Protein AF-A0A934RSI2-F1 (afdb_monomer)

Mean predicted aligned error: 18.64 Å

Solvent-accessible surface area (backbone atoms only — not comparable to full-atom values): 40668 Å² total; per-residue (Å²): 131,93,75,88,76,81,83,75,83,68,66,43,39,63,38,52,43,48,76,52,41,78,50,85,55,40,80,73,49,82,73,68,57,49,81,64,45,38,40,26,36,31,98,49,56,67,52,57,32,66,86,46,63,27,42,25,44,63,84,64,62,52,55,70,50,88,47,91,81,35,33,43,38,38,45,42,60,44,45,70,51,72,76,38,63,76,68,87,70,79,95,50,53,45,57,74,51,37,26,19,16,39,36,31,60,30,85,53,70,32,33,43,33,42,36,66,46,57,62,73,30,32,33,39,37,41,42,32,22,32,49,31,53,77,81,62,74,64,45,36,28,29,34,28,32,22,22,48,80,51,91,54,95,92,54,62,57,71,53,29,55,38,51,35,38,36,43,63,92,58,85,89,83,46,96,85,63,74,52,72,11,23,33,36,46,30,40,34,51,30,72,20,41,43,44,44,32,40,36,40,5,12,54,92,46,45,96,55,67,44,50,69,10,44,31,52,40,8,29,44,35,36,20,43,28,78,92,68,74,78,72,93,63,95,66,88,68,45,40,58,80,53,99,80,80,66,86,77,93,84,63,70,36,68,28,76,44,61,90,87,59,84,85,58,93,46,59,50,64,31,40,44,30,68,88,29,51,36,75,46,50,42,57,30,23,38,88,91,36,82,39,72,63,87,77,42,60,35,30,28,46,69,94,31,49,36,66,22,37,27,42,37,37,51,16,53,86,42,59,37,34,43,36,26,74,33,92,38,26,52,34,32,84,58,20,27,39,38,34,35,51,54,19,40,39,35,41,30,25,25,32,43,24,57,20,44,34,39,34,30,67,62,15,38,38,33,34,23,36,80,78,32,39,41,39,56,54,30,52,31,36,34,32,30,5,40,35,34,42,26,15,47,45,38,70,40,63,36,66,27,27,36,29,40,61,21,35,40,33,36,32,30,68,30,38,39,36,37,58,18,63,22,64,21,46,17,46,34,37,30,66,24,18,33,42,35,35,58,41,54,68,38,32,42,27,39,38,24,29,68,82,6,34,44,33,42,42,30,77,57,87,68,47,72,40,61,59,31,35,39,34,40,34,15,33,48,33,35,31,44,70,12,38,43,34,35,67,27,34,36,39,39,25,33,74,82,10,36,39,36,32,61,23,23,34,43,38,52,21,50,76,94,64,54,36,55,19,43,26,92,58,29,28,18,26,37,36,24,28,64,84,8,34,40,33,14,35,24,13,41,34,42,24,7,22,48,30,40,38,13,36,41,20,35,6,27,76,47,54,83,30,74,39,18,38,33,13,42,91,42,24,54,22,56,22,54,20,37,35,30,40,32,59,69,67,85,79,77,71,91,69,83,82,86,49,75,39,49,13,19,38,35,35,34,34,69,19,44,41,38,35,42,31,35,39,50,33,46,20,38,34,35,27,38,22,25,33,46,32,38,42,33,97,78,10,36,41,43,35,56,54,38,68,89,54,87,62,29,21,39,32,26,27,86,90,67,35,54,4,28,44,37,40,24,13,32,43,29,34,41,65,90,62,40,57,78,50,77,79,36,52,40,65,47,42,48,60,92,20,32,63,42,80,43,78,40,95,53,46,45,52,24,32,65,94,46,80,61,60,35,40,75,80,46,97,60,32,32,37,34,76,56,99,88,41,48,33,27,38,33,60,92,69,30,29,40,23,28,34,76,85,70,87,74,74,75,73,67,71,38,80,74,48,74,49,71,46,99,87,66,20,38,33,40,28,37,30,54,37,57,70,81,42,36,34,37,44,19,32,23,75,43,93,90,49,79,64,77,42,73,43,70,72,72,46,66,31,38,66,65,47,77,46,61,32,78,75,56,63,100,59,71,67,47,77,48,80,39,82,50,134

InterPro domains:
  IPR013425 Autotransporter-associated beta strand repeat [PF12951] (337-359)
  IPR013425 Autotransporter-associated beta strand repeat [PF12951] (409-437)
  IPR013425 Autotransporter-associated beta strand repeat [PF12951] (601-630)
  IPR013425 Autotransporter-associated beta strand repeat [TIGR02601] (408-437)

Organism: NCBI:txid454146

Nearest PDB structures (foldseek):
  8tau-assembly1_L  TM=4.288E-01  e=3.793E-02  Homo sapiens
  5j44-assembly2_B  TM=1.442E-01  e=2.484E-01  Shigella flexneri

Secondary structure (DSSP, 8-state):
----PPPPPPPPPPPEEPPPEE--SGGGS---SEEEEEEE-SSS--EEETTEEEEE---SSEEEEEETTEEEEEES-EEEE-----SS----THHHHHS-EEEE--SS-EEEEEES--TT-EEEEEEEE----TT--S--EEEEE-SSPPSSTT---EEEEEE-----S-TTS-SS-----EEEEEEEE-SSSEEEEEEEEBSSSSS-B-TTSBEEESEEEEEEESS-PPPSSS--------TT-PPPSS--SS----TTS---TTB-S----TTSEEEEESEEEETTEEEE----EEEE-TT-----SEEEEE-SS--EEEEESSS-SSEETT-EEEEESS-EEEEEEEEEESS-EEE-TT-EEEE--SS--EEE--SEEEESSEEEEE-TTS-EEE-SEEESSSEEEEESSSEEEE-S-B---SEEEE-SSEEEESS-B--SEEEE-TT-EEEEE--SS-EEE-SEEEEESSEEEEESSSEEEESSEEEEEPTT-EEEE-SSEEESS-TTSSS-SB-TT---EEEE-TT-EEE-TTS--B-S-EEESSEEE---SSTT---EEE-GGG--EEE-SEEEPPBS-TT--S-----B----EEE-SSSEEEESSEE--SS-EEE-SSEEEEEEEEEEEEE---SS--TT-EEE-TTT---EEEEEEEEEE--TT----TT-EEESEE-TT-SEEEE-TT-EEEESSSTT--EEEETTEEEEEETTEEEEEETTTTEEEESS---PPP---EEEEEEE-TTSPEEEEEE-PPTT-EEEEEEESSTTS---EEEEEEEE--SEEEEEESS--SS--EEEEEEE-

Radius of gyration: 37.08 Å; Cα contacts (8 Å, |Δi|>4): 2466; chains: 1; bounding box: 92×83×102 Å

Foldseek 3Di:
DDDDDDDDADFAWFKAKDAKDFDDALPVPDPFAAFPAKAFQACQDWADGPNDIHGHDYDDDWDWDDDPPKIKIKHAAWDKDDFAAAPDDDDGRVSRLARIWIKHQAQDWIKMKMAQDDAQFKKKKKWWAEDRHADDDWAKKKWKARQGPCPDPDDGHTNYIFTHQQDDDDPVPDPPDRTPGIMMMIMTRGNGRMTMMTMFMDDDHDPDTHSGHMDITGMMTMHGHDDPDPDPPPDDAFDADDPPLADDPPGFEFDDPPSPDGDDQAEDQERDGDVQEYEAEQWGAHPNDTDGDDGQRHEYEPPGEHARLEYEYYYAPGAHEYEYPDQAGHDDARYEYHYDYQYEYEYFHEHDYAAEYAYAQNYEYEAYDLATHYAYAYQEYEPNEEYEHAQNNEAYEYAHEYDHAYEYEYHHAYEYEYNYAYNHAYEYEDQYHEYEDAHAHNHQEYEAEAHYEYEDAYEDEDDAHEHYEYEYQEEYEYHYAYEDEYPAYEYQYDANYEYEYAYHEYEQHDPPNLQSYHQPRHAHAYEAEDHYEYADAQNLHEYAAYEYAEEYAWYADDSNRDTYEYNPPVHAYEYNYEYEFDQPCNRPPDDPRPDTGAHEYEYDHQYEYEYEAEYYGFAEYEFAYHEYEYAYLRTEYEYEAAALDQGQAYEYDQVRLHYEYEYAAEYEYACPRHDLPAFRKYQRYDNVSHPYYYYHPSYDYQYPVDGRQWDCPDVQWTWHQDPNWIWIQGNVRSMIGGDDDDPDPQPPWDWPDWDADPLRWIKTKIFNADAQWKKWKFKDLDPVDDRDHTQDDIDGDDRMDMGTNSCDDPHDMDMDMDTDD

Structure (mmCIF, N/CA/C/O backbone):
data_AF-A0A934RSI2-F1
#
_entry.id   AF-A0A934RSI2-F1
#
loop_
_atom_site.group_PDB
_atom_site.id
_atom_site.type_symbol
_atom_site.label_atom_id
_atom_site.label_alt_id
_atom_site.label_comp_id
_atom_site.label_asym_id
_atom_site.label_entity_id
_atom_site.label_seq_id
_atom_site.pdbx_PDB_ins_code
_atom_site.Cartn_x
_atom_site.Cartn_y
_atom_site.Cartn_z
_atom_site.occupancy
_atom_site.B_iso_or_equiv
_atom_site.auth_seq_id
_atom_site.auth_comp_id
_atom_site.auth_asym_id
_atom_site.auth_atom_id
_atom_site.pdbx_PDB_model_num
ATOM 1 N N . MET A 1 1 ? 9.907 -11.702 23.349 1.00 27.81 1 MET A N 1
ATOM 2 C CA . MET A 1 1 ? 11.148 -10.904 23.482 1.00 27.81 1 MET A CA 1
ATOM 3 C C . MET A 1 1 ? 10.688 -9.519 23.917 1.00 27.81 1 MET A C 1
ATOM 5 O O . MET A 1 1 ? 10.002 -8.897 23.130 1.00 27.81 1 MET A O 1
ATOM 9 N N . SER A 1 2 ? 10.901 -9.099 25.173 1.00 21.73 2 SER A N 1
ATOM 10 C CA . SER A 1 2 ? 10.384 -7.800 25.655 1.00 21.73 2 SER A CA 1
ATOM 11 C C . SER A 1 2 ? 11.153 -6.668 24.985 1.00 21.73 2 SER A C 1
ATOM 13 O O . SER A 1 2 ? 12.309 -6.431 25.337 1.00 21.73 2 SER A O 1
ATOM 15 N N . LEU A 1 3 ? 10.527 -5.993 24.023 1.00 26.08 3 LEU A N 1
ATOM 16 C CA . LEU A 1 3 ? 10.961 -4.675 23.583 1.00 26.08 3 LEU A CA 1
ATOM 17 C C . LEU A 1 3 ? 10.251 -3.636 24.448 1.00 26.08 3 LEU A C 1
ATOM 19 O O . LEU A 1 3 ? 9.030 -3.618 24.546 1.00 26.08 3 LEU A O 1
ATOM 23 N N . VAL A 1 4 ? 11.044 -2.797 25.106 1.00 23.62 4 VAL A N 1
ATOM 24 C CA . VAL A 1 4 ? 10.568 -1.582 25.765 1.00 23.62 4 VAL A CA 1
ATOM 25 C C . VAL A 1 4 ? 10.413 -0.535 24.665 1.00 23.62 4 VAL A C 1
ATOM 27 O O . VAL A 1 4 ? 11.418 -0.124 24.082 1.00 23.62 4 VAL A O 1
ATOM 30 N N . PHE A 1 5 ? 9.179 -0.136 24.362 1.00 28.05 5 PHE A N 1
ATOM 31 C CA . PHE A 1 5 ? 8.886 0.955 23.436 1.00 28.05 5 PHE A CA 1
ATOM 32 C C . PHE A 1 5 ? 8.768 2.272 24.204 1.00 28.05 5 PHE A C 1
ATOM 34 O O . PHE A 1 5 ? 8.182 2.337 25.283 1.00 28.05 5 PHE A O 1
ATOM 41 N N . ALA A 1 6 ? 9.372 3.322 23.656 1.00 24.42 6 ALA A N 1
ATOM 42 C CA . ALA A 1 6 ? 9.104 4.685 24.080 1.00 24.42 6 ALA A CA 1
ATOM 43 C C . ALA A 1 6 ? 7.714 5.078 23.559 1.00 24.42 6 ALA A C 1
ATOM 45 O O . ALA A 1 6 ? 7.442 4.900 22.373 1.00 24.42 6 ALA A O 1
ATOM 46 N N . SER A 1 7 ? 6.848 5.591 24.433 1.00 24.91 7 SER A N 1
ATOM 47 C CA . SER A 1 7 ? 5.540 6.115 24.047 1.00 24.91 7 SER A CA 1
ATOM 48 C C . SER A 1 7 ? 5.707 7.339 23.144 1.00 24.91 7 SER A C 1
ATOM 50 O O . SER A 1 7 ? 6.386 8.307 23.497 1.00 24.91 7 SER A O 1
ATOM 52 N N . LEU A 1 8 ? 5.098 7.294 21.961 1.00 32.44 8 LEU A N 1
ATOM 53 C CA . LEU A 1 8 ? 4.839 8.494 21.170 1.00 32.44 8 LEU A CA 1
ATOM 54 C C . LEU A 1 8 ? 3.618 9.211 21.780 1.00 32.44 8 LEU A C 1
ATOM 56 O O . LEU A 1 8 ? 2.707 8.537 22.263 1.00 32.44 8 LEU A O 1
ATOM 60 N N . PRO A 1 9 ? 3.596 10.554 21.831 1.00 35.09 9 PRO A N 1
ATOM 61 C CA . PRO A 1 9 ? 2.459 11.292 22.374 1.00 35.09 9 PRO A CA 1
ATOM 62 C C . PRO A 1 9 ? 1.218 11.078 21.494 1.00 35.09 9 PRO A C 1
ATOM 64 O O . PRO A 1 9 ? 1.317 11.162 20.272 1.00 35.09 9 PRO A O 1
ATOM 67 N N . GLY A 1 10 ? 0.069 10.792 22.119 1.00 46.75 10 GLY A N 1
ATOM 68 C CA . GLY A 1 10 ? -1.219 10.673 21.429 1.00 46.75 10 GLY A CA 1
ATOM 69 C C . GLY A 1 10 ? -1.555 11.939 20.637 1.00 46.75 10 GLY A C 1
ATOM 70 O O . GLY A 1 10 ? -1.213 13.044 21.069 1.00 46.75 10 GLY A O 1
ATOM 71 N N . GLN A 1 11 ? -2.180 11.764 19.469 1.00 55.41 11 GLN A N 1
ATOM 72 C CA . GLN A 1 11 ? -2.690 12.862 18.642 1.00 55.41 11 GLN A CA 1
ATOM 73 C C . GLN A 1 11 ? -3.756 13.655 19.423 1.00 55.41 11 GLN A C 1
ATOM 75 O O . GLN A 1 11 ? -4.315 13.139 20.386 1.00 55.41 11 GLN A O 1
ATOM 80 N N . ALA A 1 12 ? -3.942 14.927 19.070 1.00 66.00 12 ALA A N 1
ATOM 81 C CA . ALA A 1 12 ? -4.882 15.832 19.725 1.00 66.00 12 ALA A CA 1
ATOM 82 C C . ALA A 1 12 ? -6.248 15.811 19.019 1.00 66.00 12 ALA A C 1
ATOM 84 O O . ALA A 1 12 ? -6.284 15.766 17.789 1.00 66.00 12 ALA A O 1
ATOM 85 N N . ALA A 1 13 ? -7.339 15.928 19.778 1.00 81.69 13 ALA A N 1
ATOM 86 C CA . ALA A 1 13 ? -8.701 15.961 19.257 1.00 81.69 13 ALA A CA 1
ATOM 87 C C . ALA A 1 13 ? -9.031 17.305 18.591 1.00 81.69 13 ALA A C 1
ATOM 89 O O . ALA A 1 13 ? -8.510 18.357 18.980 1.00 81.69 13 ALA A O 1
ATOM 90 N N . GLU A 1 14 ? -9.953 17.284 17.623 1.00 89.56 14 GLU A N 1
ATOM 91 C CA . GLU A 1 14 ? -10.472 18.503 17.000 1.00 89.56 14 GLU A CA 1
ATOM 92 C C . GLU A 1 14 ? -11.412 19.261 17.954 1.00 89.56 14 GLU A C 1
ATOM 94 O O . GLU A 1 14 ? -12.382 18.715 18.483 1.00 89.56 14 GLU A O 1
ATOM 99 N N . ILE A 1 15 ? -11.146 20.552 18.144 1.00 92.06 15 ILE A N 1
ATOM 100 C CA . ILE A 1 15 ? -11.948 21.470 18.950 1.00 92.06 15 ILE A CA 1
ATOM 101 C C . ILE A 1 15 ? -12.892 22.250 18.040 1.00 92.06 15 ILE A C 1
ATOM 103 O O . ILE A 1 15 ? -12.464 23.054 17.208 1.00 92.06 15 ILE A O 1
ATOM 107 N N . THR A 1 16 ? -14.192 22.072 18.263 1.00 91.56 16 THR A N 1
ATOM 108 C CA . THR A 1 16 ? -15.238 22.842 17.583 1.00 91.56 16 THR A CA 1
ATOM 109 C C . THR A 1 16 ? -15.541 24.109 18.372 1.00 91.56 16 THR A C 1
ATOM 111 O O . THR A 1 16 ? -16.067 24.033 19.480 1.00 91.56 16 THR A O 1
ATOM 114 N N . TRP A 1 17 ? -15.236 25.279 17.810 1.00 91.56 17 TRP A N 1
ATOM 115 C CA . TRP A 1 17 ? -15.499 26.577 18.440 1.00 91.56 17 TRP A CA 1
ATOM 116 C C . TRP A 1 17 ? -16.829 27.185 17.973 1.00 91.56 17 TRP A C 1
ATOM 118 O O . TRP A 1 17 ? -17.136 27.192 16.781 1.00 91.56 17 TRP A O 1
ATOM 128 N N . GLN A 1 18 ? -17.606 27.754 18.899 1.00 91.62 18 GLN A N 1
ATOM 129 C CA . GLN A 1 18 ? -18.746 28.615 18.552 1.00 91.62 18 GLN A CA 1
ATOM 130 C C . GLN A 1 18 ? -18.281 29.999 18.058 1.00 91.62 18 GLN A C 1
ATOM 132 O O . GLN A 1 18 ? -17.115 30.361 18.191 1.00 91.62 18 GLN A O 1
ATOM 137 N N . SER A 1 19 ? -19.196 30.820 17.537 1.00 85.38 19 SER A N 1
ATOM 138 C CA . SER A 1 19 ? -18.915 32.247 17.305 1.00 85.38 19 SER A CA 1
ATOM 139 C C . SER A 1 19 ? -18.692 32.990 18.630 1.00 85.38 19 SER A C 1
ATOM 141 O O . SER A 1 19 ? -19.335 32.652 19.625 1.00 85.38 19 SER A O 1
ATOM 143 N N . SER A 1 20 ? -17.812 33.999 18.655 1.00 86.31 20 SER A N 1
ATOM 144 C CA . SER A 1 20 ? -17.641 34.835 19.850 1.00 86.31 20 SER A CA 1
ATOM 145 C C . SER A 1 20 ? -18.962 35.484 20.267 1.00 86.31 20 SER A C 1
ATOM 147 O O . SER A 1 20 ? -19.828 35.773 19.437 1.00 86.31 20 SER A O 1
ATOM 149 N N . MET A 1 21 ? -19.120 35.672 21.574 1.00 84.88 21 MET A N 1
ATOM 150 C CA . MET A 1 21 ? -20.276 36.320 22.180 1.00 84.88 21 MET A CA 1
ATOM 151 C C . MET A 1 21 ? -19.824 37.468 23.078 1.00 84.88 21 MET A C 1
ATOM 153 O O . MET A 1 21 ? -18.864 37.318 23.839 1.00 84.88 21 MET A O 1
ATOM 157 N N . ASP A 1 22 ? -20.554 38.580 23.017 1.00 82.12 22 ASP A N 1
ATOM 158 C CA . ASP A 1 22 ? -20.335 39.734 23.887 1.00 82.12 22 ASP A CA 1
ATOM 159 C C . ASP A 1 22 ? -20.672 39.378 25.338 1.00 82.12 22 ASP A C 1
ATOM 161 O O . ASP A 1 22 ? -21.698 38.755 25.630 1.00 82.12 22 ASP A O 1
ATOM 165 N N . MET A 1 23 ? -19.832 39.820 26.270 1.00 80.75 23 MET A N 1
ATOM 166 C CA . MET A 1 23 ? -20.107 39.700 27.696 1.00 80.75 23 MET A CA 1
ATOM 167 C C . MET A 1 23 ? -21.174 40.709 28.138 1.00 80.75 23 MET A C 1
ATOM 169 O O . MET A 1 23 ? -21.109 41.906 27.852 1.00 80.75 23 MET A O 1
ATOM 173 N N . SER A 1 24 ? -22.150 40.209 28.887 1.00 77.12 24 SER A N 1
ATOM 174 C CA . SER A 1 24 ? -23.343 40.919 29.345 1.00 77.12 24 SER A CA 1
ATOM 175 C C . SER A 1 24 ? -23.569 40.833 30.863 1.00 77.12 24 SER A C 1
ATOM 177 O O . SER A 1 24 ? -24.257 41.696 31.415 1.00 77.12 24 SER A O 1
ATOM 179 N N . GLY A 1 25 ? -22.981 39.840 31.547 1.00 78.75 25 GLY A N 1
ATOM 180 C CA . GLY A 1 25 ? -22.991 39.718 33.009 1.00 78.75 25 GLY A CA 1
ATOM 181 C C . GLY A 1 25 ? -22.440 38.382 33.525 1.00 78.75 25 GLY A C 1
ATOM 182 O O . GLY A 1 25 ? -22.033 37.524 32.748 1.00 78.75 25 GLY A O 1
ATOM 183 N N . ASP A 1 26 ? -22.448 38.178 34.850 1.00 84.25 26 ASP A N 1
ATOM 184 C CA . ASP A 1 26 ? -21.861 36.987 35.499 1.00 84.25 26 ASP A CA 1
ATOM 185 C C . ASP A 1 26 ? -22.357 35.656 34.894 1.00 84.25 26 ASP A C 1
ATOM 187 O O . ASP A 1 26 ? -21.593 34.698 34.791 1.00 84.25 26 ASP A O 1
ATOM 191 N N . SER A 1 27 ? -23.616 35.595 34.442 1.00 85.50 27 SER A N 1
ATOM 192 C CA . SER A 1 27 ? -24.221 34.392 33.849 1.00 85.50 27 SER A CA 1
ATOM 193 C C . SER A 1 27 ? -23.545 33.890 32.571 1.00 85.50 27 SER A C 1
ATOM 195 O O . SER A 1 27 ? -23.794 32.750 32.187 1.00 85.50 27 SER A O 1
ATOM 197 N N . ASP A 1 28 ? -22.712 34.708 31.925 1.00 88.00 28 ASP A N 1
ATOM 198 C CA . ASP A 1 28 ? -21.922 34.296 30.762 1.00 88.00 28 ASP A CA 1
ATOM 199 C C . ASP A 1 28 ? -20.820 33.296 31.134 1.00 88.00 28 ASP A C 1
ATOM 201 O O . ASP A 1 28 ? -20.356 32.541 30.284 1.00 88.00 28 ASP A O 1
ATOM 205 N N . VAL A 1 29 ? -20.414 33.225 32.407 1.00 91.69 29 VAL A N 1
ATOM 206 C CA . VAL A 1 29 ? -19.496 32.187 32.886 1.00 91.69 29 VAL A CA 1
ATOM 207 C C . VAL A 1 29 ? -20.232 30.850 32.942 1.00 91.69 29 VAL A C 1
ATOM 209 O O . VAL A 1 29 ? -21.147 30.666 33.748 1.00 91.69 29 VAL A O 1
ATOM 212 N N . SER A 1 30 ? -19.810 29.898 32.107 1.00 92.44 30 SER A N 1
ATOM 213 C CA . SER A 1 30 ? -20.453 28.590 32.012 1.00 92.44 30 SER A CA 1
ATOM 214 C C . SER A 1 30 ? -20.375 27.817 33.328 1.00 92.44 30 SER A C 1
ATOM 216 O O . SER A 1 30 ? -19.331 27.740 33.982 1.00 92.44 30 SER A O 1
ATOM 218 N N . THR A 1 31 ? -21.503 27.203 33.680 1.00 92.44 31 THR A N 1
ATOM 219 C CA . THR A 1 31 ? -21.648 26.235 34.775 1.00 92.44 31 THR A CA 1
ATOM 220 C C . THR A 1 31 ? -22.018 24.842 34.252 1.00 92.44 31 THR A C 1
ATOM 222 O O . THR A 1 31 ? -22.419 23.978 35.029 1.00 92.44 31 THR A O 1
ATOM 225 N N . ASN A 1 32 ? -21.878 24.615 32.940 1.00 87.44 32 ASN A N 1
ATOM 226 C CA . ASN A 1 32 ? -22.243 23.370 32.273 1.00 87.44 32 ASN A CA 1
ATOM 227 C C . ASN A 1 32 ? -21.285 22.229 32.654 1.00 87.44 32 ASN A C 1
ATOM 229 O O . ASN A 1 32 ? -20.076 22.345 32.484 1.00 87.44 32 ASN A O 1
ATOM 233 N N . GLY A 1 33 ? -21.805 21.129 33.196 1.00 85.19 33 GLY A N 1
ATOM 234 C CA . GLY A 1 33 ? -20.983 19.990 33.614 1.00 85.19 33 GLY A CA 1
ATOM 235 C C . GLY A 1 33 ? -20.051 20.260 34.808 1.00 85.19 33 GLY A C 1
ATOM 236 O O . GLY A 1 33 ? -20.201 21.239 35.551 1.00 85.19 33 GLY A O 1
ATOM 237 N N . GLU A 1 34 ? -19.087 19.364 35.024 1.00 86.19 34 GLU A N 1
ATOM 238 C CA . GLU A 1 34 ? -18.165 19.404 36.165 1.00 86.19 34 GLU A CA 1
ATOM 239 C C . GLU A 1 34 ? -16.962 20.314 35.877 1.00 86.19 34 GLU A C 1
ATOM 241 O O . GLU A 1 34 ? -16.259 20.141 34.882 1.00 86.19 34 GLU A O 1
ATOM 246 N N . LEU A 1 35 ? -16.685 21.268 36.772 1.00 88.31 35 LEU A N 1
ATOM 247 C CA . LEU A 1 35 ? -15.507 22.130 36.666 1.00 88.31 35 LEU A CA 1
ATOM 248 C C . LEU A 1 35 ? -14.227 21.310 36.875 1.00 88.31 35 LEU A C 1
ATOM 250 O O . LEU A 1 35 ? -14.018 20.769 37.959 1.00 88.31 35 LEU A O 1
ATOM 254 N N . ARG A 1 36 ? -13.337 21.279 35.878 1.00 85.25 36 ARG A N 1
ATOM 255 C CA . ARG A 1 36 ? -12.002 20.668 36.014 1.00 85.25 36 ARG A CA 1
ATOM 256 C C . ARG A 1 36 ? -10.932 21.696 36.350 1.00 85.25 36 ARG A C 1
ATOM 258 O O . ARG A 1 36 ? -10.032 21.422 37.139 1.00 85.25 36 ARG A O 1
ATOM 265 N N . LEU A 1 37 ? -11.038 22.882 35.756 1.00 86.69 37 LEU A N 1
ATOM 266 C CA . LEU A 1 37 ? -10.088 23.970 35.945 1.00 86.69 37 LEU A CA 1
ATOM 267 C C . LEU A 1 37 ? -10.729 25.319 35.621 1.00 86.69 37 LEU A C 1
ATOM 269 O O . LEU A 1 37 ? -11.444 25.435 34.633 1.00 86.69 37 LEU A O 1
ATOM 273 N N . ALA A 1 38 ? -10.386 26.352 36.387 1.00 88.50 38 ALA A N 1
ATOM 274 C CA . ALA A 1 38 ? -10.630 27.746 36.033 1.00 88.50 38 ALA A CA 1
ATOM 275 C C . ALA A 1 38 ? -9.439 28.603 36.478 1.00 88.50 38 ALA A C 1
ATOM 277 O O . ALA A 1 38 ? -9.106 28.648 37.664 1.00 88.50 38 ALA A O 1
ATOM 278 N N . ILE A 1 39 ? -8.787 29.279 35.532 1.00 84.94 39 ILE A N 1
ATOM 279 C CA . ILE A 1 39 ? -7.623 30.136 35.790 1.00 84.94 39 ILE A CA 1
ATOM 280 C C . ILE A 1 39 ? -7.868 31.551 35.284 1.00 84.94 39 ILE A C 1
ATOM 282 O O . ILE A 1 39 ? -8.442 31.759 34.215 1.00 84.94 39 ILE A O 1
ATOM 286 N N . ASN A 1 40 ? -7.389 32.531 36.043 1.00 85.06 40 ASN A N 1
ATOM 287 C CA . ASN A 1 40 ? -7.386 33.932 35.659 1.00 85.06 40 ASN A CA 1
ATOM 288 C C . ASN A 1 40 ? -5.994 34.540 35.834 1.00 85.06 40 ASN A C 1
ATOM 290 O O . ASN A 1 40 ? -5.297 34.295 36.821 1.00 85.06 40 ASN A O 1
ATOM 294 N N . ALA A 1 41 ? -5.609 35.395 34.896 1.00 71.50 41 ALA A N 1
ATOM 295 C CA . ALA A 1 41 ? -4.350 36.131 34.915 1.00 71.50 41 ALA A CA 1
ATOM 296 C C . ALA A 1 41 ? -4.376 37.341 35.881 1.00 71.50 41 ALA A C 1
ATOM 298 O O . ALA A 1 41 ? -4.074 38.471 35.482 1.00 71.50 41 ALA A O 1
ATOM 299 N N . SER A 1 42 ? -4.784 37.139 37.139 1.00 65.44 42 SER A N 1
ATOM 300 C CA . SER A 1 42 ? -4.906 38.205 38.144 1.00 65.44 42 SER A CA 1
ATOM 301 C C . SER A 1 42 ? -3.575 38.506 38.842 1.00 65.44 42 SER A C 1
ATOM 303 O O . SER A 1 42 ? -2.565 37.827 38.666 1.00 65.44 42 SER A O 1
ATOM 305 N N . SER A 1 43 ? -3.556 39.512 39.720 1.00 55.16 43 SER A N 1
ATOM 306 C CA . SER A 1 43 ? -2.412 39.845 40.587 1.00 55.16 43 SER A CA 1
ATOM 307 C C . SER A 1 43 ? -1.998 38.743 41.591 1.00 55.16 43 SER A C 1
ATOM 309 O O . SER A 1 43 ? -1.195 39.025 42.482 1.00 55.16 43 SER A O 1
ATOM 311 N N . GLY A 1 44 ? -2.527 37.519 41.462 1.00 65.44 44 GLY A N 1
ATOM 312 C CA . GLY A 1 44 ? -2.229 36.352 42.299 1.00 65.44 44 GLY A CA 1
ATOM 313 C C . GLY A 1 44 ? -3.290 36.043 43.359 1.00 65.44 44 GLY A C 1
ATOM 314 O O . GLY A 1 44 ? -2.948 35.496 44.405 1.00 65.44 44 GLY A O 1
ATOM 315 N N . THR A 1 45 ? -4.546 36.449 43.145 1.00 75.00 45 THR A N 1
ATOM 316 C CA . THR A 1 45 ? -5.658 36.207 44.082 1.00 75.00 45 THR A CA 1
ATOM 317 C C . THR A 1 45 ? -6.843 35.558 43.386 1.00 75.00 45 THR A C 1
ATOM 319 O O . THR A 1 45 ? -7.261 36.037 42.330 1.00 75.00 45 THR A O 1
ATOM 322 N N . ASP A 1 46 ? -7.389 34.520 44.015 1.00 83.56 46 ASP A N 1
ATOM 323 C CA . ASP A 1 46 ? -8.576 33.803 43.554 1.00 83.56 46 ASP A CA 1
ATOM 324 C C . ASP A 1 46 ? -9.842 34.634 43.790 1.00 83.56 46 ASP A C 1
ATOM 326 O O . ASP A 1 46 ? -9.947 35.370 44.777 1.00 83.56 46 ASP A O 1
ATOM 330 N N . PHE A 1 47 ? -10.819 34.491 42.902 1.00 84.31 47 PHE A N 1
ATOM 331 C CA . PHE A 1 47 ? -12.147 35.094 43.019 1.00 84.31 47 PHE A CA 1
ATOM 332 C C . PHE A 1 47 ? -13.180 34.163 42.382 1.00 84.31 47 PHE A C 1
ATOM 334 O O . PHE A 1 47 ? -12.829 33.189 41.722 1.00 84.31 47 PHE A O 1
ATOM 341 N N . THR A 1 48 ? -14.460 34.406 42.635 1.00 87.50 48 THR A N 1
ATOM 342 C CA . THR A 1 48 ? -15.554 33.579 42.109 1.00 87.50 48 THR A CA 1
ATOM 343 C C . THR A 1 48 ? -16.461 34.445 41.257 1.00 87.50 48 THR A C 1
ATOM 345 O O . THR A 1 48 ? -16.707 35.575 41.652 1.00 87.50 48 THR A O 1
ATOM 348 N N . VAL A 1 49 ? -16.907 33.917 40.115 1.00 87.69 49 VAL A N 1
ATOM 349 C CA . VAL A 1 49 ? -17.905 34.529 39.224 1.00 87.69 49 VAL A CA 1
ATOM 350 C C . VAL A 1 49 ? -18.920 33.455 38.865 1.00 87.69 49 VAL A C 1
ATOM 352 O O . VAL A 1 49 ? -18.526 32.364 38.452 1.00 87.69 49 VAL A O 1
ATOM 355 N N . ASN A 1 50 ? -20.214 33.718 39.060 1.00 89.56 50 ASN A N 1
ATOM 356 C CA . ASN A 1 50 ? -21.295 32.752 38.788 1.00 89.56 50 ASN A CA 1
ATOM 357 C C . ASN A 1 50 ? -21.078 31.367 39.438 1.00 89.56 50 ASN A C 1
ATOM 359 O O . ASN A 1 50 ? -21.391 30.322 38.870 1.00 89.56 50 ASN A O 1
ATOM 363 N N . GLY A 1 51 ? -20.478 31.343 40.632 1.00 86.62 51 GLY A N 1
ATOM 364 C CA . GLY A 1 51 ? -20.159 30.103 41.351 1.00 86.62 51 GLY A CA 1
ATOM 365 C C . GLY A 1 51 ? -18.917 29.348 40.854 1.00 86.62 51 GLY A C 1
ATOM 366 O O . GLY A 1 51 ? -18.577 28.321 41.439 1.00 86.62 51 GLY A O 1
ATOM 367 N N . VAL A 1 52 ? -18.209 29.845 39.835 1.00 89.06 52 VAL A N 1
ATOM 368 C CA . VAL A 1 52 ? -16.927 29.296 39.368 1.00 89.06 52 VAL A CA 1
ATOM 369 C C . VAL A 1 52 ? -15.775 30.051 40.021 1.00 89.06 52 VAL A C 1
ATOM 371 O O . VAL A 1 52 ? -15.622 31.254 39.820 1.00 89.06 52 VAL A O 1
ATOM 374 N N . THR A 1 53 ? -14.956 29.354 40.811 1.00 89.38 53 THR A N 1
ATOM 375 C CA . THR A 1 53 ? -13.757 29.939 41.426 1.00 89.38 53 THR A CA 1
ATOM 376 C C . THR A 1 53 ? -12.591 29.910 40.441 1.00 89.38 53 THR A C 1
ATOM 378 O O . THR A 1 53 ? -12.077 28.841 40.122 1.00 89.38 53 THR A O 1
ATOM 381 N N . PHE A 1 54 ? -12.153 31.085 39.989 1.00 87.00 54 PHE A N 1
ATOM 382 C CA . PHE A 1 54 ? -10.974 31.253 39.148 1.00 87.00 54 PHE A CA 1
ATOM 383 C C . PHE A 1 54 ? -9.734 31.432 40.013 1.00 87.00 54 PHE A C 1
ATOM 385 O O . PHE A 1 54 ? -9.659 32.349 40.836 1.00 87.00 54 PHE A O 1
ATOM 392 N N . GLN A 1 55 ? -8.738 30.579 39.789 1.00 83.88 55 GLN A N 1
ATOM 393 C CA . GLN A 1 55 ? -7.455 30.691 40.460 1.00 83.88 55 GLN A CA 1
ATOM 394 C C . GLN A 1 55 ? -6.645 31.852 39.872 1.00 83.88 55 GLN A C 1
ATOM 396 O O . GLN A 1 55 ? -6.422 31.914 38.662 1.00 83.88 55 GLN A O 1
ATOM 401 N N . GLY A 1 56 ? -6.180 32.765 40.722 1.00 79.56 56 GLY A N 1
ATOM 402 C CA . GLY A 1 56 ? -5.379 33.913 40.308 1.00 79.56 56 GLY A CA 1
ATOM 403 C C . GLY A 1 56 ? -3.911 33.546 40.105 1.00 79.56 56 GLY A C 1
ATOM 404 O O . GLY A 1 56 ? -3.231 33.166 41.059 1.00 79.56 56 GLY A O 1
ATOM 405 N N . VAL A 1 57 ? -3.384 33.716 38.891 1.00 75.06 57 VAL A N 1
ATOM 406 C CA . VAL A 1 57 ? -2.008 33.321 38.553 1.00 75.06 57 VAL A CA 1
ATOM 407 C C . VAL A 1 57 ? -1.105 34.524 38.254 1.00 75.06 57 VAL A C 1
ATOM 409 O O . VAL A 1 57 ? -1.380 35.315 37.355 1.00 75.06 57 VAL A O 1
ATOM 412 N N . ALA A 1 58 ? 0.015 34.644 38.981 1.00 66.25 58 ALA A N 1
ATOM 413 C CA . ALA A 1 58 ? 1.003 35.719 38.816 1.00 66.25 58 ALA A CA 1
ATOM 414 C C . ALA A 1 58 ? 2.066 35.436 37.711 1.00 66.25 58 ALA A C 1
ATOM 416 O O . ALA A 1 58 ? 2.486 34.302 37.517 1.00 66.25 58 ALA A O 1
ATOM 417 N N . ASN A 1 59 ? 2.533 36.491 37.023 1.00 60.12 59 ASN A N 1
ATOM 418 C CA . ASN A 1 59 ? 3.474 36.545 35.861 1.00 60.12 59 ASN A CA 1
ATOM 419 C C . ASN A 1 59 ? 4.931 36.041 36.175 1.00 60.12 59 ASN A C 1
ATOM 421 O O . ASN A 1 59 ? 5.359 36.442 37.266 1.00 60.12 59 ASN A O 1
ATOM 425 N N . PRO A 1 60 ? 5.777 35.312 35.345 1.00 51.28 60 PRO A N 1
ATOM 426 C CA . PRO A 1 60 ? 5.873 35.031 33.866 1.00 51.28 60 PRO A CA 1
ATOM 427 C C . PRO A 1 60 ? 6.244 33.533 33.475 1.00 51.28 60 PRO A C 1
ATOM 429 O O . PRO A 1 60 ? 5.942 32.632 34.250 1.00 51.28 60 PRO A O 1
ATOM 432 N N . PRO A 1 61 ? 7.041 33.219 32.405 1.00 50.50 61 PRO A N 1
ATOM 433 C CA . PRO A 1 61 ? 6.693 32.998 30.983 1.00 50.50 61 PRO A CA 1
ATOM 434 C C . PRO A 1 61 ? 6.105 31.600 30.646 1.00 50.50 61 PRO A C 1
ATOM 436 O O . PRO A 1 61 ? 5.982 31.242 29.479 1.00 50.50 61 PRO A O 1
ATOM 439 N N . ALA A 1 62 ? 5.760 30.794 31.645 1.00 54.53 62 ALA A N 1
ATOM 440 C CA . ALA A 1 62 ? 4.994 29.572 31.443 1.00 54.53 62 ALA A CA 1
ATOM 441 C C . ALA A 1 62 ? 4.132 29.369 32.681 1.00 54.53 62 ALA A C 1
ATOM 443 O O . ALA A 1 62 ? 4.646 29.087 33.765 1.00 54.53 62 ALA A O 1
ATOM 444 N N . VAL A 1 63 ? 2.829 29.585 32.544 1.00 57.62 63 VAL A N 1
ATOM 445 C CA . VAL A 1 63 ? 1.909 29.351 33.653 1.00 57.62 63 VAL A CA 1
ATOM 446 C C . VAL A 1 63 ? 1.593 27.867 33.659 1.00 57.62 63 VAL A C 1
ATOM 448 O O . VAL A 1 63 ? 0.912 27.385 32.762 1.00 57.62 63 VAL A O 1
ATOM 451 N N . SER A 1 64 ? 2.116 27.151 34.651 1.00 57.06 64 SER A N 1
ATOM 452 C CA . SER A 1 64 ? 1.705 25.786 34.966 1.00 57.06 64 SER A CA 1
ATOM 453 C C . SER A 1 64 ? 0.952 25.812 36.288 1.00 57.06 64 SER A C 1
ATOM 455 O O . SER A 1 64 ? 1.477 26.291 37.296 1.00 57.06 64 SER A O 1
ATOM 457 N N . THR A 1 65 ? -0.289 25.335 36.279 1.00 57.81 65 THR A N 1
ATOM 458 C CA . THR A 1 65 ? -1.088 25.157 37.496 1.00 57.81 65 THR A CA 1
ATOM 459 C C . THR A 1 65 ? -1.281 23.666 37.764 1.00 57.81 65 THR A C 1
ATOM 461 O O . THR A 1 65 ? -1.555 22.885 36.855 1.00 57.81 65 THR A O 1
ATOM 464 N N . THR A 1 66 ? -1.083 23.255 39.018 1.00 52.91 66 THR A N 1
ATOM 465 C CA . THR A 1 66 ? -1.332 21.891 39.510 1.00 52.91 66 THR A CA 1
ATOM 466 C C . THR A 1 66 ? -2.603 21.882 40.350 1.00 52.91 66 THR A C 1
ATOM 468 O O . THR A 1 66 ? -2.549 22.274 41.517 1.00 52.91 66 THR A O 1
ATOM 471 N N . LEU A 1 67 ? -3.715 21.403 39.790 1.00 51.94 67 LEU A N 1
ATOM 472 C CA . LEU A 1 67 ? -4.929 21.069 40.537 1.00 51.94 67 LEU A CA 1
ATOM 473 C C . LEU A 1 67 ? -5.189 19.575 40.371 1.00 51.94 67 LEU A C 1
ATOM 475 O O . LEU A 1 67 ? -5.793 19.162 39.398 1.00 51.94 67 LEU A O 1
ATOM 479 N N . LEU A 1 68 ? -4.699 18.733 41.280 1.00 50.47 68 LEU A N 1
ATOM 480 C CA . LEU A 1 68 ? -4.846 17.286 41.096 1.00 50.47 68 LEU A CA 1
ATOM 481 C C . LEU A 1 68 ? -6.336 16.890 40.950 1.00 50.47 68 LEU A C 1
ATOM 483 O O . LEU A 1 68 ? -7.112 17.247 41.840 1.00 50.47 68 LEU A O 1
ATOM 487 N N . PRO A 1 69 ? -6.722 16.159 39.877 1.00 55.62 69 PRO A N 1
ATOM 488 C CA . PRO A 1 69 ? -5.848 15.529 38.874 1.00 55.62 69 PRO A CA 1
ATOM 489 C C . PRO A 1 69 ? -5.521 16.352 37.604 1.00 55.62 69 PRO A C 1
ATOM 491 O O . PRO A 1 69 ? -4.587 15.977 36.911 1.00 55.62 69 PRO A O 1
ATOM 494 N N . PHE A 1 70 ? -6.181 17.465 37.282 1.00 62.75 70 PHE A N 1
ATOM 495 C CA . PHE A 1 70 ? -5.998 18.205 36.018 1.00 62.75 70 PHE A CA 1
ATOM 496 C C . PHE A 1 70 ? -4.889 19.275 36.060 1.00 62.75 70 PHE A C 1
ATOM 498 O O . PHE A 1 70 ? -4.680 19.974 37.054 1.00 62.75 70 PHE A O 1
ATOM 505 N N . GLN A 1 71 ? -4.165 19.451 34.952 1.00 69.75 71 GLN A N 1
ATOM 506 C CA . GLN A 1 71 ? -3.187 20.540 34.833 1.00 69.75 71 GLN A CA 1
ATOM 507 C C . GLN A 1 71 ? -3.403 21.337 33.555 1.00 69.75 71 GLN A C 1
ATOM 509 O O . GLN A 1 71 ? -3.893 20.834 32.545 1.00 69.75 71 GLN A O 1
ATOM 514 N N . THR A 1 72 ? -3.005 22.606 33.593 1.00 74.00 72 THR A N 1
ATOM 515 C CA . THR A 1 72 ? -2.875 23.425 32.388 1.00 74.00 72 THR A CA 1
ATOM 516 C C . THR A 1 72 ? -1.540 24.112 32.364 1.00 74.00 72 THR A C 1
ATOM 518 O O . THR A 1 72 ? -1.113 24.709 33.357 1.00 74.00 72 THR A O 1
ATOM 521 N N . THR A 1 73 ? -0.904 24.014 31.204 1.00 73.25 73 THR A N 1
ATOM 522 C CA . THR A 1 73 ? 0.339 24.693 30.888 1.00 73.25 73 THR A CA 1
ATOM 523 C C . THR A 1 73 ? 0.083 25.657 29.743 1.00 73.25 73 THR A C 1
ATOM 525 O O . THR A 1 73 ? -0.397 25.261 28.687 1.00 73.25 73 THR A O 1
ATOM 528 N N . LEU A 1 74 ? 0.408 26.926 29.956 1.00 72.12 74 LEU A N 1
ATOM 529 C CA . LEU A 1 74 ? 0.392 27.952 28.923 1.00 72.12 74 LEU A CA 1
ATOM 530 C C . LEU A 1 74 ? 1.840 28.279 28.549 1.00 72.12 74 LEU A C 1
ATOM 532 O O . LEU A 1 74 ? 2.571 28.829 29.375 1.00 72.12 74 LEU A O 1
ATOM 536 N N . THR A 1 75 ? 2.265 27.943 27.331 1.00 69.06 75 THR A N 1
ATOM 537 C CA . THR A 1 75 ? 3.627 28.193 26.828 1.00 69.06 75 THR A CA 1
ATOM 538 C C . THR A 1 75 ? 3.633 29.282 25.760 1.00 69.06 75 THR A C 1
ATOM 540 O O . THR A 1 75 ? 2.869 29.222 24.801 1.00 69.06 75 THR A O 1
ATOM 543 N N . GLY A 1 76 ? 4.494 30.290 25.915 1.00 66.25 76 GLY A N 1
ATOM 544 C CA . GLY A 1 76 ? 4.636 31.401 24.969 1.00 66.25 76 GLY A CA 1
ATOM 545 C C . GLY A 1 76 ? 5.241 32.645 25.622 1.00 66.25 76 GLY A C 1
ATOM 546 O O . GLY A 1 76 ? 5.316 32.750 26.847 1.00 66.25 76 GLY A O 1
ATOM 547 N N . THR A 1 77 ? 5.687 33.617 24.820 1.00 61.81 77 THR A N 1
ATOM 548 C CA . THR A 1 77 ? 6.193 34.891 25.364 1.00 61.81 77 THR A CA 1
ATOM 549 C C . THR A 1 77 ? 5.022 35.811 25.708 1.00 61.81 77 THR A C 1
ATOM 551 O O . THR A 1 77 ? 4.610 36.640 24.895 1.00 61.81 77 THR A O 1
ATOM 554 N N . TYR A 1 78 ? 4.490 35.666 26.923 1.00 67.25 78 TYR A N 1
ATOM 555 C CA . TYR A 1 78 ? 3.432 36.522 27.464 1.00 67.25 78 TYR A CA 1
ATOM 556 C C . TYR A 1 78 ? 3.984 37.519 28.492 1.00 67.25 78 TYR A C 1
ATOM 558 O O . TYR A 1 78 ? 4.784 37.175 29.362 1.00 67.25 78 TYR A O 1
ATOM 566 N N . GLY A 1 79 ? 3.527 38.766 28.425 1.00 62.50 79 GLY A N 1
ATOM 567 C CA . GLY A 1 79 ? 3.508 39.701 29.541 1.00 62.50 79 GLY A CA 1
ATOM 568 C C . GLY A 1 79 ? 2.132 39.717 30.211 1.00 62.50 79 GLY A C 1
ATOM 569 O O . GLY A 1 79 ? 1.121 39.406 29.594 1.00 62.50 79 GLY A O 1
ATOM 570 N N . ALA A 1 80 ? 2.061 40.129 31.473 1.00 68.06 80 ALA A N 1
ATOM 571 C CA . ALA A 1 80 ? 0.793 40.501 32.099 1.00 68.06 80 ALA A CA 1
ATOM 572 C C . ALA A 1 80 ? 0.535 41.999 31.897 1.00 68.06 80 ALA A C 1
ATOM 574 O O . ALA A 1 80 ? 1.480 42.799 31.844 1.00 68.06 80 ALA A O 1
ATOM 575 N N . PHE A 1 81 ? -0.731 42.404 31.796 1.00 64.44 81 PHE A N 1
ATOM 576 C CA . PHE A 1 81 ? -1.102 43.814 31.909 1.00 64.44 81 PHE A CA 1
ATOM 577 C C . PHE A 1 81 ? -1.753 44.107 33.263 1.00 64.44 81 PHE A C 1
ATOM 579 O O . PHE A 1 81 ? -2.417 43.263 33.856 1.00 64.44 81 PHE A O 1
ATOM 586 N N . ALA A 1 82 ? -1.494 45.310 33.784 1.00 59.22 82 ALA A N 1
ATOM 587 C CA . ALA A 1 82 ? -2.008 45.749 35.079 1.00 59.22 82 ALA A CA 1
ATOM 588 C C . ALA A 1 82 ? -3.538 45.893 35.056 1.00 59.22 82 ALA A C 1
ATOM 590 O O . ALA A 1 82 ? -4.092 46.193 33.999 1.00 59.22 82 ALA A O 1
ATOM 591 N N . ARG A 1 83 ? -4.181 45.753 36.230 1.00 66.38 83 ARG A N 1
ATOM 592 C CA . ARG A 1 83 ? -5.633 45.946 36.402 1.00 66.38 83 ARG A CA 1
ATOM 593 C C . ARG A 1 83 ? -6.081 47.251 35.732 1.00 66.38 83 ARG A C 1
ATOM 595 O O . ARG A 1 83 ? -5.644 48.333 36.134 1.00 66.38 83 ARG A O 1
ATOM 602 N N . GLY A 1 84 ? -6.900 47.119 34.691 1.00 62.41 84 GLY A N 1
ATOM 603 C CA . GLY A 1 84 ? -7.483 48.218 33.930 1.00 62.41 84 GLY A CA 1
ATOM 604 C C . GLY A 1 84 ? -8.623 48.923 34.668 1.00 62.41 84 GLY A C 1
ATOM 605 O O . GLY A 1 84 ? -8.853 48.704 35.857 1.00 62.41 84 GLY A O 1
ATOM 606 N N . SER A 1 85 ? -9.334 49.812 33.979 1.00 61.19 85 SER A N 1
ATOM 607 C CA . SER A 1 85 ? -10.511 50.506 34.517 1.00 61.19 85 SER A CA 1
ATOM 608 C C . SER A 1 85 ? -11.634 50.445 33.493 1.00 61.19 85 SER A C 1
ATOM 610 O O . SER A 1 85 ? -11.518 51.048 32.429 1.00 61.19 85 SER A O 1
ATOM 612 N N . LEU A 1 86 ? -12.703 49.721 33.825 1.00 62.69 86 LEU A N 1
ATOM 613 C CA . LEU A 1 86 ? -13.884 49.590 32.975 1.00 62.69 86 LEU A CA 1
ATOM 614 C C . LEU A 1 86 ? -14.772 50.842 33.105 1.00 62.69 86 LEU A C 1
ATOM 616 O O . LEU A 1 86 ? -14.972 51.335 34.223 1.00 62.69 86 LEU A O 1
ATOM 620 N N . PRO A 1 87 ? -15.307 51.391 32.003 1.00 51.31 87 PRO A N 1
ATOM 621 C CA . PRO A 1 87 ? -16.328 52.430 32.070 1.00 51.31 87 PRO A CA 1
ATOM 622 C C . PRO A 1 87 ? -17.689 51.824 32.458 1.00 51.31 87 PRO A C 1
ATOM 624 O O . PRO A 1 87 ? -18.264 51.052 31.708 1.00 51.31 87 PRO A O 1
ATOM 627 N N . ASN A 1 88 ? -18.250 52.246 33.592 1.00 54.84 88 ASN A N 1
ATOM 628 C CA . ASN A 1 88 ? -19.640 51.977 33.998 1.00 54.84 88 ASN A CA 1
ATOM 629 C C . ASN A 1 88 ? -20.062 50.504 34.163 1.00 54.84 88 ASN A C 1
ATOM 631 O O . ASN A 1 88 ? -20.909 50.020 33.417 1.00 54.84 88 ASN A O 1
ATOM 635 N N . THR A 1 89 ? -19.656 49.865 35.257 1.00 50.84 89 THR A N 1
ATOM 636 C CA . THR A 1 89 ? -20.435 48.751 35.815 1.00 50.84 89 THR A CA 1
ATOM 637 C C . THR A 1 89 ? -20.659 48.954 37.312 1.00 50.84 89 THR A C 1
ATOM 639 O O . THR A 1 89 ? -19.786 49.439 38.041 1.00 50.84 89 THR A O 1
ATOM 642 N N . GLU A 1 90 ? -21.878 48.645 37.769 1.00 49.91 90 GLU A N 1
ATOM 643 C CA . GLU A 1 90 ? -22.079 48.212 39.153 1.00 49.91 90 GLU A CA 1
ATOM 644 C C . GLU A 1 90 ? -21.116 47.040 39.408 1.00 49.91 90 GLU A C 1
ATOM 646 O O . GLU A 1 90 ? -20.725 46.339 38.480 1.00 49.91 90 GLU A O 1
ATOM 651 N N . VAL A 1 91 ? -20.606 46.921 40.630 1.00 49.34 91 VAL A N 1
ATOM 652 C CA . VAL A 1 91 ? -19.471 46.046 40.952 1.00 49.34 91 VAL A CA 1
ATOM 653 C C . VAL A 1 91 ? -19.907 44.574 40.904 1.00 49.34 91 VAL A C 1
ATOM 655 O O . VAL A 1 91 ? -20.198 43.999 41.948 1.00 49.34 91 VAL A O 1
ATOM 658 N N . ASP A 1 92 ? -19.964 43.999 39.705 1.00 62.50 92 ASP A N 1
ATOM 659 C CA . ASP A 1 92 ? -20.251 42.583 39.461 1.00 62.50 92 ASP A CA 1
ATOM 660 C C . ASP A 1 92 ? -18.947 41.769 39.427 1.00 62.50 92 ASP A C 1
ATOM 662 O O . ASP A 1 92 ? -17.876 42.281 39.068 1.00 62.50 92 ASP A O 1
ATOM 666 N N . GLU A 1 93 ? -19.027 40.502 39.840 1.00 70.88 93 GLU A N 1
ATOM 667 C CA . GLU A 1 93 ? -17.887 39.590 39.999 1.00 70.88 93 GLU A CA 1
ATOM 668 C C . GLU A 1 93 ? -17.127 39.387 38.674 1.00 70.88 93 GLU A C 1
ATOM 670 O O . GLU A 1 93 ? -15.898 39.268 38.672 1.00 70.88 93 GLU A O 1
ATOM 675 N N . LEU A 1 94 ? -17.829 39.468 37.536 1.00 75.94 94 LEU A N 1
ATOM 676 C CA . LEU A 1 94 ? -17.258 39.440 36.188 1.00 75.94 94 LEU A CA 1
ATOM 677 C C . LEU A 1 94 ? -16.162 40.491 35.981 1.00 75.94 94 LEU A C 1
ATOM 679 O O . LEU A 1 94 ? -15.199 40.237 35.260 1.00 75.94 94 LEU A O 1
ATOM 683 N N . SER A 1 95 ? -16.249 41.650 36.640 1.00 73.06 95 SER A N 1
ATOM 684 C CA . SER A 1 95 ? -15.241 42.705 36.496 1.00 73.06 95 SER A CA 1
ATOM 685 C C . SER A 1 95 ? -13.848 42.253 36.943 1.00 73.06 95 SER A C 1
ATOM 687 O O . SER A 1 95 ? -12.864 42.625 36.308 1.00 73.06 95 SER A O 1
ATOM 689 N N . ASP A 1 96 ? -13.737 41.394 37.960 1.00 75.69 96 ASP A N 1
ATOM 690 C CA . ASP A 1 96 ? -12.447 40.845 38.389 1.00 75.69 96 ASP A CA 1
ATOM 691 C C . ASP A 1 96 ? -11.889 39.811 37.393 1.00 75.69 96 ASP A C 1
ATOM 693 O O . ASP A 1 96 ? -10.668 39.671 37.287 1.00 75.69 96 ASP A O 1
ATOM 697 N N . LEU A 1 97 ? -12.752 39.179 36.584 1.00 80.75 97 LEU A N 1
ATOM 698 C CA . LEU A 1 97 ? -12.362 38.243 35.525 1.00 80.75 97 LEU A CA 1
ATOM 699 C 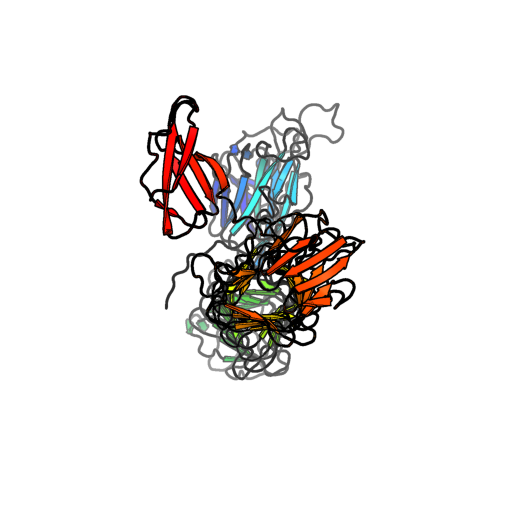C . LEU A 1 97 ? -11.668 38.938 34.350 1.00 80.75 97 LEU A C 1
ATOM 701 O O . LEU A 1 97 ? -10.738 38.380 33.776 1.00 80.75 97 LEU A O 1
ATOM 705 N N . ILE A 1 98 ? -12.076 40.160 34.005 1.00 80.19 98 ILE A N 1
ATOM 706 C CA . ILE A 1 98 ? -11.746 40.784 32.708 1.00 80.19 98 ILE A CA 1
ATOM 707 C C . ILE A 1 98 ? -10.850 42.029 32.812 1.00 80.19 98 ILE A C 1
ATOM 709 O O . ILE A 1 98 ? -10.498 42.631 31.797 1.00 80.19 98 ILE A O 1
ATOM 713 N N . VAL A 1 99 ? -10.466 42.454 34.021 1.00 75.25 99 VAL A N 1
ATOM 714 C CA . VAL A 1 99 ? -9.626 43.656 34.237 1.00 75.25 99 VAL A CA 1
ATOM 715 C C . VAL A 1 99 ? -8.124 43.406 34.105 1.00 75.25 99 VAL A C 1
ATOM 717 O O . VAL A 1 99 ? -7.352 44.364 34.034 1.00 75.25 99 VAL A O 1
ATOM 720 N N . SER A 1 100 ? -7.696 42.149 34.072 1.00 73.81 100 SER A N 1
ATOM 721 C CA . SER A 1 100 ? -6.305 41.722 33.881 1.00 73.81 100 SER A CA 1
ATOM 722 C C . SER A 1 100 ? -6.235 40.530 32.935 1.00 73.81 100 SER A C 1
ATOM 724 O O . SER A 1 100 ? -7.230 39.840 32.737 1.00 73.81 100 SER A O 1
ATOM 726 N N . GLY A 1 101 ? -5.071 40.303 32.333 1.00 76.31 101 GLY A N 1
ATOM 727 C CA . GLY A 1 101 ? -4.900 39.294 31.296 1.00 76.31 101 GLY A CA 1
ATOM 728 C C . GLY A 1 101 ? -3.440 39.045 30.943 1.00 76.31 101 GLY A C 1
ATOM 729 O O . GLY A 1 101 ? -2.542 39.830 31.284 1.00 76.31 101 GLY A O 1
ATOM 730 N N . PHE A 1 102 ? -3.223 37.959 30.212 1.00 75.00 102 PHE A N 1
ATOM 731 C CA . PHE A 1 102 ? -1.992 37.693 29.486 1.00 75.00 102 PHE A CA 1
ATOM 732 C C . PHE A 1 102 ? -2.039 38.420 28.140 1.00 75.00 102 PHE A C 1
ATOM 734 O O . PHE A 1 102 ? -3.056 38.410 27.448 1.00 75.00 102 PHE A O 1
ATOM 741 N N . TRP A 1 103 ? -0.934 39.065 27.772 1.00 71.25 103 TRP A N 1
ATOM 742 C CA . TRP A 1 103 ? -0.726 39.655 26.455 1.00 71.25 103 TRP A CA 1
ATOM 743 C C . TRP A 1 103 ? 0.594 39.162 25.875 1.00 71.25 103 TRP A C 1
ATOM 745 O O . TRP A 1 103 ? 1.616 39.213 26.549 1.00 71.25 103 TRP A O 1
ATOM 755 N N . GLY A 1 104 ? 0.603 38.688 24.636 1.00 65.38 104 GLY A N 1
ATOM 756 C CA . GLY A 1 104 ? 1.813 38.175 23.986 1.00 65.38 104 GLY A CA 1
ATOM 757 C C . GLY A 1 104 ? 2.068 38.825 22.631 1.00 65.38 104 GLY A C 1
ATOM 758 O O . GLY A 1 104 ? 1.129 39.234 21.949 1.00 65.38 104 GLY A O 1
ATOM 759 N N . SER A 1 105 ? 3.344 38.913 22.251 1.00 58.16 105 SER A N 1
ATOM 760 C CA . SER A 1 105 ? 3.790 39.094 20.862 1.00 58.16 105 SER A CA 1
ATOM 761 C C . SER A 1 105 ? 4.975 38.157 20.655 1.00 58.16 105 SER A C 1
ATOM 763 O O . SER A 1 105 ? 6.012 38.341 21.298 1.00 58.16 105 SER A O 1
ATOM 765 N N . SER A 1 106 ? 4.814 37.121 19.843 1.00 51.94 106 SER A N 1
ATOM 766 C CA . SER A 1 106 ? 5.763 36.013 19.776 1.00 51.94 106 SER A CA 1
ATOM 767 C C . SER A 1 106 ? 5.831 35.466 18.360 1.00 51.94 106 SER A C 1
ATOM 769 O O . SER A 1 106 ? 4.790 35.099 17.827 1.00 51.94 106 SER A O 1
ATOM 771 N N . THR A 1 107 ? 7.052 35.329 17.821 1.00 55.44 107 THR A N 1
ATOM 772 C CA . THR A 1 107 ? 7.346 34.696 16.518 1.00 55.44 107 THR A CA 1
ATOM 773 C C . THR A 1 107 ? 6.964 33.212 16.455 1.00 55.44 107 THR A C 1
ATOM 775 O O . THR A 1 107 ? 7.142 32.581 15.423 1.00 55.44 107 THR A O 1
ATOM 778 N N . THR A 1 108 ? 6.496 32.644 17.569 1.00 62.06 108 THR A N 1
ATOM 779 C CA . THR A 1 108 ? 5.887 31.316 17.659 1.00 62.06 108 THR A CA 1
ATOM 780 C C . THR A 1 108 ? 4.473 31.435 18.235 1.00 62.06 108 THR A C 1
ATOM 782 O O . THR A 1 108 ? 4.299 32.204 19.195 1.00 62.06 108 THR A O 1
ATOM 785 N N . PRO A 1 109 ? 3.495 30.665 17.724 1.00 68.12 109 PRO A N 1
ATOM 786 C CA . PRO A 1 109 ? 2.152 30.600 18.284 1.00 68.12 109 PRO A CA 1
ATOM 787 C C . PRO A 1 109 ? 2.199 30.280 19.772 1.00 68.12 109 PRO A C 1
ATOM 789 O O . PRO A 1 109 ? 3.101 29.600 20.270 1.00 68.12 109 PRO A O 1
ATOM 792 N N . ALA A 1 110 ? 1.244 30.830 20.502 1.00 76.25 110 ALA A N 1
ATOM 793 C CA . ALA A 1 110 ? 1.197 30.680 21.938 1.00 76.25 110 ALA A CA 1
ATOM 794 C C . ALA A 1 110 ? 0.250 29.515 22.267 1.00 76.25 110 ALA A C 1
ATOM 796 O O . ALA A 1 110 ? -0.857 29.466 21.748 1.00 76.25 110 ALA A O 1
ATOM 797 N N . VAL A 1 111 ? 0.689 28.539 23.062 1.00 80.38 111 VAL A N 1
ATOM 798 C CA . VAL A 1 111 ? 0.004 27.237 23.176 1.00 80.38 111 VAL A CA 1
ATOM 799 C C . VAL A 1 111 ? -0.588 27.062 24.567 1.00 80.38 111 VAL A C 1
ATOM 801 O O . VAL A 1 111 ? 0.111 27.259 25.565 1.00 80.38 111 VAL A O 1
ATOM 804 N N . THR A 1 112 ? -1.861 26.671 24.630 1.00 84.62 112 THR A N 1
ATOM 805 C CA . THR A 1 112 ? -2.488 26.126 25.841 1.00 84.62 112 THR A CA 1
ATOM 806 C C . THR A 1 112 ? -2.490 24.612 25.748 1.00 84.62 112 THR A C 1
ATOM 808 O O . THR A 1 112 ? -2.943 24.067 24.748 1.00 84.62 112 THR A O 1
ATOM 811 N N . THR A 1 113 ? -2.045 23.941 26.806 1.00 85.50 113 THR A N 1
ATOM 812 C CA . THR A 1 113 ? -2.073 22.482 26.929 1.00 85.50 113 THR A CA 1
ATOM 813 C C . THR A 1 113 ? -2.792 22.079 28.206 1.00 85.50 113 THR A C 1
ATOM 815 O O . THR A 1 113 ? -2.363 22.456 29.298 1.00 85.50 113 THR A O 1
ATOM 818 N N . PHE A 1 114 ? -3.843 21.279 28.072 1.00 86.94 114 PHE A N 1
ATOM 819 C CA . PHE A 1 114 ? -4.496 20.549 29.153 1.00 86.94 114 PHE A CA 1
ATOM 820 C C . PHE A 1 114 ? -3.891 19.152 29.263 1.00 86.94 114 PHE A C 1
ATOM 822 O O . PHE A 1 114 ? -3.628 18.519 28.244 1.00 86.94 114 PHE A O 1
ATOM 829 N N . THR A 1 115 ? -3.688 18.658 30.481 1.00 80.25 115 THR A N 1
ATOM 830 C CA . THR A 1 115 ? -3.251 17.276 30.725 1.00 80.25 115 THR A CA 1
ATOM 831 C C . THR A 1 115 ? -4.159 16.578 31.734 1.00 80.25 115 THR A C 1
ATOM 833 O O . THR A 1 115 ? -4.900 17.229 32.479 1.00 80.25 115 THR A O 1
ATOM 836 N N . ASN A 1 116 ? -4.050 15.248 31.776 1.00 78.31 116 ASN A N 1
ATOM 837 C CA . ASN A 1 116 ? -4.853 14.335 32.590 1.00 78.31 116 ASN A CA 1
ATOM 838 C C . ASN A 1 116 ? -6.343 14.344 32.219 1.00 78.31 116 ASN A C 1
ATOM 840 O O . ASN A 1 116 ? -7.203 14.207 33.084 1.00 78.31 116 ASN A O 1
ATOM 844 N N . LEU A 1 117 ? -6.641 14.517 30.930 1.00 78.62 117 LEU A N 1
ATOM 845 C CA . LEU A 1 117 ? -7.984 14.340 30.388 1.00 78.62 117 LEU A CA 1
ATOM 846 C C . LEU A 1 117 ? -8.384 12.860 30.398 1.00 78.62 117 LEU A C 1
ATOM 848 O O . LEU A 1 117 ? -7.541 11.970 30.278 1.00 78.62 117 LEU A O 1
ATOM 852 N N . VAL A 1 118 ? -9.680 12.611 30.544 1.00 75.06 118 VAL A N 1
ATOM 853 C CA . VAL A 1 118 ? -10.280 11.282 30.438 1.00 75.06 118 VAL A CA 1
ATOM 854 C C . VAL A 1 118 ? -10.588 11.042 28.965 1.00 75.06 118 VAL A C 1
ATOM 856 O O . VAL A 1 118 ? -11.394 11.762 28.386 1.00 75.06 118 VAL A O 1
ATOM 859 N N . VAL A 1 119 ? -9.935 10.060 28.345 1.00 75.44 119 VAL A N 1
ATOM 860 C CA . VAL A 1 119 ? -10.189 9.701 26.940 1.00 75.44 119 VAL A CA 1
ATOM 861 C C . VAL A 1 119 ? -11.644 9.242 26.789 1.00 75.44 119 VAL A C 1
ATOM 863 O O . VAL A 1 119 ? -12.133 8.476 27.612 1.00 75.44 119 VAL A O 1
ATOM 866 N N . GLY A 1 120 ? -12.342 9.732 25.767 1.00 63.16 120 GLY A N 1
ATOM 867 C CA . GLY A 1 120 ? -13.769 9.504 25.528 1.00 63.16 120 GLY A CA 1
ATOM 868 C C . GLY A 1 120 ? -14.703 10.498 26.227 1.00 63.16 120 GLY A C 1
ATOM 869 O O . GLY A 1 120 ? -15.855 10.627 25.817 1.00 63.16 120 GLY A O 1
ATOM 870 N N . GLN A 1 121 ? -14.226 11.255 27.223 1.00 81.06 121 GLN A N 1
ATOM 871 C CA . GLN A 1 121 ? -15.013 12.307 27.869 1.00 81.06 121 GLN A CA 1
ATOM 872 C C . GLN A 1 121 ? -15.115 13.532 26.952 1.00 81.06 121 GLN A C 1
ATOM 874 O O . GLN A 1 121 ? -14.122 14.002 26.391 1.00 81.06 121 GLN A O 1
ATOM 879 N N . GLU A 1 122 ? -16.322 14.080 26.836 1.00 84.62 122 GLU A N 1
ATOM 880 C CA . GLU A 1 122 ? -16.547 15.365 26.181 1.00 84.62 122 GLU A CA 1
ATOM 881 C C . GLU A 1 122 ? -16.210 16.519 27.143 1.00 84.62 122 GLU A C 1
ATOM 883 O O . GLU A 1 122 ? -16.489 16.485 28.346 1.00 84.62 122 GLU A O 1
ATOM 888 N N . TYR A 1 123 ? -15.539 17.537 26.621 1.00 91.81 123 TYR A N 1
ATOM 889 C CA . TYR A 1 123 ? -15.057 18.684 27.372 1.00 91.81 123 TYR A CA 1
ATOM 890 C C . TYR A 1 123 ? -15.524 19.988 26.737 1.00 91.81 123 TYR A C 1
ATOM 892 O O . TYR A 1 123 ? -15.573 20.127 25.517 1.00 91.81 123 TYR A O 1
ATOM 900 N N . GLU A 1 124 ? -15.806 20.965 27.593 1.00 94.62 124 GLU A N 1
ATOM 901 C CA . GLU A 1 124 ? -16.104 22.349 27.253 1.00 94.62 124 GLU A CA 1
ATOM 902 C C . GLU A 1 124 ? -14.929 23.235 27.681 1.00 94.62 124 GLU A C 1
ATOM 904 O O . GLU A 1 124 ? -14.522 23.232 28.846 1.00 94.62 124 GLU A O 1
ATOM 909 N N . ILE A 1 125 ? -14.386 24.008 26.744 1.00 96.06 125 ILE A N 1
ATOM 910 C CA . ILE A 1 125 ? -13.387 25.048 26.988 1.00 96.06 125 ILE A CA 1
ATOM 911 C C . ILE A 1 125 ? -14.088 26.393 26.863 1.00 96.06 125 ILE A C 1
ATOM 913 O O . ILE A 1 125 ? -14.714 26.656 25.843 1.00 96.06 125 ILE A O 1
ATOM 917 N N . GLN A 1 126 ? -13.925 27.284 27.837 1.00 95.25 126 GLN A N 1
ATOM 918 C CA . GLN A 1 126 ? -14.364 28.672 27.703 1.00 95.25 126 GLN A CA 1
ATOM 919 C C . GLN A 1 126 ? -13.182 29.621 27.873 1.00 95.25 126 GLN A C 1
ATOM 921 O O . GLN A 1 126 ? -12.454 29.552 28.867 1.00 95.25 126 GLN A O 1
ATOM 926 N N . VAL A 1 127 ? -13.001 30.514 26.899 1.00 92.44 127 VAL A N 1
ATOM 927 C CA . VAL A 1 127 ? -11.916 31.503 26.863 1.00 92.44 127 VAL A CA 1
ATOM 928 C C . VAL A 1 127 ? -12.515 32.905 26.870 1.00 92.44 127 VAL A C 1
ATOM 930 O O . VAL A 1 127 ? -13.446 33.179 26.115 1.00 92.44 127 VAL A O 1
ATOM 933 N N . PHE A 1 128 ? -11.966 33.786 27.708 1.00 89.31 128 PHE A N 1
ATOM 934 C CA . PHE A 1 128 ? -12.436 35.163 27.891 1.00 89.31 128 PHE A CA 1
ATOM 935 C C . PHE A 1 128 ? -11.384 36.168 27.423 1.00 89.31 128 PHE A C 1
ATOM 937 O O . PHE A 1 128 ? -10.196 36.012 27.738 1.00 89.31 128 PHE A O 1
ATOM 944 N N . SER A 1 129 ? -11.818 37.218 26.724 1.00 85.31 129 SER A N 1
ATOM 945 C CA . SER A 1 129 ? -10.944 38.246 26.162 1.00 85.31 129 SER A CA 1
ATOM 946 C C . SER A 1 129 ? -11.494 39.667 26.335 1.00 85.31 129 SER A C 1
ATOM 948 O O . SER A 1 129 ? -12.644 39.959 26.036 1.00 85.31 129 SER A O 1
ATOM 950 N N . ASN A 1 130 ? -10.647 40.566 26.826 1.00 79.69 130 ASN A N 1
ATOM 951 C CA . ASN A 1 130 ? -10.890 41.983 27.042 1.00 79.69 130 ASN A CA 1
ATOM 952 C C . ASN A 1 130 ? -9.551 42.710 27.260 1.00 79.69 130 ASN A C 1
ATOM 954 O O . ASN A 1 130 ? -8.631 42.193 27.903 1.00 79.69 130 ASN A O 1
ATOM 958 N N . ASP A 1 131 ? -9.461 43.964 26.820 1.00 76.50 131 ASP A N 1
ATOM 959 C CA . ASP A 1 131 ? -8.338 44.851 27.131 1.00 76.50 131 ASP A CA 1
ATOM 960 C C . ASP A 1 131 ? -8.824 46.054 27.948 1.00 76.50 131 ASP A C 1
ATOM 962 O O . ASP A 1 131 ? -9.032 47.123 27.409 1.00 76.50 131 ASP A O 1
ATOM 966 N N . ALA A 1 132 ? -8.953 45.939 29.271 1.00 69.25 132 ALA A N 1
ATOM 967 C CA . ALA A 1 132 ? -9.499 47.008 30.126 1.00 69.25 132 ALA A CA 1
ATOM 968 C C . ALA A 1 132 ? -8.647 48.310 30.238 1.00 69.25 132 ALA A C 1
ATOM 970 O O . ALA A 1 132 ? -8.844 49.116 31.156 1.00 69.25 132 ALA A O 1
ATOM 971 N N . ARG A 1 133 ? -7.640 48.534 29.377 1.00 69.50 133 ARG A N 1
ATOM 972 C CA . ARG A 1 133 ? -6.745 49.710 29.414 1.00 69.50 133 ARG A CA 1
ATOM 973 C C . ARG A 1 133 ? -7.296 50.867 28.568 1.00 69.50 133 ARG A C 1
ATOM 975 O O . ARG A 1 133 ? -7.597 50.714 27.390 1.00 69.50 133 ARG A O 1
ATOM 982 N N . THR A 1 134 ? -7.281 52.078 29.126 1.00 55.72 134 THR A N 1
ATOM 983 C CA . THR A 1 134 ? -7.993 53.283 28.640 1.00 55.72 134 THR A CA 1
ATOM 984 C C . THR A 1 134 ? -7.401 54.002 27.402 1.00 55.72 134 THR A C 1
ATOM 986 O O . THR A 1 134 ? -7.507 55.222 27.294 1.00 55.72 134 THR A O 1
ATOM 989 N N . SER A 1 135 ? -6.714 53.311 26.478 1.00 53.75 135 SER A N 1
ATOM 990 C CA . SER A 1 135 ? -6.040 53.971 25.328 1.00 53.75 135 SER A CA 1
ATOM 991 C C . SER A 1 135 ? -5.748 53.081 24.103 1.00 53.75 135 SER A C 1
ATOM 993 O O . SER A 1 135 ? -4.780 53.329 23.375 1.00 53.75 135 SER A O 1
ATOM 995 N N . ARG A 1 136 ? -6.532 52.022 23.856 1.00 55.12 136 ARG A N 1
ATOM 996 C CA . ARG A 1 136 ? -6.305 51.096 22.729 1.00 55.12 136 ARG A CA 1
ATOM 997 C C . ARG A 1 136 ? -7.503 51.050 21.778 1.00 55.12 136 ARG A C 1
ATOM 999 O O . ARG A 1 136 ? -8.635 51.240 22.189 1.00 55.12 136 ARG A O 1
ATOM 1006 N N . THR A 1 137 ? -7.211 50.872 20.490 1.00 54.81 137 THR A N 1
ATOM 1007 C CA . THR A 1 137 ? -8.185 50.820 19.391 1.00 54.81 137 THR A CA 1
ATOM 1008 C C . THR A 1 137 ? -8.951 49.498 19.387 1.00 54.81 137 THR A C 1
ATOM 1010 O O . THR A 1 137 ? -8.322 48.452 19.566 1.00 54.81 137 THR A O 1
ATOM 1013 N N . ARG A 1 138 ? -10.255 49.550 19.073 1.00 56.41 138 ARG A N 1
ATOM 1014 C CA . ARG A 1 138 ? -11.043 48.409 18.573 1.00 56.41 138 ARG A CA 1
ATOM 1015 C C . ARG A 1 138 ? -10.333 47.766 17.371 1.00 56.41 138 ARG A C 1
ATOM 1017 O O . ARG A 1 138 ? -9.582 48.470 16.688 1.00 56.41 138 ARG A O 1
ATOM 1024 N N . ASN A 1 139 ? -10.569 46.473 17.127 1.00 63.47 139 ASN A N 1
ATOM 1025 C CA . ASN A 1 139 ? -10.186 45.673 15.940 1.00 63.47 139 ASN A CA 1
ATOM 1026 C C . ASN A 1 139 ? -9.050 44.639 16.128 1.00 63.47 139 ASN A C 1
ATOM 1028 O O . ASN A 1 139 ? -8.655 43.975 15.167 1.00 63.47 139 ASN A O 1
ATOM 1032 N N . PHE A 1 140 ? -8.474 44.477 17.317 1.00 73.56 140 PHE A N 1
ATOM 1033 C CA . PHE A 1 140 ? -7.574 43.337 17.535 1.00 73.56 140 PHE A CA 1
ATOM 1034 C C . PHE A 1 140 ? -8.400 42.056 17.705 1.00 73.56 140 PHE A C 1
ATOM 1036 O O . PHE A 1 140 ? -9.479 42.102 18.283 1.00 73.56 140 PHE A O 1
ATOM 1043 N N . GLN A 1 141 ? -7.888 40.931 17.215 1.00 79.44 141 GLN A N 1
ATOM 1044 C CA . GLN A 1 141 ? -8.528 39.621 17.331 1.00 79.44 141 GLN A CA 1
ATOM 1045 C C . GLN A 1 141 ? -7.519 38.599 17.861 1.00 79.44 141 GLN A C 1
ATOM 1047 O O . GLN A 1 141 ? -6.332 38.670 17.523 1.00 79.44 141 GLN A O 1
ATOM 1052 N N . THR A 1 142 ? -7.999 37.658 18.673 1.00 83.19 142 THR A N 1
ATOM 1053 C CA . THR A 1 142 ? -7.257 36.461 19.089 1.00 83.19 142 THR A CA 1
ATOM 1054 C C . THR A 1 142 ? -7.904 35.253 18.425 1.00 83.19 142 THR A C 1
ATOM 1056 O O . THR A 1 142 ? -9.051 34.935 18.722 1.00 83.19 142 THR A O 1
ATOM 1059 N N . ALA A 1 143 ? -7.185 34.590 17.527 1.00 84.31 143 ALA A N 1
ATOM 1060 C CA . ALA A 1 143 ? -7.622 33.341 16.926 1.00 84.31 143 ALA A CA 1
ATOM 1061 C C . ALA A 1 143 ? -7.108 32.132 17.704 1.00 84.31 143 ALA A C 1
ATOM 1063 O O . ALA A 1 143 ? -6.015 32.171 18.273 1.00 84.31 143 ALA A O 1
ATOM 1064 N N . LEU A 1 144 ? -7.904 31.068 17.692 1.00 88.44 144 LEU A N 1
ATOM 1065 C CA . LEU A 1 144 ? -7.669 29.788 18.345 1.00 88.44 144 LEU A CA 1
ATOM 1066 C C . LEU A 1 144 ? -7.651 28.687 17.279 1.00 88.44 144 LEU A C 1
ATOM 1068 O O . LEU A 1 144 ? -8.525 28.661 16.407 1.00 88.44 144 LEU A O 1
ATOM 1072 N N . SER A 1 145 ? -6.675 27.782 17.333 1.00 88.75 145 SER A N 1
ATOM 1073 C CA . SER A 1 145 ? -6.644 26.610 16.449 1.00 88.75 145 SER A CA 1
ATOM 1074 C C . SER A 1 145 ? -7.735 25.598 16.809 1.00 88.75 145 SER A C 1
ATOM 1076 O O . SER A 1 145 ? -8.196 25.567 17.953 1.00 88.75 145 SER A O 1
ATOM 1078 N N . ASN A 1 146 ? -8.053 24.684 15.896 1.00 87.69 146 ASN A N 1
ATOM 1079 C CA . ASN A 1 146 ? -8.851 23.492 16.210 1.00 87.69 146 ASN A CA 1
ATOM 1080 C C . ASN A 1 146 ? -8.084 22.415 17.004 1.00 87.69 146 ASN A C 1
ATOM 1082 O O . ASN A 1 146 ? -8.655 21.382 17.308 1.00 87.69 146 ASN A O 1
ATOM 1086 N N . GLY A 1 147 ? -6.815 22.630 17.363 1.00 85.12 147 GLY A N 1
ATOM 1087 C CA . GLY A 1 147 ? -6.047 21.697 18.194 1.00 85.12 147 GLY A CA 1
ATOM 1088 C C . GLY A 1 147 ? -5.393 20.547 17.426 1.00 85.12 147 GLY A C 1
ATOM 1089 O O . GLY A 1 147 ? -4.571 19.844 18.008 1.00 85.12 147 GLY A O 1
ATOM 1090 N N . LEU A 1 148 ? -5.672 20.409 16.126 1.00 82.31 148 LEU A N 1
ATOM 1091 C CA . LEU A 1 148 ? -4.983 19.476 15.237 1.00 82.31 148 LEU A CA 1
ATOM 1092 C C . LEU A 1 148 ? -3.613 20.036 14.797 1.00 82.31 148 LEU A C 1
ATOM 1094 O O . LEU A 1 148 ? -3.441 21.259 14.713 1.00 82.31 148 LEU A O 1
ATOM 1098 N N . PRO A 1 149 ? -2.619 19.173 14.506 1.00 71.19 149 PRO A N 1
ATOM 1099 C CA . PRO A 1 149 ? -1.374 19.605 13.875 1.00 71.19 149 PRO A CA 1
ATOM 1100 C C . PRO A 1 149 ? -1.641 20.228 12.493 1.00 71.19 149 PRO A C 1
ATOM 1102 O O . PRO A 1 149 ? -2.592 19.857 11.812 1.00 71.19 149 PRO A O 1
ATOM 1105 N N . ALA A 1 150 ? -0.799 21.178 12.073 1.00 63.09 150 ALA A N 1
ATOM 1106 C CA . ALA A 1 150 ? -0.935 21.842 10.774 1.00 63.09 150 ALA A CA 1
ATOM 1107 C C . ALA A 1 150 ? -0.839 20.837 9.609 1.00 63.09 150 ALA A C 1
ATOM 1109 O O . ALA A 1 150 ? 0.100 20.043 9.560 1.00 63.09 150 ALA A O 1
ATOM 1110 N N . GLU A 1 151 ? -1.792 20.897 8.673 1.00 54.25 151 GLU A N 1
ATOM 1111 C CA . GLU A 1 151 ? -1.874 19.980 7.525 1.00 54.25 151 GLU A CA 1
ATOM 1112 C C . GLU A 1 151 ? -0.872 20.311 6.397 1.00 54.25 151 GLU A C 1
ATOM 1114 O O . GLU A 1 151 ? -0.602 19.444 5.577 1.00 54.25 151 GLU A O 1
ATOM 1119 N N . ASP A 1 152 ? -0.284 21.518 6.376 1.00 44.91 152 ASP A N 1
ATOM 1120 C CA . ASP A 1 152 ? 0.735 21.957 5.405 1.00 44.91 152 ASP A CA 1
ATOM 1121 C C . ASP A 1 152 ? 1.594 23.120 5.954 1.00 44.91 152 ASP A C 1
ATOM 1123 O O . ASP A 1 152 ? 1.205 23.800 6.906 1.00 44.91 152 ASP A O 1
ATOM 1127 N N . GLU A 1 153 ? 2.776 23.337 5.357 1.00 41.75 153 GLU A N 1
ATOM 1128 C CA . GLU A 1 153 ? 3.869 24.221 5.810 1.00 41.75 153 GLU A CA 1
ATOM 1129 C C . GLU A 1 153 ? 3.470 25.430 6.692 1.00 41.75 153 GLU A C 1
ATOM 1131 O O . GLU A 1 153 ? 3.182 26.533 6.224 1.00 41.75 153 GLU A O 1
ATOM 1136 N N . GLY A 1 154 ? 3.585 25.242 8.010 1.00 48.94 154 GLY A N 1
ATOM 1137 C CA . GLY A 1 154 ? 3.894 26.315 8.959 1.00 48.94 154 GLY A CA 1
ATOM 1138 C C . GLY A 1 154 ? 2.734 27.110 9.563 1.00 48.94 154 GLY A C 1
ATOM 1139 O O . GLY A 1 154 ? 3.021 27.985 10.380 1.00 48.94 154 GLY A O 1
ATOM 1140 N N . TYR A 1 155 ? 1.463 26.821 9.256 1.00 50.69 155 TYR A N 1
ATOM 1141 C CA . TYR A 1 155 ? 0.329 27.494 9.913 1.00 50.69 155 TYR A CA 1
ATOM 1142 C C . TYR A 1 155 ? -0.792 26.524 10.322 1.00 50.69 155 TYR A C 1
ATOM 1144 O O . TYR A 1 155 ? -1.342 25.804 9.497 1.00 50.69 155 TYR A O 1
ATOM 1152 N N . VAL A 1 156 ? -1.159 26.541 11.608 1.00 60.56 156 VAL A N 1
ATOM 1153 C CA . VAL A 1 156 ? -2.301 25.798 12.175 1.00 60.56 156 VAL A CA 1
ATOM 1154 C C . VAL A 1 156 ? -3.650 26.269 11.631 1.00 60.56 156 VAL A C 1
ATOM 1156 O O . VAL A 1 156 ? -3.855 27.454 11.354 1.00 60.56 156 VAL A O 1
ATOM 1159 N N . GLN A 1 157 ? -4.609 25.344 11.548 1.00 69.50 157 GLN A N 1
ATOM 1160 C CA . GLN A 1 157 ? -5.978 25.641 11.139 1.00 69.50 157 GLN A CA 1
ATOM 1161 C C . GLN A 1 157 ? -6.702 26.436 12.236 1.00 69.50 157 GLN A C 1
ATOM 1163 O O . GLN A 1 157 ? -7.035 25.922 13.305 1.00 69.50 157 GLN A O 1
ATOM 1168 N N . LEU A 1 158 ? -6.928 27.725 11.980 1.00 73.75 158 LEU A N 1
ATOM 1169 C CA . LEU A 1 158 ? -7.672 28.611 12.875 1.00 73.75 158 LEU A CA 1
ATOM 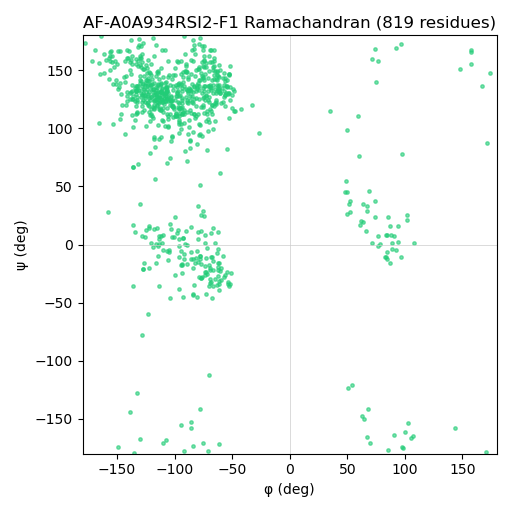1170 C C . LEU A 1 158 ? -9.173 28.318 12.784 1.00 73.75 158 LEU A C 1
ATOM 1172 O O . LEU A 1 158 ? -9.745 28.362 11.696 1.00 73.75 158 LEU A O 1
ATOM 1176 N N . ALA A 1 159 ? -9.804 28.055 13.928 1.00 79.56 159 ALA A N 1
ATOM 1177 C CA . ALA A 1 159 ? -11.196 27.611 14.010 1.00 79.56 159 ALA A CA 1
ATOM 1178 C C . ALA A 1 159 ? -12.069 28.455 14.954 1.00 79.56 159 ALA A C 1
ATOM 1180 O O . ALA A 1 159 ? -13.284 28.482 14.784 1.00 79.56 159 ALA A O 1
ATOM 1181 N N . GLY A 1 160 ? -11.475 29.185 15.903 1.00 82.62 160 GLY A N 1
ATOM 1182 C CA . GLY A 1 160 ? -12.176 30.142 16.766 1.00 82.62 160 GLY A CA 1
ATOM 1183 C C . GLY A 1 160 ? -11.560 31.537 16.678 1.00 82.62 160 GLY A C 1
ATOM 1184 O O . GLY A 1 160 ? -10.353 31.663 16.489 1.00 82.62 160 GLY A O 1
ATOM 1185 N N . VAL A 1 161 ? -12.364 32.594 16.825 1.00 84.00 161 VAL A N 1
ATOM 1186 C CA . VAL A 1 161 ? -11.887 33.989 16.855 1.00 84.00 161 VAL A CA 1
ATOM 1187 C C . VAL A 1 161 ? -12.611 34.751 17.962 1.00 84.00 161 VAL A C 1
ATOM 1189 O O . VAL A 1 161 ? -13.834 34.776 17.987 1.00 84.00 161 VAL A O 1
ATOM 1192 N N . LEU A 1 162 ? -11.845 35.367 18.862 1.00 82.44 162 LEU A N 1
ATOM 1193 C CA . LEU A 1 162 ? -12.303 36.321 19.874 1.00 82.44 162 LEU A CA 1
ATOM 1194 C C . LEU A 1 162 ? -11.991 37.740 19.405 1.00 82.44 162 LEU A C 1
ATOM 1196 O O . LEU A 1 162 ? -10.849 38.013 19.008 1.00 82.44 162 LEU A O 1
ATOM 1200 N N . GLU A 1 163 ? -12.956 38.651 19.496 1.00 76.19 163 GLU A N 1
ATOM 1201 C CA . GLU A 1 163 ? -12.708 40.065 19.238 1.00 76.19 163 GLU A CA 1
ATOM 1202 C C . GLU A 1 163 ? -12.272 40.764 20.529 1.00 76.19 163 GLU A C 1
ATOM 1204 O O . GLU A 1 163 ? -12.693 40.439 21.638 1.00 76.19 163 GLU A O 1
ATOM 1209 N N . LEU A 1 164 ? -11.335 41.706 20.410 1.00 70.25 164 LEU A N 1
ATOM 1210 C CA . LEU A 1 164 ? -10.959 42.542 21.541 1.00 70.25 164 LEU A CA 1
ATOM 1211 C C . LEU A 1 164 ? -11.884 43.743 21.616 1.00 70.25 164 LEU A C 1
ATOM 1213 O O . LEU A 1 164 ? -11.572 44.818 21.086 1.00 70.25 164 LEU A O 1
ATOM 1217 N N . ASN A 1 165 ? -12.973 43.570 22.346 1.00 62.81 165 ASN A N 1
ATOM 1218 C CA . ASN A 1 165 ? -13.877 44.659 22.653 1.00 62.81 165 ASN A CA 1
ATOM 1219 C C . ASN A 1 165 ? -13.362 45.429 23.874 1.00 62.81 165 ASN A C 1
ATOM 1221 O O . ASN A 1 165 ? -13.520 45.034 25.022 1.00 62.81 165 ASN A O 1
ATOM 1225 N N . ASN A 1 166 ? -12.653 46.529 23.600 1.00 58.19 166 ASN A N 1
ATOM 1226 C CA . ASN A 1 166 ? -12.219 47.518 24.585 1.00 58.19 166 ASN A CA 1
ATOM 1227 C C . ASN A 1 166 ? -12.855 48.864 24.236 1.00 58.19 166 ASN A C 1
ATOM 1229 O O . ASN A 1 166 ? -12.530 49.452 23.202 1.00 58.19 166 ASN A O 1
ATOM 1233 N N . SER A 1 167 ? -13.699 49.393 25.116 1.00 50.34 167 SER A N 1
ATOM 1234 C CA . SER A 1 167 ? -14.078 50.806 25.082 1.00 50.34 167 SER A CA 1
ATOM 1235 C C . SER A 1 167 ? -13.738 51.423 26.432 1.00 50.34 167 SER A C 1
ATOM 1237 O O . SER A 1 167 ? -14.169 50.931 27.473 1.00 50.34 167 SER A O 1
ATOM 1239 N N . PRO A 1 168 ? -12.909 52.479 26.452 1.00 50.84 168 PRO A N 1
ATOM 1240 C CA . PRO A 1 168 ? -13.491 53.798 26.675 1.00 50.84 168 PRO A CA 1
ATOM 1241 C C . PRO A 1 168 ? -12.812 54.909 25.856 1.00 50.84 168 PRO A C 1
ATOM 1243 O O . PRO A 1 168 ? -11.616 54.855 25.580 1.00 50.84 168 PRO A O 1
ATOM 1246 N N . VAL A 1 169 ? -13.557 56.003 25.652 1.00 42.50 169 VAL A N 1
ATOM 1247 C CA . VAL A 1 169 ? -13.147 57.325 25.122 1.00 42.50 169 VAL A CA 1
ATOM 1248 C C . VAL A 1 169 ? -13.420 57.512 23.625 1.00 42.50 169 VAL A C 1
ATOM 1250 O O . VAL A 1 169 ? -12.515 57.426 22.814 1.00 42.50 169 VAL A O 1
ATOM 1253 N N . GLU A 1 170 ? -14.682 57.774 23.274 1.00 46.94 170 GLU A N 1
ATOM 1254 C CA . GLU A 1 170 ? -15.150 58.858 22.378 1.00 46.94 170 GLU A CA 1
ATOM 1255 C C . GLU A 1 170 ? -16.661 58.614 22.113 1.00 46.94 170 GLU A C 1
ATOM 1257 O O . GLU A 1 170 ? -17.018 57.943 21.143 1.00 46.94 170 GLU A O 1
ATOM 1262 N N . PRO A 1 171 ? -17.583 59.120 22.961 1.00 48.66 171 PRO A N 1
ATOM 1263 C CA . PRO A 1 171 ? -19.028 58.861 22.834 1.00 48.66 171 PRO A CA 1
ATOM 1264 C C . PRO A 1 171 ? -19.655 59.403 21.535 1.00 48.66 171 PRO A C 1
ATOM 1266 O O . PRO A 1 171 ? -20.825 59.161 21.261 1.00 48.66 171 PRO A O 1
ATOM 1269 N N . GLU A 1 172 ? -18.899 60.161 20.741 1.00 51.09 172 GLU A N 1
ATOM 1270 C CA . GLU A 1 172 ? -19.345 60.754 19.481 1.00 51.09 172 GLU A CA 1
ATOM 1271 C C . GLU A 1 172 ? -19.071 59.885 18.236 1.00 51.09 172 GLU A C 1
ATOM 1273 O O . GLU A 1 172 ? -19.626 60.175 17.178 1.00 51.09 172 GLU A O 1
ATOM 1278 N N . ASN A 1 173 ? -18.319 58.780 18.365 1.00 48.12 173 ASN A N 1
ATOM 1279 C CA . ASN A 1 173 ? -18.029 57.835 17.269 1.00 48.12 173 ASN A CA 1
ATOM 1280 C C . ASN A 1 173 ? -18.459 56.385 17.564 1.00 48.12 173 ASN A C 1
ATOM 1282 O O . ASN A 1 173 ? -18.027 55.464 16.869 1.00 48.12 173 ASN A O 1
ATOM 1286 N N . ASP A 1 174 ? -19.281 56.176 18.590 1.00 51.28 174 ASP A N 1
ATOM 1287 C CA . ASP A 1 174 ? -19.696 54.848 19.035 1.00 51.28 174 ASP A CA 1
ATOM 1288 C C . ASP A 1 174 ? -21.208 54.802 19.328 1.00 51.28 174 ASP A C 1
ATOM 1290 O O . ASP A 1 174 ? -21.649 55.310 20.362 1.00 51.28 174 ASP A O 1
ATOM 1294 N N . PRO A 1 175 ? -22.022 54.261 18.405 1.00 49.12 175 PRO A N 1
ATOM 1295 C CA . PRO A 1 175 ? -23.457 54.115 18.605 1.00 49.12 175 PRO A CA 1
ATOM 1296 C C . PRO A 1 175 ? -23.846 52.931 19.511 1.00 49.12 175 PRO A C 1
ATOM 1298 O O . PRO A 1 175 ? -25.021 52.864 19.876 1.00 49.12 175 PRO A O 1
ATOM 1301 N N . GLU A 1 176 ? -22.919 52.029 19.865 1.00 51.09 176 GLU A N 1
ATOM 1302 C CA . GLU A 1 176 ? -23.210 50.766 20.574 1.00 51.09 176 GLU A CA 1
ATOM 1303 C C . GLU A 1 176 ? -22.935 50.848 22.088 1.00 51.09 176 GLU A C 1
ATOM 1305 O O . GLU A 1 176 ? -23.667 50.254 22.880 1.00 51.09 176 GLU A O 1
ATOM 1310 N N . GLY A 1 177 ? -22.023 51.727 22.518 1.00 52.66 177 GLY A N 1
ATOM 1311 C CA . GLY A 1 177 ? -21.768 52.019 23.935 1.00 52.66 177 GLY A CA 1
ATOM 1312 C C . GLY A 1 177 ? -20.564 51.257 24.510 1.00 52.66 177 GLY A C 1
ATOM 1313 O O . GLY A 1 177 ? -19.808 50.645 23.770 1.00 52.66 177 GLY A O 1
ATOM 1314 N N . PRO A 1 178 ? -20.291 51.354 25.826 1.00 55.72 178 PRO A N 1
ATOM 1315 C CA . PRO A 1 178 ? -19.174 50.632 26.431 1.00 55.72 178 PRO A CA 1
ATOM 1316 C C . PRO A 1 178 ? -19.433 49.116 26.462 1.00 55.72 178 PRO A C 1
ATOM 1318 O O . PRO A 1 178 ? -20.346 48.667 27.153 1.00 55.72 178 PRO A O 1
ATOM 1321 N N . GLU A 1 179 ? -18.609 48.344 25.755 1.00 61.41 179 GLU A N 1
ATOM 1322 C CA . GLU A 1 179 ? -18.636 46.872 25.723 1.00 61.41 179 GLU A CA 1
ATOM 1323 C C . GLU A 1 179 ? -17.753 46.263 26.826 1.00 61.41 179 GLU A C 1
ATOM 1325 O O . GLU A 1 179 ? -16.740 46.850 27.223 1.00 61.41 179 GLU A O 1
ATOM 1330 N N . GLN A 1 180 ? -18.143 45.090 27.338 1.00 65.81 180 GLN A N 1
ATOM 1331 C CA . GLN A 1 180 ? -17.489 44.425 28.476 1.00 65.81 180 GLN A CA 1
ATOM 1332 C C . GLN A 1 180 ? -16.457 43.356 28.056 1.00 65.81 180 GLN A C 1
ATOM 1334 O O . GLN A 1 180 ? -15.868 42.726 28.930 1.00 65.81 180 GLN A O 1
ATOM 1339 N N . GLY A 1 181 ? -16.184 43.198 26.753 1.00 77.69 181 GLY A N 1
ATOM 1340 C CA . GLY A 1 181 ? -15.307 42.174 26.161 1.00 77.69 181 GLY A CA 1
ATOM 1341 C C . GLY A 1 181 ? -16.080 40.956 25.633 1.00 77.69 181 GLY A C 1
ATOM 1342 O O . GLY A 1 181 ? -17.306 40.934 25.716 1.00 77.69 181 GLY A O 1
ATOM 1343 N N . ASP A 1 182 ? -15.360 39.923 25.188 1.00 83.69 182 ASP A N 1
ATOM 1344 C CA . ASP A 1 182 ? -15.918 38.736 24.524 1.00 83.69 182 ASP A CA 1
ATOM 1345 C C . ASP A 1 182 ? -15.560 37.427 25.233 1.00 83.69 182 ASP A C 1
ATOM 1347 O O . ASP A 1 182 ? -14.532 37.303 25.912 1.00 83.69 182 ASP A O 1
ATOM 1351 N N . TYR A 1 183 ? -16.360 36.396 24.978 1.00 90.06 183 TYR A N 1
ATOM 1352 C CA . TYR A 1 183 ? -16.001 35.012 25.258 1.00 90.06 183 TYR A CA 1
ATOM 1353 C C . TYR A 1 183 ? -16.319 34.082 24.086 1.00 90.06 183 TYR A C 1
ATOM 1355 O O . TYR A 1 183 ? -17.138 34.374 23.216 1.00 90.06 183 TYR A O 1
ATOM 1363 N N . ILE A 1 184 ? -15.668 32.922 24.077 1.00 93.25 184 ILE A N 1
ATOM 1364 C CA . ILE A 1 184 ? -15.893 31.848 23.107 1.00 93.25 184 ILE A CA 1
ATOM 1365 C C . ILE A 1 184 ? -15.885 30.505 23.838 1.00 93.25 184 ILE A C 1
ATOM 1367 O O . ILE A 1 184 ? -15.165 30.338 24.826 1.00 93.25 184 ILE A O 1
ATOM 1371 N N . ILE A 1 185 ? -16.698 29.563 23.359 1.00 94.81 185 ILE A N 1
ATOM 1372 C CA . ILE A 1 185 ? -16.787 28.197 23.881 1.00 94.81 185 ILE A CA 1
ATOM 1373 C C . ILE A 1 185 ? -16.330 27.220 22.796 1.00 94.81 185 ILE A C 1
ATOM 1375 O O . ILE A 1 185 ? -16.731 27.333 21.639 1.00 94.81 185 ILE A O 1
ATOM 1379 N N . GLY A 1 186 ? -15.466 26.285 23.169 1.00 94.19 186 GLY A N 1
ATOM 1380 C CA . GLY A 1 186 ? -15.040 25.167 22.339 1.00 94.19 186 GLY A CA 1
ATOM 1381 C C . GLY A 1 186 ? -15.473 23.849 22.962 1.00 94.19 186 GLY A C 1
ATOM 1382 O O . GLY A 1 186 ? -15.452 23.723 24.185 1.00 94.19 186 GLY A O 1
ATOM 1383 N N . THR A 1 187 ? -15.836 22.868 22.145 1.00 93.25 187 THR A N 1
ATOM 1384 C CA . THR A 1 187 ? -16.144 21.505 22.600 1.00 93.25 187 THR A CA 1
ATOM 1385 C C . THR A 1 187 ? -15.289 20.484 21.867 1.00 93.25 187 THR A C 1
ATOM 1387 O O . THR A 1 187 ? -15.038 20.636 20.670 1.00 93.25 187 THR A O 1
ATOM 1390 N N . PHE A 1 188 ? -14.844 19.447 22.574 1.00 90.62 188 PHE A N 1
ATOM 1391 C CA . PHE A 1 188 ? -14.117 18.317 21.993 1.00 90.62 188 PHE A CA 1
ATOM 1392 C C . PHE A 1 188 ? -14.334 17.051 22.827 1.00 90.62 188 PHE A C 1
ATOM 1394 O O . PHE A 1 188 ? -14.544 17.130 24.037 1.00 90.62 188 PHE A O 1
ATOM 1401 N N . THR A 1 189 ? -14.242 15.881 22.200 1.00 84.12 189 THR A N 1
ATOM 1402 C CA . THR A 1 189 ? -14.132 14.597 22.905 1.00 84.12 189 THR A CA 1
ATOM 1403 C C . THR A 1 189 ? -12.659 14.235 22.993 1.00 84.12 189 THR A C 1
ATOM 1405 O O . THR A 1 189 ? -12.000 14.150 21.963 1.00 84.12 189 THR A O 1
ATOM 1408 N N . ALA A 1 190 ? -12.128 14.052 24.203 1.00 79.62 190 ALA A N 1
ATOM 1409 C CA . ALA A 1 190 ? -10.706 13.774 24.378 1.00 79.62 190 ALA A CA 1
ATOM 1410 C C . ALA A 1 190 ? -10.332 12.421 23.748 1.00 79.62 190 ALA A C 1
ATOM 1412 O O . ALA A 1 190 ? -10.875 11.387 24.121 1.00 79.62 190 ALA A O 1
ATOM 1413 N N . ASP A 1 191 ? -9.394 12.413 22.810 1.00 77.50 191 ASP A N 1
ATOM 1414 C CA . ASP A 1 191 ? -8.788 11.212 22.213 1.00 77.50 191 ASP A CA 1
ATOM 1415 C C . ASP A 1 191 ? -7.489 10.795 22.927 1.00 77.50 191 ASP A C 1
ATOM 1417 O O . ASP A 1 191 ? -7.030 9.658 22.820 1.00 77.50 191 ASP A O 1
ATOM 1421 N N . SER A 1 192 ? -6.929 11.716 23.708 1.00 75.62 192 SER A N 1
ATOM 1422 C CA . SER A 1 192 ? -5.704 11.589 24.484 1.00 75.62 192 SER A CA 1
ATOM 1423 C C . SER A 1 192 ? -5.896 12.186 25.881 1.00 75.62 192 SER A C 1
ATOM 1425 O O . SER A 1 192 ? -6.786 12.999 26.130 1.00 75.62 192 SER A O 1
ATOM 1427 N N . SER A 1 193 ? -5.018 11.824 26.821 1.00 78.19 193 SER A N 1
ATOM 1428 C CA . SER A 1 193 ? -4.966 12.474 28.137 1.00 78.19 193 SER A CA 1
ATOM 1429 C C . SER A 1 193 ? -4.395 13.896 28.078 1.00 78.19 193 SER A C 1
ATOM 1431 O O . SER A 1 193 ? -4.339 14.582 29.101 1.00 78.19 193 SER A O 1
ATOM 1433 N N . VAL A 1 194 ? -3.969 14.349 26.897 1.00 81.94 194 VAL A N 1
ATOM 1434 C CA . VAL A 1 194 ? -3.409 15.674 26.640 1.00 81.94 194 VAL A CA 1
ATOM 1435 C C . VAL A 1 194 ? -4.135 16.309 25.459 1.00 81.94 194 VAL A C 1
ATOM 1437 O O . VAL A 1 194 ? -4.215 15.699 24.402 1.00 81.94 194 VAL A O 1
ATOM 1440 N N . GLN A 1 195 ? -4.591 17.550 25.619 1.00 89.19 195 GLN A N 1
ATOM 1441 C CA . GLN A 1 195 ? -5.150 18.356 24.531 1.00 89.19 195 GLN A CA 1
ATOM 1442 C C . GLN A 1 195 ? -4.423 19.690 24.461 1.00 89.19 195 GLN A C 1
ATOM 1444 O O . GLN A 1 195 ? -4.233 20.347 25.487 1.00 89.19 195 GLN A O 1
ATOM 1449 N N . SER A 1 196 ? -4.093 20.135 23.251 1.00 89.31 196 SER A N 1
ATOM 1450 C CA . SER A 1 196 ? -3.510 21.453 23.022 1.00 89.31 196 SER A CA 1
ATOM 1451 C C . SER A 1 196 ? -4.312 22.267 22.018 1.00 89.31 196 SER A C 1
ATOM 1453 O O . SER A 1 196 ? -5.000 21.718 21.164 1.00 89.31 196 SER A O 1
ATOM 1455 N N . PHE A 1 197 ? -4.211 23.589 22.120 1.00 88.50 197 PHE A N 1
ATOM 1456 C CA . PHE A 1 197 ? -4.591 24.502 21.048 1.00 88.50 197 PHE A CA 1
ATOM 1457 C C . PHE A 1 197 ? -3.650 25.702 21.014 1.00 88.50 197 PHE A C 1
ATOM 1459 O O . PHE A 1 197 ? -3.184 26.196 22.048 1.00 88.50 197 PHE A O 1
ATOM 1466 N N . GLU A 1 198 ? -3.373 26.167 19.806 1.00 86.25 198 GLU A N 1
ATOM 1467 C CA . GLU A 1 198 ? -2.553 27.333 19.539 1.00 86.25 198 GLU A CA 1
ATOM 1468 C C . GLU A 1 198 ? -3.394 28.607 19.482 1.00 86.25 198 GLU A C 1
ATOM 1470 O O . GLU A 1 198 ? -4.583 28.600 19.157 1.00 86.25 198 GLU A O 1
ATOM 1475 N N . GLN A 1 199 ? -2.743 29.721 19.791 1.00 83.69 199 GLN A N 1
ATOM 1476 C CA . GLN A 1 199 ? -3.312 31.054 19.826 1.00 83.69 199 GLN A CA 1
ATOM 1477 C C . GLN A 1 199 ? -2.470 31.982 18.958 1.00 83.69 199 GLN A C 1
ATOM 1479 O O . GLN A 1 199 ? -1.239 32.022 19.080 1.00 83.69 199 GLN A O 1
ATOM 1484 N N . LEU A 1 200 ? -3.145 32.777 18.130 1.00 80.25 200 LEU A N 1
ATOM 1485 C CA . LEU A 1 200 ? -2.527 33.767 17.254 1.00 80.25 200 LEU A CA 1
ATOM 1486 C C . LEU A 1 200 ? -3.247 35.108 17.362 1.00 80.25 200 LEU A C 1
ATOM 1488 O O . LEU A 1 200 ? -4.471 35.187 17.372 1.00 80.25 200 LEU A O 1
ATOM 1492 N N . GLY A 1 201 ? -2.480 36.191 17.433 1.00 79.06 201 GLY A N 1
ATOM 1493 C CA . GLY A 1 201 ? -3.030 37.542 17.467 1.00 79.06 201 GLY A CA 1
ATOM 1494 C C . GLY A 1 201 ? -3.090 38.174 16.079 1.00 79.06 201 GLY A C 1
ATOM 1495 O O . GLY A 1 201 ? -2.313 37.822 15.187 1.00 79.06 201 GLY A O 1
ATOM 1496 N N . SER A 1 202 ? -3.954 39.172 15.899 1.00 75.69 202 SER A N 1
ATOM 1497 C CA . SER A 1 202 ? -3.941 40.019 14.701 1.00 75.69 202 SER A CA 1
ATOM 1498 C C . SER A 1 202 ? -3.035 41.250 14.850 1.00 75.69 202 SER A C 1
ATOM 1500 O O . SER A 1 202 ? -2.754 41.738 15.954 1.00 75.69 202 SER A O 1
ATOM 1502 N N . ASN A 1 203 ? -2.554 41.774 13.716 1.00 70.25 203 ASN A N 1
ATOM 1503 C CA . ASN A 1 203 ? -1.809 43.032 13.661 1.00 70.25 203 ASN A CA 1
ATOM 1504 C C . ASN A 1 203 ? -2.749 44.207 13.391 1.00 70.25 203 ASN A C 1
ATOM 1506 O O . ASN A 1 203 ? -3.276 44.349 12.294 1.00 70.25 203 ASN A O 1
ATOM 1510 N N . ASN A 1 204 ? -2.868 45.100 14.373 1.00 63.03 204 ASN A N 1
ATOM 1511 C CA . ASN A 1 204 ? -3.370 46.467 14.217 1.00 63.03 204 ASN A CA 1
ATOM 1512 C C . ASN A 1 204 ? -4.684 46.591 13.423 1.00 63.03 204 ASN A C 1
ATOM 1514 O O . ASN A 1 204 ? -4.819 47.478 12.580 1.00 63.03 204 ASN A O 1
ATOM 1518 N N . GLY A 1 205 ? -5.651 45.726 13.722 1.00 57.50 205 GLY A N 1
ATOM 1519 C CA . GLY A 1 205 ? -7.030 45.960 13.333 1.00 57.50 205 GLY A CA 1
ATOM 1520 C C . GLY A 1 205 ? -7.583 45.211 12.122 1.00 57.50 205 GLY A C 1
ATOM 1521 O O . GLY A 1 205 ? -8.537 45.709 11.528 1.00 57.50 205 GLY A O 1
ATOM 1522 N N . GLY A 1 206 ? -6.981 44.090 11.710 1.00 57.06 206 GLY A N 1
ATOM 1523 C CA . GLY A 1 206 ? -7.412 43.322 10.532 1.00 57.06 206 GLY A CA 1
ATOM 1524 C C . GLY A 1 206 ? -7.571 41.819 10.783 1.00 57.06 206 GLY A C 1
ATOM 1525 O O . GLY A 1 206 ? -7.153 41.318 11.820 1.00 57.06 206 GLY A O 1
ATOM 1526 N N . THR A 1 207 ? -8.119 41.105 9.791 1.00 58.84 207 THR A N 1
ATOM 1527 C CA . THR A 1 207 ? -8.364 39.643 9.788 1.00 58.84 207 THR A CA 1
ATOM 1528 C C . THR A 1 207 ? -7.117 38.802 9.477 1.00 58.84 207 THR A C 1
ATOM 1530 O O . THR A 1 207 ? -7.202 37.593 9.284 1.00 58.84 207 THR A O 1
ATOM 1533 N N . THR A 1 208 ? -5.953 39.441 9.342 1.00 65.00 208 THR A N 1
ATOM 1534 C CA . THR A 1 208 ? -4.669 38.774 9.092 1.00 65.00 208 THR A CA 1
ATOM 1535 C C . THR A 1 208 ? -3.950 38.506 10.408 1.00 65.00 208 THR A C 1
ATOM 1537 O O . THR A 1 208 ? -3.494 39.443 11.079 1.00 65.00 208 THR A O 1
ATOM 1540 N N . PHE A 1 209 ? -3.831 37.225 10.741 1.00 71.50 209 PHE A N 1
ATOM 1541 C CA . PHE A 1 209 ? -3.053 36.717 11.866 1.00 71.50 209 PHE A CA 1
ATOM 1542 C C . PHE A 1 209 ? -1.581 36.606 11.476 1.00 71.50 209 PHE A C 1
ATOM 1544 O O . PHE A 1 209 ? -1.247 36.366 10.318 1.00 71.50 209 PHE A O 1
ATOM 1551 N N . SER A 1 210 ? -0.688 36.862 12.425 1.00 62.75 210 SER A N 1
ATOM 1552 C CA . SER A 1 210 ? 0.751 36.743 12.185 1.00 62.75 210 SER A CA 1
ATOM 1553 C C . SER A 1 210 ? 1.488 36.462 13.480 1.00 62.75 210 SER A C 1
ATOM 1555 O O . SER A 1 210 ? 1.017 36.846 14.552 1.00 62.75 210 SER A O 1
ATOM 1557 N N . ASP A 1 211 ? 2.718 35.984 13.351 1.00 57.56 211 ASP A N 1
ATOM 1558 C CA . ASP A 1 211 ? 3.643 35.718 14.457 1.00 57.56 211 ASP A CA 1
ATOM 1559 C C . ASP A 1 211 ? 4.136 36.998 15.175 1.00 57.56 211 ASP A C 1
ATOM 1561 O O . ASP A 1 211 ? 5.064 36.983 15.970 1.00 57.56 211 ASP A O 1
ATOM 1565 N N . ASN A 1 212 ? 3.564 38.168 14.890 1.00 58.84 212 ASN A N 1
ATOM 1566 C CA . ASN A 1 212 ? 3.792 39.398 15.660 1.00 58.84 212 ASN A CA 1
ATOM 1567 C C . ASN A 1 212 ? 2.488 40.044 16.152 1.00 58.84 212 ASN A C 1
ATOM 1569 O O . ASN A 1 212 ? 2.514 41.143 16.716 1.00 58.84 212 ASN A O 1
ATOM 1573 N N . GLY A 1 213 ? 1.354 39.371 15.947 1.00 69.00 213 GLY A N 1
ATOM 1574 C CA . GLY A 1 213 ? 0.049 39.858 16.358 1.00 69.00 213 GLY A CA 1
ATOM 1575 C C . GLY A 1 213 ? -0.184 39.756 17.860 1.00 69.00 213 GLY A C 1
ATOM 1576 O O . GLY A 1 213 ? 0.529 39.060 18.584 1.00 69.00 213 GLY A O 1
ATOM 1577 N N . ARG A 1 214 ? -1.176 40.508 18.348 1.00 71.56 214 ARG A N 1
ATOM 1578 C CA . ARG A 1 214 ? -1.442 40.642 19.787 1.00 71.56 214 ARG A CA 1
ATOM 1579 C C . ARG A 1 214 ? -2.504 39.659 20.252 1.00 71.56 214 ARG A C 1
ATOM 1581 O O . ARG A 1 214 ? -3.667 39.823 19.905 1.00 71.56 214 ARG A O 1
ATOM 1588 N N . ILE A 1 215 ? -2.094 38.702 21.073 1.00 78.69 215 ILE A N 1
ATOM 1589 C CA . ILE A 1 215 ? -2.991 37.784 21.786 1.00 78.69 215 ILE A CA 1
ATOM 1590 C C . ILE A 1 215 ? -3.414 38.457 23.090 1.00 78.69 215 ILE A C 1
ATOM 1592 O O . ILE A 1 215 ? -2.545 38.981 23.793 1.00 78.69 215 ILE A O 1
ATOM 1596 N N . HIS A 1 216 ? -4.705 38.424 23.430 1.00 79.25 216 HIS A N 1
ATOM 1597 C CA . HIS A 1 216 ? -5.176 38.784 24.769 1.00 79.25 216 HIS A CA 1
ATOM 1598 C C . HIS A 1 216 ? -6.158 37.742 25.301 1.00 79.25 216 HIS A C 1
ATOM 1600 O O . HIS A 1 216 ? -7.194 37.483 24.693 1.00 79.25 216 HIS A O 1
ATOM 1606 N N . ILE A 1 217 ? -5.829 37.176 26.460 1.00 83.81 217 ILE A N 1
ATOM 1607 C CA . ILE A 1 217 ? -6.686 36.246 27.198 1.00 83.81 217 ILE A CA 1
ATOM 1608 C C . ILE A 1 217 ? -6.699 36.666 28.661 1.00 83.81 217 ILE A C 1
ATOM 1610 O O . ILE A 1 217 ? -5.645 36.855 29.273 1.00 83.81 217 ILE A O 1
ATOM 1614 N N . ASN A 1 218 ? -7.890 36.794 29.232 1.00 84.50 218 ASN A N 1
ATOM 1615 C CA . ASN A 1 218 ? -8.083 37.151 30.632 1.00 84.50 218 ASN A CA 1
ATOM 1616 C C . ASN A 1 218 ? -8.193 35.904 31.507 1.00 84.50 218 ASN A C 1
ATOM 1618 O O . ASN A 1 218 ? -7.541 35.811 32.551 1.00 84.50 218 ASN A O 1
ATOM 1622 N N . ALA A 1 219 ? -8.983 34.930 31.050 1.00 86.25 219 ALA A N 1
ATOM 1623 C CA . ALA A 1 219 ? -9.265 33.700 31.771 1.00 86.25 219 ALA A CA 1
ATOM 1624 C C . ALA A 1 219 ? -9.535 32.527 30.822 1.00 86.25 219 ALA A C 1
ATOM 1626 O O . ALA A 1 219 ? -9.966 32.724 29.684 1.00 86.25 219 ALA A O 1
ATOM 1627 N N . ILE A 1 220 ? -9.303 31.313 31.323 1.00 89.81 220 ILE A N 1
ATOM 1628 C CA . ILE A 1 220 ? -9.655 30.050 30.664 1.00 89.81 220 ILE A CA 1
ATOM 1629 C C . ILE A 1 220 ? -10.302 29.144 31.714 1.00 89.81 220 ILE A C 1
ATOM 1631 O O . ILE A 1 220 ? -9.771 29.021 32.822 1.00 89.81 220 ILE A O 1
ATOM 1635 N N . GLN A 1 221 ? -11.414 28.492 31.373 1.00 91.44 221 GLN A N 1
ATOM 1636 C CA . GLN A 1 221 ? -11.934 27.353 32.134 1.00 91.44 221 GLN A CA 1
ATOM 1637 C C . GLN A 1 221 ? -12.111 26.110 31.257 1.00 91.44 221 GLN A C 1
ATOM 1639 O O . GLN A 1 221 ? -12.334 26.222 30.053 1.00 91.44 221 GLN A O 1
ATOM 1644 N N . LEU A 1 222 ? -12.006 24.941 31.890 1.00 92.56 222 LEU A N 1
ATOM 1645 C CA . LEU A 1 222 ? -12.247 23.620 31.318 1.00 92.56 222 LEU A CA 1
ATOM 1646 C C . LEU A 1 222 ? -13.288 22.892 32.174 1.00 92.56 222 LEU A C 1
ATOM 1648 O O . LEU A 1 222 ? -13.141 22.805 33.401 1.00 92.56 222 LEU A O 1
ATOM 1652 N N . ARG A 1 223 ? -14.306 22.325 31.528 1.00 91.44 223 ARG A N 1
ATOM 1653 C CA . ARG A 1 223 ? -15.368 21.549 32.174 1.00 91.44 223 ARG A CA 1
ATOM 1654 C C . ARG A 1 223 ? -15.563 20.218 31.464 1.00 91.44 223 ARG A C 1
ATOM 1656 O O . ARG A 1 223 ? -15.465 20.164 30.247 1.00 91.44 223 ARG A O 1
ATOM 1663 N N . ALA A 1 224 ? -15.824 19.154 32.211 1.00 86.25 224 ALA A N 1
ATOM 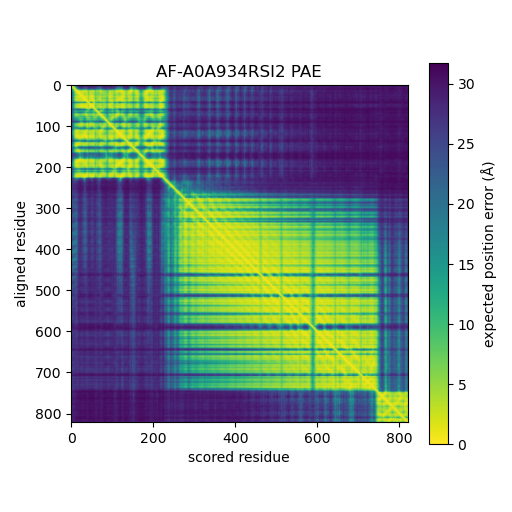1664 C CA . ALA A 1 224 ? -16.285 17.896 31.630 1.00 86.25 224 ALA A CA 1
ATOM 1665 C C . ALA A 1 224 ? -17.803 17.984 31.436 1.00 86.25 224 ALA A C 1
ATOM 1667 O O . ALA A 1 224 ? -18.526 18.240 32.402 1.00 86.25 224 ALA A O 1
ATOM 1668 N N . ILE A 1 225 ? -18.265 17.811 30.201 1.00 82.44 225 ILE A N 1
ATOM 1669 C CA . ILE A 1 225 ? -19.673 17.886 29.792 1.00 82.44 225 ILE A CA 1
ATOM 1670 C C . ILE A 1 225 ? -20.074 16.562 29.139 1.00 82.44 225 ILE A C 1
ATOM 1672 O O . ILE A 1 225 ? -19.235 15.893 28.561 1.00 82.44 225 ILE A O 1
ATOM 1676 N N . GLY A 1 226 ? -21.331 16.140 29.268 1.00 64.50 226 GLY A N 1
ATOM 1677 C CA . GLY A 1 226 ? -21.714 14.769 28.903 1.00 64.50 226 GLY A CA 1
ATOM 1678 C C . GLY A 1 226 ? -21.230 13.746 29.943 1.00 64.50 226 GLY A C 1
ATOM 1679 O O . GLY A 1 226 ? -20.164 13.882 30.541 1.00 64.50 226 GLY A O 1
ATOM 1680 N N . GLU A 1 227 ? -22.055 12.749 30.252 1.00 50.94 227 GLU A N 1
ATOM 1681 C CA . GLU A 1 227 ? -21.714 11.743 31.262 1.00 50.94 227 GLU A CA 1
ATOM 1682 C C . GLU A 1 227 ? -20.736 10.707 30.697 1.00 50.94 227 GLU A C 1
ATOM 1684 O O . GLU A 1 227 ? -21.165 9.777 30.024 1.00 50.94 227 GLU A O 1
ATOM 1689 N N . ILE A 1 228 ? -19.452 10.826 31.053 1.00 48.06 228 ILE A N 1
ATOM 1690 C CA . ILE A 1 228 ? -18.640 9.689 31.518 1.00 48.06 228 ILE A CA 1
ATOM 1691 C C . ILE A 1 228 ? -17.840 10.172 32.738 1.00 48.06 228 ILE A C 1
ATOM 1693 O O . ILE A 1 228 ? -16.620 10.323 32.712 1.00 48.06 228 ILE A O 1
ATOM 1697 N N . LEU A 1 229 ? -18.534 10.480 33.839 1.00 38.97 229 LEU A N 1
ATOM 1698 C CA . LEU A 1 229 ? -17.830 10.719 35.096 1.00 38.97 229 LEU A CA 1
ATOM 1699 C C . LEU A 1 229 ? -17.363 9.377 35.680 1.00 38.97 229 LEU A C 1
ATOM 1701 O O . LEU A 1 229 ? -18.217 8.565 36.042 1.00 38.97 229 LEU A O 1
ATOM 1705 N N . PRO A 1 230 ? -16.050 9.157 35.889 1.00 37.41 230 PRO A N 1
ATOM 1706 C CA . PRO A 1 230 ? -15.623 8.368 37.030 1.00 37.41 230 PRO A CA 1
ATOM 1707 C C . PRO A 1 230 ? -16.043 9.137 38.293 1.00 37.41 230 PRO A C 1
ATOM 1709 O O . PRO A 1 230 ? -15.691 10.306 38.470 1.00 37.41 230 PRO A O 1
ATOM 1712 N N . ASP A 1 231 ? -16.857 8.500 39.131 1.00 34.22 231 ASP A N 1
ATOM 1713 C CA . ASP A 1 231 ? -17.320 9.019 40.422 1.00 34.22 231 ASP A CA 1
ATOM 1714 C C . ASP A 1 231 ? -16.125 9.529 41.270 1.00 34.22 231 ASP A C 1
ATOM 1716 O O . ASP A 1 231 ? -15.144 8.798 41.436 1.00 34.22 231 ASP A O 1
ATOM 1720 N N . PRO A 1 232 ? -16.155 10.768 41.806 1.00 33.78 232 PRO A N 1
ATOM 1721 C CA . PRO A 1 232 ? -15.108 11.302 42.680 1.00 33.78 232 PRO A CA 1
ATOM 1722 C C . PRO A 1 232 ? -15.090 10.711 44.109 1.00 33.78 232 PRO A C 1
ATOM 1724 O O . PRO A 1 232 ? -14.332 11.203 44.950 1.00 33.78 232 PRO A O 1
ATOM 1727 N N . ASP A 1 233 ? -15.875 9.671 44.411 1.00 34.19 233 ASP A N 1
ATOM 1728 C CA . ASP A 1 233 ? -15.764 8.883 45.648 1.00 34.19 233 ASP A CA 1
ATOM 1729 C C . ASP A 1 233 ? -14.855 7.644 45.430 1.00 34.19 233 ASP A C 1
ATOM 1731 O O . ASP A 1 233 ? -15.230 6.730 44.695 1.00 34.19 233 ASP A O 1
ATOM 1735 N N . PRO A 1 234 ? -13.653 7.546 46.041 1.00 36.78 234 PRO A N 1
ATOM 1736 C CA . PRO A 1 234 ? -12.694 6.469 45.776 1.00 36.78 234 PRO A CA 1
ATOM 1737 C C . PRO A 1 234 ? -13.032 5.160 46.511 1.00 36.78 234 PRO A C 1
ATOM 1739 O O . PRO A 1 234 ? -12.133 4.414 46.900 1.00 36.78 234 PRO A O 1
ATOM 1742 N N . GLU A 1 235 ? -14.311 4.854 46.704 1.00 32.22 235 GLU A N 1
ATOM 1743 C CA . GLU A 1 235 ? -14.739 3.520 47.114 1.00 32.22 235 GLU A CA 1
ATOM 1744 C C . GLU A 1 235 ? -15.540 2.883 45.980 1.00 32.22 235 GLU A C 1
ATOM 1746 O O . GLU A 1 235 ? -16.765 3.034 45.923 1.00 32.22 235 GLU A O 1
ATOM 1751 N N . PRO A 1 236 ? -14.880 2.150 45.067 1.00 34.44 236 PRO A N 1
ATOM 1752 C CA . PRO A 1 236 ? -15.607 1.289 44.157 1.00 34.44 236 PRO A CA 1
ATOM 1753 C C . PRO A 1 236 ? -16.456 0.319 44.996 1.00 34.44 236 PRO A C 1
ATOM 1755 O O . PRO A 1 236 ? -15.963 -0.399 45.866 1.00 34.44 236 PRO A O 1
ATOM 1758 N N . LYS A 1 237 ? -17.778 0.380 44.820 1.00 32.19 237 LYS A N 1
ATOM 1759 C CA . LYS A 1 237 ? -18.742 -0.480 45.519 1.00 32.19 237 LYS A CA 1
ATOM 1760 C C . LYS A 1 237 ? -18.984 -1.693 44.653 1.00 32.19 237 LYS A C 1
ATOM 1762 O O . LYS A 1 237 ? -19.571 -1.568 43.587 1.00 32.19 237 LYS A O 1
ATOM 1767 N N . TYR A 1 238 ? -18.548 -2.858 45.104 1.00 35.22 238 TYR A N 1
ATOM 1768 C CA . TYR A 1 238 ? -18.596 -4.092 44.326 1.00 35.22 238 TYR A CA 1
ATOM 1769 C C . TYR A 1 238 ? -19.621 -5.111 44.890 1.00 35.22 238 TYR A C 1
ATOM 1771 O O . TYR A 1 238 ? -20.144 -4.929 45.986 1.00 35.22 238 TYR A O 1
ATOM 1779 N N . TRP A 1 239 ? -19.929 -6.165 44.119 1.00 38.88 239 TRP A N 1
ATOM 1780 C CA . TRP A 1 239 ? -21.042 -7.126 44.299 1.00 38.88 239 TRP A CA 1
ATOM 1781 C C . TRP A 1 239 ? -21.037 -7.974 45.590 1.00 38.88 239 TRP A C 1
ATOM 1783 O O . TRP A 1 239 ? -20.061 -8.655 45.869 1.00 38.88 239 TRP A O 1
ATOM 1793 N N . THR A 1 240 ? -22.171 -8.093 46.299 1.00 31.55 240 THR A N 1
ATOM 1794 C CA . THR A 1 240 ? -22.334 -8.937 47.503 1.00 31.55 240 THR A CA 1
ATOM 1795 C C . THR A 1 240 ? -23.168 -10.208 47.272 1.00 31.55 240 THR A C 1
ATOM 1797 O O . THR A 1 240 ? -24.265 -10.369 47.801 1.00 31.55 240 THR A O 1
ATOM 1800 N N . GLY A 1 241 ? -22.654 -11.190 46.531 1.00 34.34 241 GLY A N 1
ATOM 1801 C CA . GLY A 1 241 ? -23.302 -12.506 46.454 1.00 34.34 241 GLY A CA 1
ATOM 1802 C C . GLY A 1 241 ? -23.245 -13.289 47.766 1.00 34.34 241 GLY A C 1
ATOM 1803 O O . GLY A 1 241 ? -22.168 -13.706 48.197 1.00 34.34 241 GLY A O 1
ATOM 1804 N N . LEU A 1 242 ? -24.394 -13.555 48.393 1.00 35.06 242 LEU A N 1
ATOM 1805 C CA . LEU A 1 242 ? -24.507 -14.572 49.443 1.00 35.06 242 LEU A CA 1
ATOM 1806 C C . LEU A 1 242 ? -24.655 -15.974 48.833 1.00 35.06 242 LEU A C 1
ATOM 1808 O O . LEU A 1 242 ? -25.243 -16.169 47.772 1.00 35.06 242 LEU A O 1
ATOM 1812 N N . THR A 1 243 ? -24.166 -16.979 49.563 1.00 37.72 243 THR A N 1
ATOM 1813 C CA . THR A 1 243 ? -24.183 -18.413 49.202 1.00 37.72 243 THR A CA 1
ATOM 1814 C C . THR A 1 243 ? -25.584 -19.042 49.104 1.00 37.72 243 THR A C 1
ATOM 1816 O O . THR A 1 243 ? -25.686 -20.240 48.842 1.00 37.72 243 THR A O 1
ATOM 1819 N N . ASP A 1 244 ? -26.658 -18.273 49.309 1.00 37.00 244 ASP A N 1
ATOM 1820 C CA . ASP A 1 244 ? -28.044 -18.758 49.331 1.00 37.00 244 ASP A CA 1
ATOM 1821 C C . ASP A 1 244 ? -28.936 -18.261 48.179 1.00 37.00 244 ASP A C 1
ATOM 1823 O O . ASP A 1 244 ? -30.098 -18.661 48.108 1.00 37.00 244 ASP A O 1
ATOM 1827 N N . GLY A 1 245 ? -28.404 -17.451 47.256 1.00 37.22 245 GLY A N 1
ATOM 1828 C CA . GLY A 1 245 ? -29.144 -17.004 46.072 1.00 37.22 245 GLY A CA 1
ATOM 1829 C C . GLY A 1 245 ? -30.221 -15.942 46.333 1.00 37.22 245 GLY A C 1
ATOM 1830 O O . GLY A 1 245 ? -31.157 -15.841 45.543 1.00 37.22 245 GLY A O 1
ATOM 1831 N N . SER A 1 246 ? -30.129 -15.153 47.410 1.00 34.72 246 SER A N 1
ATOM 1832 C CA . SER A 1 246 ? -31.003 -13.987 47.632 1.00 34.72 246 SER A CA 1
ATOM 1833 C C . SER A 1 246 ? -30.360 -12.657 47.185 1.00 34.72 246 SER A C 1
ATOM 1835 O O . SER A 1 246 ? -29.171 -12.437 47.402 1.00 34.72 246 SER A O 1
ATOM 1837 N N . LEU A 1 247 ? -31.147 -11.779 46.537 1.00 35.16 247 LEU A N 1
ATOM 1838 C CA . LEU A 1 247 ? -30.738 -10.452 46.034 1.00 35.16 247 LEU A CA 1
ATOM 1839 C C . LEU A 1 247 ? -30.911 -9.352 47.096 1.00 35.16 247 LEU A C 1
ATOM 1841 O O . LEU A 1 247 ? -31.995 -9.221 47.672 1.00 35.16 247 LEU A O 1
ATOM 1845 N N . ASP A 1 248 ? -29.881 -8.522 47.284 1.00 37.62 248 ASP A N 1
ATOM 1846 C CA . ASP A 1 248 ? -29.980 -7.213 47.943 1.00 37.62 248 ASP A CA 1
ATOM 1847 C C . ASP A 1 248 ? -30.306 -6.142 46.887 1.00 37.62 248 ASP A C 1
ATOM 1849 O O . ASP A 1 248 ? -29.735 -6.119 45.801 1.00 37.62 248 ASP A O 1
ATOM 1853 N N . ASN A 1 249 ? -31.273 -5.279 47.178 1.00 36.34 249 ASN A N 1
ATOM 1854 C CA . ASN A 1 249 ? -31.840 -4.296 46.255 1.00 36.34 249 ASN A CA 1
ATOM 1855 C C . ASN A 1 249 ? -31.346 -2.861 46.513 1.00 36.34 249 ASN A C 1
ATOM 1857 O O . ASN A 1 249 ? -31.989 -1.907 46.069 1.00 36.34 249 ASN A O 1
ATOM 1861 N N . LEU A 1 250 ? -30.243 -2.700 47.251 1.00 34.25 250 LEU A N 1
ATOM 1862 C CA . LEU A 1 250 ? -29.735 -1.399 47.701 1.00 34.25 250 LEU A CA 1
ATOM 1863 C C . LEU A 1 250 ? -28.331 -1.034 47.183 1.00 34.25 250 LEU A C 1
ATOM 1865 O O . LEU A 1 250 ? -27.878 0.079 47.451 1.00 34.25 250 LEU A O 1
ATOM 1869 N N . THR A 1 251 ? -27.656 -1.904 46.423 1.00 35.25 251 THR A N 1
ATOM 1870 C CA . THR A 1 251 ? -26.290 -1.668 45.916 1.00 35.25 251 THR A CA 1
ATOM 1871 C C . THR A 1 251 ? -26.165 -2.027 44.431 1.00 35.25 251 THR A C 1
ATOM 1873 O O . THR A 1 251 ? -26.467 -3.135 44.003 1.00 35.25 251 THR A O 1
ATOM 1876 N N . ASN A 1 252 ? -25.731 -1.063 43.617 1.00 35.34 252 ASN A N 1
ATOM 1877 C CA . ASN A 1 252 ? -25.640 -1.205 42.163 1.00 35.34 252 ASN A CA 1
ATOM 1878 C C . ASN A 1 252 ? -24.282 -1.723 41.751 1.00 35.34 252 ASN A C 1
ATOM 1880 O O . ASN A 1 252 ? -23.435 -0.957 41.303 1.00 35.34 252 ASN A O 1
ATOM 1884 N N . ASN A 1 253 ? -24.084 -3.026 41.865 1.00 33.00 253 ASN A N 1
ATOM 1885 C CA . ASN A 1 253 ? -23.086 -3.656 41.026 1.00 33.00 253 ASN A CA 1
ATOM 1886 C C . ASN A 1 253 ? -23.554 -5.061 40.660 1.00 33.00 253 ASN A C 1
ATOM 1888 O O . ASN A 1 253 ? -23.878 -5.857 41.537 1.00 33.00 253 ASN A O 1
ATOM 1892 N N . PHE A 1 254 ? -23.687 -5.280 39.351 1.00 37.47 254 PHE A N 1
ATOM 1893 C CA . PHE A 1 254 ? -24.598 -6.226 38.707 1.00 37.47 254 PHE A CA 1
ATOM 1894 C C . PHE A 1 254 ? -26.053 -6.147 39.184 1.00 37.47 254 PHE A C 1
ATOM 1896 O O . PHE A 1 254 ? -26.458 -6.732 40.180 1.00 37.47 254 PHE A O 1
ATOM 1903 N N . ALA A 1 255 ? -26.847 -5.443 38.381 1.00 37.91 255 ALA A N 1
ATOM 1904 C CA . ALA A 1 255 ? -28.095 -5.954 37.848 1.00 37.91 255 ALA A CA 1
ATOM 1905 C C . ALA A 1 255 ? -28.936 -6.882 38.719 1.00 37.91 255 ALA A C 1
ATOM 1907 O O . ALA A 1 255 ? -28.610 -8.052 38.911 1.00 37.91 255 ALA A O 1
ATOM 1908 N N . LEU A 1 256 ? -30.125 -6.395 39.081 1.00 35.78 256 LEU A N 1
ATOM 1909 C CA . LEU A 1 256 ? -31.284 -7.245 39.331 1.00 35.78 256 LEU A CA 1
ATOM 1910 C C . LEU A 1 256 ? -31.525 -8.139 38.095 1.00 35.78 256 LEU A C 1
ATOM 1912 O O . LEU A 1 256 ? -32.370 -7.835 37.254 1.00 35.78 256 LEU A O 1
ATOM 1916 N N . ASN A 1 257 ? -30.799 -9.255 37.983 1.00 37.03 257 ASN A N 1
ATOM 1917 C CA . ASN A 1 257 ? -31.334 -10.460 37.371 1.00 37.03 257 ASN A CA 1
ATOM 1918 C C . ASN A 1 257 ? -32.660 -10.721 38.090 1.00 37.03 257 ASN A C 1
ATOM 1920 O O . ASN A 1 257 ? -32.732 -10.548 39.309 1.00 37.03 257 ASN A O 1
ATOM 1924 N N . ASP A 1 258 ? -33.714 -11.046 37.339 1.00 38.69 258 ASP A N 1
ATOM 1925 C CA . ASP A 1 258 ? -35.042 -11.294 37.902 1.00 38.69 258 ASP A CA 1
ATOM 1926 C C . ASP A 1 258 ? -34.909 -12.143 39.181 1.00 38.69 258 ASP A C 1
ATOM 1928 O O . ASP A 1 258 ? -34.441 -13.282 39.092 1.00 38.69 258 ASP A O 1
ATOM 1932 N N . PRO A 1 259 ? -35.293 -11.628 40.368 1.00 39.69 259 PRO A N 1
ATOM 1933 C CA . PRO A 1 259 ? -35.162 -12.366 41.620 1.00 39.69 259 PRO A CA 1
ATOM 1934 C C . PRO A 1 259 ? -35.905 -13.704 41.631 1.00 39.69 259 PRO A C 1
ATOM 1936 O O . PRO A 1 259 ? -35.736 -14.488 42.564 1.00 39.69 259 PRO A O 1
ATOM 1939 N N . ALA A 1 260 ? -36.742 -13.974 40.625 1.00 37.22 260 ALA A N 1
ATOM 1940 C CA . ALA A 1 260 ? -37.438 -15.236 40.452 1.00 37.22 260 ALA A CA 1
ATOM 1941 C C . ALA A 1 260 ? -36.643 -16.327 39.699 1.00 37.22 260 ALA A C 1
ATOM 1943 O O . ALA A 1 260 ? -37.079 -17.482 39.726 1.00 37.22 260 ALA A O 1
ATOM 1944 N N . ALA A 1 261 ? -35.516 -16.017 39.044 1.00 36.72 261 ALA A N 1
ATOM 1945 C CA . ALA A 1 261 ? -34.732 -16.980 38.264 1.00 36.72 261 ALA A CA 1
ATOM 1946 C C . ALA A 1 261 ? -33.418 -17.357 38.972 1.00 36.72 261 ALA A C 1
ATOM 1948 O O . ALA A 1 261 ? -32.673 -16.498 39.434 1.00 36.72 261 ALA A O 1
ATOM 1949 N N . ALA A 1 262 ? -33.121 -18.657 39.063 1.00 38.12 262 ALA A N 1
ATOM 1950 C CA . ALA A 1 262 ? -31.852 -19.128 39.612 1.00 38.12 262 ALA A CA 1
ATOM 1951 C C . ALA A 1 262 ? -30.684 -18.668 38.722 1.00 38.12 262 ALA A C 1
ATOM 1953 O O . ALA A 1 262 ? -30.718 -18.860 37.507 1.00 38.12 262 ALA A O 1
ATOM 1954 N N . LEU A 1 263 ? -29.655 -18.073 39.332 1.00 38.59 263 LEU A N 1
ATOM 1955 C CA . LEU 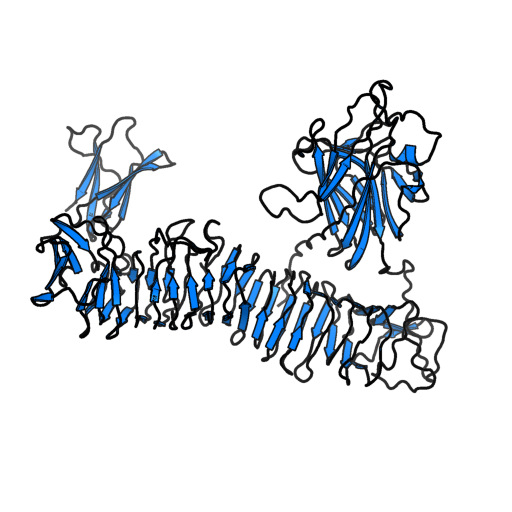A 1 263 ? -28.393 -17.771 38.662 1.00 38.59 263 LEU A CA 1
ATOM 1956 C C . LEU A 1 263 ? -27.636 -19.081 38.427 1.00 38.59 263 LEU A C 1
ATOM 1958 O O . LEU A 1 263 ? -27.193 -19.722 39.379 1.00 38.59 263 LEU A O 1
ATOM 1962 N N . GLU A 1 264 ? -27.488 -19.478 37.167 1.00 42.22 264 GLU A N 1
ATOM 1963 C CA . GLU A 1 264 ? -26.528 -20.513 36.784 1.00 42.22 264 GLU A CA 1
ATOM 1964 C C . GLU A 1 264 ? -25.135 -19.864 36.675 1.00 42.22 264 GLU A C 1
ATOM 1966 O O . GLU A 1 264 ? -25.021 -18.803 36.049 1.00 42.22 264 GLU A O 1
ATOM 1971 N N . PRO A 1 265 ? -24.076 -20.448 37.269 1.00 49.47 265 PRO A N 1
ATOM 1972 C CA . PRO A 1 265 ? -22.710 -19.962 37.093 1.00 49.47 265 PRO A CA 1
ATOM 1973 C C . PRO A 1 265 ? -22.371 -19.825 35.602 1.00 49.47 265 PRO A C 1
ATOM 1975 O O . PRO A 1 265 ? -22.494 -20.796 34.858 1.00 49.47 265 PRO A O 1
ATOM 1978 N N . GLY A 1 266 ? -21.956 -18.627 35.176 1.00 53.78 266 GLY A N 1
ATOM 1979 C CA . GLY A 1 266 ? -21.525 -18.366 33.797 1.00 53.78 266 GLY A CA 1
ATOM 1980 C C . GLY A 1 266 ? -22.588 -17.827 32.829 1.00 53.78 266 GLY A C 1
ATOM 1981 O O . GLY A 1 266 ? -22.332 -17.855 31.633 1.00 53.78 266 GLY A O 1
ATOM 1982 N N . ASN A 1 267 ? -23.747 -17.319 33.286 1.00 56.91 267 ASN A N 1
ATOM 1983 C CA . ASN A 1 267 ? -24.776 -16.723 32.407 1.00 56.91 267 ASN A CA 1
ATOM 1984 C C . ASN A 1 267 ? -25.124 -15.246 32.729 1.00 56.91 267 ASN A C 1
ATOM 1986 O O . ASN A 1 267 ? -25.367 -14.895 33.884 1.00 56.91 267 ASN A O 1
ATOM 1990 N N . LEU A 1 268 ? -25.260 -14.406 31.692 1.00 60.41 268 LEU A N 1
ATOM 1991 C CA . LEU A 1 268 ? -25.664 -12.987 31.706 1.00 60.41 268 LEU A CA 1
ATOM 1992 C C . LEU A 1 268 ? -27.128 -12.822 31.231 1.00 60.41 268 LEU A C 1
ATOM 1994 O O . LEU A 1 268 ? -27.380 -12.408 30.105 1.00 60.41 268 LEU A O 1
ATOM 1998 N N . ASN A 1 269 ? -28.115 -13.171 32.066 1.00 49.31 269 ASN A N 1
ATOM 1999 C CA . ASN A 1 269 ? -29.537 -13.184 31.662 1.00 49.31 269 ASN A CA 1
ATOM 2000 C C . ASN A 1 269 ? -30.213 -11.795 31.595 1.00 49.31 269 ASN A C 1
ATOM 2002 O O . ASN A 1 269 ? -31.165 -11.631 30.839 1.00 49.31 269 ASN A O 1
ATOM 2006 N N . ASN A 1 270 ? -29.782 -10.813 32.393 1.00 48.25 270 ASN A N 1
ATOM 2007 C CA . ASN A 1 270 ? -30.255 -9.424 32.332 1.00 48.25 270 ASN A CA 1
ATOM 2008 C C . ASN A 1 270 ? -29.303 -8.513 33.120 1.00 48.25 270 ASN A C 1
ATOM 2010 O O . ASN A 1 270 ? -29.348 -8.491 34.349 1.00 48.25 270 ASN A O 1
ATOM 2014 N N . VAL A 1 271 ? -28.463 -7.727 32.438 1.00 49.34 271 VAL A N 1
ATOM 2015 C CA . VAL A 1 271 ? -27.619 -6.715 33.100 1.00 49.34 271 VAL A CA 1
ATOM 2016 C C . VAL A 1 271 ? -28.399 -5.398 33.238 1.00 49.34 271 VAL A C 1
ATOM 2018 O O . VAL A 1 271 ? -28.298 -4.513 32.398 1.00 49.34 271 VAL A O 1
ATOM 2021 N N . ASN A 1 272 ? -29.225 -5.269 34.277 1.00 43.12 272 ASN A N 1
ATOM 2022 C CA . ASN A 1 272 ? -29.942 -4.040 34.627 1.00 43.12 272 ASN A CA 1
ATOM 2023 C C . ASN A 1 272 ? -29.104 -3.102 35.524 1.00 43.12 272 ASN A C 1
ATOM 2025 O O . ASN A 1 272 ? -29.156 -3.176 36.750 1.00 43.12 272 ASN A O 1
ATOM 2029 N N . ALA A 1 273 ? -28.314 -2.218 34.924 1.00 43.28 273 ALA A N 1
ATOM 2030 C CA . ALA A 1 273 ? -27.529 -1.232 35.661 1.00 43.28 273 ALA A CA 1
ATOM 2031 C C . ALA A 1 273 ? -28.420 -0.176 36.335 1.00 43.28 273 ALA A C 1
ATOM 2033 O O . ALA A 1 273 ? -29.297 0.411 35.706 1.00 43.28 273 ALA A O 1
ATOM 2034 N N . ASN A 1 274 ? -28.159 0.143 37.599 1.00 38.78 274 ASN A N 1
ATOM 2035 C CA . ASN A 1 274 ? -28.805 1.278 38.248 1.00 38.78 274 ASN A CA 1
ATOM 2036 C C . ASN A 1 274 ? -27.818 2.458 38.203 1.00 38.78 274 ASN A C 1
ATOM 2038 O O . ASN A 1 274 ? -26.713 2.392 38.736 1.00 38.78 274 ASN A O 1
ATOM 2042 N N . GLY A 1 275 ? -28.195 3.469 37.415 1.00 45.19 275 GLY A N 1
ATOM 2043 C CA . GLY A 1 275 ? -27.295 4.501 36.886 1.00 45.19 275 GLY A CA 1
ATOM 2044 C C . GLY A 1 275 ? -26.726 4.213 35.487 1.00 45.19 275 GLY A C 1
ATOM 2045 O O . GLY A 1 275 ? -25.947 5.011 34.994 1.00 45.19 275 GLY A O 1
ATOM 2046 N N . GLY A 1 276 ? -27.097 3.106 34.827 1.00 59.56 276 GLY A N 1
ATOM 2047 C CA . GLY A 1 276 ? -26.685 2.827 33.441 1.00 59.56 276 GLY A CA 1
ATOM 2048 C C . GLY A 1 276 ? -25.297 2.190 33.252 1.00 59.56 276 GLY A C 1
ATOM 2049 O O . GLY A 1 276 ? -25.043 1.685 32.168 1.00 59.56 276 GLY A O 1
ATOM 2050 N N . LEU A 1 277 ? -24.443 2.113 34.276 1.00 59.66 277 LEU A N 1
ATOM 2051 C CA . LEU A 1 277 ? -23.109 1.487 34.225 1.00 59.66 277 LEU A CA 1
ATOM 2052 C C . LEU A 1 277 ? -23.081 0.073 34.845 1.00 59.66 277 LEU A C 1
ATOM 2054 O O . LEU A 1 277 ? -23.629 -0.142 35.928 1.00 59.66 277 LEU A O 1
ATOM 2058 N N . ALA A 1 278 ? -22.409 -0.880 34.195 1.00 67.44 278 ALA A N 1
ATOM 2059 C CA . ALA A 1 278 ? -22.062 -2.190 34.754 1.00 67.44 278 ALA A CA 1
ATOM 2060 C C . ALA A 1 278 ? -20.551 -2.447 34.645 1.00 67.44 278 ALA A C 1
ATOM 2062 O O . ALA A 1 278 ? -19.998 -2.351 33.553 1.00 67.44 278 ALA A O 1
ATOM 2063 N N . THR A 1 279 ? -19.902 -2.798 35.761 1.00 70.06 279 THR A N 1
ATOM 2064 C CA . THR A 1 279 ? -18.440 -2.951 35.837 1.00 70.06 279 THR A CA 1
ATOM 2065 C C . THR A 1 279 ? -18.012 -4.404 36.059 1.00 70.06 279 THR A C 1
ATOM 2067 O O . THR A 1 279 ? -18.573 -5.102 36.905 1.00 70.06 279 THR A O 1
ATOM 2070 N N . PHE A 1 280 ? -16.978 -4.838 35.340 1.00 75.88 280 PHE A N 1
ATOM 2071 C CA . PHE A 1 280 ? -16.301 -6.130 35.457 1.00 75.88 280 PHE A CA 1
ATOM 2072 C C . PHE A 1 280 ? -14.862 -5.872 35.918 1.00 75.88 280 PHE A C 1
ATOM 2074 O O . PHE A 1 280 ? -14.150 -5.127 35.261 1.00 75.88 280 PHE A O 1
ATOM 2081 N N . ALA A 1 281 ? -14.430 -6.441 37.044 1.00 75.75 281 ALA A N 1
ATOM 2082 C CA . ALA A 1 281 ? -13.119 -6.151 37.646 1.00 75.75 281 ALA A CA 1
ATOM 2083 C C . ALA A 1 281 ? -12.427 -7.421 38.165 1.00 75.75 281 ALA A C 1
ATOM 2085 O O . ALA A 1 281 ? -13.018 -8.497 38.117 1.00 75.75 281 ALA A O 1
ATOM 2086 N N . ASP A 1 282 ? -11.196 -7.324 38.673 1.00 72.81 282 ASP A N 1
ATOM 2087 C CA . ASP A 1 282 ? -10.471 -8.483 39.233 1.00 72.81 282 ASP A CA 1
ATOM 2088 C C . ASP A 1 282 ? -11.079 -9.005 40.545 1.00 72.81 282 ASP A C 1
ATOM 2090 O O . ASP A 1 282 ? -11.045 -10.202 40.850 1.00 72.81 282 ASP A O 1
ATOM 2094 N N . GLU A 1 283 ? -11.640 -8.096 41.341 1.00 69.06 283 GLU A N 1
ATOM 2095 C CA . GLU A 1 283 ? -12.242 -8.385 42.636 1.00 69.06 283 GLU A CA 1
ATOM 2096 C C . GLU A 1 283 ? -13.640 -7.776 42.737 1.00 69.06 283 GLU A C 1
ATOM 2098 O O . GLU A 1 283 ? -13.974 -6.778 42.098 1.00 69.06 283 GLU A O 1
ATOM 2103 N N . TYR A 1 284 ? -14.459 -8.380 43.592 1.00 63.12 284 TYR A N 1
ATOM 2104 C CA . TYR A 1 284 ? -15.736 -7.846 44.020 1.00 63.12 284 TYR A CA 1
ATOM 2105 C C . TYR A 1 284 ? -15.865 -7.874 45.549 1.00 63.12 284 TYR A C 1
ATOM 2107 O O . TYR A 1 284 ? -15.156 -8.601 46.232 1.00 63.12 284 TYR A O 1
ATOM 2115 N N . PHE A 1 285 ? -16.796 -7.119 46.127 1.00 49.97 285 PHE A N 1
ATOM 2116 C CA . PHE A 1 285 ? -16.921 -6.936 47.572 1.00 49.97 285 PHE A CA 1
ATOM 2117 C C . PHE A 1 285 ? -18.179 -7.614 48.072 1.00 49.97 285 PHE A C 1
ATOM 2119 O O . PHE A 1 285 ? -19.269 -7.083 47.918 1.00 49.97 285 PHE A O 1
ATOM 2126 N N . ALA A 1 286 ? -18.018 -8.737 48.767 1.00 47.47 286 ALA A N 1
ATOM 2127 C CA . ALA A 1 286 ? -19.106 -9.400 49.467 1.00 47.47 286 ALA A CA 1
ATOM 2128 C C . ALA A 1 286 ? -19.063 -9.124 50.968 1.00 47.47 286 ALA A C 1
ATOM 2130 O O . ALA A 1 286 ? -18.119 -9.514 51.648 1.00 47.47 286 ALA A O 1
ATOM 2131 N N . ASN A 1 287 ? -20.116 -8.495 51.504 1.00 56.03 287 ASN A N 1
ATOM 2132 C CA . ASN A 1 287 ? -20.228 -8.101 52.912 1.00 56.03 287 ASN A CA 1
ATOM 2133 C C . ASN A 1 287 ? -18.970 -7.358 53.407 1.00 56.03 287 ASN A C 1
ATOM 2135 O O . ASN A 1 287 ? -18.325 -7.797 54.362 1.00 56.03 287 ASN A O 1
ATOM 2139 N N . ASP A 1 288 ? -18.583 -6.291 52.704 1.00 55.38 288 ASP A N 1
ATOM 2140 C CA . ASP A 1 288 ? -17.386 -5.477 52.979 1.00 55.38 288 ASP A CA 1
ATOM 2141 C C . ASP A 1 288 ? -16.048 -6.242 52.904 1.00 55.38 288 ASP A C 1
ATOM 2143 O O . ASP A 1 288 ? -15.023 -5.782 53.407 1.00 55.38 288 ASP A O 1
ATOM 2147 N N . THR A 1 289 ? -16.036 -7.426 52.285 1.00 47.16 289 THR A N 1
ATOM 2148 C CA . THR A 1 289 ? -14.828 -8.234 52.082 1.00 47.16 289 THR A CA 1
ATOM 2149 C C . THR A 1 289 ? -14.523 -8.344 50.596 1.00 47.16 289 THR A C 1
ATOM 2151 O O . THR A 1 289 ? -15.321 -8.912 49.846 1.00 47.16 289 THR A O 1
ATOM 2154 N N . SER A 1 290 ? -13.355 -7.848 50.180 1.00 62.97 290 SER A N 1
ATOM 2155 C CA . SER A 1 290 ? -12.879 -8.059 48.812 1.00 62.97 290 SER A CA 1
ATOM 2156 C C . SER A 1 290 ? -12.655 -9.549 48.542 1.00 62.97 290 SER A C 1
ATOM 2158 O O . SER A 1 290 ? -12.076 -10.270 49.361 1.00 62.97 290 SER A O 1
ATOM 2160 N N . THR A 1 291 ? -13.171 -10.018 47.416 1.00 61.59 291 THR A N 1
ATOM 2161 C CA . THR A 1 291 ? -13.182 -11.405 46.964 1.00 61.59 291 THR A CA 1
ATOM 2162 C C . THR A 1 291 ? -12.802 -11.431 45.491 1.00 61.59 291 THR A C 1
ATOM 2164 O O . THR A 1 291 ? -13.417 -10.745 44.682 1.00 61.59 291 THR A O 1
ATOM 2167 N N . ALA A 1 292 ? -11.814 -12.243 45.128 1.00 70.31 292 ALA A N 1
ATOM 2168 C CA . ALA A 1 292 ? -11.403 -12.397 43.737 1.00 70.31 292 ALA A CA 1
ATOM 2169 C C . ALA A 1 292 ? -12.524 -12.993 42.867 1.00 70.31 292 ALA A C 1
ATOM 2171 O O . ALA A 1 292 ? -13.235 -13.911 43.295 1.00 70.31 292 ALA A O 1
ATOM 2172 N N . VAL A 1 293 ? -12.644 -12.508 41.631 1.00 71.00 293 VAL A N 1
ATOM 2173 C CA . VAL A 1 293 ? -13.536 -13.091 40.624 1.00 71.00 293 VAL A CA 1
ATOM 2174 C C . VAL A 1 293 ? -13.037 -14.485 40.243 1.00 71.00 293 VAL A C 1
ATOM 2176 O O . VAL A 1 293 ? -11.862 -14.693 39.954 1.00 71.00 293 VAL A O 1
ATOM 2179 N N . ALA A 1 294 ? -13.945 -15.465 40.263 1.00 67.81 294 ALA A N 1
ATOM 2180 C CA . ALA A 1 294 ? -13.635 -16.867 39.967 1.00 67.81 294 ALA A CA 1
ATOM 2181 C C . ALA A 1 294 ? -14.305 -17.395 38.686 1.00 67.81 294 ALA A C 1
ATOM 2183 O O . ALA A 1 294 ? -14.009 -18.510 38.260 1.00 67.81 294 ALA A O 1
ATOM 2184 N N . THR A 1 295 ? -15.236 -16.642 38.096 1.00 68.19 295 THR A N 1
ATOM 2185 C CA . THR A 1 295 ? -15.941 -17.016 36.864 1.00 68.19 295 THR A CA 1
ATOM 2186 C C . THR A 1 295 ? -15.789 -15.885 35.871 1.00 68.19 295 THR A C 1
ATOM 2188 O O . THR A 1 295 ? -16.261 -14.780 36.119 1.00 68.19 295 THR A O 1
ATOM 2191 N N . THR A 1 296 ? -15.109 -16.181 34.775 1.00 74.31 296 THR A N 1
ATOM 2192 C CA . THR A 1 296 ? -14.662 -15.190 33.799 1.00 74.31 296 THR A CA 1
ATOM 2193 C C . THR A 1 296 ? -15.205 -15.474 32.403 1.00 74.31 296 THR A C 1
ATOM 2195 O O . THR A 1 296 ? -15.333 -14.557 31.598 1.00 74.31 296 THR A O 1
ATOM 2198 N N . ASP A 1 297 ? -15.618 -16.721 32.161 1.00 77.62 297 ASP A N 1
ATOM 2199 C CA . ASP A 1 297 ? -16.417 -17.122 31.011 1.00 77.62 297 ASP A CA 1
ATOM 2200 C C . ASP A 1 297 ? -17.895 -16.842 31.296 1.00 77.62 297 ASP A C 1
ATOM 2202 O O . ASP A 1 297 ? -18.520 -17.460 32.168 1.00 77.62 297 ASP A O 1
ATOM 2206 N N . LEU A 1 298 ? -18.456 -15.886 30.566 1.00 78.38 298 LEU A N 1
ATOM 2207 C CA . LEU A 1 298 ? -19.821 -15.416 30.721 1.00 78.38 298 LEU A CA 1
ATOM 2208 C C . LEU A 1 298 ? -20.569 -15.586 29.401 1.00 78.38 298 LEU A C 1
ATOM 2210 O O . LEU A 1 298 ? -20.152 -15.102 28.355 1.00 78.38 298 LEU A O 1
ATOM 2214 N N . THR A 1 299 ? -21.709 -16.259 29.447 1.00 74.69 299 THR A N 1
ATOM 2215 C CA . THR A 1 299 ? -22.552 -16.504 28.279 1.00 74.69 299 THR A CA 1
ATOM 2216 C C . THR A 1 299 ? -23.782 -15.609 28.329 1.00 74.69 299 THR A C 1
ATOM 2218 O O . THR A 1 299 ? -24.513 -15.628 29.315 1.00 74.69 299 THR A O 1
ATOM 2221 N N . ILE A 1 300 ? -24.049 -14.847 27.271 1.00 73.56 300 ILE A N 1
ATOM 2222 C CA . ILE A 1 300 ? -25.334 -14.186 27.043 1.00 73.56 300 ILE A CA 1
ATOM 2223 C C . ILE A 1 300 ? -26.276 -15.238 26.430 1.00 73.56 300 ILE A C 1
ATOM 2225 O O . ILE A 1 300 ? -26.039 -15.721 25.311 1.00 73.56 300 ILE A O 1
ATOM 2229 N N . PRO A 1 301 ? -27.301 -15.679 27.178 1.00 66.31 301 PRO A N 1
ATOM 2230 C CA . PRO A 1 301 ? -28.249 -16.670 26.705 1.00 66.31 301 PRO A CA 1
ATOM 2231 C C . PRO A 1 301 ? -29.219 -16.055 25.698 1.00 66.31 301 PRO A C 1
ATOM 2233 O O . PRO A 1 301 ? -29.447 -14.848 25.695 1.00 66.31 301 PRO A O 1
ATOM 2236 N N . ALA A 1 302 ? -29.823 -16.908 24.874 1.00 65.44 302 ALA A N 1
ATOM 2237 C CA . ALA A 1 302 ? -30.796 -16.470 23.886 1.00 65.44 302 ALA A CA 1
ATOM 2238 C C . ALA A 1 302 ? -31.940 -15.648 24.504 1.00 65.44 302 ALA A C 1
ATOM 2240 O O . ALA A 1 302 ? -32.491 -16.031 25.539 1.00 65.44 302 ALA A O 1
ATOM 2241 N N . ASP A 1 303 ? -32.295 -14.548 23.837 1.00 63.03 303 ASP A N 1
ATOM 2242 C CA . ASP A 1 303 ? -33.335 -13.584 24.230 1.00 63.03 303 ASP A CA 1
ATOM 2243 C C . ASP A 1 303 ? -32.977 -12.696 25.445 1.00 63.03 303 ASP A C 1
ATOM 2245 O O . ASP A 1 303 ? -33.789 -11.854 25.848 1.00 63.03 303 ASP A O 1
ATOM 2249 N N . ALA A 1 304 ? -31.776 -12.831 26.023 1.00 60.91 304 ALA A N 1
ATOM 2250 C CA . ALA A 1 304 ? -31.280 -11.910 27.045 1.00 60.91 304 ALA A CA 1
ATOM 2251 C C . ALA A 1 304 ? -30.843 -10.583 26.413 1.00 60.91 304 ALA A C 1
ATOM 2253 O O . ALA A 1 304 ? -30.310 -10.552 25.306 1.00 60.91 304 ALA A O 1
ATOM 2254 N N . GLN A 1 305 ? -31.078 -9.467 27.109 1.00 61.50 305 GLN A N 1
ATOM 2255 C CA . GLN A 1 305 ? -30.689 -8.136 26.639 1.00 61.50 305 GLN A CA 1
ATOM 2256 C C . GLN A 1 305 ? -30.022 -7.380 27.804 1.00 61.50 305 GLN A C 1
ATOM 2258 O O . GLN A 1 305 ? -30.718 -6.996 28.748 1.00 61.50 305 GLN A O 1
ATOM 2263 N N . PRO A 1 306 ? -28.692 -7.172 27.813 1.00 60.56 306 PRO A N 1
ATOM 2264 C CA . PRO A 1 306 ? -28.068 -6.313 28.809 1.00 60.56 306 PRO A CA 1
ATOM 2265 C C . PRO A 1 306 ? -28.522 -4.868 28.567 1.00 60.56 306 PRO A C 1
ATOM 2267 O O . PRO A 1 306 ? -28.164 -4.266 27.569 1.00 60.56 306 PRO A O 1
ATOM 2270 N N . THR A 1 307 ? -29.314 -4.292 29.472 1.00 59.62 307 THR A N 1
ATOM 2271 C CA . THR A 1 307 ? -29.883 -2.940 29.306 1.00 59.62 307 THR A CA 1
ATOM 2272 C C . THR A 1 307 ? -28.993 -1.830 29.872 1.00 59.62 307 THR A C 1
ATOM 2274 O O . THR A 1 307 ? -29.464 -0.710 30.062 1.00 59.62 307 THR A O 1
ATOM 2277 N N . ALA A 1 308 ? -27.741 -2.136 30.223 1.00 63.53 308 ALA A N 1
ATOM 2278 C CA . ALA A 1 308 ? -26.784 -1.139 30.686 1.00 63.53 308 ALA A CA 1
ATOM 2279 C C . ALA A 1 308 ? -26.382 -0.208 29.530 1.00 63.53 308 ALA A C 1
ATOM 2281 O O . ALA A 1 308 ? -26.134 -0.662 28.414 1.00 63.53 308 ALA A O 1
ATOM 2282 N N . SER A 1 309 ? -26.302 1.089 29.811 1.00 68.50 309 SER A N 1
ATOM 2283 C CA . SER A 1 309 ? -25.762 2.097 28.896 1.00 68.50 309 SER A CA 1
ATOM 2284 C C . SER A 1 309 ? -24.241 1.987 28.752 1.00 68.50 309 SER A C 1
ATOM 2286 O O . SER A 1 309 ? -23.712 2.382 27.727 1.00 68.50 309 SER A O 1
ATOM 2288 N N . ILE A 1 310 ? -23.523 1.449 29.741 1.00 69.88 310 ILE A N 1
ATOM 2289 C CA . ILE A 1 310 ? -22.071 1.232 29.674 1.00 69.88 310 ILE A CA 1
ATOM 2290 C C . ILE A 1 310 ? -21.726 -0.127 30.294 1.00 69.88 310 ILE A C 1
ATOM 2292 O O . ILE A 1 310 ? -22.152 -0.431 31.411 1.00 69.88 310 ILE A O 1
ATOM 2296 N N . LEU A 1 311 ? -20.939 -0.934 29.583 1.00 77.94 311 LEU A N 1
ATOM 2297 C CA . LEU A 1 311 ? -20.244 -2.118 30.084 1.00 77.94 311 LEU A CA 1
ATOM 2298 C C . LEU A 1 311 ? -18.758 -1.772 30.218 1.00 77.94 311 LEU A C 1
ATOM 2300 O O . LEU A 1 311 ? -18.083 -1.574 29.214 1.00 77.94 311 LEU A O 1
ATOM 2304 N N . SER A 1 312 ? -18.258 -1.683 31.447 1.00 77.56 312 SER A N 1
ATOM 2305 C CA . SER A 1 312 ? -16.890 -1.258 31.748 1.00 77.56 312 SER A CA 1
ATOM 2306 C C . SER A 1 312 ? -16.077 -2.422 32.311 1.00 77.56 312 SER A C 1
ATOM 2308 O O . SER A 1 312 ? -16.388 -2.953 33.375 1.00 77.56 312 SER A O 1
ATOM 2310 N N . PHE A 1 313 ? -15.044 -2.840 31.595 1.00 82.94 313 PHE A N 1
ATOM 2311 C CA . PHE A 1 313 ? -14.070 -3.842 32.002 1.00 82.94 313 PHE A CA 1
ATOM 2312 C C . PHE A 1 313 ? -12.851 -3.114 32.578 1.00 82.94 313 PHE A C 1
ATOM 2314 O O . PHE A 1 313 ? -12.228 -2.294 31.911 1.00 82.94 313 PHE A O 1
ATOM 2321 N N . VAL A 1 314 ? -12.564 -3.348 33.853 1.00 78.38 314 VAL A N 1
ATOM 2322 C CA . VAL A 1 314 ? -11.483 -2.717 34.620 1.00 78.38 314 VAL A CA 1
ATOM 2323 C C . VAL A 1 314 ? -10.728 -3.823 35.353 1.00 78.38 314 VAL A C 1
ATOM 2325 O O . VAL A 1 314 ? -10.859 -4.006 36.566 1.00 78.38 314 VAL A O 1
ATOM 2328 N N . ASN A 1 315 ? -10.014 -4.633 34.583 1.00 80.38 315 ASN A N 1
ATOM 2329 C CA . ASN A 1 315 ? -9.328 -5.837 35.041 1.00 80.38 315 ASN A CA 1
ATOM 2330 C C . ASN A 1 315 ? -7.865 -5.807 34.609 1.00 80.38 315 ASN A C 1
ATOM 2332 O O . ASN A 1 315 ? -7.546 -5.442 33.480 1.00 80.38 315 ASN A O 1
ATOM 2336 N N . ASP A 1 316 ? -6.991 -6.221 35.521 1.00 80.12 316 ASP A N 1
ATOM 2337 C CA . ASP A 1 316 ? -5.545 -6.265 35.323 1.00 80.12 316 ASP A CA 1
ATOM 2338 C C . ASP A 1 316 ? -5.010 -7.700 35.321 1.00 80.12 316 ASP A C 1
ATOM 2340 O O . ASP A 1 316 ? -4.046 -8.000 34.619 1.00 80.12 316 ASP A O 1
ATOM 2344 N N . SER A 1 317 ? -5.596 -8.579 36.142 1.00 80.38 317 SER A N 1
ATOM 2345 C CA . SER A 1 317 ? -5.106 -9.947 36.390 1.00 80.38 317 SER A CA 1
ATOM 2346 C C . SER A 1 317 ? -6.071 -11.044 35.938 1.00 80.38 317 SER A C 1
ATOM 2348 O O . SER A 1 317 ? -5.688 -12.215 35.892 1.00 80.38 317 SER A O 1
ATOM 2350 N N . VAL A 1 318 ? -7.326 -10.686 35.686 1.00 80.44 318 VAL A N 1
ATOM 2351 C CA . VAL A 1 318 ? -8.399 -11.585 35.268 1.00 80.44 318 VAL A CA 1
ATOM 2352 C C . VAL A 1 318 ? -8.724 -11.333 33.801 1.00 80.44 318 VAL A C 1
ATOM 2354 O O . VAL A 1 318 ? -8.886 -10.185 33.413 1.00 80.44 318 VAL A O 1
ATOM 2357 N N . ASP A 1 319 ? -8.891 -12.395 33.013 1.00 88.69 319 ASP A N 1
ATOM 2358 C CA . ASP A 1 319 ? -9.276 -12.305 31.601 1.00 88.69 319 ASP A CA 1
ATOM 2359 C C . ASP A 1 319 ? -10.730 -12.735 31.428 1.00 88.69 319 ASP A C 1
ATOM 2361 O O . ASP A 1 319 ? -11.095 -13.838 31.841 1.00 88.69 319 ASP A O 1
ATOM 2365 N N . TYR A 1 320 ? -11.557 -11.887 30.821 1.00 86.00 320 TYR A N 1
ATOM 2366 C CA . TYR A 1 320 ? -12.976 -12.160 30.595 1.00 86.00 320 TYR A CA 1
ATOM 2367 C C . TYR A 1 320 ? -13.233 -12.725 29.200 1.00 86.00 320 TYR A C 1
ATOM 2369 O O . TYR A 1 320 ? -12.723 -12.206 28.212 1.00 86.00 320 TYR A O 1
ATOM 2377 N N . THR A 1 321 ? -14.118 -13.717 29.108 1.00 89.00 321 THR A N 1
ATOM 2378 C CA . THR A 1 321 ? -14.667 -14.213 27.840 1.00 89.00 321 THR A CA 1
ATOM 2379 C C . THR A 1 321 ? -16.171 -13.998 27.844 1.00 89.00 321 THR A C 1
ATOM 2381 O O . THR A 1 321 ? -16.872 -14.559 28.685 1.00 89.00 321 THR A O 1
ATOM 2384 N N . ILE A 1 322 ? -16.699 -13.226 26.897 1.00 87.12 322 ILE A N 1
ATOM 2385 C CA . ILE A 1 322 ? -18.140 -13.058 26.706 1.00 87.12 322 ILE A CA 1
ATOM 2386 C C . ILE A 1 322 ? -18.561 -13.822 25.458 1.00 87.12 322 ILE A C 1
ATOM 2388 O O . ILE A 1 322 ? -18.139 -13.496 24.356 1.00 87.12 322 ILE A O 1
ATOM 2392 N N . THR A 1 323 ? -19.421 -14.822 25.626 1.00 85.38 323 THR A N 1
ATOM 2393 C CA . THR A 1 323 ? -19.993 -15.597 24.518 1.00 85.38 323 THR A CA 1
ATOM 2394 C C . THR A 1 323 ? -21.453 -15.229 24.311 1.00 85.38 323 THR A C 1
ATOM 2396 O O . THR A 1 323 ? -22.224 -15.241 25.265 1.00 85.38 323 THR A O 1
ATOM 2399 N N . SER A 1 324 ? -21.875 -14.964 23.078 1.00 81.12 324 SER A N 1
ATOM 2400 C CA . SER A 1 324 ? -23.296 -14.886 22.725 1.00 81.12 324 SER A CA 1
ATOM 2401 C C . SER A 1 324 ? -23.791 -16.191 22.103 1.00 81.12 324 SER A C 1
ATOM 2403 O O . SER A 1 324 ? -23.192 -16.708 21.161 1.00 81.12 324 SER A O 1
ATOM 2405 N N . THR A 1 325 ? -24.914 -16.713 22.606 1.00 74.75 325 THR A N 1
ATOM 2406 C CA . THR A 1 325 ? -25.581 -17.899 22.029 1.00 74.75 325 THR A CA 1
ATOM 2407 C C . THR A 1 325 ? -26.691 -17.561 21.034 1.00 74.75 325 THR A C 1
ATOM 2409 O O . THR A 1 325 ? -27.235 -18.470 20.402 1.00 74.75 325 THR A O 1
ATOM 2412 N N . ASP A 1 326 ? -27.022 -16.278 20.872 1.00 71.25 326 ASP A N 1
ATOM 2413 C CA . ASP A 1 326 ? -27.985 -15.797 19.885 1.00 71.25 326 ASP A CA 1
ATOM 2414 C C . ASP A 1 326 ? -27.355 -14.825 18.877 1.00 71.25 326 ASP A C 1
ATOM 2416 O O . ASP A 1 326 ? -26.168 -14.498 18.920 1.00 71.25 326 ASP A O 1
ATOM 2420 N N . SER A 1 327 ? -28.163 -14.384 17.914 1.00 69.31 327 SER A N 1
ATOM 2421 C CA . SER A 1 327 ? -27.738 -13.485 16.841 1.00 69.31 327 SER A CA 1
ATOM 2422 C C . SER A 1 327 ? -27.596 -12.024 17.275 1.00 69.31 327 SER A C 1
ATOM 2424 O O . SER A 1 327 ? -27.574 -11.155 16.409 1.00 69.31 327 SER A O 1
ATOM 2426 N N . SER A 1 328 ? -27.618 -11.709 18.570 1.00 64.31 328 SER A N 1
ATOM 2427 C CA . SER A 1 328 ? -27.701 -10.325 19.040 1.00 64.31 328 SER A CA 1
ATOM 2428 C C . SER A 1 328 ? -26.742 -10.014 20.197 1.00 64.31 328 SER A C 1
ATOM 2430 O O . SER A 1 328 ? -26.157 -8.934 20.194 1.00 64.31 328 SER A O 1
ATOM 2432 N N . GLY A 1 329 ? -26.497 -10.949 21.119 1.00 76.75 329 GLY A N 1
ATOM 2433 C CA . GLY A 1 329 ? -25.494 -10.852 22.187 1.00 76.75 329 GLY A CA 1
ATOM 2434 C C . GLY A 1 329 ? -25.610 -9.608 23.051 1.00 76.75 329 GLY A C 1
ATOM 2435 O O . GLY A 1 329 ? -26.620 -9.416 23.718 1.00 76.75 329 GLY A O 1
ATOM 2436 N N . ILE A 1 330 ? -24.558 -8.780 23.096 1.00 76.12 330 ILE A N 1
ATOM 2437 C CA . ILE A 1 330 ? -24.638 -7.471 23.770 1.00 76.12 330 ILE A CA 1
ATOM 2438 C C . ILE A 1 330 ? -25.521 -6.566 22.916 1.00 76.12 330 ILE A C 1
ATOM 2440 O O . ILE A 1 330 ? -25.221 -6.373 21.745 1.00 76.12 330 ILE A O 1
ATOM 2444 N N . VAL A 1 331 ? -26.574 -6.004 23.505 1.00 68.12 331 VAL A N 1
ATOM 2445 C CA . VAL A 1 331 ? -27.647 -5.312 22.782 1.00 68.12 331 VAL A CA 1
ATOM 2446 C C . VAL A 1 331 ? -28.140 -4.084 23.513 1.00 68.12 331 VAL A C 1
ATOM 2448 O O . VAL A 1 331 ? -28.564 -4.168 24.660 1.00 68.12 331 VAL A O 1
ATOM 2451 N N . GLY A 1 332 ? -28.161 -2.956 22.806 1.00 66.44 332 GLY A N 1
ATOM 2452 C CA . GLY A 1 332 ? -28.738 -1.713 23.303 1.00 66.44 332 GLY A CA 1
ATOM 2453 C C . GLY A 1 332 ? -28.360 -0.503 22.452 1.00 66.44 332 GLY A C 1
ATOM 2454 O O . GLY A 1 332 ? -27.202 -0.318 22.082 1.00 66.44 332 GLY A O 1
ATOM 2455 N N . ALA A 1 333 ? -29.350 0.351 22.173 1.00 58.81 333 ALA A N 1
ATOM 2456 C CA . ALA A 1 333 ? -29.189 1.555 21.346 1.00 58.81 333 ALA A CA 1
ATOM 2457 C C . ALA A 1 333 ? -28.301 2.646 21.986 1.00 58.81 333 ALA A C 1
ATOM 2459 O O . ALA A 1 333 ? -27.948 3.620 21.339 1.00 58.81 333 ALA A O 1
ATOM 2460 N N . ALA A 1 334 ? -27.950 2.509 23.266 1.00 57.47 334 ALA A N 1
ATOM 2461 C CA . ALA A 1 334 ? -27.053 3.429 23.970 1.00 57.47 334 ALA A CA 1
ATOM 2462 C C . ALA A 1 334 ? -25.903 2.702 24.679 1.00 57.47 334 ALA A C 1
ATOM 2464 O O . ALA A 1 334 ? -25.191 3.325 25.455 1.00 57.47 334 ALA A O 1
ATOM 2465 N N . THR A 1 335 ? -25.752 1.391 24.465 1.00 69.12 335 THR A N 1
ATOM 2466 C CA . THR A 1 335 ? -24.765 0.580 25.182 1.00 69.12 335 THR A CA 1
ATOM 2467 C C . THR A 1 335 ? -23.372 0.818 24.613 1.00 69.12 335 THR A C 1
ATOM 2469 O O . THR A 1 335 ? -23.126 0.532 23.445 1.00 69.12 335 THR A O 1
ATOM 2472 N N . HIS A 1 336 ? -22.477 1.333 25.450 1.00 76.31 336 HIS A N 1
ATOM 2473 C CA . HIS A 1 336 ? -21.051 1.524 25.218 1.00 76.31 336 HIS A CA 1
ATOM 2474 C C . HIS A 1 336 ? -20.250 0.391 25.879 1.00 76.31 336 HIS A C 1
ATOM 2476 O O . HIS A 1 336 ? -20.641 -0.092 26.943 1.00 76.31 336 HIS A O 1
ATOM 2482 N N . LEU A 1 337 ? -19.137 -0.033 25.276 1.00 86.06 337 LEU A N 1
ATOM 2483 C CA . LEU A 1 337 ? -18.161 -0.924 25.901 1.00 86.06 337 LEU A CA 1
ATOM 2484 C C . LEU A 1 337 ? -16.850 -0.175 26.133 1.00 86.06 337 LEU A C 1
ATOM 2486 O O . LEU A 1 337 ? -16.270 0.361 25.191 1.00 86.06 337 LEU A O 1
ATOM 2490 N N . GLU A 1 338 ? -16.362 -0.202 27.368 1.00 84.12 338 GLU A N 1
ATOM 2491 C CA . GLU A 1 338 ? -15.048 0.313 27.758 1.00 84.12 338 GLU A CA 1
ATOM 2492 C C . GLU A 1 338 ? -14.226 -0.810 28.370 1.00 84.12 338 GLU A C 1
ATOM 2494 O O . GLU A 1 338 ? -14.744 -1.571 29.183 1.00 84.12 338 GLU A O 1
ATOM 2499 N N . ALA A 1 339 ? -12.951 -0.910 28.016 1.00 80.50 339 ALA A N 1
ATOM 2500 C CA . ALA A 1 339 ? -12.018 -1.828 28.646 1.00 80.50 339 ALA A CA 1
ATOM 2501 C C . ALA A 1 339 ? -10.710 -1.109 28.985 1.00 80.50 339 ALA A C 1
ATOM 2503 O O . ALA A 1 339 ? -10.084 -0.490 28.126 1.00 80.50 339 ALA A O 1
ATOM 2504 N N . THR A 1 340 ? -10.312 -1.161 30.250 1.00 80.69 340 THR A N 1
ATOM 2505 C CA . THR A 1 340 ? -9.145 -0.474 30.810 1.00 80.69 340 THR A CA 1
ATOM 2506 C C . THR A 1 340 ? -8.447 -1.372 31.829 1.00 80.69 340 THR A C 1
ATOM 2508 O O . THR A 1 340 ? -9.038 -2.326 32.331 1.00 80.69 340 THR A O 1
ATOM 2511 N N . GLY A 1 341 ? -7.184 -1.073 32.127 1.00 82.12 341 GLY A N 1
ATOM 2512 C CA . GLY A 1 341 ? -6.311 -1.963 32.894 1.00 82.12 341 GLY A CA 1
ATOM 2513 C C . GLY A 1 341 ? -5.366 -2.741 31.984 1.00 82.12 341 GLY A C 1
ATOM 2514 O O . GLY A 1 341 ? -5.145 -2.341 30.839 1.00 82.12 341 GLY A O 1
ATOM 2515 N N . THR A 1 342 ? -4.802 -3.829 32.502 1.00 83.38 342 THR A N 1
ATOM 2516 C CA . THR A 1 342 ? -3.813 -4.670 31.796 1.00 83.38 342 THR A CA 1
ATOM 2517 C C . THR A 1 342 ? -4.292 -6.084 31.457 1.00 83.38 342 THR A C 1
ATOM 2519 O O . THR A 1 342 ? -3.487 -6.910 31.028 1.00 83.38 342 THR A O 1
ATOM 2522 N N . GLY A 1 343 ? -5.559 -6.402 31.724 1.00 88.69 343 GLY A N 1
ATOM 2523 C CA . GLY A 1 343 ? -6.149 -7.713 31.462 1.00 88.69 343 GLY A CA 1
ATOM 2524 C C . GLY A 1 343 ? -6.643 -7.883 30.023 1.00 88.69 343 GLY A C 1
ATOM 2525 O O . GLY A 1 343 ? -6.438 -7.024 29.160 1.00 88.69 343 GLY A O 1
ATOM 2526 N N . ALA A 1 344 ? -7.316 -9.009 29.770 1.00 93.88 344 ALA A N 1
ATOM 2527 C CA . ALA A 1 344 ? -7.896 -9.326 28.470 1.00 93.88 344 ALA A CA 1
ATOM 2528 C C . ALA A 1 344 ? -9.430 -9.402 28.473 1.00 93.88 344 ALA A C 1
ATOM 2530 O O . ALA A 1 344 ? -10.072 -9.807 29.444 1.00 93.88 344 ALA A O 1
ATOM 2531 N N . LEU A 1 345 ? -10.024 -9.059 27.330 1.00 94.94 345 LEU A N 1
ATOM 2532 C CA . LEU A 1 345 ? -11.416 -9.336 26.985 1.00 94.94 345 LEU A CA 1
ATOM 2533 C C . LEU A 1 345 ? -11.461 -10.125 25.679 1.00 94.94 345 LEU A C 1
ATOM 2535 O O . LEU A 1 345 ? -10.924 -9.684 24.671 1.00 94.94 345 LEU A O 1
ATOM 2539 N N . THR A 1 346 ? -12.160 -11.251 25.675 1.00 95.38 346 THR A N 1
ATOM 2540 C CA . THR A 1 346 ? -12.507 -11.993 24.464 1.00 95.38 346 THR A CA 1
ATOM 2541 C C . THR A 1 346 ? -14.009 -11.887 24.232 1.00 95.38 346 THR A C 1
ATOM 2543 O O . THR A 1 346 ? -14.797 -12.245 25.105 1.00 95.38 346 THR A O 1
ATOM 2546 N N . LEU A 1 347 ? -14.422 -11.406 23.062 1.00 94.06 347 LEU A N 1
ATOM 2547 C CA . LEU A 1 347 ? -15.820 -11.406 22.630 1.00 94.06 347 LEU A CA 1
ATOM 2548 C C . LEU A 1 347 ? -16.009 -12.472 21.557 1.00 94.06 347 LEU A C 1
ATOM 2550 O O . LEU A 1 347 ? -15.305 -12.452 20.546 1.00 94.06 347 LEU A O 1
ATOM 2554 N N . LEU A 1 348 ? -16.967 -13.372 21.775 1.00 92.50 348 LEU A N 1
ATOM 2555 C CA . LEU A 1 348 ? -17.302 -14.493 20.901 1.00 92.50 348 LEU A CA 1
ATOM 2556 C C . LEU A 1 348 ? -18.785 -14.440 20.517 1.00 92.50 348 LEU A C 1
ATOM 2558 O O . LEU A 1 348 ? -19.667 -14.332 21.373 1.00 92.50 348 LEU A O 1
ATOM 2562 N N . GLY A 1 349 ? -19.078 -14.618 19.232 1.00 89.62 349 GLY A N 1
ATOM 2563 C CA . GLY A 1 349 ? -20.439 -14.582 18.705 1.00 89.62 349 GLY A CA 1
ATOM 2564 C C . GLY A 1 349 ? -20.865 -13.184 18.252 1.00 89.62 349 GLY A C 1
ATOM 2565 O O . GLY A 1 349 ? -20.061 -12.293 17.992 1.00 89.62 349 GLY A O 1
ATOM 2566 N N . THR A 1 350 ? -22.168 -12.988 18.073 1.00 87.00 350 THR A N 1
ATOM 2567 C CA . THR A 1 350 ? -22.699 -11.711 17.574 1.00 87.00 350 THR A CA 1
ATOM 2568 C C . THR A 1 350 ? -22.967 -10.744 18.724 1.00 87.00 350 THR A C 1
ATOM 2570 O O . THR A 1 350 ? -23.651 -11.123 19.667 1.00 87.00 350 THR A O 1
ATOM 2573 N N . HIS A 1 351 ? -22.477 -9.505 18.627 1.00 87.00 351 HIS A N 1
ATOM 2574 C CA . HIS A 1 351 ? -22.691 -8.409 19.576 1.00 87.00 351 HIS A CA 1
ATOM 2575 C C . HIS A 1 351 ? -23.180 -7.153 18.830 1.00 87.00 351 HIS A C 1
ATOM 2577 O O . HIS A 1 351 ? -22.447 -6.577 18.022 1.00 87.00 351 HIS A O 1
ATOM 2583 N N . ILE A 1 352 ? -24.424 -6.734 19.090 1.00 83.38 352 ILE A N 1
ATOM 2584 C CA . ILE A 1 352 ? -25.114 -5.660 18.361 1.00 83.38 352 ILE A CA 1
ATOM 2585 C C . ILE A 1 352 ? -25.457 -4.477 19.275 1.00 83.38 352 ILE A C 1
ATOM 2587 O O . ILE A 1 352 ? -26.549 -4.410 19.834 1.00 83.38 352 ILE A O 1
ATOM 2591 N N . TYR A 1 353 ? -24.571 -3.492 19.377 1.00 81.69 353 TYR A N 1
ATOM 2592 C CA . TYR A 1 353 ? -24.816 -2.254 20.122 1.00 81.69 353 TYR A CA 1
ATOM 2593 C C . TYR A 1 353 ? -24.450 -1.011 19.306 1.00 81.69 353 TYR A C 1
ATOM 2595 O O . TYR A 1 353 ? -23.643 -1.078 18.380 1.00 81.69 353 TYR A O 1
ATOM 2603 N N . GLU A 1 354 ? -25.098 0.114 19.621 1.00 76.56 354 GLU A N 1
ATOM 2604 C CA . GLU A 1 354 ? -24.940 1.385 18.891 1.00 76.56 354 GLU A CA 1
ATOM 2605 C C . GLU A 1 354 ? -23.918 2.333 19.546 1.00 76.56 354 GLU A C 1
ATOM 2607 O O . GLU A 1 354 ? -23.543 3.331 18.938 1.00 76.56 354 GLU A O 1
ATOM 2612 N N . GLY A 1 355 ? -23.456 2.048 20.770 1.00 75.75 355 GLY A N 1
ATOM 2613 C CA . GLY A 1 355 ? -22.376 2.800 21.415 1.00 75.75 355 GLY A CA 1
ATOM 2614 C C . GLY A 1 355 ? -20.986 2.332 20.979 1.00 75.75 355 GLY A C 1
ATOM 2615 O O . GLY A 1 355 ? -20.820 1.291 20.345 1.00 75.75 355 GLY A O 1
ATOM 2616 N N . ASN A 1 356 ? -19.963 3.116 21.319 1.00 83.88 356 ASN A N 1
ATOM 2617 C CA . ASN A 1 356 ? -18.586 2.833 20.908 1.00 83.88 356 ASN A CA 1
ATOM 2618 C C . ASN A 1 356 ? -18.015 1.588 21.615 1.00 83.88 356 ASN A C 1
ATOM 2620 O O . ASN A 1 356 ? -18.548 1.121 22.620 1.00 83.88 356 ASN A O 1
ATOM 2624 N N . THR A 1 357 ? -16.885 1.101 21.123 1.00 87.31 357 THR A N 1
ATOM 2625 C CA . THR A 1 357 ? -15.995 0.170 21.822 1.00 87.31 357 THR A CA 1
ATOM 2626 C C . THR A 1 357 ? -14.694 0.914 22.101 1.00 87.31 357 THR A C 1
ATOM 2628 O O . THR A 1 357 ? -14.078 1.406 21.161 1.00 87.31 357 THR A O 1
ATOM 2631 N N . VAL A 1 358 ? -14.269 1.045 23.356 1.00 85.56 358 VAL A N 1
ATOM 2632 C CA . VAL A 1 358 ? -13.049 1.779 23.736 1.00 85.56 358 VAL A CA 1
ATOM 2633 C C . VAL A 1 358 ? -12.111 0.852 24.493 1.00 85.56 358 VAL A C 1
ATOM 2635 O O . VAL A 1 358 ? -12.463 0.347 25.553 1.00 85.56 358 VAL A O 1
ATOM 2638 N N . ILE A 1 359 ? -10.913 0.642 23.948 1.00 90.69 359 ILE A N 1
ATOM 2639 C CA . ILE A 1 359 ? -9.875 -0.232 24.500 1.00 90.69 359 ILE A CA 1
ATOM 2640 C C . ILE A 1 359 ? -8.686 0.625 24.921 1.00 90.69 359 ILE A C 1
ATOM 2642 O O . ILE A 1 359 ? -8.063 1.285 24.090 1.00 90.69 359 ILE A O 1
ATOM 2646 N N . GLY A 1 360 ? -8.388 0.631 26.219 1.00 79.94 360 GLY A N 1
ATOM 2647 C CA . GLY A 1 360 ? -7.296 1.385 26.831 1.00 79.94 360 GLY A CA 1
ATOM 2648 C C . GLY A 1 360 ? -5.911 0.902 26.394 1.00 79.94 360 GLY A C 1
ATOM 2649 O O . GLY A 1 360 ? -5.758 -0.220 25.928 1.00 79.94 360 GLY A O 1
ATOM 2650 N N . ALA A 1 361 ? -4.897 1.756 26.566 1.00 81.31 361 ALA A N 1
ATOM 2651 C CA . ALA A 1 361 ? -3.560 1.598 25.975 1.00 81.31 361 ALA A CA 1
ATOM 2652 C C . ALA A 1 361 ? -2.816 0.288 26.303 1.00 81.31 361 ALA A C 1
ATOM 2654 O O . ALA A 1 361 ? -2.005 -0.162 25.500 1.00 81.31 361 ALA A O 1
ATOM 2655 N N . ASP A 1 362 ? -3.101 -0.318 27.455 1.00 83.62 362 ASP A N 1
ATOM 2656 C CA . ASP A 1 362 ? -2.441 -1.543 27.926 1.00 83.62 362 ASP A CA 1
ATOM 2657 C C . ASP A 1 362 ? -3.382 -2.760 27.942 1.00 83.62 362 ASP A C 1
ATOM 2659 O O . ASP A 1 362 ? -3.018 -3.821 28.447 1.00 83.62 362 ASP A O 1
ATOM 2663 N N . TYR A 1 363 ? -4.594 -2.606 27.406 1.00 88.81 363 TYR A N 1
ATOM 2664 C CA . TYR A 1 363 ? -5.624 -3.635 27.440 1.00 88.81 363 TYR A CA 1
ATOM 2665 C C . TYR A 1 363 ? -5.604 -4.481 26.161 1.00 88.81 363 TYR A C 1
ATOM 2667 O O . TYR A 1 363 ? -5.327 -3.969 25.073 1.00 88.81 363 TYR A O 1
ATOM 2675 N N . PHE A 1 364 ? -5.937 -5.767 26.286 1.00 96.06 364 PHE A N 1
ATOM 2676 C CA . PHE A 1 364 ? -6.026 -6.698 25.161 1.00 96.06 364 PHE A CA 1
ATOM 2677 C C . PHE A 1 364 ? -7.483 -7.061 24.848 1.00 96.06 364 PHE A C 1
ATOM 2679 O O . PHE A 1 364 ? -8.207 -7.576 25.701 1.00 96.06 364 PHE A O 1
ATOM 2686 N N . LEU A 1 365 ? -7.920 -6.828 23.612 1.00 97.69 365 LEU A N 1
ATOM 2687 C CA . LEU A 1 365 ? -9.218 -7.268 23.103 1.00 97.69 365 LEU A CA 1
ATOM 2688 C C . LEU A 1 365 ? -9.028 -8.315 22.004 1.00 97.69 365 LEU A C 1
ATOM 2690 O O . LEU A 1 365 ? -8.403 -8.041 20.984 1.00 97.69 365 LEU A O 1
ATOM 2694 N N . GLN A 1 366 ? -9.677 -9.464 22.148 1.00 97.94 366 GLN A N 1
ATOM 2695 C CA . GLN A 1 366 ? -9.819 -10.452 21.086 1.00 97.94 366 GLN A CA 1
ATOM 2696 C C . GLN A 1 366 ? -11.276 -10.552 20.624 1.00 97.94 366 GLN A C 1
ATOM 2698 O O . GLN A 1 366 ? -12.207 -10.679 21.420 1.00 97.94 366 GLN A O 1
ATOM 2703 N N . LEU A 1 367 ? -11.472 -10.503 19.310 1.00 97.25 367 LEU A N 1
ATOM 2704 C CA . LEU A 1 367 ? -12.753 -10.633 18.632 1.00 97.25 367 LEU A CA 1
ATOM 2705 C C . LEU A 1 367 ? -12.727 -11.918 17.804 1.00 97.25 367 LEU A C 1
ATOM 2707 O O . LEU A 1 367 ? -12.145 -11.947 16.722 1.00 97.25 367 LEU A O 1
ATOM 2711 N N . GLY A 1 368 ? -13.379 -12.960 18.315 1.00 95.56 368 GLY A N 1
ATOM 2712 C CA . GLY A 1 368 ? -13.447 -14.283 17.690 1.00 95.56 368 GLY A CA 1
ATOM 2713 C C . GLY A 1 368 ? -12.345 -15.241 18.152 1.00 95.56 368 GLY A C 1
ATOM 2714 O O . GLY A 1 368 ? -11.404 -14.850 18.841 1.00 95.56 368 GLY A O 1
ATOM 2715 N N . ASP A 1 369 ? -12.488 -16.514 17.787 1.00 94.56 369 ASP A N 1
ATOM 2716 C CA . ASP A 1 369 ? -11.504 -17.579 18.009 1.00 94.56 369 ASP A CA 1
ATOM 2717 C C . ASP A 1 369 ? -11.560 -18.646 16.889 1.00 94.56 369 ASP A C 1
ATOM 2719 O O . ASP A 1 369 ? -12.317 -18.527 15.918 1.00 94.56 369 ASP A O 1
ATOM 2723 N N . ASP A 1 370 ? -10.788 -19.729 17.044 1.00 92.94 370 ASP A N 1
ATOM 2724 C CA . ASP A 1 370 ? -10.734 -20.893 16.138 1.00 92.94 370 ASP A CA 1
ATOM 2725 C C . ASP A 1 370 ? -12.106 -21.513 15.791 1.00 92.94 370 ASP A C 1
ATOM 2727 O O . ASP A 1 370 ? -12.256 -22.208 14.783 1.00 92.94 370 ASP A O 1
ATOM 2731 N N . THR A 1 371 ? -13.107 -21.328 16.647 1.00 91.38 371 THR A N 1
ATOM 2732 C CA . THR A 1 371 ? -14.413 -21.999 16.608 1.00 91.38 371 THR A CA 1
ATOM 2733 C C . THR A 1 371 ? -15.615 -21.054 16.627 1.00 91.38 371 THR A C 1
ATOM 2735 O O . THR A 1 371 ? -16.714 -21.476 16.258 1.00 91.38 371 THR A O 1
ATOM 2738 N N . HIS A 1 372 ? -15.425 -19.789 16.997 1.00 90.56 372 HIS A N 1
ATOM 2739 C CA . HIS A 1 372 ? -16.463 -18.778 17.123 1.00 90.56 372 HIS A CA 1
ATOM 2740 C C . HIS A 1 372 ? -16.093 -17.520 16.342 1.00 90.56 372 HIS A C 1
ATOM 2742 O O . HIS A 1 372 ? -15.083 -16.870 16.591 1.00 90.56 372 HIS A O 1
ATOM 2748 N N . GLN A 1 373 ? -16.965 -17.137 15.417 1.00 90.44 373 GLN A N 1
ATOM 2749 C CA . GLN A 1 373 ? -16.874 -15.851 14.742 1.00 90.44 373 GLN A CA 1
ATOM 2750 C C . GLN A 1 373 ? -17.386 -14.740 15.658 1.00 90.44 373 GLN A C 1
ATOM 2752 O O . GLN A 1 373 ? -18.371 -14.945 16.372 1.00 90.44 373 GLN A O 1
ATOM 2757 N N . THR A 1 374 ? -16.804 -13.545 15.530 1.00 92.00 374 THR A N 1
ATOM 2758 C CA . THR A 1 374 ? -17.365 -12.330 16.124 1.00 92.00 374 THR A CA 1
ATOM 2759 C C . THR A 1 374 ? -17.907 -11.364 15.079 1.00 92.00 374 THR A C 1
ATOM 2761 O O . THR A 1 374 ? -17.247 -11.044 14.088 1.00 92.00 374 THR A O 1
ATOM 2764 N N . ILE A 1 375 ? -19.142 -10.914 15.315 1.00 88.88 375 ILE A N 1
ATOM 2765 C CA . ILE A 1 375 ? -19.808 -9.842 14.567 1.00 88.88 375 ILE A CA 1
ATOM 2766 C C . ILE A 1 375 ? -20.018 -8.695 15.547 1.00 88.88 375 ILE A C 1
ATOM 2768 O O . ILE A 1 375 ? -20.700 -8.877 16.555 1.00 88.88 375 ILE A O 1
ATOM 2772 N N . LEU A 1 376 ? -19.444 -7.533 15.247 1.00 90.75 376 LEU A N 1
ATOM 2773 C CA . LEU A 1 376 ? -19.496 -6.345 16.092 1.00 90.75 376 LEU A CA 1
ATOM 2774 C C . LEU A 1 376 ? -20.141 -5.190 15.318 1.00 90.75 376 LEU A C 1
ATOM 2776 O O . LEU A 1 376 ? -19.663 -4.838 14.243 1.00 90.75 376 LEU A O 1
ATOM 2780 N N . SER A 1 377 ? -21.212 -4.594 15.852 1.00 88.38 377 SER A N 1
ATOM 2781 C CA . SER A 1 377 ? -21.920 -3.486 15.183 1.00 88.38 377 SER A CA 1
ATOM 2782 C C . SER A 1 377 ? -21.612 -2.090 15.733 1.00 88.38 377 SER A C 1
ATOM 2784 O O . SER A 1 377 ? -22.291 -1.142 15.335 1.00 88.38 377 SER A O 1
ATOM 2786 N N . SER A 1 378 ? -20.662 -1.950 16.665 1.00 85.69 378 SER A N 1
ATOM 2787 C CA . SER A 1 378 ? -20.327 -0.640 17.234 1.00 85.69 378 SER A CA 1
ATOM 2788 C C . SER A 1 378 ? -19.926 0.337 16.120 1.00 85.69 378 SER A C 1
ATOM 2790 O O . SER A 1 378 ? -19.161 -0.049 15.234 1.00 85.69 378 SER A O 1
ATOM 2792 N N . PRO A 1 379 ? -20.378 1.603 16.141 1.00 82.44 379 PRO A N 1
ATOM 2793 C CA . PRO A 1 379 ? -20.017 2.571 15.108 1.00 82.44 379 PRO A CA 1
ATOM 2794 C C . PRO A 1 379 ? -18.540 2.984 15.163 1.00 82.44 379 PRO A C 1
ATOM 2796 O O . PRO A 1 379 ? -17.999 3.440 14.155 1.00 82.44 379 PRO A O 1
ATOM 2799 N N . SER A 1 380 ? -17.880 2.829 16.316 1.00 87.00 380 SER A N 1
ATOM 2800 C CA . SER A 1 380 ? -16.463 3.139 16.507 1.00 87.00 380 SER A CA 1
ATOM 2801 C C . SER A 1 380 ? -15.787 2.134 17.437 1.00 87.00 380 SER A C 1
ATOM 2803 O O . SER A 1 380 ? -16.369 1.736 18.446 1.00 87.00 380 SER A O 1
ATOM 2805 N N . LEU A 1 381 ? -14.553 1.762 17.097 1.00 91.00 381 LEU A N 1
ATOM 2806 C CA . LEU A 1 381 ? -13.629 0.963 17.894 1.00 91.00 381 LEU A CA 1
ATOM 2807 C C . LEU A 1 381 ? -12.353 1.784 18.114 1.00 91.00 381 LEU A C 1
ATOM 2809 O O . LEU A 1 381 ? -11.545 1.946 17.201 1.00 91.00 381 LEU A O 1
ATOM 2813 N N . VAL A 1 382 ? -12.172 2.295 19.328 1.00 88.88 382 VAL A N 1
ATOM 2814 C CA . VAL A 1 382 ? -10.973 3.030 19.743 1.00 88.88 382 VAL A CA 1
ATOM 2815 C C . VAL A 1 382 ? -9.953 2.022 20.268 1.00 88.88 382 VAL A C 1
ATOM 2817 O O . VAL A 1 382 ? -10.009 1.607 21.424 1.00 88.88 382 VAL A O 1
ATOM 2820 N N . ALA A 1 383 ? -9.043 1.595 19.399 1.00 90.12 383 ALA A N 1
ATOM 2821 C CA . ALA A 1 383 ? -7.983 0.632 19.669 1.00 90.12 383 ALA A CA 1
ATOM 2822 C C . ALA A 1 383 ? -6.717 1.345 20.177 1.00 90.12 383 ALA A C 1
ATOM 2824 O O . ALA A 1 383 ? -5.722 1.475 19.459 1.00 90.12 383 ALA A O 1
ATOM 2825 N N . SER A 1 384 ? -6.752 1.857 21.412 1.00 87.12 384 SER A N 1
ATOM 2826 C CA . SER A 1 384 ? -5.539 2.403 22.042 1.00 87.12 384 SER A CA 1
ATOM 2827 C C . SER A 1 384 ? -4.619 1.292 22.550 1.00 87.12 384 SER A C 1
ATOM 2829 O O . SER A 1 384 ? -3.409 1.499 22.581 1.00 87.12 384 SER A O 1
ATOM 2831 N N . GLY A 1 385 ? -5.183 0.139 22.924 1.00 83.00 385 GLY A N 1
ATOM 2832 C CA . GLY A 1 385 ? -4.463 -1.093 23.265 1.00 83.00 385 GLY A CA 1
ATOM 2833 C C . GLY A 1 385 ? -4.313 -2.060 22.093 1.00 83.00 385 GLY A C 1
ATOM 2834 O O . GLY A 1 385 ? -4.334 -1.662 20.928 1.00 83.00 385 GLY A O 1
ATOM 2835 N N . GLU A 1 386 ? -4.156 -3.345 22.393 1.00 96.25 386 GLU A N 1
ATOM 2836 C CA . GLU A 1 386 ? -4.054 -4.395 21.379 1.00 96.25 386 GLU A CA 1
ATOM 2837 C C . GLU A 1 386 ? -5.440 -4.951 21.047 1.00 96.25 386 GLU A C 1
ATOM 2839 O O . GLU A 1 386 ? -6.190 -5.351 21.938 1.00 96.25 386 GLU A O 1
ATOM 2844 N N . VAL A 1 387 ? -5.786 -4.975 19.759 1.00 98.19 387 VAL A N 1
ATOM 2845 C CA . VAL A 1 387 ? -7.022 -5.577 19.258 1.00 98.19 387 VAL A CA 1
ATOM 2846 C C . VAL A 1 387 ? -6.707 -6.630 18.207 1.00 98.19 387 VAL A C 1
ATOM 2848 O O . VAL A 1 387 ? -6.151 -6.311 17.157 1.00 98.19 387 VAL A O 1
ATOM 2851 N N . ILE A 1 388 ? -7.145 -7.865 18.448 1.00 98.38 388 ILE A N 1
ATOM 2852 C CA . ILE A 1 388 ? -7.089 -8.963 17.482 1.00 98.38 388 ILE A CA 1
ATOM 2853 C C . ILE A 1 388 ? -8.488 -9.238 16.937 1.00 98.38 388 ILE A C 1
ATOM 2855 O O . ILE A 1 388 ? -9.406 -9.565 17.686 1.00 98.38 388 ILE A O 1
ATOM 2859 N N . TYR A 1 389 ? -8.640 -9.173 15.617 1.00 97.81 389 TYR A N 1
ATOM 2860 C CA . TYR A 1 389 ? -9.749 -9.792 14.899 1.00 97.81 389 TYR A CA 1
ATOM 2861 C C . TYR A 1 389 ? -9.325 -11.179 14.414 1.00 97.81 389 TYR A C 1
ATOM 2863 O O . TYR A 1 389 ? -8.616 -11.303 13.410 1.00 97.81 389 TYR A O 1
ATOM 2871 N N . ASP A 1 390 ? -9.785 -12.223 15.098 1.00 98.00 390 ASP A N 1
ATOM 2872 C CA . ASP A 1 390 ? -9.589 -13.605 14.678 1.00 98.00 390 ASP A CA 1
ATOM 2873 C C . ASP A 1 390 ? -10.774 -14.069 13.827 1.00 98.00 390 ASP A C 1
ATOM 2875 O O . ASP A 1 390 ? -11.923 -14.156 14.262 1.00 98.00 390 ASP A O 1
ATOM 2879 N N . THR A 1 391 ? -10.480 -14.361 12.566 1.00 97.88 391 THR A N 1
ATOM 2880 C CA . THR A 1 391 ? -11.476 -14.812 11.588 1.00 97.88 391 THR A CA 1
ATOM 2881 C C . THR A 1 391 ? -11.412 -16.312 11.335 1.00 97.88 391 THR A C 1
ATOM 2883 O O . THR A 1 391 ? -12.018 -16.792 10.384 1.00 97.88 391 THR A O 1
ATOM 2886 N N . SER A 1 392 ? -10.707 -17.095 12.151 1.00 97.31 392 SER A N 1
ATOM 2887 C CA . SER A 1 392 ? -10.521 -18.539 11.938 1.00 97.31 392 SER A CA 1
ATOM 2888 C C . SER A 1 392 ? -11.839 -19.309 11.767 1.00 97.31 392 SER A C 1
ATOM 2890 O O . SER A 1 392 ? -11.925 -20.213 10.934 1.00 97.31 392 SER A O 1
ATOM 2892 N N . ALA A 1 393 ? -12.901 -18.887 12.456 1.00 95.75 393 ALA A N 1
ATOM 2893 C CA . ALA A 1 393 ? -14.231 -19.481 12.343 1.00 95.75 393 ALA A CA 1
ATOM 2894 C C . ALA A 1 393 ? -15.061 -19.042 11.110 1.00 95.75 393 ALA A C 1
ATOM 2896 O O . ALA A 1 393 ? -16.056 -19.700 10.797 1.00 95.75 393 ALA A O 1
ATOM 2897 N N . GLY A 1 394 ? -14.691 -17.962 10.404 1.00 96.00 394 GLY A N 1
ATOM 2898 C CA . GLY A 1 394 ? -15.361 -17.527 9.168 1.00 96.00 394 GLY A CA 1
ATOM 2899 C C . GLY A 1 394 ? -15.194 -16.045 8.806 1.00 96.00 394 GLY A C 1
ATOM 2900 O O . GLY A 1 394 ? -14.785 -15.229 9.631 1.00 96.00 394 GLY A O 1
ATOM 2901 N N . ASP A 1 395 ? -15.570 -15.699 7.569 1.00 96.94 395 ASP A N 1
ATOM 2902 C CA . ASP A 1 395 ? -15.502 -14.336 7.013 1.00 96.94 395 ASP A CA 1
ATOM 2903 C C . ASP A 1 395 ? -16.347 -13.328 7.804 1.00 96.94 395 ASP A C 1
ATOM 2905 O O . ASP A 1 395 ? -17.542 -13.555 8.006 1.00 96.94 395 ASP A O 1
ATOM 2909 N N . THR A 1 396 ? -15.771 -12.185 8.182 1.00 95.19 396 THR A N 1
ATOM 2910 C CA . THR A 1 396 ? -16.466 -11.127 8.931 1.00 95.19 396 THR A CA 1
ATOM 2911 C C . THR A 1 396 ? -16.287 -9.740 8.308 1.00 95.19 396 THR A C 1
ATOM 2913 O O . THR A 1 396 ? -15.368 -9.487 7.523 1.00 95.19 396 THR A O 1
ATOM 2916 N N . THR A 1 397 ? -17.179 -8.827 8.678 1.00 95.56 397 THR A N 1
ATOM 2917 C CA . THR A 1 397 ? -17.181 -7.429 8.239 1.00 95.56 397 THR A CA 1
ATOM 2918 C C . THR A 1 397 ? -17.352 -6.529 9.451 1.00 95.56 397 THR A C 1
ATOM 2920 O O . THR A 1 397 ? -18.218 -6.782 10.288 1.00 95.56 397 THR A O 1
ATOM 2923 N N . TYR A 1 398 ? -16.565 -5.457 9.508 1.00 95.38 398 TYR A N 1
ATOM 2924 C CA . TYR A 1 398 ? -16.752 -4.370 10.458 1.00 95.38 398 TYR A CA 1
ATOM 2925 C C . TYR A 1 398 ? -17.036 -3.069 9.703 1.00 95.38 398 TYR A C 1
ATOM 2927 O O . TYR A 1 398 ? -16.221 -2.587 8.909 1.00 95.38 398 TYR A O 1
ATOM 2935 N N . ASP A 1 399 ? -18.227 -2.519 9.938 1.00 92.88 399 ASP A N 1
ATOM 2936 C CA . ASP A 1 399 ? -18.711 -1.312 9.261 1.00 92.88 399 ASP A CA 1
ATOM 2937 C C . ASP A 1 399 ? -18.330 -0.013 9.988 1.00 92.88 399 ASP A C 1
ATOM 2939 O O . ASP A 1 399 ? -18.386 1.065 9.394 1.00 92.88 399 ASP A O 1
ATOM 2943 N N . GLY A 1 400 ? -17.930 -0.112 11.259 1.00 87.19 400 GLY A N 1
ATOM 2944 C CA . GLY A 1 400 ? -17.536 1.026 12.081 1.00 87.19 400 GLY A CA 1
ATOM 2945 C C . GLY A 1 400 ? -16.145 1.574 11.755 1.00 87.19 400 GLY A C 1
ATOM 2946 O O . GLY A 1 400 ? -15.357 0.988 11.010 1.00 87.19 400 GLY A O 1
ATOM 2947 N N . ILE A 1 401 ? -15.833 2.724 12.350 1.00 87.00 401 ILE A N 1
ATOM 2948 C CA . ILE A 1 401 ? -14.504 3.343 12.301 1.00 87.00 401 ILE A CA 1
ATOM 2949 C C . ILE A 1 401 ? -13.583 2.628 13.296 1.00 87.00 401 ILE A C 1
ATOM 2951 O O . ILE A 1 401 ? -14.015 2.263 14.389 1.00 87.00 401 ILE A O 1
ATOM 2955 N N . ILE A 1 402 ? -12.316 2.439 12.928 1.00 89.19 402 ILE A N 1
ATOM 2956 C CA . ILE A 1 402 ? -11.253 2.077 13.871 1.00 89.19 402 ILE A CA 1
ATOM 2957 C C . ILE A 1 402 ? -10.370 3.311 14.064 1.00 89.19 402 ILE A C 1
ATOM 2959 O O . ILE A 1 402 ? -9.981 3.953 13.087 1.00 89.19 402 ILE A O 1
ATOM 2963 N N . SER A 1 403 ? -10.084 3.656 15.314 1.00 86.62 403 SER A N 1
ATOM 2964 C CA . SER A 1 403 ? -9.202 4.760 15.703 1.00 86.62 403 SER A CA 1
ATOM 2965 C C . SER A 1 403 ? -8.254 4.320 16.823 1.00 86.62 403 SER A C 1
ATOM 2967 O O . SER A 1 403 ? -8.286 3.165 17.243 1.00 86.62 403 SER A O 1
ATOM 2969 N N . GLY A 1 404 ? -7.392 5.219 17.299 1.00 81.50 404 GLY A N 1
ATOM 2970 C CA . GLY A 1 404 ? -6.387 4.915 18.321 1.00 81.50 404 GLY A CA 1
ATOM 2971 C C . GLY A 1 404 ? -5.006 4.607 17.737 1.00 81.50 404 GLY A C 1
ATOM 2972 O O . GLY A 1 404 ? -4.817 4.549 16.520 1.00 81.50 404 GLY A O 1
ATOM 2973 N N . GLY A 1 405 ? -4.023 4.474 18.627 1.00 85.06 405 GLY A N 1
ATOM 2974 C CA . GLY A 1 405 ? -2.605 4.307 18.283 1.00 85.06 405 GLY A CA 1
ATOM 2975 C C . GLY A 1 405 ? -1.991 2.986 18.747 1.00 85.06 405 GLY A C 1
ATOM 2976 O O . GLY A 1 405 ? -0.767 2.886 18.790 1.00 85.06 405 GLY A O 1
ATOM 2977 N N . GLY A 1 406 ? -2.817 2.016 19.148 1.00 89.69 406 GLY A N 1
ATOM 2978 C CA . GLY A 1 406 ? -2.379 0.731 19.685 1.00 89.69 406 GLY A CA 1
ATOM 2979 C C . GLY A 1 406 ? -1.901 -0.256 18.619 1.00 89.69 406 GLY A C 1
ATOM 2980 O O . GLY A 1 406 ? -1.245 0.112 17.642 1.00 89.69 406 GLY A O 1
ATOM 2981 N N . ILE A 1 407 ? -2.223 -1.535 18.806 1.00 96.31 407 ILE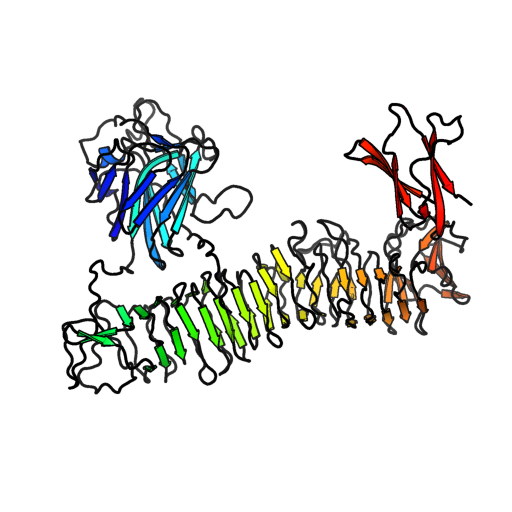 A N 1
ATOM 2982 C CA . ILE A 1 407 ? -1.896 -2.606 17.857 1.00 96.31 407 ILE A CA 1
ATOM 2983 C C . ILE A 1 407 ? -3.190 -3.179 17.297 1.00 96.31 407 ILE A C 1
ATOM 2985 O O . ILE A 1 407 ? -4.122 -3.465 18.042 1.00 96.31 407 ILE A O 1
ATOM 2989 N N . PHE A 1 408 ? -3.223 -3.380 15.984 1.00 98.38 408 PHE A N 1
ATOM 2990 C CA . PHE A 1 408 ? -4.301 -4.093 15.316 1.00 98.38 408 PHE A CA 1
ATOM 2991 C C . PHE A 1 408 ? -3.756 -5.373 14.683 1.00 98.38 408 PHE A C 1
ATOM 2993 O O . PHE A 1 408 ? -2.833 -5.316 13.874 1.00 98.38 408 PHE A O 1
ATOM 3000 N N . GLU A 1 409 ? -4.329 -6.529 14.998 1.00 98.56 409 GLU A N 1
ATOM 3001 C CA . GLU A 1 409 ? -4.003 -7.788 14.332 1.00 98.56 409 GLU A CA 1
ATOM 3002 C C . GLU A 1 409 ? -5.226 -8.374 13.628 1.00 98.56 409 GLU A C 1
ATOM 3004 O O . GLU A 1 409 ? -6.296 -8.539 14.210 1.00 98.56 409 GLU A O 1
ATOM 3009 N N . LYS A 1 410 ? -5.047 -8.751 12.362 1.00 98.19 410 LYS A N 1
ATOM 3010 C CA . LYS A 1 410 ? -5.953 -9.638 11.639 1.00 98.19 410 LYS A CA 1
ATOM 3011 C C . LYS A 1 410 ? -5.370 -11.051 11.642 1.00 98.19 410 LYS A C 1
ATOM 3013 O O . LYS A 1 410 ? -4.405 -11.319 10.923 1.00 98.19 410 LYS A O 1
ATOM 3018 N 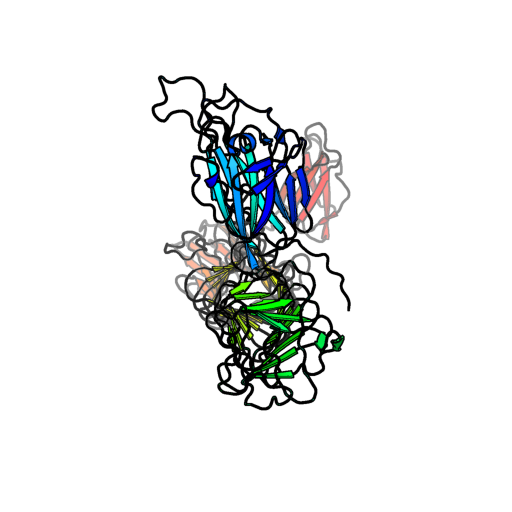N . ALA A 1 411 ? -6.020 -11.946 12.382 1.00 98.12 411 ALA A N 1
ATOM 3019 C CA . ALA A 1 411 ? -5.691 -13.362 12.490 1.00 98.12 411 ALA A CA 1
ATOM 3020 C C . ALA A 1 411 ? -6.712 -14.267 11.769 1.00 98.12 411 ALA A C 1
ATOM 3022 O O . ALA A 1 411 ? -7.791 -13.838 11.330 1.00 98.12 411 ALA A O 1
ATOM 3023 N N . GLY A 1 412 ? -6.341 -15.537 11.608 1.00 97.75 412 GLY A N 1
ATOM 3024 C CA . GLY A 1 412 ? -7.149 -16.566 10.951 1.00 97.75 412 GLY A CA 1
ATOM 3025 C C . GLY A 1 412 ? -7.168 -16.482 9.421 1.00 97.75 412 GLY A C 1
ATOM 3026 O O . GLY A 1 412 ? -6.925 -15.432 8.829 1.00 97.75 412 GLY A O 1
ATOM 3027 N N . ASP A 1 413 ? -7.480 -17.603 8.770 1.00 96.94 413 ASP A N 1
ATOM 3028 C CA . ASP A 1 413 ? -7.332 -17.778 7.313 1.00 96.94 413 ASP A CA 1
ATOM 3029 C C . ASP A 1 413 ? -8.443 -17.128 6.466 1.00 96.94 413 ASP A C 1
ATOM 3031 O O . ASP A 1 413 ? -8.322 -17.046 5.242 1.00 96.94 413 ASP A O 1
ATOM 3035 N N . ASN A 1 414 ? -9.522 -16.657 7.092 1.00 98.31 414 ASN A N 1
ATOM 3036 C CA . ASN A 1 414 ? -10.684 -16.107 6.394 1.00 98.31 414 ASN A CA 1
ATOM 3037 C C . ASN A 1 414 ? -10.582 -14.582 6.194 1.00 98.31 414 ASN A C 1
ATOM 3039 O O . ASN A 1 414 ? -9.570 -13.939 6.507 1.00 98.31 414 ASN A O 1
ATOM 3043 N N . LEU A 1 415 ? -11.630 -14.000 5.612 1.00 98.00 415 LEU A N 1
ATOM 3044 C CA . LEU A 1 415 ? -11.715 -12.586 5.270 1.00 98.00 415 LEU A CA 1
ATOM 3045 C C . LEU A 1 415 ? -12.138 -11.717 6.466 1.00 98.00 415 LEU A C 1
ATOM 3047 O O . LEU A 1 415 ? -13.110 -12.021 7.153 1.00 98.00 415 LEU A O 1
ATOM 3051 N N . LEU A 1 416 ? -11.473 -10.574 6.644 1.00 98.06 416 LEU A N 1
ATOM 3052 C CA . LEU A 1 416 ? -12.011 -9.417 7.363 1.00 98.06 416 LEU A CA 1
ATOM 3053 C C . LEU A 1 416 ? -12.185 -8.257 6.383 1.00 98.06 416 LEU A C 1
ATOM 3055 O O . LEU A 1 416 ? -11.211 -7.828 5.770 1.00 98.06 416 LEU A O 1
ATOM 3059 N N . THR A 1 417 ? -13.399 -7.725 6.262 1.00 96.81 417 THR A N 1
ATOM 3060 C CA . THR A 1 417 ? -13.662 -6.499 5.491 1.00 96.81 417 THR A CA 1
ATOM 3061 C C . THR A 1 417 ? -13.860 -5.311 6.425 1.00 96.81 417 THR A C 1
ATOM 3063 O O . THR A 1 417 ? -14.750 -5.337 7.272 1.00 96.81 417 THR A O 1
ATOM 3066 N N . LEU A 1 418 ? -13.065 -4.254 6.248 1.00 95.62 418 LEU A N 1
ATOM 3067 C CA . LEU A 1 418 ? -13.245 -2.971 6.927 1.00 95.62 418 LEU A CA 1
ATOM 3068 C C . LEU A 1 418 ? -13.904 -1.974 5.972 1.00 95.62 418 LEU A C 1
ATOM 3070 O O . LEU A 1 418 ? -13.288 -1.519 5.000 1.00 95.62 418 LEU A O 1
ATOM 3074 N N . ASN A 1 419 ? -15.163 -1.639 6.254 1.00 89.81 419 ASN A N 1
ATOM 3075 C CA . ASN A 1 419 ? -15.926 -0.674 5.463 1.00 89.81 419 ASN A CA 1
ATOM 3076 C C . ASN A 1 419 ? -15.841 0.748 6.025 1.00 89.81 419 ASN A C 1
ATOM 3078 O O . ASN A 1 419 ? -16.001 1.694 5.260 1.00 89.81 419 ASN A O 1
ATOM 3082 N N . GLY A 1 420 ? -15.579 0.939 7.317 1.00 85.69 420 GLY A N 1
ATOM 3083 C CA . GLY A 1 420 ? -15.416 2.277 7.886 1.00 85.69 420 GLY A CA 1
ATOM 3084 C C . GLY A 1 420 ? -14.138 2.982 7.421 1.00 85.69 420 GLY A C 1
ATOM 3085 O O . GLY A 1 420 ? -13.162 2.355 7.008 1.00 85.69 420 GLY A O 1
ATOM 3086 N N . ASN A 1 421 ? -14.135 4.315 7.490 1.00 83.50 421 ASN A N 1
ATOM 3087 C CA . ASN A 1 421 ? -12.931 5.114 7.279 1.00 83.50 421 ASN A CA 1
ATOM 3088 C C . ASN A 1 421 ? -12.080 5.087 8.552 1.00 83.50 421 ASN A C 1
ATOM 3090 O O . ASN A 1 421 ? -12.427 5.750 9.522 1.00 83.50 421 ASN A O 1
ATOM 3094 N N . SER A 1 422 ? -11.004 4.309 8.566 1.00 84.00 422 SER A N 1
ATOM 3095 C CA . SER A 1 422 ? -10.182 4.109 9.760 1.00 84.00 422 SER A CA 1
ATOM 3096 C C . SER A 1 422 ? -9.133 5.207 9.912 1.00 84.00 422 SER A C 1
ATOM 3098 O O . SER A 1 422 ? -8.283 5.355 9.034 1.00 84.00 422 SER A O 1
ATOM 3100 N N . THR A 1 423 ? -9.165 5.892 11.056 1.00 83.94 423 THR A N 1
ATOM 3101 C CA . THR A 1 423 ? -8.157 6.863 11.519 1.00 83.94 423 THR A CA 1
ATOM 3102 C C . THR A 1 423 ? -7.143 6.232 12.481 1.00 83.94 423 THR A C 1
ATOM 3104 O O . THR A 1 423 ? -6.407 6.929 13.174 1.00 83.94 423 THR A O 1
ATOM 3107 N N . PHE A 1 424 ? -7.123 4.899 12.579 1.00 85.38 424 PHE A N 1
ATOM 3108 C CA . PHE A 1 424 ? -6.135 4.150 13.351 1.00 85.38 424 PHE A CA 1
ATOM 3109 C C . PHE A 1 424 ? -4.717 4.466 12.873 1.00 85.38 424 PHE A C 1
ATOM 3111 O O . PHE A 1 424 ? -4.414 4.236 11.709 1.00 85.38 424 PHE A O 1
ATOM 3118 N N . THR A 1 425 ? -3.852 4.937 13.769 1.00 86.38 425 THR A N 1
ATOM 3119 C CA . THR A 1 425 ? -2.470 5.354 13.455 1.00 86.38 425 THR A CA 1
ATOM 3120 C C . THR A 1 425 ? -1.418 4.349 13.926 1.00 86.38 425 THR A C 1
ATOM 3122 O O . THR A 1 425 ? -0.231 4.480 13.614 1.00 86.38 425 THR A O 1
ATOM 3125 N N . GLY A 1 426 ? -1.836 3.316 14.659 1.00 88.00 426 GLY A N 1
ATOM 3126 C CA . GLY A 1 426 ? -0.961 2.274 15.184 1.00 88.00 426 GLY A CA 1
ATOM 3127 C C . GLY A 1 426 ? -0.410 1.315 14.123 1.00 88.00 426 GLY A C 1
ATOM 3128 O O . GLY A 1 426 ? -0.660 1.455 12.920 1.00 88.00 426 GLY A O 1
ATOM 3129 N N . GLN A 1 427 ? 0.347 0.319 14.586 1.00 94.62 427 GLN A N 1
ATOM 3130 C CA . GLN A 1 427 ? 0.891 -0.764 13.759 1.00 94.62 427 GLN A CA 1
ATOM 3131 C C . GLN A 1 427 ? -0.180 -1.832 13.522 1.00 94.62 427 GLN A C 1
ATOM 3133 O O . GLN A 1 427 ? -0.842 -2.270 14.464 1.00 94.62 427 GLN A O 1
ATOM 3138 N N . SER A 1 428 ? -0.285 -2.304 12.279 1.00 97.69 428 SER A N 1
ATOM 3139 C CA . SER A 1 428 ? -1.138 -3.436 11.916 1.00 97.69 428 SER A CA 1
ATOM 3140 C C . SER A 1 428 ? -0.323 -4.689 11.583 1.00 97.69 428 SER A C 1
ATOM 3142 O O . SER A 1 428 ? 0.684 -4.603 10.877 1.00 97.69 428 SER A O 1
ATOM 3144 N N . TYR A 1 429 ? -0.786 -5.854 12.031 1.00 98.56 429 TYR A N 1
ATOM 3145 C CA . TYR A 1 429 ? -0.260 -7.171 11.665 1.00 98.56 429 TYR A CA 1
ATOM 3146 C C . TYR A 1 429 ? -1.336 -7.978 10.951 1.00 98.56 429 TYR A C 1
ATOM 3148 O O . TYR A 1 429 ? -2.447 -8.123 11.452 1.00 98.56 429 TYR A O 1
ATOM 3156 N N . ILE A 1 430 ? -1.014 -8.531 9.788 1.00 98.62 430 ILE A N 1
ATOM 3157 C CA . ILE A 1 430 ? -1.901 -9.448 9.070 1.00 98.62 430 ILE A CA 1
ATOM 3158 C C . ILE A 1 430 ? -1.242 -10.818 9.114 1.00 98.62 430 ILE A C 1
ATOM 3160 O O . ILE A 1 430 ? -0.376 -11.133 8.294 1.00 98.62 430 ILE A O 1
ATOM 3164 N N . SER A 1 431 ? -1.604 -11.600 10.127 1.00 98.12 431 SER A N 1
ATOM 3165 C CA . SER A 1 431 ? -0.989 -12.896 10.418 1.00 98.12 431 SER A CA 1
ATOM 3166 C C . SER A 1 431 ? -1.598 -14.036 9.597 1.00 98.12 431 SER A C 1
ATOM 3168 O O . SER A 1 431 ? -0.927 -15.042 9.370 1.00 98.12 431 SER A O 1
ATOM 3170 N N . GLY A 1 432 ? -2.817 -13.858 9.071 1.00 96.19 432 GLY A N 1
ATOM 3171 C CA . GLY A 1 432 ? -3.479 -14.829 8.200 1.00 96.19 432 GLY A CA 1
ATOM 3172 C C . GLY A 1 432 ? -4.635 -14.256 7.375 1.00 96.19 432 GLY A C 1
ATOM 3173 O O . GLY A 1 432 ? -5.174 -13.176 7.650 1.00 96.19 432 GLY A O 1
ATOM 3174 N N . GLY A 1 433 ? -5.031 -15.013 6.350 1.00 98.25 433 GLY A N 1
ATOM 3175 C CA . GLY A 1 433 ? -6.196 -14.709 5.521 1.00 98.25 433 GLY A CA 1
ATOM 3176 C C . GLY A 1 433 ? -6.081 -13.395 4.749 1.00 98.25 433 GLY A C 1
ATOM 3177 O O . GLY A 1 433 ? -4.996 -13.004 4.315 1.00 98.25 433 GLY A O 1
ATOM 3178 N N . THR A 1 434 ? -7.215 -12.724 4.538 1.00 98.69 434 THR A N 1
ATOM 3179 C CA . THR A 1 434 ? -7.266 -11.447 3.804 1.00 98.69 434 THR A CA 1
ATOM 3180 C C . THR A 1 434 ? -7.879 -10.345 4.663 1.00 98.69 434 THR A C 1
ATOM 3182 O O . THR A 1 434 ? -8.948 -10.532 5.241 1.00 98.69 434 THR A O 1
ATOM 3185 N N . LEU A 1 435 ? -7.224 -9.185 4.719 1.00 98.50 435 LEU A N 1
ATOM 3186 C CA . LEU A 1 435 ? -7.812 -7.925 5.172 1.00 98.50 435 LEU A CA 1
ATOM 3187 C C . LEU A 1 435 ? -8.216 -7.098 3.947 1.00 98.50 435 LEU A C 1
ATOM 3189 O O . LEU A 1 435 ? -7.344 -6.634 3.216 1.00 98.50 435 LEU A O 1
ATOM 3193 N N . VAL A 1 436 ? -9.515 -6.889 3.729 1.00 97.44 436 VAL A N 1
ATOM 3194 C CA . VAL A 1 436 ? -10.026 -5.989 2.685 1.00 97.44 436 VAL A CA 1
ATOM 3195 C C . VAL A 1 436 ? -10.271 -4.604 3.273 1.00 97.44 436 VAL A C 1
ATOM 3197 O O . VAL A 1 436 ? -11.076 -4.426 4.186 1.00 97.44 436 VAL A O 1
ATOM 3200 N N . LEU A 1 437 ? -9.601 -3.610 2.700 1.00 93.50 437 LEU A N 1
ATOM 3201 C CA . LEU A 1 437 ? -9.740 -2.192 2.999 1.00 93.50 437 LEU A CA 1
ATOM 3202 C C . LEU A 1 437 ? -10.579 -1.532 1.901 1.00 93.50 437 LEU A C 1
ATOM 3204 O O . LEU A 1 437 ? -10.042 -1.094 0.878 1.00 93.50 437 LEU A O 1
ATOM 3208 N N . ALA A 1 438 ? -11.892 -1.441 2.118 1.00 85.56 438 ALA A N 1
ATOM 3209 C CA . ALA A 1 438 ? -12.797 -0.767 1.184 1.00 85.56 438 ALA A CA 1
ATOM 3210 C C . ALA A 1 438 ? -12.650 0.766 1.239 1.00 85.56 438 ALA A C 1
ATOM 3212 O O . ALA A 1 438 ? -12.959 1.476 0.279 1.00 85.56 438 ALA A O 1
ATOM 3213 N N . ASN A 1 439 ? -12.163 1.291 2.371 1.00 83.12 439 ASN A N 1
ATOM 3214 C CA . ASN A 1 439 ? -12.025 2.721 2.628 1.00 83.12 439 ASN A CA 1
ATOM 3215 C C . ASN A 1 439 ? -10.621 3.108 3.152 1.00 83.12 439 ASN A C 1
ATOM 3217 O O . ASN A 1 439 ? -9.650 2.359 2.986 1.00 83.12 439 ASN A O 1
ATOM 3221 N N . HIS A 1 440 ? -10.466 4.337 3.667 1.00 82.25 440 HIS A N 1
ATOM 3222 C CA . HIS A 1 440 ? -9.185 4.842 4.170 1.00 82.25 440 HIS A CA 1
ATOM 3223 C C . HIS A 1 440 ? -8.756 4.076 5.426 1.00 82.25 440 HIS A C 1
ATOM 3225 O O . HIS A 1 440 ? -9.596 3.554 6.156 1.00 82.25 440 HIS A O 1
ATOM 3231 N N . PHE A 1 441 ? -7.445 3.968 5.621 1.00 85.38 441 PHE A N 1
ATOM 3232 C CA . PHE A 1 441 ? -6.823 3.201 6.693 1.00 85.38 441 PHE A CA 1
ATOM 3233 C C . PHE A 1 441 ? -5.459 3.830 6.974 1.00 85.38 441 PHE A C 1
ATOM 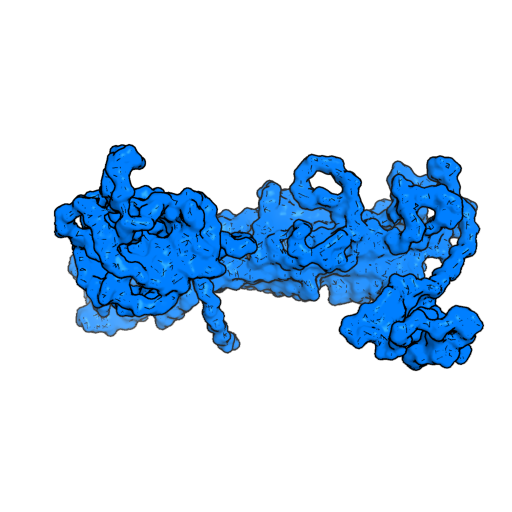3235 O O . PHE A 1 441 ? -4.547 3.658 6.164 1.00 85.38 441 PHE A O 1
ATOM 3242 N N . ASP A 1 442 ? -5.379 4.590 8.067 1.00 85.31 442 ASP A N 1
ATOM 3243 C CA . ASP A 1 442 ? -4.248 5.458 8.444 1.00 85.31 442 ASP A CA 1
ATOM 3244 C C . ASP A 1 442 ? -3.114 4.761 9.209 1.00 85.31 442 ASP A C 1
ATOM 3246 O O . ASP A 1 442 ? -2.270 5.418 9.821 1.00 85.31 442 ASP A O 1
ATOM 3250 N N . SER A 1 443 ? -3.086 3.426 9.205 1.00 90.50 443 SER A N 1
ATOM 3251 C CA . SER A 1 443 ? -2.090 2.682 9.974 1.00 90.50 443 SER A CA 1
ATOM 3252 C C . SER A 1 443 ? -0.681 3.103 9.563 1.00 90.50 443 SER A C 1
ATOM 3254 O O . SER A 1 443 ? -0.357 3.147 8.375 1.00 90.50 443 SER A O 1
ATOM 3256 N N . SER A 1 444 ? 0.168 3.382 10.553 1.00 89.75 444 SER A N 1
ATOM 3257 C CA . SER A 1 444 ? 1.540 3.837 10.305 1.00 89.75 444 SER A CA 1
ATOM 3258 C C . SER A 1 444 ? 2.390 2.777 9.606 1.00 89.75 444 SER A C 1
ATOM 3260 O O . SER A 1 444 ? 3.301 3.104 8.840 1.00 89.75 444 SER A O 1
ATOM 3262 N N . ALA A 1 445 ? 2.090 1.501 9.842 1.00 93.25 445 ALA A N 1
ATOM 3263 C CA . ALA A 1 445 ? 2.769 0.382 9.219 1.00 93.25 445 ALA A CA 1
ATOM 3264 C C . ALA A 1 445 ? 1.888 -0.871 9.196 1.00 93.25 445 ALA A C 1
ATOM 3266 O O . ALA A 1 445 ? 1.066 -1.094 10.083 1.00 93.25 445 ALA A O 1
ATOM 3267 N N . VAL A 1 446 ? 2.095 -1.710 8.184 1.00 97.62 446 VAL A N 1
ATOM 3268 C CA . VAL A 1 446 ? 1.368 -2.959 7.975 1.00 97.62 446 VAL A CA 1
ATOM 3269 C C . VAL A 1 446 ? 2.360 -4.073 7.655 1.00 97.62 446 VAL A C 1
ATOM 3271 O O . VAL A 1 446 ? 2.988 -4.068 6.594 1.00 97.62 446 VAL A O 1
ATOM 3274 N N . ASP A 1 447 ? 2.488 -5.030 8.574 1.00 98.44 447 ASP A N 1
ATOM 3275 C CA . ASP A 1 447 ? 3.283 -6.243 8.377 1.00 98.44 447 ASP A CA 1
ATOM 3276 C C . ASP A 1 447 ? 2.389 -7.368 7.852 1.00 98.44 447 ASP A C 1
ATOM 3278 O O . ASP A 1 447 ? 1.416 -7.766 8.501 1.00 98.44 447 ASP A O 1
ATOM 3282 N N . ILE A 1 448 ? 2.694 -7.855 6.649 1.00 98.75 448 ILE A N 1
ATOM 3283 C CA . ILE A 1 448 ? 1.912 -8.884 5.969 1.00 98.75 448 ILE A CA 1
ATOM 3284 C C . ILE A 1 448 ? 2.673 -10.209 6.041 1.00 98.75 448 ILE A C 1
ATOM 3286 O O . ILE A 1 448 ? 3.682 -10.412 5.355 1.00 98.75 448 ILE A O 1
ATOM 3290 N N . SER A 1 449 ? 2.174 -11.143 6.851 1.00 98.56 449 SER A N 1
ATOM 3291 C CA . SER A 1 449 ? 2.782 -12.467 7.001 1.00 98.56 449 SER A CA 1
ATOM 3292 C C . SER A 1 449 ? 2.693 -13.294 5.716 1.00 98.56 449 SER A C 1
ATOM 3294 O O . SER A 1 449 ? 1.851 -13.065 4.847 1.00 98.56 449 SER A O 1
ATOM 3296 N N . ALA A 1 450 ? 3.572 -14.290 5.586 1.00 98.06 450 ALA A N 1
ATOM 3297 C CA . ALA A 1 450 ? 3.567 -15.194 4.439 1.00 98.06 450 ALA A CA 1
ATOM 3298 C C . ALA A 1 450 ? 2.198 -15.881 4.280 1.00 98.06 450 ALA A C 1
ATOM 3300 O O . ALA A 1 450 ? 1.684 -16.476 5.223 1.00 98.06 450 ALA A O 1
ATOM 3301 N N . GLY A 1 451 ? 1.625 -15.815 3.076 1.00 96.62 451 GLY A N 1
ATOM 3302 C CA . GLY A 1 451 ? 0.294 -16.358 2.776 1.00 96.62 451 GLY A CA 1
ATOM 3303 C C . GLY A 1 451 ? -0.881 -15.446 3.152 1.00 96.62 451 GLY A C 1
ATOM 3304 O O . GLY A 1 451 ? -1.995 -15.709 2.706 1.00 96.62 451 GLY A O 1
ATOM 3305 N N . ALA A 1 452 ? -0.648 -14.363 3.897 1.00 98.75 452 ALA A N 1
ATOM 3306 C CA . ALA A 1 452 ? -1.661 -13.355 4.183 1.00 98.75 452 ALA A CA 1
ATOM 3307 C C . ALA A 1 452 ? -1.740 -12.295 3.071 1.00 98.75 452 ALA A C 1
ATOM 3309 O O . ALA A 1 452 ? -0.795 -12.098 2.299 1.00 98.75 452 ALA A O 1
ATOM 3310 N N . THR A 1 453 ? -2.877 -11.603 2.984 1.00 98.81 453 THR A N 1
ATOM 3311 C CA . THR A 1 453 ? -3.111 -10.538 2.000 1.00 98.81 453 THR A CA 1
ATOM 3312 C C . THR A 1 453 ? -3.723 -9.292 2.632 1.00 98.81 453 THR A C 1
ATOM 3314 O O . THR A 1 453 ? -4.694 -9.378 3.379 1.00 98.81 453 THR A O 1
ATOM 3317 N N . VAL A 1 454 ? -3.210 -8.122 2.256 1.00 98.25 454 VAL A N 1
ATOM 3318 C CA . VAL A 1 454 ? -3.926 -6.846 2.381 1.00 98.25 454 VAL A CA 1
ATOM 3319 C C . VAL A 1 454 ? -4.470 -6.486 1.015 1.00 98.25 454 VAL A C 1
ATOM 3321 O O . VAL A 1 454 ? -3.701 -6.302 0.076 1.00 98.25 454 VAL A O 1
ATOM 3324 N N . GLU A 1 455 ? -5.785 -6.367 0.896 1.00 97.50 455 GLU A N 1
ATOM 3325 C CA . GLU A 1 455 ? -6.455 -5.977 -0.336 1.00 97.50 455 GLU A CA 1
ATOM 3326 C C . GLU A 1 455 ? -7.038 -4.572 -0.214 1.00 97.50 455 GLU A C 1
ATOM 3328 O O . GLU A 1 455 ? -7.896 -4.293 0.617 1.00 97.50 455 GLU A O 1
ATOM 3333 N N . ILE A 1 456 ? -6.592 -3.679 -1.087 1.00 94.25 456 ILE A N 1
ATOM 3334 C CA . ILE A 1 456 ? -7.139 -2.338 -1.246 1.00 94.25 456 ILE A CA 1
ATOM 3335 C C . ILE A 1 456 ? -8.147 -2.391 -2.397 1.00 94.25 456 ILE A C 1
ATOM 3337 O O . ILE A 1 456 ? -7.771 -2.306 -3.570 1.00 94.25 456 ILE A O 1
ATOM 3341 N N . ALA A 1 457 ? -9.424 -2.550 -2.046 1.00 91.94 457 ALA A N 1
ATOM 3342 C CA . ALA A 1 457 ? -10.531 -2.672 -2.991 1.00 91.94 457 ALA A CA 1
ATOM 3343 C C . ALA A 1 457 ? -11.175 -1.300 -3.232 1.00 91.94 457 ALA A C 1
ATOM 3345 O O . ALA A 1 457 ? -11.959 -0.820 -2.415 1.00 91.94 457 ALA A O 1
ATOM 3346 N N . LEU A 1 458 ? -10.817 -0.639 -4.341 1.00 87.38 458 LEU A N 1
ATOM 3347 C CA . LEU A 1 458 ? -11.271 0.725 -4.643 1.00 87.38 458 LEU A CA 1
ATOM 3348 C C . LEU A 1 458 ? -12.182 0.777 -5.867 1.00 87.38 458 LEU A C 1
ATOM 3350 O O . LEU A 1 458 ? -11.781 0.389 -6.965 1.00 87.38 458 LEU A O 1
ATOM 3354 N N . GLU A 1 459 ? -13.354 1.384 -5.695 1.00 85.31 459 GLU A N 1
ATOM 3355 C CA . GLU A 1 459 ? -14.256 1.771 -6.782 1.00 85.31 459 GLU A CA 1
ATOM 3356 C C . GLU A 1 459 ? -14.230 3.298 -6.979 1.00 85.31 459 GLU A C 1
ATOM 3358 O O . GLU A 1 459 ? -14.297 4.053 -6.008 1.00 85.31 459 GLU A O 1
ATOM 3363 N N . GLY A 1 460 ? -14.150 3.771 -8.230 1.00 74.62 460 GLY A N 1
ATOM 3364 C CA . GLY A 1 460 ? -14.155 5.208 -8.565 1.00 74.62 460 GLY A CA 1
ATOM 3365 C C . GLY A 1 460 ? -12.790 5.922 -8.504 1.00 74.62 460 GLY A C 1
ATOM 3366 O O . GLY A 1 460 ? -11.746 5.307 -8.299 1.00 74.62 460 GLY A O 1
ATOM 3367 N N . SER A 1 461 ? -12.775 7.239 -8.741 1.00 61.31 461 SER A N 1
ATOM 3368 C CA . SER A 1 461 ? -11.529 8.002 -8.943 1.00 61.31 461 SER A CA 1
ATOM 3369 C C . SER A 1 461 ? -10.888 8.502 -7.637 1.00 61.31 461 SER A C 1
ATOM 3371 O O . SER A 1 461 ? -11.531 9.193 -6.855 1.00 61.31 461 SER A O 1
ATOM 3373 N N . ALA A 1 462 ? -9.592 8.190 -7.495 1.00 59.34 462 ALA A N 1
ATOM 3374 C CA . ALA A 1 462 ? -8.570 8.721 -6.580 1.00 59.34 462 ALA A CA 1
ATOM 3375 C C . ALA A 1 462 ? -8.802 8.606 -5.057 1.00 59.34 462 ALA A C 1
ATOM 3377 O O . ALA A 1 462 ? -9.556 9.365 -4.452 1.00 59.34 462 ALA A O 1
ATOM 3378 N N . ARG A 1 463 ? -7.999 7.754 -4.399 1.00 61.84 463 ARG A N 1
ATOM 3379 C CA . ARG A 1 463 ? -7.644 7.926 -2.979 1.00 61.84 463 ARG A CA 1
ATOM 3380 C C . ARG A 1 463 ? -6.140 8.112 -2.837 1.00 61.84 463 ARG A C 1
ATOM 3382 O O . ARG A 1 463 ? -5.386 7.250 -3.279 1.00 61.84 463 ARG A O 1
ATOM 3389 N N . ARG A 1 464 ? -5.742 9.215 -2.197 1.00 62.09 464 ARG A N 1
ATOM 3390 C CA . ARG A 1 464 ? -4.408 9.409 -1.617 1.00 62.09 464 ARG A CA 1
ATOM 3391 C C . ARG A 1 464 ? -4.454 8.867 -0.189 1.00 62.09 464 ARG A C 1
ATOM 3393 O O . ARG A 1 464 ? -5.335 9.266 0.571 1.00 62.09 464 ARG A O 1
ATOM 3400 N N . ARG A 1 465 ? -3.602 7.897 0.145 1.00 67.56 465 ARG A N 1
ATOM 3401 C CA . ARG A 1 465 ? -3.448 7.405 1.528 1.00 67.56 465 ARG A CA 1
ATOM 3402 C C . ARG A 1 465 ? -2.369 8.206 2.260 1.00 67.56 465 ARG A C 1
ATOM 3404 O O . ARG A 1 465 ? -1.436 8.678 1.610 1.00 67.56 465 ARG A O 1
ATOM 3411 N N . GLY A 1 466 ? -2.522 8.353 3.578 1.00 63.88 466 GLY A N 1
ATOM 3412 C CA . GLY A 1 466 ? -1.516 8.958 4.454 1.00 63.88 466 GLY A CA 1
ATOM 3413 C C . GLY A 1 466 ? -0.188 8.188 4.476 1.00 63.88 466 GLY A C 1
ATOM 3414 O O . GLY A 1 466 ? 0.033 7.264 3.690 1.00 63.88 466 GLY A O 1
ATOM 3415 N N . THR A 1 467 ? 0.712 8.586 5.373 1.00 78.50 467 THR A N 1
ATOM 3416 C CA . THR A 1 467 ? 2.037 7.967 5.516 1.00 78.50 467 THR A CA 1
ATOM 3417 C C . THR A 1 467 ? 1.931 6.522 6.005 1.00 78.50 467 THR A C 1
ATOM 3419 O O . THR A 1 467 ? 1.459 6.297 7.114 1.00 78.50 467 THR A O 1
ATOM 3422 N N . ILE A 1 468 ? 2.415 5.555 5.218 1.00 86.50 468 ILE A N 1
ATOM 3423 C CA . ILE A 1 468 ? 2.330 4.121 5.554 1.00 86.50 468 ILE A CA 1
ATOM 3424 C C . ILE A 1 468 ? 3.585 3.343 5.147 1.00 86.50 468 ILE A C 1
ATOM 3426 O O . ILE A 1 468 ? 4.192 3.616 4.108 1.00 86.50 468 ILE A O 1
ATOM 3430 N N . VAL A 1 469 ? 3.960 2.342 5.948 1.00 92.81 469 VAL A N 1
ATOM 3431 C CA . VAL A 1 469 ? 5.028 1.375 5.639 1.00 92.81 469 VAL A CA 1
ATOM 3432 C C . VAL A 1 469 ? 4.438 -0.017 5.402 1.00 92.81 469 VAL A C 1
ATOM 3434 O O . VAL A 1 469 ? 3.686 -0.506 6.237 1.00 92.81 469 VAL A O 1
ATOM 3437 N N . TYR A 1 470 ? 4.811 -0.692 4.313 1.00 96.06 470 TYR A N 1
ATOM 3438 C CA . TYR A 1 470 ? 4.460 -2.100 4.078 1.00 96.06 470 TYR A CA 1
ATOM 3439 C C . TYR A 1 470 ? 5.690 -3.001 4.217 1.00 96.06 470 TYR A C 1
ATOM 3441 O O . TYR A 1 470 ? 6.690 -2.787 3.529 1.00 96.06 470 TYR A O 1
ATOM 3449 N N . THR A 1 471 ? 5.603 -4.027 5.067 1.00 98.00 471 THR A N 1
ATOM 3450 C CA . THR A 1 471 ? 6.656 -5.031 5.304 1.00 98.00 471 THR A CA 1
ATOM 3451 C C . THR A 1 471 ? 6.105 -6.453 5.198 1.00 98.00 471 THR A C 1
ATOM 3453 O O . THR A 1 471 ? 4.898 -6.674 5.108 1.00 98.00 471 THR A O 1
ATOM 3456 N N . GLY A 1 472 ? 7.007 -7.435 5.209 1.00 98.00 472 GLY A N 1
ATOM 3457 C CA . GLY A 1 472 ? 6.652 -8.847 5.331 1.00 98.00 472 GLY A CA 1
ATOM 3458 C C . GLY A 1 472 ? 6.809 -9.648 4.038 1.00 98.00 472 GLY A C 1
ATOM 3459 O O . GLY A 1 472 ? 7.505 -9.241 3.105 1.00 98.00 472 GLY A O 1
ATOM 3460 N N . LEU A 1 473 ? 6.206 -10.837 4.032 1.00 98.00 473 LEU A N 1
ATOM 3461 C CA . LEU A 1 473 ? 6.331 -11.874 2.996 1.00 98.00 473 LEU A CA 1
ATOM 3462 C C . LEU A 1 473 ? 5.002 -12.164 2.278 1.00 98.00 473 LEU A C 1
ATOM 3464 O O . LEU A 1 473 ? 4.942 -13.060 1.440 1.00 98.00 473 LEU A O 1
ATOM 3468 N N . GLY A 1 474 ? 3.926 -11.475 2.653 1.00 98.56 474 GLY A N 1
ATOM 3469 C CA . GLY A 1 474 ? 2.593 -11.679 2.096 1.00 98.56 474 GLY A CA 1
ATOM 3470 C C . GLY A 1 474 ? 2.329 -10.893 0.815 1.00 98.56 474 GLY A C 1
ATOM 3471 O O . GLY A 1 474 ? 3.245 -10.510 0.086 1.00 98.56 474 GLY A O 1
ATOM 3472 N N . THR A 1 475 ? 1.044 -10.672 0.537 1.00 98.88 475 THR A N 1
ATOM 3473 C CA . THR A 1 475 ? 0.581 -9.979 -0.672 1.00 98.88 475 THR A CA 1
ATOM 3474 C C . THR A 1 475 ? -0.018 -8.613 -0.345 1.00 98.88 475 THR A C 1
ATOM 3476 O O . THR A 1 475 ? -0.926 -8.515 0.480 1.00 98.88 475 THR A O 1
ATOM 3479 N N . LEU A 1 476 ? 0.434 -7.569 -1.041 1.00 98.25 476 LEU A N 1
ATOM 3480 C CA . LEU A 1 476 ? -0.283 -6.299 -1.148 1.00 98.25 476 LEU A CA 1
ATOM 3481 C C . LEU A 1 476 ? -1.059 -6.294 -2.466 1.00 98.25 476 LEU A C 1
ATOM 3483 O O . LEU A 1 476 ? -0.473 -6.227 -3.544 1.00 98.25 476 LEU A O 1
ATOM 3487 N N . ARG A 1 477 ? -2.385 -6.356 -2.383 1.00 98.12 477 ARG A N 1
ATOM 3488 C CA . ARG A 1 477 ? -3.279 -6.432 -3.536 1.00 98.12 477 ARG A CA 1
ATOM 3489 C C . ARG A 1 477 ? -4.012 -5.116 -3.753 1.00 98.12 477 ARG A C 1
ATOM 3491 O O . ARG A 1 477 ? -4.606 -4.561 -2.834 1.00 98.12 477 ARG A O 1
ATOM 3498 N N . LYS A 1 478 ? -4.058 -4.664 -5.000 1.00 95.38 478 LYS A N 1
ATOM 3499 C CA . LYS A 1 478 ? -4.962 -3.623 -5.489 1.00 95.38 478 LYS A CA 1
ATOM 3500 C C . LYS A 1 478 ? -6.036 -4.261 -6.367 1.00 95.38 478 LYS A C 1
ATOM 3502 O O . LYS A 1 478 ? -5.720 -4.890 -7.373 1.00 95.38 478 LYS A O 1
ATOM 3507 N N . SER A 1 479 ? -7.303 -4.049 -6.023 1.00 94.56 479 SER A N 1
ATOM 3508 C CA . SER A 1 479 ? -8.464 -4.502 -6.797 1.00 94.56 479 SER A CA 1
ATOM 3509 C C . SER A 1 479 ? -9.476 -3.365 -7.008 1.00 94.56 479 SER A C 1
ATOM 3511 O O . SER A 1 479 ? -9.269 -2.229 -6.560 1.00 94.56 479 SER A O 1
ATOM 3513 N N . GLY A 1 480 ? -10.543 -3.642 -7.760 1.00 91.94 480 GLY A N 1
ATOM 3514 C CA . GLY A 1 480 ? -11.542 -2.646 -8.157 1.00 91.94 480 GLY A CA 1
ATOM 3515 C C . GLY A 1 480 ? -11.051 -1.687 -9.249 1.00 91.94 480 GLY A C 1
ATOM 3516 O O . GLY A 1 480 ? -9.869 -1.650 -9.599 1.00 91.94 480 GLY A O 1
ATOM 3517 N N . THR A 1 481 ? -11.971 -0.915 -9.825 1.00 89.69 481 THR A N 1
ATOM 3518 C CA . THR A 1 481 ? -11.700 -0.077 -11.013 1.00 89.69 481 THR A CA 1
ATOM 3519 C C . THR A 1 481 ? -10.942 1.222 -10.722 1.00 89.69 481 THR A C 1
ATOM 3521 O O . THR A 1 481 ? -10.470 1.875 -11.650 1.00 89.69 481 THR A O 1
ATOM 3524 N N . GLY A 1 482 ? -10.815 1.604 -9.448 1.00 88.25 482 GLY A N 1
ATOM 3525 C CA . GLY A 1 482 ? -10.271 2.897 -9.041 1.00 88.25 482 GLY A CA 1
ATOM 3526 C C . GLY A 1 482 ? -8.748 3.032 -9.070 1.00 88.25 482 GLY A C 1
ATOM 3527 O O . GLY A 1 482 ? -8.015 2.051 -9.222 1.00 88.25 482 GLY A O 1
ATOM 3528 N N . ASN A 1 483 ? -8.276 4.264 -8.852 1.00 86.69 483 ASN A N 1
ATOM 3529 C CA . ASN A 1 483 ? -6.851 4.616 -8.804 1.00 86.69 483 ASN A CA 1
ATOM 3530 C C . ASN A 1 483 ? -6.346 4.675 -7.354 1.00 86.69 483 ASN A C 1
ATOM 3532 O O . ASN A 1 483 ? -6.911 5.395 -6.526 1.00 86.69 483 ASN A O 1
ATOM 3536 N N . LEU A 1 484 ? -5.260 3.955 -7.070 1.00 87.25 484 LEU A N 1
ATOM 3537 C CA . LEU A 1 484 ? -4.533 3.989 -5.803 1.00 87.25 484 LEU A CA 1
ATOM 3538 C C . LEU A 1 484 ? -3.264 4.829 -5.958 1.00 87.25 484 LEU A C 1
ATOM 3540 O O . LEU A 1 484 ? -2.436 4.538 -6.817 1.00 87.25 484 LEU A O 1
ATOM 3544 N N . SER A 1 485 ? -3.116 5.839 -5.104 1.00 83.31 485 SER A N 1
ATOM 3545 C CA . SER A 1 485 ? -1.895 6.630 -4.946 1.00 83.31 485 SER A CA 1
ATOM 3546 C C . SER A 1 485 ? -1.633 6.847 -3.458 1.00 83.31 485 SER A C 1
ATOM 3548 O O . SER A 1 485 ? -2.563 6.842 -2.649 1.00 83.31 485 SER A O 1
ATOM 3550 N N . TYR A 1 486 ? -0.382 7.074 -3.090 1.00 78.88 486 TYR A N 1
ATOM 3551 C CA . TYR A 1 486 ? -0.001 7.453 -1.731 1.00 78.88 486 TYR A CA 1
ATOM 3552 C C . TYR A 1 486 ? 0.371 8.938 -1.699 1.00 78.88 486 TYR A C 1
ATOM 3554 O O . TYR A 1 486 ? 0.601 9.534 -2.749 1.00 78.88 486 TYR A O 1
ATOM 3562 N N . THR A 1 487 ? 0.305 9.555 -0.519 1.00 73.62 487 THR A N 1
ATOM 3563 C CA . THR A 1 487 ? 0.960 10.848 -0.263 1.00 73.62 487 THR A CA 1
ATOM 3564 C C . THR A 1 487 ? 2.423 10.602 0.117 1.00 73.62 487 THR A C 1
ATOM 3566 O O . THR A 1 487 ? 3.309 11.277 -0.393 1.00 73.62 487 THR A O 1
ATOM 3569 N N . THR A 1 488 ? 2.659 9.598 0.975 1.00 77.25 488 THR A N 1
ATOM 3570 C CA . THR A 1 488 ? 3.982 9.092 1.369 1.00 77.25 488 THR A CA 1
ATOM 3571 C C . THR A 1 488 ? 3.868 7.584 1.623 1.00 77.25 488 THR A C 1
ATOM 3573 O O . THR A 1 488 ? 3.205 7.160 2.565 1.00 77.25 488 THR A O 1
ATOM 3576 N N . GLY A 1 489 ? 4.487 6.741 0.800 1.00 82.69 489 GLY A N 1
ATOM 3577 C CA . GLY A 1 489 ? 4.413 5.276 0.930 1.00 82.69 489 GLY A CA 1
ATOM 3578 C C . GLY A 1 489 ? 5.794 4.630 0.995 1.00 82.69 489 GLY A C 1
ATOM 3579 O O . GLY A 1 489 ? 6.614 4.837 0.114 1.00 82.69 489 GLY A O 1
ATOM 3580 N N . ASN A 1 490 ? 6.084 3.822 2.011 1.00 89.81 490 ASN A N 1
ATOM 3581 C CA . ASN A 1 490 ? 7.373 3.140 2.148 1.00 89.81 490 ASN A CA 1
ATOM 3582 C C . ASN A 1 490 ? 7.202 1.633 1.930 1.00 89.81 490 ASN A C 1
ATOM 3584 O O . ASN A 1 490 ? 6.663 0.921 2.778 1.00 89.81 490 ASN A O 1
ATOM 3588 N N . PHE A 1 491 ? 7.656 1.146 0.779 1.00 93.94 491 PHE A N 1
ATOM 3589 C CA . PHE A 1 491 ? 7.507 -0.244 0.366 1.00 93.94 491 PHE A CA 1
ATOM 3590 C C . PHE A 1 491 ? 8.781 -1.020 0.708 1.00 93.94 491 PHE A C 1
ATOM 3592 O O . PHE A 1 491 ? 9.843 -0.818 0.117 1.00 93.94 491 PHE A O 1
ATOM 3599 N N . GLN A 1 492 ? 8.675 -1.916 1.689 1.00 95.56 492 GLN A N 1
ATOM 3600 C CA . GLN A 1 492 ? 9.779 -2.714 2.235 1.00 95.56 492 GLN A CA 1
ATOM 3601 C C . GLN A 1 492 ? 9.420 -4.204 2.286 1.00 95.56 492 GLN A C 1
ATOM 3603 O O . GLN A 1 492 ? 9.796 -4.928 3.211 1.00 95.56 492 GLN A O 1
ATOM 3608 N N . LEU A 1 493 ? 8.650 -4.665 1.302 1.00 97.62 493 LEU A N 1
ATOM 3609 C CA . LEU A 1 493 ? 8.261 -6.063 1.197 1.00 97.62 493 LEU A CA 1
ATOM 3610 C C . LEU A 1 493 ? 9.477 -6.919 0.815 1.00 97.62 493 LEU A C 1
ATOM 3612 O O . LEU A 1 493 ? 10.273 -6.547 -0.050 1.00 97.62 493 LEU A O 1
ATOM 3616 N N . ALA A 1 494 ? 9.635 -8.062 1.478 1.00 96.88 494 ALA A N 1
ATOM 3617 C CA . ALA A 1 494 ? 10.809 -8.916 1.337 1.00 96.88 494 ALA A CA 1
ATOM 3618 C C . ALA A 1 494 ? 10.716 -9.839 0.112 1.00 96.88 494 ALA A C 1
ATOM 3620 O O . ALA A 1 494 ? 9.638 -10.069 -0.427 1.00 96.88 494 ALA A O 1
ATOM 3621 N N . ALA A 1 495 ? 11.839 -10.418 -0.314 1.00 96.06 495 ALA A N 1
ATOM 3622 C CA . ALA A 1 495 ? 11.849 -11.403 -1.396 1.00 96.06 495 ALA A CA 1
ATOM 3623 C C . ALA A 1 495 ? 10.892 -12.574 -1.092 1.00 96.06 495 ALA A C 1
ATOM 3625 O O . ALA A 1 495 ? 10.933 -13.143 0.000 1.00 96.06 495 ALA A O 1
ATOM 3626 N N . GLY A 1 496 ? 10.037 -12.924 -2.058 1.00 93.50 496 GLY A N 1
ATOM 3627 C CA . GLY A 1 496 ? 8.974 -13.929 -1.913 1.00 93.50 496 GLY A CA 1
ATOM 3628 C C . GLY A 1 496 ? 7.586 -13.359 -1.593 1.00 93.50 496 GLY A C 1
ATOM 3629 O O . GLY A 1 496 ? 6.607 -14.096 -1.678 1.00 93.50 496 GLY A O 1
ATOM 3630 N N . SER A 1 497 ? 7.496 -12.070 -1.257 1.00 98.50 497 SER A N 1
ATOM 3631 C CA . SER A 1 497 ? 6.239 -11.308 -1.239 1.00 98.50 497 SER A CA 1
ATOM 3632 C C . SER A 1 497 ? 5.746 -10.942 -2.648 1.00 98.50 497 SER A C 1
ATOM 3634 O O . SER A 1 497 ? 6.500 -11.017 -3.623 1.00 98.50 497 SER A O 1
ATOM 3636 N N . LEU A 1 498 ? 4.491 -10.491 -2.743 1.00 98.69 498 LEU A N 1
ATOM 3637 C CA . LEU A 1 498 ? 3.853 -10.095 -4.001 1.00 98.69 498 LEU A CA 1
ATOM 3638 C C . LEU A 1 498 ? 3.158 -8.732 -3.878 1.00 98.69 498 LEU A C 1
ATOM 3640 O O . LEU A 1 498 ? 2.365 -8.509 -2.964 1.00 98.69 498 LEU A O 1
ATOM 3644 N N . ILE A 1 499 ? 3.386 -7.846 -4.844 1.00 98.69 499 ILE A N 1
ATOM 3645 C CA . ILE A 1 499 ? 2.457 -6.758 -5.158 1.00 98.69 499 ILE A CA 1
ATOM 3646 C C . ILE A 1 499 ? 1.585 -7.218 -6.328 1.00 98.69 499 ILE A C 1
ATOM 3648 O O . ILE A 1 499 ? 2.084 -7.574 -7.394 1.00 98.69 499 ILE A O 1
ATOM 3652 N N . GLU A 1 500 ? 0.270 -7.222 -6.127 1.00 98.69 500 GLU A N 1
ATOM 3653 C CA . GLU A 1 500 ? -0.700 -7.751 -7.084 1.00 98.69 500 GLU A CA 1
ATOM 3654 C C . GLU A 1 500 ? -1.687 -6.660 -7.511 1.00 98.69 500 GLU A C 1
ATOM 3656 O O . GLU A 1 500 ? -2.466 -6.1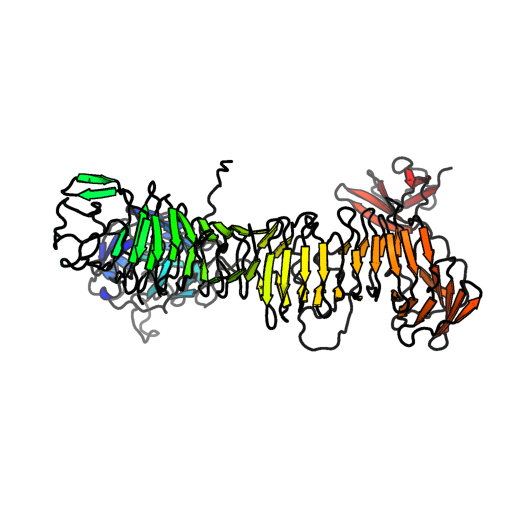61 -6.701 1.00 98.69 500 GLU A O 1
ATOM 3661 N N . VAL A 1 501 ? -1.694 -6.288 -8.790 1.00 98.50 501 VAL A N 1
ATOM 3662 C CA . VAL A 1 501 ? -2.626 -5.297 -9.344 1.00 98.50 501 VAL A CA 1
ATOM 3663 C C . VAL A 1 501 ? -3.644 -6.011 -10.223 1.00 98.50 501 VAL A C 1
ATOM 3665 O O . VAL A 1 501 ? -3.353 -6.383 -11.356 1.00 98.50 501 VAL A O 1
ATOM 3668 N N . LEU A 1 502 ? -4.852 -6.209 -9.697 1.00 97.88 502 LEU A N 1
ATOM 3669 C CA . LEU A 1 502 ? -5.929 -6.940 -10.370 1.00 97.88 502 LEU A CA 1
ATOM 3670 C C . LEU A 1 502 ? -6.882 -6.044 -11.170 1.00 97.88 502 LEU A C 1
ATOM 3672 O O . LEU A 1 502 ? -7.630 -6.541 -12.006 1.00 97.88 502 LEU A O 1
ATOM 3676 N N . GLY A 1 503 ? -6.883 -4.736 -10.912 1.00 94.00 503 GLY A N 1
ATOM 3677 C CA . GLY A 1 503 ? -7.754 -3.790 -11.602 1.00 94.00 503 GLY A CA 1
ATOM 3678 C C . GLY A 1 503 ? -7.438 -2.333 -11.279 1.00 94.00 503 GLY A C 1
ATOM 3679 O O . GLY A 1 503 ? -6.851 -2.014 -10.237 1.00 94.00 503 GLY A O 1
ATOM 3680 N N . GLY A 1 504 ? -7.853 -1.445 -12.183 1.00 91.94 504 GLY A N 1
ATOM 3681 C CA . GLY A 1 504 ? -7.590 -0.011 -12.081 1.00 91.94 504 GLY A CA 1
ATOM 3682 C C . GLY A 1 504 ? -6.096 0.306 -12.170 1.00 91.94 504 GLY A C 1
ATOM 3683 O O . GLY A 1 504 ? -5.336 -0.418 -12.816 1.00 91.94 504 GLY A O 1
ATOM 3684 N N . ARG A 1 505 ? -5.676 1.393 -11.513 1.00 91.31 505 ARG A N 1
ATOM 3685 C CA . ARG A 1 505 ? -4.285 1.867 -11.515 1.00 91.31 505 ARG A CA 1
ATOM 3686 C C . ARG A 1 505 ? -3.673 1.826 -10.116 1.00 91.31 505 ARG A C 1
ATOM 3688 O O . ARG A 1 505 ? -4.267 2.357 -9.178 1.00 91.31 505 ARG A O 1
ATOM 3695 N N . PHE A 1 506 ? -2.476 1.259 -9.988 1.00 92.44 506 PHE A N 1
ATOM 3696 C CA . PHE A 1 506 ? -1.572 1.478 -8.857 1.00 92.44 506 PHE A CA 1
ATOM 3697 C C . PHE A 1 506 ? -0.504 2.479 -9.297 1.00 92.44 506 PHE A C 1
ATOM 3699 O O . PHE A 1 506 ? 0.289 2.190 -10.189 1.00 92.44 506 PHE A O 1
ATOM 3706 N N . THR A 1 507 ? -0.463 3.643 -8.659 1.00 88.69 507 THR A N 1
ATOM 3707 C CA . THR A 1 507 ? 0.575 4.654 -8.866 1.00 88.69 507 THR A CA 1
ATOM 3708 C C . THR A 1 507 ? 1.669 4.507 -7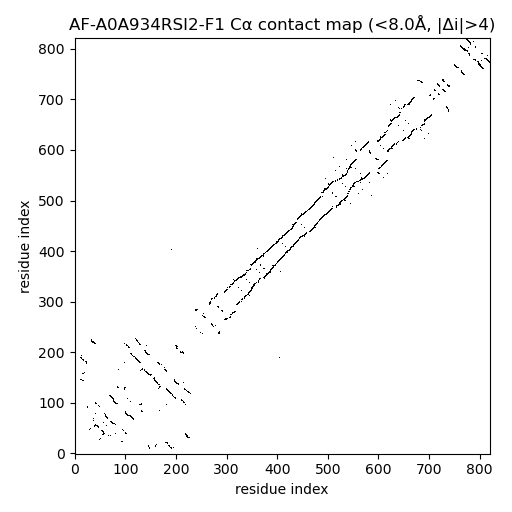.803 1.00 88.69 507 THR A C 1
ATOM 3710 O O . THR A 1 507 ? 1.404 4.651 -6.612 1.00 88.69 507 THR A O 1
ATOM 3713 N N . GLY A 1 508 ? 2.889 4.188 -8.236 1.00 84.38 508 GLY A N 1
ATOM 3714 C CA . GLY A 1 508 ? 4.052 3.944 -7.383 1.00 84.38 508 GLY A CA 1
ATOM 3715 C C . GLY A 1 508 ? 4.649 5.203 -6.752 1.00 84.38 508 GLY A C 1
ATOM 3716 O O . GLY A 1 508 ? 5.350 5.084 -5.752 1.00 84.38 508 GLY A O 1
ATOM 3717 N N . SER A 1 509 ? 4.348 6.388 -7.294 1.00 80.12 509 SER A N 1
ATOM 3718 C CA . SER A 1 509 ? 4.617 7.672 -6.643 1.00 80.12 509 SER A CA 1
ATOM 3719 C C . SER A 1 509 ? 3.651 8.767 -7.099 1.00 80.12 509 SER A C 1
ATOM 3721 O O . SER A 1 509 ? 3.340 8.853 -8.292 1.00 80.12 509 SER A O 1
ATOM 3723 N N . ALA A 1 510 ? 3.155 9.595 -6.173 1.00 66.12 510 ALA A N 1
ATOM 3724 C CA . ALA A 1 510 ? 2.361 10.771 -6.523 1.00 66.12 510 ALA A CA 1
ATOM 3725 C C . ALA A 1 510 ? 3.284 11.844 -7.116 1.00 66.12 510 ALA A C 1
ATOM 3727 O O . ALA A 1 510 ? 4.064 12.463 -6.402 1.00 66.12 510 ALA A O 1
ATOM 3728 N N . GLY A 1 511 ? 3.220 12.049 -8.434 1.00 57.88 511 GLY A N 1
ATOM 3729 C CA . GLY A 1 511 ? 4.103 12.995 -9.120 1.00 57.88 511 GLY A CA 1
ATOM 3730 C C . GLY A 1 511 ? 4.092 14.401 -8.499 1.00 57.88 511 GLY A C 1
ATOM 3731 O O . GLY A 1 511 ? 3.059 14.875 -8.023 1.00 57.88 511 GLY A O 1
ATOM 3732 N N . GLY A 1 512 ? 5.241 15.078 -8.518 1.00 54.38 512 GLY A N 1
ATOM 3733 C CA . GLY A 1 512 ? 5.394 16.461 -8.052 1.00 54.38 512 GLY A CA 1
ATOM 3734 C C . GLY A 1 512 ? 5.736 16.646 -6.566 1.00 54.38 512 GLY A C 1
ATOM 3735 O O . GLY A 1 512 ? 5.998 17.779 -6.164 1.00 54.38 512 GLY A O 1
ATOM 3736 N N . THR A 1 513 ? 5.794 15.580 -5.758 1.00 50.78 513 THR A N 1
ATOM 3737 C CA . THR A 1 513 ? 6.154 15.649 -4.321 1.00 50.78 513 THR A CA 1
ATOM 3738 C C . THR A 1 513 ? 7.604 15.257 -4.006 1.00 50.78 513 THR A C 1
ATOM 3740 O O . THR A 1 513 ? 7.983 15.194 -2.838 1.00 50.78 513 THR A O 1
ATOM 3743 N N . GLY A 1 514 ? 8.458 15.026 -5.011 1.00 49.97 514 GLY A N 1
ATOM 3744 C CA . GLY A 1 514 ? 9.874 14.728 -4.752 1.00 49.97 514 GLY A CA 1
ATOM 3745 C C . GLY A 1 514 ? 10.185 13.253 -4.463 1.00 49.97 514 GLY A C 1
ATOM 3746 O O . GLY A 1 514 ? 11.163 12.992 -3.769 1.00 49.97 514 GLY A O 1
ATOM 3747 N N . GLY A 1 515 ? 9.355 12.301 -4.914 1.00 52.84 515 GLY A N 1
ATOM 3748 C CA . GLY A 1 515 ? 9.569 10.877 -4.625 1.00 52.84 515 GLY A CA 1
ATOM 3749 C C . GLY A 1 515 ? 9.351 10.541 -3.146 1.00 52.84 515 GLY A C 1
ATOM 3750 O O . GLY A 1 515 ? 10.175 9.868 -2.530 1.00 52.84 515 GLY A O 1
ATOM 3751 N N . SER A 1 516 ? 8.257 11.037 -2.552 1.00 60.56 516 SER A N 1
ATOM 3752 C CA . SER A 1 516 ? 7.907 10.749 -1.151 1.00 60.56 516 SER A CA 1
ATOM 3753 C C . SER A 1 516 ? 7.712 9.247 -0.887 1.00 60.56 516 SER A C 1
ATOM 3755 O O . SER A 1 516 ? 7.809 8.798 0.257 1.00 60.56 516 SER A O 1
ATOM 3757 N N . GLU A 1 517 ? 7.472 8.451 -1.933 1.00 74.50 517 GLU A N 1
ATOM 3758 C CA . GLU A 1 517 ? 7.452 6.998 -1.863 1.00 74.50 517 GLU A CA 1
ATOM 3759 C C . GLU A 1 517 ? 8.850 6.365 -1.917 1.00 74.50 517 GLU A C 1
ATOM 3761 O O . GLU A 1 517 ? 9.626 6.565 -2.850 1.00 74.50 517 GLU A O 1
ATOM 3766 N N . ILE A 1 518 ? 9.154 5.520 -0.931 1.00 84.44 518 ILE A N 1
ATOM 3767 C CA . ILE A 1 518 ? 10.459 4.876 -0.770 1.00 84.44 518 ILE A CA 1
ATOM 3768 C C . ILE A 1 518 ? 10.359 3.418 -1.210 1.00 84.44 518 ILE A C 1
ATOM 3770 O O . ILE A 1 518 ? 9.744 2.596 -0.533 1.00 84.44 518 ILE A O 1
ATOM 3774 N N . TRP A 1 519 ? 11.030 3.084 -2.312 1.00 92.56 519 TRP A N 1
ATOM 3775 C CA . TRP A 1 519 ? 11.085 1.724 -2.864 1.00 92.56 519 TRP A CA 1
ATOM 3776 C C . TRP A 1 519 ? 12.417 1.007 -2.608 1.00 92.56 519 TRP A C 1
ATOM 3778 O O . TRP A 1 519 ? 12.547 -0.179 -2.902 1.00 92.56 519 TRP A O 1
ATOM 3788 N N . THR A 1 520 ? 13.410 1.687 -2.022 1.00 89.50 520 THR A N 1
ATOM 3789 C CA . THR A 1 520 ? 14.806 1.225 -1.862 1.00 89.50 520 THR A CA 1
ATOM 3790 C C . THR A 1 520 ? 14.967 -0.134 -1.178 1.00 89.50 520 THR A C 1
ATOM 3792 O O . THR A 1 520 ? 15.982 -0.795 -1.380 1.00 89.50 520 THR A O 1
ATOM 3795 N N . ASN A 1 521 ? 13.998 -0.574 -0.377 1.00 91.44 521 ASN A N 1
ATOM 3796 C CA . ASN A 1 521 ? 14.050 -1.870 0.304 1.00 91.44 521 ASN A CA 1
ATOM 3797 C C . ASN A 1 521 ? 13.027 -2.875 -0.231 1.00 91.44 521 ASN A C 1
ATOM 3799 O O . ASN A 1 521 ? 12.991 -4.003 0.254 1.00 91.44 521 ASN A O 1
ATOM 3803 N N . ASN A 1 522 ? 12.230 -2.509 -1.235 1.00 96.50 522 ASN A N 1
ATOM 3804 C CA . ASN A 1 522 ? 11.286 -3.431 -1.839 1.00 96.50 522 ASN A CA 1
ATOM 3805 C C . ASN A 1 522 ? 12.040 -4.525 -2.608 1.00 96.50 522 ASN A C 1
ATOM 3807 O O . ASN A 1 522 ? 12.973 -4.249 -3.369 1.00 96.50 522 ASN A O 1
ATOM 3811 N N . ALA A 1 523 ? 11.637 -5.769 -2.387 1.00 95.81 523 ALA A N 1
ATOM 3812 C CA . ALA A 1 523 ? 12.114 -6.958 -3.083 1.00 95.81 523 ALA A CA 1
ATOM 3813 C C . ALA A 1 523 ? 10.946 -7.888 -3.466 1.00 95.81 523 ALA A C 1
ATOM 3815 O O . ALA A 1 523 ? 11.170 -9.064 -3.740 1.00 95.81 523 ALA A O 1
ATOM 3816 N N . SER A 1 524 ? 9.712 -7.372 -3.454 1.00 98.44 524 SER A N 1
ATOM 3817 C CA . SER A 1 524 ? 8.521 -8.100 -3.899 1.00 98.44 524 SER A CA 1
ATOM 3818 C C . SER A 1 524 ? 8.548 -8.374 -5.398 1.00 98.44 524 SER A C 1
ATOM 3820 O O . SER A 1 524 ? 9.120 -7.605 -6.176 1.00 98.44 524 SER A O 1
ATOM 3822 N N . ASP A 1 525 ? 7.880 -9.448 -5.803 1.00 98.69 525 ASP A N 1
ATOM 3823 C CA . ASP A 1 525 ? 7.482 -9.639 -7.194 1.00 98.69 525 ASP A CA 1
ATOM 3824 C C . ASP A 1 525 ? 6.298 -8.716 -7.531 1.00 98.69 525 ASP A C 1
ATOM 3826 O O . ASP A 1 525 ? 5.560 -8.277 -6.643 1.00 98.69 525 ASP A O 1
ATOM 3830 N N . LEU A 1 526 ? 6.093 -8.438 -8.819 1.00 98.81 526 LEU A N 1
ATOM 3831 C CA . LEU A 1 526 ? 4.959 -7.670 -9.327 1.00 98.81 526 LEU A CA 1
ATOM 3832 C C . LEU A 1 526 ? 4.132 -8.512 -10.303 1.00 98.81 526 LEU A C 1
ATOM 3834 O O . LEU A 1 526 ? 4.645 -9.034 -11.298 1.00 98.81 526 LEU A O 1
ATOM 3838 N N . PHE A 1 527 ? 2.827 -8.584 -10.049 1.00 98.88 527 PHE A N 1
ATOM 3839 C CA . PHE A 1 527 ? 1.837 -9.105 -10.986 1.00 98.88 527 PHE A CA 1
ATOM 3840 C C . PHE A 1 527 ? 0.864 -8.000 -11.402 1.00 98.88 527 PHE A C 1
ATOM 3842 O O . PHE A 1 527 ? 0.238 -7.373 -10.546 1.00 98.88 527 PHE A O 1
ATOM 3849 N N . VAL A 1 528 ? 0.693 -7.790 -12.710 1.00 98.81 528 VAL A N 1
ATOM 3850 C CA . VAL A 1 528 ? -0.287 -6.837 -13.259 1.00 98.81 528 VAL A CA 1
ATOM 3851 C C . VAL A 1 528 ? -1.275 -7.571 -14.163 1.00 98.81 528 VAL A C 1
ATOM 3853 O O . VAL A 1 528 ? -0.908 -8.071 -15.227 1.00 98.81 528 VAL A O 1
ATOM 3856 N N . ALA A 1 529 ? -2.537 -7.654 -13.748 1.00 98.62 529 ALA A N 1
ATOM 3857 C CA . ALA A 1 529 ? -3.592 -8.322 -14.503 1.00 98.62 529 ALA A CA 1
ATOM 3858 C C . ALA A 1 529 ? -3.937 -7.587 -15.807 1.00 98.62 529 ALA A C 1
ATOM 3860 O O . ALA A 1 529 ? -3.733 -6.382 -15.935 1.00 98.62 529 ALA A O 1
ATOM 3861 N N . GLU A 1 530 ? -4.513 -8.314 -16.766 1.00 97.50 530 GLU A N 1
ATOM 3862 C CA . GLU A 1 530 ? -5.051 -7.729 -17.998 1.00 97.50 530 GLU A CA 1
ATOM 3863 C C . GLU A 1 530 ? -6.036 -6.588 -17.683 1.00 97.50 530 GLU A C 1
ATOM 3865 O O . GLU A 1 530 ? -6.937 -6.734 -16.856 1.00 97.50 530 GLU A O 1
ATOM 3870 N N . GLY A 1 531 ? -5.854 -5.437 -18.337 1.00 94.69 531 GLY A N 1
ATOM 3871 C CA . GLY A 1 531 ? -6.666 -4.236 -18.114 1.00 94.69 531 GLY A CA 1
ATOM 3872 C C . GLY A 1 531 ? -6.333 -3.444 -16.842 1.00 94.69 531 GLY A C 1
ATOM 3873 O O . GLY A 1 531 ? -6.952 -2.406 -16.607 1.00 94.69 531 GLY A O 1
ATOM 3874 N N . ALA A 1 532 ? -5.371 -3.898 -16.034 1.00 96.50 532 ALA A N 1
ATOM 3875 C CA . ALA A 1 532 ? -4.834 -3.151 -14.902 1.00 96.50 532 ALA A CA 1
ATOM 3876 C C . ALA A 1 532 ? -3.528 -2.430 -15.271 1.00 96.50 532 ALA A C 1
ATOM 3878 O O . ALA A 1 532 ? -2.832 -2.815 -16.213 1.00 96.50 532 ALA A O 1
ATOM 3879 N N . VAL A 1 533 ? -3.191 -1.391 -14.505 1.00 94.75 533 VAL A N 1
ATOM 3880 C CA . VAL A 1 533 ? -2.001 -0.562 -14.730 1.00 94.75 533 VAL A CA 1
ATOM 3881 C C . VAL A 1 533 ? -1.194 -0.439 -13.444 1.00 94.75 533 VAL A C 1
ATOM 3883 O O . VAL A 1 533 ? -1.717 0.008 -12.422 1.00 94.75 533 VAL A O 1
ATOM 3886 N N . PHE A 1 534 ? 0.096 -0.759 -13.496 1.00 95.38 534 PHE A N 1
ATOM 3887 C CA . PHE A 1 534 ? 1.065 -0.286 -12.511 1.00 95.38 534 PHE A CA 1
ATOM 3888 C C . PHE A 1 534 ? 1.879 0.854 -13.126 1.00 95.38 534 PHE A C 1
ATOM 3890 O O . PHE A 1 534 ? 2.448 0.704 -14.204 1.00 95.38 534 PHE A O 1
ATOM 3897 N N . ALA A 1 535 ? 1.956 1.997 -12.449 1.00 91.06 535 ALA A N 1
ATOM 3898 C CA . ALA A 1 535 ? 2.651 3.173 -12.951 1.00 91.06 535 ALA A CA 1
ATOM 3899 C C . ALA A 1 535 ? 3.758 3.638 -12.013 1.00 91.06 535 ALA A C 1
ATOM 3901 O O . ALA A 1 535 ? 3.470 4.124 -10.924 1.00 91.06 535 ALA A O 1
ATOM 3902 N N . GLY A 1 536 ? 5.013 3.541 -12.456 1.00 88.56 536 GLY A N 1
ATOM 3903 C CA . GLY A 1 536 ? 6.189 3.914 -11.669 1.00 88.56 536 GLY A CA 1
ATOM 3904 C C . GLY A 1 536 ? 6.310 5.410 -11.362 1.00 88.56 536 GLY A C 1
ATOM 3905 O O . GLY A 1 536 ? 6.713 5.763 -10.255 1.00 88.56 536 GLY A O 1
ATOM 3906 N N . VAL A 1 537 ? 5.903 6.285 -12.292 1.00 84.56 537 VAL A N 1
ATOM 3907 C CA . VAL A 1 537 ? 5.991 7.757 -12.157 1.00 84.56 537 VAL A CA 1
ATOM 3908 C C . VAL A 1 537 ? 7.414 8.176 -11.732 1.00 84.56 537 VAL A C 1
ATOM 3910 O O . VAL A 1 537 ? 8.365 7.805 -12.410 1.00 84.56 537 VAL A O 1
ATOM 3913 N N . GLU A 1 538 ? 7.596 8.899 -10.626 1.00 81.38 538 GLU A N 1
ATOM 3914 C CA . GLU A 1 538 ? 8.906 9.370 -10.144 1.00 81.38 538 GLU A CA 1
ATOM 3915 C C . GLU A 1 538 ? 9.492 8.454 -9.041 1.00 81.38 538 GLU A C 1
ATOM 3917 O O . GLU A 1 538 ? 10.491 8.784 -8.410 1.00 81.38 538 GLU A O 1
ATOM 3922 N N . GLY A 1 539 ? 8.893 7.280 -8.797 1.00 81.56 539 GLY A N 1
ATOM 3923 C CA . GLY A 1 539 ? 9.114 6.496 -7.573 1.00 81.56 539 GLY A CA 1
ATOM 3924 C C . GLY A 1 539 ? 10.375 5.628 -7.500 1.00 81.56 539 GLY A C 1
ATOM 3925 O O . GLY A 1 539 ? 10.607 5.026 -6.457 1.00 81.56 539 GLY A O 1
ATOM 3926 N N . ASN A 1 540 ? 11.187 5.509 -8.559 1.00 87.12 540 ASN A N 1
ATOM 3927 C CA . ASN A 1 540 ? 12.301 4.537 -8.618 1.00 87.12 540 ASN A CA 1
ATOM 3928 C C . ASN A 1 540 ? 11.863 3.110 -8.236 1.00 87.12 540 ASN A C 1
ATOM 3930 O O . ASN A 1 540 ? 12.475 2.434 -7.400 1.00 87.12 540 ASN A O 1
ATOM 3934 N N . VAL A 1 541 ? 10.726 2.687 -8.792 1.00 93.00 541 VAL A N 1
ATOM 3935 C CA . VAL A 1 541 ? 10.080 1.424 -8.429 1.00 93.00 541 VAL A CA 1
ATOM 3936 C C . VAL A 1 541 ? 10.982 0.239 -8.745 1.00 93.00 541 VAL A C 1
ATOM 3938 O O . VAL A 1 541 ? 11.718 0.242 -9.730 1.00 93.00 541 VAL A O 1
ATOM 3941 N N . ARG A 1 542 ? 10.931 -0.799 -7.913 1.00 95.31 542 ARG A N 1
ATOM 3942 C CA . ARG A 1 542 ? 11.840 -1.937 -8.049 1.00 95.31 542 ARG A CA 1
ATOM 3943 C C . ARG A 1 542 ? 11.218 -3.243 -7.602 1.00 95.31 542 ARG A C 1
ATOM 3945 O O . ARG A 1 542 ? 10.604 -3.277 -6.540 1.00 95.31 542 ARG A O 1
ATOM 3952 N N . PHE A 1 543 ? 11.409 -4.303 -8.381 1.00 98.19 543 PHE A N 1
ATOM 3953 C CA . PHE A 1 543 ? 10.748 -5.595 -8.192 1.00 98.19 543 PHE A CA 1
ATOM 3954 C C . PHE A 1 543 ? 11.683 -6.777 -8.460 1.00 98.19 543 PHE A C 1
ATOM 3956 O O . PHE A 1 543 ? 12.712 -6.648 -9.130 1.00 98.19 543 PHE A O 1
ATOM 3963 N N . GLY A 1 544 ? 11.305 -7.942 -7.937 1.00 98.06 544 GLY A N 1
ATOM 3964 C CA . GLY A 1 544 ? 11.814 -9.240 -8.363 1.00 98.06 544 GLY A CA 1
ATOM 3965 C C . GLY A 1 544 ? 11.305 -9.581 -9.763 1.00 98.06 544 GLY A C 1
ATOM 3966 O O . GLY A 1 544 ? 11.686 -8.948 -10.748 1.00 98.06 544 GLY A O 1
ATOM 3967 N N . ALA A 1 545 ? 10.444 -10.585 -9.873 1.00 98.00 545 ALA A N 1
ATOM 3968 C CA . ALA A 1 545 ? 9.815 -10.963 -11.130 1.00 98.00 545 ALA A CA 1
ATOM 3969 C C . ALA A 1 545 ? 8.722 -9.960 -11.532 1.00 98.00 545 ALA A C 1
ATOM 3971 O O . ALA A 1 545 ? 7.877 -9.597 -10.714 1.00 98.00 545 ALA A O 1
ATOM 3972 N N . LEU A 1 546 ? 8.683 -9.577 -12.813 1.00 98.62 546 LEU A N 1
ATOM 3973 C CA . LEU A 1 546 ? 7.535 -8.898 -13.420 1.00 98.62 546 LEU A CA 1
ATOM 3974 C C . LEU A 1 546 ? 6.699 -9.911 -14.215 1.00 98.62 546 LEU A C 1
ATOM 3976 O O . LEU A 1 546 ? 7.210 -10.591 -15.112 1.00 98.62 546 LEU A O 1
ATOM 3980 N N . THR A 1 547 ? 5.410 -10.012 -13.890 1.00 98.75 547 THR A N 1
ATOM 3981 C CA . THR A 1 547 ? 4.473 -10.984 -14.476 1.00 98.75 547 THR A CA 1
ATOM 3982 C C . THR A 1 547 ? 3.082 -10.393 -14.717 1.00 98.75 547 THR A C 1
ATOM 3984 O O . THR A 1 547 ? 2.760 -9.296 -14.260 1.00 98.75 547 THR A O 1
ATOM 3987 N N . GLY A 1 548 ? 2.249 -11.114 -15.472 1.00 98.56 548 GLY A N 1
ATOM 3988 C CA . GLY A 1 548 ? 0.885 -10.698 -15.807 1.00 98.56 548 GLY A CA 1
ATOM 3989 C C . GLY A 1 548 ? 0.740 -10.205 -17.247 1.00 98.56 548 GLY A C 1
ATOM 3990 O O . GLY A 1 548 ? 1.605 -10.469 -18.078 1.00 98.56 548 GLY A O 1
ATOM 3991 N N . ALA A 1 549 ? -0.384 -9.558 -17.550 1.00 98.19 549 ALA A N 1
ATOM 3992 C CA . ALA A 1 549 ? -0.795 -9.168 -18.903 1.00 98.19 549 ALA A CA 1
ATOM 3993 C C . ALA A 1 549 ? -1.327 -7.723 -19.005 1.00 98.19 549 ALA A C 1
ATOM 3995 O O . ALA A 1 549 ? -1.931 -7.351 -20.009 1.00 98.19 549 ALA A O 1
ATOM 3996 N N . GLY A 1 550 ? -1.161 -6.922 -17.950 1.00 97.88 550 GLY A N 1
ATOM 3997 C CA . GLY A 1 550 ? -1.577 -5.520 -17.918 1.00 97.88 550 GLY A CA 1
ATOM 3998 C C . GLY A 1 550 ? -0.542 -4.552 -18.484 1.00 97.88 550 GLY A C 1
ATOM 3999 O O . GLY A 1 550 ? 0.290 -4.903 -19.316 1.00 97.88 550 GLY A O 1
ATOM 4000 N N . GLU A 1 551 ? -0.584 -3.316 -18.002 1.00 97.00 551 GLU A N 1
ATOM 4001 C CA . GLU A 1 551 ? 0.366 -2.266 -18.368 1.00 97.00 551 GLU A CA 1
ATOM 4002 C C . GLU A 1 551 ? 1.336 -1.982 -17.213 1.00 97.00 551 GLU A C 1
ATOM 4004 O O . GLU A 1 551 ? 0.916 -1.802 -16.065 1.00 97.00 551 GLU A O 1
ATOM 4009 N N . PHE A 1 552 ? 2.633 -1.912 -17.515 1.00 96.38 552 PHE A N 1
ATOM 4010 C CA . PHE A 1 552 ? 3.670 -1.481 -16.579 1.00 96.38 552 PHE A CA 1
ATOM 4011 C C . PHE A 1 552 ? 4.389 -0.247 -17.123 1.00 96.38 552 PHE A C 1
ATOM 4013 O O . PHE A 1 552 ? 5.150 -0.335 -18.081 1.00 96.38 552 PHE A O 1
ATOM 4020 N N . SER A 1 553 ? 4.185 0.905 -16.493 1.00 92.44 553 SER A N 1
ATOM 4021 C CA . SER A 1 553 ? 4.863 2.144 -16.875 1.00 92.44 553 SER A CA 1
ATOM 4022 C C . SER A 1 553 ? 6.133 2.339 -16.046 1.00 92.44 553 SER A C 1
ATOM 4024 O O . SER A 1 553 ? 6.051 2.371 -14.817 1.00 92.44 553 SER A O 1
ATOM 4026 N N . THR A 1 554 ? 7.285 2.532 -16.697 1.00 88.31 554 THR A N 1
ATOM 4027 C CA . THR A 1 554 ? 8.603 2.600 -16.028 1.00 88.31 554 THR A CA 1
ATOM 4028 C C . THR A 1 554 ? 8.759 3.830 -15.137 1.00 88.31 554 THR A C 1
ATOM 4030 O O . THR A 1 554 ? 9.151 3.711 -13.980 1.00 88.31 554 THR A O 1
ATOM 4033 N N . GLY A 1 555 ? 8.380 5.004 -15.638 1.00 84.44 555 GLY A N 1
ATOM 4034 C CA . GLY A 1 555 ? 8.483 6.254 -14.889 1.00 84.44 555 GLY A CA 1
ATOM 4035 C C . GLY A 1 555 ? 8.856 7.437 -15.764 1.00 84.44 555 GLY A C 1
ATOM 4036 O O . GLY A 1 555 ? 8.608 7.390 -16.973 1.00 84.44 555 GLY A O 1
ATOM 4037 N N . PHE A 1 556 ? 9.405 8.494 -15.160 1.00 78.12 556 PHE A N 1
ATOM 4038 C CA . PHE A 1 556 ? 9.995 9.616 -15.886 1.00 78.12 556 PHE A CA 1
ATOM 4039 C C . PHE A 1 556 ? 10.974 10.479 -15.091 1.00 78.12 556 PHE A C 1
ATOM 4041 O O . PHE A 1 556 ? 10.923 10.532 -13.869 1.00 78.12 556 PHE A O 1
ATOM 4048 N N . THR A 1 557 ? 11.836 11.204 -15.811 1.00 66.50 557 THR A N 1
ATOM 4049 C CA . THR A 1 557 ? 12.856 12.094 -15.248 1.00 66.50 557 THR A CA 1
ATOM 4050 C C . THR A 1 557 ? 12.260 13.324 -14.549 1.00 66.50 557 THR A C 1
ATOM 4052 O O . THR A 1 557 ? 11.587 14.159 -15.150 1.00 66.50 557 THR A O 1
ATOM 4055 N N . GLY A 1 558 ? 12.551 13.448 -13.256 1.00 67.19 558 GLY A N 1
ATOM 4056 C CA . GLY A 1 558 ? 12.011 14.471 -12.360 1.00 67.19 558 GLY A CA 1
ATOM 4057 C C . GLY A 1 558 ? 12.110 13.988 -10.914 1.00 67.19 558 GLY A C 1
ATOM 4058 O O . GLY A 1 558 ? 12.239 12.789 -10.685 1.00 67.19 558 GLY A O 1
ATOM 4059 N N . ALA A 1 559 ? 12.148 14.903 -9.939 1.00 68.06 559 ALA A N 1
ATOM 4060 C CA . ALA A 1 559 ? 11.976 14.569 -8.516 1.00 68.06 559 ALA A CA 1
ATOM 4061 C C . ALA A 1 559 ? 12.871 13.442 -7.933 1.00 68.06 559 ALA A C 1
ATOM 4063 O O . ALA A 1 559 ? 12.484 12.789 -6.970 1.00 68.06 559 ALA A O 1
ATOM 4064 N N . GLY A 1 560 ? 14.074 13.214 -8.476 1.00 71.75 560 GLY A N 1
ATOM 4065 C CA . GLY A 1 560 ? 14.978 12.151 -8.010 1.00 71.75 560 GLY A CA 1
ATOM 4066 C C . GLY A 1 560 ? 14.770 10.778 -8.665 1.00 71.75 560 GLY A C 1
ATOM 4067 O O . GLY A 1 560 ? 15.409 9.815 -8.241 1.00 71.75 560 GLY A O 1
ATOM 4068 N N . TYR A 1 561 ? 13.930 10.669 -9.699 1.00 81.44 561 TYR A N 1
ATOM 4069 C CA . TYR A 1 561 ? 13.838 9.473 -10.538 1.00 81.44 561 TYR A CA 1
ATOM 4070 C C . TYR A 1 561 ? 15.149 9.190 -11.286 1.00 81.44 561 TYR A C 1
ATOM 4072 O O . TYR A 1 561 ? 15.760 10.085 -11.872 1.00 81.44 561 TYR A O 1
ATOM 4080 N N . VAL A 1 562 ? 15.525 7.916 -11.312 1.00 85.00 562 VAL A N 1
ATOM 4081 C CA . VAL A 1 562 ? 16.683 7.338 -11.991 1.00 85.00 562 VAL A CA 1
ATOM 4082 C C . VAL A 1 562 ? 16.204 6.254 -12.957 1.00 85.00 562 VAL A C 1
ATOM 4084 O O . VAL A 1 562 ? 16.421 6.373 -14.164 1.00 85.00 562 VAL A O 1
ATOM 4087 N N . GLU A 1 563 ? 15.533 5.217 -12.445 1.00 88.94 563 GLU A N 1
ATOM 4088 C CA . GLU A 1 563 ? 15.120 4.041 -13.221 1.00 88.94 563 GLU A CA 1
ATOM 4089 C C . GLU A 1 563 ? 14.085 3.175 -12.486 1.00 88.94 563 GLU A C 1
ATOM 4091 O O . GLU A 1 563 ? 14.020 3.159 -11.255 1.00 88.94 563 GLU A O 1
ATOM 4096 N N . ALA A 1 564 ? 13.309 2.404 -13.249 1.00 93.75 564 ALA A N 1
ATOM 4097 C CA . ALA A 1 564 ? 12.599 1.240 -12.733 1.00 93.75 564 ALA A CA 1
ATOM 4098 C C . ALA A 1 564 ? 13.519 0.013 -12.752 1.00 93.75 564 ALA A C 1
ATOM 4100 O O . ALA A 1 564 ? 14.206 -0.216 -13.745 1.00 93.75 564 ALA A O 1
ATOM 4101 N N . VAL A 1 565 ? 13.506 -0.812 -11.704 1.00 96.12 565 VAL A N 1
ATOM 4102 C CA . VAL A 1 565 ? 14.370 -2.003 -11.597 1.00 96.12 565 VAL A CA 1
ATOM 4103 C C . VAL A 1 565 ? 13.545 -3.289 -11.559 1.00 96.12 565 VAL A C 1
ATOM 4105 O O . VAL A 1 565 ? 12.565 -3.394 -10.827 1.00 96.12 565 VAL A O 1
ATOM 4108 N N . ILE A 1 566 ? 13.966 -4.305 -12.307 1.00 97.94 566 ILE A N 1
ATOM 4109 C CA . ILE A 1 566 ? 13.378 -5.651 -12.294 1.00 97.94 566 ILE A CA 1
ATOM 4110 C C . ILE A 1 566 ? 14.466 -6.725 -12.180 1.00 97.94 566 ILE A C 1
ATOM 4112 O O . ILE A 1 566 ? 15.617 -6.499 -12.551 1.00 97.94 566 ILE A O 1
ATOM 4116 N N . GLY A 1 567 ? 14.101 -7.918 -11.713 1.00 97.00 567 GLY A N 1
ATOM 4117 C CA . GLY A 1 567 ? 15.004 -9.064 -11.557 1.00 97.00 567 GLY A CA 1
ATOM 4118 C C . GLY A 1 567 ? 15.748 -9.112 -10.218 1.00 97.00 567 GLY A C 1
ATOM 4119 O O . GLY A 1 567 ? 16.721 -9.855 -10.076 1.00 97.00 567 GLY A O 1
ATOM 4120 N N . LEU A 1 568 ? 15.303 -8.343 -9.215 1.00 96.19 568 LEU A N 1
ATOM 4121 C CA . LEU A 1 568 ? 15.865 -8.417 -7.864 1.00 96.19 568 LEU A CA 1
ATOM 4122 C C . LEU A 1 568 ? 15.820 -9.851 -7.314 1.00 96.19 568 LEU A C 1
ATOM 4124 O O . LEU A 1 568 ? 14.857 -10.585 -7.519 1.00 96.19 568 LEU A O 1
ATOM 4128 N N . GLY A 1 569 ? 16.867 -10.247 -6.584 1.00 93.94 569 GLY A N 1
ATOM 4129 C CA . GLY A 1 569 ? 16.936 -11.571 -5.957 1.00 93.94 569 GLY A CA 1
ATOM 4130 C C . GLY A 1 569 ? 17.033 -12.736 -6.948 1.00 93.94 569 GLY A C 1
ATOM 4131 O O . GLY A 1 569 ? 16.551 -13.821 -6.638 1.00 93.94 569 GLY A O 1
ATOM 4132 N N . ASP A 1 570 ? 17.623 -12.507 -8.128 1.00 95.69 570 ASP A N 1
ATOM 4133 C CA . ASP A 1 570 ? 17.741 -13.492 -9.216 1.00 95.69 570 ASP A CA 1
ATOM 4134 C C . ASP A 1 570 ? 16.387 -13.978 -9.766 1.00 95.69 570 ASP A C 1
ATOM 4136 O O . ASP A 1 570 ? 16.287 -15.033 -10.402 1.00 95.69 570 ASP A O 1
ATOM 4140 N N . ALA A 1 571 ? 15.327 -13.202 -9.531 1.00 97.06 571 ALA A N 1
ATOM 4141 C CA . ALA A 1 571 ? 13.982 -13.556 -9.940 1.00 97.06 571 ALA A CA 1
ATOM 4142 C C . ALA A 1 571 ? 13.849 -13.595 -11.470 1.00 97.06 571 ALA A C 1
ATOM 4144 O O . ALA A 1 571 ? 14.424 -12.784 -12.200 1.00 97.06 571 ALA A O 1
ATOM 4145 N N . SER A 1 572 ? 13.068 -14.561 -11.952 1.00 97.81 572 SER A N 1
ATOM 4146 C CA . SER A 1 572 ? 12.706 -14.687 -13.364 1.00 97.81 572 SER A CA 1
ATOM 4147 C C . SER A 1 572 ? 11.221 -14.396 -13.542 1.00 97.81 572 SER A C 1
ATOM 4149 O O . SER A 1 572 ? 10.406 -14.867 -12.751 1.00 97.81 572 SER A O 1
ATOM 4151 N N . GLY A 1 573 ? 10.871 -13.652 -14.587 1.00 97.94 573 GLY A N 1
ATOM 4152 C CA . GLY A 1 573 ? 9.506 -13.216 -14.869 1.00 97.94 573 GLY A CA 1
ATOM 4153 C C . GLY A 1 573 ? 9.121 -13.437 -16.327 1.00 97.94 573 GLY A C 1
ATOM 4154 O O . GLY A 1 573 ? 9.971 -13.486 -17.214 1.00 97.94 573 GLY A O 1
ATOM 4155 N N . SER A 1 574 ? 7.820 -13.566 -16.578 1.00 98.12 574 SER A N 1
ATOM 4156 C CA . SER A 1 574 ? 7.245 -13.586 -17.922 1.00 98.12 574 SER A CA 1
ATOM 4157 C C . SER A 1 574 ? 6.048 -12.645 -17.956 1.00 98.12 574 SER A C 1
ATOM 4159 O O . SER A 1 574 ? 5.048 -12.871 -17.270 1.00 98.12 574 SER A O 1
ATOM 4161 N N . PHE A 1 575 ? 6.179 -11.571 -18.729 1.00 98.62 575 PHE A N 1
ATOM 4162 C CA . PHE A 1 575 ? 5.185 -10.518 -18.859 1.00 98.62 575 PHE A CA 1
ATOM 4163 C C . PHE A 1 575 ? 4.550 -10.581 -20.250 1.00 98.62 575 PHE A C 1
ATOM 4165 O O . PHE A 1 575 ? 5.212 -10.432 -21.279 1.00 98.62 575 PHE A O 1
ATOM 4172 N N . ALA A 1 576 ? 3.248 -10.834 -20.274 1.00 97.81 576 ALA A N 1
ATOM 4173 C CA . ALA A 1 576 ? 2.389 -10.819 -21.455 1.00 97.81 576 ALA A CA 1
ATOM 4174 C C . ALA A 1 576 ? 1.603 -9.507 -21.571 1.00 97.81 576 ALA A C 1
ATOM 4176 O O . ALA A 1 576 ? 0.527 -9.470 -22.159 1.00 97.81 576 ALA A O 1
ATOM 4177 N N . GLY A 1 577 ? 2.123 -8.454 -20.947 1.00 97.00 577 GLY A N 1
ATOM 4178 C CA . GLY A 1 577 ? 1.590 -7.105 -20.989 1.00 97.00 577 GLY A CA 1
ATOM 4179 C C . GLY A 1 577 ? 2.489 -6.165 -21.784 1.00 97.00 577 GLY A C 1
ATOM 4180 O O . GLY A 1 577 ? 3.456 -6.594 -22.421 1.00 97.00 577 GLY A O 1
ATOM 4181 N N . VAL A 1 578 ? 2.183 -4.873 -21.713 1.00 95.81 578 VAL A N 1
ATOM 4182 C CA . VAL A 1 578 ? 2.967 -3.825 -22.379 1.00 95.81 578 VAL A CA 1
ATOM 4183 C C . VAL A 1 578 ? 3.744 -3.026 -21.340 1.00 95.81 578 VAL A C 1
ATOM 4185 O O . VAL A 1 578 ? 3.178 -2.577 -20.341 1.00 95.81 578 VAL A O 1
ATOM 4188 N N . VAL A 1 579 ? 5.048 -2.862 -21.559 1.00 95.56 579 VAL A N 1
ATOM 4189 C CA . VAL A 1 579 ? 5.861 -1.896 -20.812 1.00 95.56 579 VAL A CA 1
ATOM 4190 C C . VAL A 1 579 ? 5.759 -0.548 -21.511 1.00 95.56 579 VAL A C 1
ATOM 4192 O O . VAL A 1 579 ? 6.066 -0.474 -22.692 1.00 95.56 579 VAL A O 1
ATOM 4195 N N . THR A 1 580 ? 5.353 0.508 -20.817 1.00 90.56 580 THR A N 1
ATOM 4196 C CA . THR A 1 580 ? 5.050 1.816 -21.422 1.00 90.56 580 THR A CA 1
ATOM 4197 C C . THR A 1 580 ? 5.799 2.962 -20.738 1.00 90.56 580 THR A C 1
ATOM 4199 O O . THR A 1 580 ? 6.475 2.796 -19.718 1.00 90.56 580 THR A O 1
ATOM 4202 N N . ASN A 1 581 ? 5.679 4.157 -21.319 1.00 79.25 581 ASN A N 1
ATOM 4203 C CA . ASN A 1 581 ? 6.066 5.410 -20.672 1.00 79.25 581 ASN A CA 1
ATOM 4204 C C . ASN A 1 581 ? 4.950 5.947 -19.782 1.00 79.25 581 ASN A C 1
ATOM 4206 O O . ASN A 1 581 ? 3.768 5.723 -20.045 1.00 79.25 581 ASN A O 1
ATOM 4210 N N . THR A 1 582 ? 5.318 6.785 -18.812 1.00 73.25 582 THR A N 1
ATOM 4211 C CA . THR A 1 582 ? 4.316 7.508 -18.024 1.00 73.25 582 THR A CA 1
ATOM 4212 C C . THR A 1 582 ? 3.694 8.622 -18.882 1.00 73.25 582 THR A C 1
ATOM 4214 O O . THR A 1 582 ? 4.433 9.472 -19.393 1.00 73.25 582 THR A O 1
ATOM 4217 N N . PRO A 1 583 ? 2.358 8.675 -19.057 1.00 64.62 583 PRO A N 1
ATOM 4218 C CA . PRO A 1 583 ? 1.707 9.805 -19.718 1.00 64.62 583 PRO A CA 1
ATOM 4219 C C . PRO A 1 583 ? 1.820 11.075 -18.856 1.00 64.62 583 PRO A C 1
ATOM 4221 O O . PRO A 1 583 ? 1.666 11.003 -17.638 1.00 64.62 583 PRO A O 1
ATOM 4224 N N . ALA A 1 584 ? 2.030 12.247 -19.473 1.00 53.84 584 ALA A N 1
ATOM 4225 C CA . ALA A 1 584 ? 2.208 13.521 -18.753 1.00 53.84 584 ALA A CA 1
ATOM 4226 C C . ALA A 1 584 ? 0.994 13.969 -17.911 1.00 53.84 584 ALA A C 1
ATOM 4228 O O . ALA A 1 584 ? 1.127 14.836 -17.051 1.00 53.84 584 ALA A O 1
ATOM 4229 N N . ASN A 1 585 ? -0.194 13.398 -18.139 1.00 54.75 585 ASN A N 1
ATOM 4230 C CA . ASN A 1 585 ? -1.386 13.681 -17.342 1.00 54.75 585 ASN A CA 1
ATOM 4231 C C . ASN A 1 585 ? -1.646 12.525 -16.364 1.00 54.75 585 ASN A C 1
ATOM 4233 O O . ASN A 1 585 ? -2.331 11.552 -16.683 1.00 54.75 585 ASN A O 1
ATOM 4237 N N . ILE A 1 586 ? -1.041 12.624 -15.180 1.00 55.81 586 ILE A N 1
ATOM 4238 C CA . ILE A 1 586 ? -1.029 11.581 -14.141 1.00 55.81 586 ILE A CA 1
ATOM 4239 C C . ILE A 1 586 ? -2.420 11.413 -13.484 1.00 55.81 586 ILE A C 1
ATOM 4241 O O . ILE A 1 586 ? -2.712 10.352 -12.928 1.00 55.81 586 ILE A O 1
ATOM 4245 N N . ASP A 1 587 ? -3.311 12.403 -13.634 1.00 47.97 587 ASP A N 1
ATOM 4246 C CA . ASP A 1 587 ? -4.582 12.502 -12.900 1.00 47.97 587 ASP A CA 1
ATOM 4247 C C . ASP A 1 587 ? -5.814 11.958 -13.647 1.00 47.97 587 ASP A C 1
ATOM 4249 O O . ASP A 1 587 ? -6.916 11.933 -13.100 1.00 47.97 587 ASP A O 1
ATOM 4253 N N . GLY A 1 588 ? -5.666 11.474 -14.884 1.00 47.72 588 GLY A N 1
ATOM 4254 C CA . GLY A 1 588 ? -6.765 10.824 -15.613 1.00 47.72 588 GLY A CA 1
ATOM 4255 C C . GLY A 1 588 ? -7.949 11.733 -15.989 1.00 47.72 588 GLY A C 1
ATOM 4256 O O . GLY A 1 588 ? -8.975 11.222 -16.441 1.00 47.72 588 GLY A O 1
ATOM 4257 N N . GLU A 1 589 ? -7.838 13.061 -15.861 1.00 39.69 589 GLU A N 1
ATOM 4258 C CA . GLU A 1 589 ? -8.845 13.987 -16.386 1.00 39.69 589 GLU A CA 1
ATOM 4259 C C . GLU A 1 589 ? -8.616 14.260 -17.881 1.00 39.69 589 GLU A C 1
ATOM 4261 O O . GLU A 1 589 ? -7.535 14.637 -18.325 1.00 39.69 589 GLU A O 1
ATOM 4266 N N . THR A 1 590 ? -9.668 14.024 -18.663 1.00 38.31 590 THR A N 1
ATOM 4267 C CA . THR A 1 590 ? -9.769 14.100 -20.128 1.00 38.31 590 THR A CA 1
ATOM 4268 C C . THR A 1 590 ? -8.890 15.162 -20.810 1.00 38.31 590 THR A C 1
ATOM 4270 O O . THR A 1 590 ? -9.110 16.359 -20.631 1.00 38.31 590 THR A O 1
ATOM 4273 N N . GLY A 1 591 ? -7.994 14.734 -21.703 1.00 39.12 591 GLY A N 1
ATOM 4274 C CA . GLY A 1 591 ? -7.276 15.611 -22.634 1.00 39.12 591 GLY A CA 1
ATOM 4275 C C . GLY A 1 591 ? -6.219 14.847 -23.431 1.00 39.12 591 GLY A C 1
ATOM 4276 O O . GLY A 1 591 ? -5.674 13.870 -22.926 1.00 39.12 591 GLY A O 1
ATOM 4277 N N . GLU A 1 592 ? -5.966 15.253 -24.680 1.00 35.00 592 GLU A N 1
ATOM 4278 C CA . GLU A 1 592 ? -4.899 14.695 -25.528 1.00 35.00 592 GLU A CA 1
ATOM 4279 C C . GLU A 1 592 ? -3.568 14.629 -24.759 1.00 35.00 592 GLU A C 1
ATOM 4281 O O . GLU A 1 592 ? -3.163 15.601 -24.119 1.00 35.00 592 GLU A O 1
ATOM 4286 N N . VAL A 1 593 ? -2.888 13.481 -24.810 1.00 43.28 593 VAL A N 1
ATOM 4287 C CA . VAL A 1 593 ? -1.552 13.310 -24.224 1.00 43.28 593 VAL A CA 1
ATOM 4288 C C . VAL A 1 593 ? -0.572 14.106 -25.084 1.00 43.28 593 VAL A C 1
ATOM 4290 O O . VAL A 1 593 ? -0.169 13.657 -26.151 1.00 43.28 593 VAL A O 1
ATOM 4293 N N . LEU A 1 594 ? -0.238 15.326 -24.654 1.00 41.09 594 LEU A N 1
ATOM 4294 C CA . LEU A 1 594 ? 0.610 16.236 -25.433 1.00 41.09 594 LEU A CA 1
ATOM 4295 C C . LEU A 1 594 ? 2.114 15.959 -25.276 1.00 41.09 594 LEU A C 1
ATOM 4297 O O . LEU A 1 594 ? 2.885 16.471 -26.082 1.00 41.09 594 LEU A O 1
ATOM 4301 N N . GLN A 1 595 ? 2.540 15.188 -24.263 1.00 56.22 595 GLN A N 1
ATOM 4302 C CA . GLN A 1 595 ? 3.944 14.820 -24.019 1.00 56.22 595 GLN A CA 1
ATOM 4303 C C . GLN A 1 595 ? 4.034 13.449 -23.322 1.00 56.22 595 GLN A C 1
ATOM 4305 O O . GLN A 1 595 ? 3.255 13.152 -22.414 1.00 56.22 595 GLN A O 1
ATOM 4310 N N . TYR A 1 596 ? 4.984 12.617 -23.750 1.00 58.69 596 TYR A N 1
ATOM 4311 C CA . TYR A 1 596 ? 5.413 11.412 -23.034 1.00 58.69 596 TYR A CA 1
ATOM 4312 C C . TYR A 1 596 ? 6.789 11.677 -22.454 1.00 58.69 596 TYR A C 1
ATOM 4314 O O . TYR A 1 596 ? 7.632 12.270 -23.130 1.00 58.69 596 TYR A O 1
ATOM 4322 N N . HIS A 1 597 ? 7.014 11.220 -21.232 1.00 72.12 597 HIS A N 1
ATOM 4323 C CA . HIS A 1 597 ? 8.307 11.367 -20.595 1.00 72.12 597 HIS A CA 1
ATOM 4324 C C . HIS A 1 597 ? 9.130 10.076 -20.681 1.00 72.12 597 HIS A C 1
ATOM 4326 O O . HIS A 1 597 ? 8.577 8.979 -20.740 1.00 72.12 597 HIS A O 1
ATOM 4332 N N . ASP A 1 598 ? 10.454 10.221 -20.681 1.00 77.62 598 ASP A N 1
ATOM 4333 C CA . ASP A 1 598 ? 11.388 9.132 -20.957 1.00 77.62 598 ASP A CA 1
ATOM 4334 C C . ASP A 1 598 ? 11.795 8.438 -19.639 1.00 77.62 598 ASP A C 1
ATOM 4336 O O . ASP A 1 598 ? 12.549 8.992 -18.837 1.00 77.62 598 ASP A O 1
ATOM 4340 N N . GLY A 1 599 ? 11.251 7.244 -19.379 1.00 83.19 599 GLY A N 1
ATOM 4341 C CA . GLY A 1 599 ? 11.539 6.452 -18.176 1.00 83.19 599 GLY A CA 1
ATOM 4342 C C . GLY A 1 599 ? 12.494 5.288 -18.444 1.00 83.19 599 GLY A C 1
ATOM 4343 O O . GLY A 1 599 ? 12.193 4.436 -19.280 1.00 83.19 599 GLY A O 1
ATOM 4344 N N . ASN A 1 600 ? 13.613 5.227 -17.715 1.00 89.19 600 ASN A N 1
ATOM 4345 C CA . ASN A 1 600 ? 14.610 4.152 -17.828 1.00 89.19 600 ASN A CA 1
ATOM 4346 C C . ASN A 1 600 ? 14.153 2.845 -17.164 1.00 89.19 600 ASN A C 1
ATOM 4348 O O . ASN A 1 600 ? 13.408 2.873 -16.181 1.00 89.19 600 ASN A O 1
ATOM 4352 N N . LEU A 1 601 ? 14.670 1.720 -17.653 1.00 94.00 601 LEU A N 1
ATOM 4353 C CA . LEU A 1 601 ? 14.464 0.383 -17.105 1.00 94.00 601 LEU A CA 1
ATOM 4354 C C . LEU A 1 601 ? 15.811 -0.306 -16.882 1.00 94.00 601 LEU A C 1
ATOM 4356 O O . LEU A 1 601 ? 16.668 -0.308 -17.759 1.00 94.00 601 LEU A O 1
ATOM 4360 N N . ARG A 1 602 ? 15.981 -0.968 -15.742 1.00 95.50 602 ARG A N 1
ATOM 4361 C CA . ARG A 1 602 ? 17.150 -1.792 -15.446 1.00 95.50 602 ARG A CA 1
ATOM 4362 C C . ARG A 1 602 ? 16.741 -3.213 -15.105 1.00 95.50 602 ARG A C 1
ATOM 4364 O O . ARG A 1 602 ? 15.911 -3.446 -14.228 1.00 95.50 602 ARG A O 1
ATOM 4371 N N . LYS A 1 603 ? 17.378 -4.174 -15.763 1.00 97.56 603 LYS A N 1
ATOM 4372 C CA . LYS A 1 603 ? 17.299 -5.597 -15.446 1.00 97.56 603 LYS A CA 1
ATOM 4373 C C . LYS A 1 603 ? 18.551 -6.015 -14.681 1.00 97.56 603 LYS A C 1
ATOM 4375 O O . LYS A 1 603 ? 19.653 -5.952 -15.217 1.00 97.56 603 LYS A O 1
ATOM 4380 N N . VAL A 1 604 ? 18.362 -6.482 -13.450 1.00 96.62 604 VAL A N 1
ATOM 4381 C CA . VAL A 1 604 ? 19.423 -6.988 -12.564 1.00 96.62 604 VAL A CA 1
ATOM 4382 C C . VAL A 1 604 ? 19.231 -8.469 -12.254 1.00 96.62 604 VAL A C 1
ATOM 4384 O O . VAL A 1 604 ? 18.193 -9.048 -12.581 1.00 96.62 604 VAL A O 1
ATOM 4387 N N . GLY A 1 605 ? 20.224 -9.081 -11.608 1.00 95.75 605 GLY A N 1
ATOM 4388 C CA . GLY A 1 605 ? 20.177 -10.473 -11.161 1.00 95.75 605 GLY A CA 1
ATOM 4389 C C . GLY A 1 605 ? 20.264 -11.494 -12.298 1.00 95.75 605 GLY A C 1
ATOM 4390 O O . GLY A 1 605 ? 19.953 -11.220 -13.455 1.00 95.75 605 GLY A O 1
ATOM 4391 N N . THR A 1 606 ? 20.649 -12.716 -11.956 1.00 96.25 606 THR A N 1
ATOM 4392 C CA . THR A 1 606 ? 20.949 -13.789 -12.921 1.00 96.25 606 THR A CA 1
ATOM 4393 C C . THR A 1 606 ? 19.714 -14.388 -13.605 1.00 96.25 606 THR A C 1
ATOM 4395 O O . THR A 1 606 ? 19.846 -15.130 -14.580 1.00 96.25 606 THR A O 1
ATOM 4398 N N . GLY A 1 607 ? 18.511 -14.068 -13.120 1.00 97.38 607 GLY A N 1
ATOM 4399 C CA . GLY A 1 607 ? 17.244 -14.539 -13.675 1.00 97.38 607 GLY A CA 1
ATOM 4400 C C . GLY A 1 607 ? 16.942 -14.012 -15.082 1.00 97.38 607 GLY A C 1
ATOM 4401 O O . GLY A 1 607 ? 17.568 -13.069 -15.578 1.00 97.38 607 GLY A O 1
ATOM 4402 N N . THR A 1 608 ? 15.939 -14.606 -15.725 1.00 98.31 608 THR A N 1
ATOM 4403 C CA . THR A 1 608 ? 15.449 -14.200 -17.051 1.00 98.31 608 THR A CA 1
ATOM 4404 C C . THR A 1 608 ? 14.152 -13.413 -16.920 1.00 98.31 608 THR A C 1
ATOM 4406 O O . THR A 1 608 ? 13.194 -13.904 -16.327 1.00 98.31 608 THR A O 1
ATOM 4409 N N . GLN A 1 609 ? 14.095 -12.215 -17.503 1.00 98.62 609 GLN A N 1
ATOM 4410 C CA . GLN A 1 609 ? 12.836 -11.515 -17.737 1.00 98.62 609 GLN A CA 1
ATOM 4411 C C . GLN A 1 609 ? 12.444 -11.654 -19.207 1.00 98.62 609 GLN A C 1
ATOM 4413 O O . GLN A 1 609 ? 13.158 -11.180 -20.089 1.00 98.62 609 GLN A O 1
ATOM 4418 N N . THR A 1 610 ? 11.282 -12.256 -19.444 1.00 98.56 610 THR A N 1
ATOM 4419 C CA . THR A 1 610 ? 10.712 -12.478 -20.773 1.00 98.56 610 THR A CA 1
ATOM 4420 C C . THR A 1 610 ? 9.517 -11.551 -21.006 1.00 98.56 610 THR A C 1
ATOM 4422 O O . THR A 1 610 ? 8.595 -11.511 -20.190 1.00 98.56 610 THR A O 1
ATOM 4425 N N . PHE A 1 611 ? 9.489 -10.852 -22.137 1.00 98.56 611 PHE A N 1
ATOM 4426 C CA . PHE A 1 611 ? 8.372 -10.039 -22.619 1.00 98.56 611 PHE A CA 1
ATOM 4427 C C . PHE A 1 611 ? 7.766 -10.687 -23.860 1.00 98.56 611 PHE A C 1
ATOM 4429 O O . PHE A 1 611 ? 8.495 -11.071 -24.771 1.00 98.56 611 PHE A O 1
ATOM 4436 N N . THR A 1 612 ? 6.439 -10.817 -23.899 1.00 97.25 612 THR A N 1
ATOM 4437 C CA . THR A 1 612 ? 5.738 -11.542 -24.981 1.00 97.25 612 THR A CA 1
ATOM 4438 C C . THR A 1 612 ? 4.737 -10.706 -25.773 1.00 97.25 612 THR A C 1
ATOM 4440 O O . THR A 1 612 ? 4.101 -11.223 -26.691 1.00 97.25 612 THR A O 1
ATOM 4443 N N . VAL A 1 613 ? 4.613 -9.415 -25.447 1.00 95.31 613 VAL A N 1
ATOM 4444 C CA . VAL A 1 613 ? 3.747 -8.470 -26.165 1.00 95.31 613 VAL A CA 1
ATOM 4445 C C . VAL A 1 613 ? 4.519 -7.220 -26.574 1.00 95.31 613 VAL A C 1
ATOM 4447 O O . VAL A 1 613 ? 4.904 -7.125 -27.729 1.00 95.31 613 VAL A O 1
ATOM 4450 N N . GLY A 1 614 ? 4.781 -6.270 -25.679 1.00 91.56 614 GLY A N 1
ATOM 4451 C CA . GLY A 1 614 ? 5.369 -4.995 -26.101 1.00 91.56 614 GLY A CA 1
ATOM 4452 C C . GLY A 1 614 ? 6.289 -4.384 -25.060 1.00 91.56 614 GLY A C 1
ATOM 4453 O O . GLY A 1 614 ? 5.970 -4.375 -23.871 1.00 91.56 614 GLY A O 1
ATOM 4454 N N . VAL A 1 615 ? 7.413 -3.838 -25.517 1.00 94.69 615 VAL A N 1
ATOM 4455 C CA . VAL A 1 615 ? 8.258 -2.928 -24.737 1.00 94.69 615 VAL A CA 1
ATOM 4456 C C . VAL A 1 615 ? 8.310 -1.590 -25.469 1.00 94.69 615 VAL A C 1
ATOM 4458 O O . VAL A 1 615 ? 8.907 -1.495 -26.534 1.00 94.69 615 VAL A O 1
ATOM 4461 N N . GLU A 1 616 ? 7.650 -0.576 -24.913 1.00 90.31 616 GLU A N 1
ATOM 4462 C CA . GLU A 1 616 ? 7.362 0.725 -25.536 1.00 90.31 616 GLU A CA 1
ATOM 4463 C C . GLU A 1 616 ? 7.895 1.934 -24.756 1.00 90.31 616 GLU A C 1
ATOM 4465 O O . GLU A 1 616 ? 7.472 3.074 -24.970 1.00 90.31 616 GLU A O 1
ATOM 4470 N N . HIS A 1 617 ? 8.806 1.735 -23.808 1.00 87.19 617 HIS A N 1
ATOM 4471 C CA . HIS A 1 617 ? 9.375 2.872 -23.094 1.00 87.19 617 HIS A CA 1
ATOM 4472 C C . HIS A 1 617 ? 10.355 3.660 -23.990 1.00 87.19 617 HIS A C 1
ATOM 4474 O O . HIS A 1 617 ? 10.992 3.113 -24.884 1.00 87.19 617 HIS A O 1
ATOM 4480 N N . ARG A 1 618 ? 10.522 4.956 -23.730 1.00 82.69 618 ARG A N 1
ATOM 4481 C CA . ARG A 1 618 ? 11.423 5.867 -24.453 1.00 82.69 618 ARG A CA 1
ATOM 4482 C C . ARG A 1 618 ? 12.791 6.013 -23.777 1.00 82.69 618 ARG A C 1
ATOM 4484 O O . ARG A 1 618 ? 13.713 6.504 -24.414 1.00 82.69 618 ARG A O 1
ATOM 4491 N N . GLY A 1 619 ? 12.917 5.635 -22.500 1.00 85.12 619 GLY A N 1
ATOM 4492 C CA . GLY A 1 619 ? 14.187 5.681 -21.766 1.00 85.12 619 GLY A CA 1
ATOM 4493 C C . GLY A 1 619 ? 15.121 4.519 -22.108 1.00 85.12 619 GLY A C 1
ATOM 4494 O O . GLY A 1 619 ? 14.770 3.634 -22.883 1.00 85.12 619 GLY A O 1
ATOM 4495 N N . ASN A 1 620 ? 16.314 4.515 -21.518 1.00 88.06 620 ASN A N 1
ATOM 4496 C CA . ASN A 1 620 ? 17.303 3.460 -21.748 1.00 88.06 620 ASN A CA 1
ATOM 4497 C C . ASN A 1 620 ? 16.929 2.173 -21.003 1.00 88.06 620 ASN A C 1
ATOM 4499 O O . ASN A 1 620 ? 16.438 2.227 -19.872 1.00 88.06 620 ASN A O 1
ATOM 4503 N N . THR A 1 621 ? 17.222 1.024 -21.613 1.00 93.81 621 THR A N 1
ATOM 4504 C CA . THR A 1 621 ? 17.215 -0.281 -20.944 1.00 93.81 621 THR A CA 1
ATOM 4505 C C . THR A 1 621 ? 18.646 -0.702 -20.621 1.00 93.81 621 THR A C 1
ATOM 4507 O O . THR A 1 621 ? 19.436 -0.930 -21.533 1.00 93.81 621 THR A O 1
ATOM 4510 N N . VAL A 1 622 ? 18.974 -0.884 -19.343 1.00 94.75 622 VAL A N 1
ATOM 4511 C CA . VAL A 1 622 ? 20.266 -1.448 -18.916 1.00 94.75 622 VAL A CA 1
ATOM 4512 C C . VAL A 1 622 ? 20.080 -2.896 -18.474 1.00 94.75 622 VAL A C 1
ATOM 4514 O O . VAL A 1 622 ? 19.287 -3.184 -17.577 1.00 94.75 622 VAL A O 1
ATOM 4517 N N . VAL A 1 623 ? 20.825 -3.819 -19.076 1.00 97.50 623 VAL A N 1
ATOM 4518 C CA . VAL A 1 623 ? 20.886 -5.229 -18.674 1.00 97.50 623 VAL A CA 1
ATOM 4519 C C . VAL A 1 623 ? 22.175 -5.450 -17.888 1.00 97.50 623 VAL A C 1
ATOM 4521 O O . VAL A 1 623 ? 23.236 -5.716 -18.448 1.00 97.50 623 VAL A O 1
ATOM 4524 N N . GLU A 1 624 ? 22.084 -5.319 -16.569 1.00 95.44 624 GLU A N 1
ATOM 4525 C CA . GLU A 1 624 ? 23.229 -5.463 -15.668 1.00 95.44 624 GLU A CA 1
ATOM 4526 C C . GLU A 1 624 ? 23.664 -6.925 -15.532 1.00 95.44 624 GLU A C 1
ATOM 4528 O O . GLU A 1 624 ? 24.858 -7.222 -15.558 1.00 95.44 624 GLU A O 1
ATOM 4533 N N . ASP A 1 625 ? 22.699 -7.842 -15.413 1.00 95.31 625 ASP A N 1
ATOM 4534 C CA . ASP A 1 625 ? 22.956 -9.278 -15.312 1.00 95.31 625 ASP A CA 1
ATOM 4535 C C . ASP A 1 625 ? 21.756 -10.124 -15.789 1.00 95.31 625 ASP A C 1
ATOM 4537 O O . ASP A 1 625 ? 20.631 -9.636 -15.976 1.00 95.31 625 ASP A O 1
ATOM 4541 N N . GLY A 1 626 ? 22.005 -11.419 -15.991 1.00 96.75 626 GLY A N 1
ATOM 4542 C CA . GLY A 1 626 ? 21.006 -12.386 -16.443 1.00 96.75 626 GLY A CA 1
ATOM 4543 C C . GLY A 1 626 ? 20.556 -12.141 -17.884 1.00 96.75 626 GLY A C 1
ATOM 4544 O O . GLY A 1 626 ? 21.364 -11.808 -18.754 1.00 96.75 626 GLY A O 1
ATOM 4545 N N . THR A 1 627 ? 19.263 -12.339 -18.157 1.00 97.88 627 THR A N 1
ATOM 4546 C CA . THR A 1 627 ? 18.707 -12.209 -19.514 1.00 97.88 627 THR A CA 1
ATOM 4547 C C . THR A 1 627 ? 17.499 -11.283 -19.548 1.00 97.88 627 THR A C 1
ATOM 4549 O O . THR A 1 627 ? 16.546 -11.469 -18.788 1.00 97.88 627 THR A O 1
ATOM 4552 N N . PHE A 1 628 ? 17.531 -10.316 -20.463 1.00 98.31 628 PHE A N 1
ATOM 4553 C CA . PHE A 1 628 ? 16.370 -9.556 -20.917 1.00 98.31 628 PHE A CA 1
ATOM 4554 C C . PHE A 1 628 ? 15.969 -10.085 -22.295 1.00 98.31 628 PHE A C 1
ATOM 4556 O O . PHE A 1 628 ? 16.776 -10.061 -23.226 1.00 98.31 628 PHE A O 1
ATOM 4563 N N . GLU A 1 629 ? 14.745 -10.583 -22.433 1.00 98.00 629 GLU A N 1
ATOM 4564 C CA . GLU A 1 629 ? 14.300 -11.233 -23.662 1.00 98.00 629 GLU A CA 1
ATOM 4565 C C . GLU A 1 629 ? 12.925 -10.738 -24.112 1.00 98.00 629 GLU A C 1
ATOM 4567 O O . GLU A 1 629 ? 11.980 -10.722 -23.327 1.00 98.00 629 GLU A O 1
ATOM 4572 N N . VAL A 1 630 ? 12.796 -10.395 -25.395 1.00 98.00 630 VAL A N 1
ATOM 4573 C CA . VAL A 1 630 ? 11.512 -10.111 -26.052 1.00 98.00 630 VAL A CA 1
ATOM 4574 C C . VAL A 1 630 ? 11.253 -11.206 -27.085 1.00 98.00 630 VAL A C 1
ATOM 4576 O O . VAL A 1 630 ? 12.017 -11.361 -28.038 1.00 98.00 630 VAL A O 1
ATOM 4579 N N . VAL A 1 631 ? 10.197 -11.997 -26.885 1.00 96.56 631 VAL A N 1
ATOM 4580 C CA . VAL A 1 631 ? 9.893 -13.202 -27.676 1.00 96.56 631 VAL A CA 1
ATOM 4581 C C . VAL A 1 631 ? 8.418 -13.297 -28.026 1.00 96.56 631 VAL A C 1
ATOM 4583 O O . VAL A 1 631 ? 7.550 -13.242 -27.161 1.00 96.56 631 VAL A O 1
ATOM 4586 N N . GLY A 1 632 ? 8.123 -13.562 -29.292 1.00 93.00 632 GLY A N 1
ATOM 4587 C CA . GLY A 1 632 ? 6.769 -13.884 -29.735 1.00 93.00 632 GLY A CA 1
ATOM 4588 C C . GLY A 1 632 ? 6.502 -13.407 -31.152 1.00 93.00 632 GLY A C 1
ATOM 4589 O O . GLY A 1 632 ? 7.056 -12.409 -31.593 1.00 93.00 632 GLY A O 1
ATOM 4590 N N . GLU A 1 633 ? 5.618 -14.106 -31.865 1.00 88.75 633 GLU A N 1
ATOM 4591 C CA . GLU A 1 633 ? 5.279 -13.776 -33.261 1.00 88.75 633 GLU A CA 1
ATOM 4592 C C . GLU A 1 633 ? 4.634 -12.390 -33.418 1.00 88.75 633 GLU A C 1
ATOM 4594 O O . GLU A 1 633 ? 4.713 -11.786 -34.486 1.00 88.75 633 GLU A O 1
ATOM 4599 N N . THR A 1 634 ? 3.965 -11.915 -32.366 1.00 87.94 634 THR A N 1
ATOM 4600 C CA . THR A 1 634 ? 3.326 -10.595 -32.289 1.00 87.94 634 THR A CA 1
ATOM 4601 C C . THR A 1 634 ? 3.999 -9.693 -31.259 1.00 87.94 634 THR A C 1
ATOM 4603 O O . THR A 1 634 ? 3.446 -8.646 -30.932 1.00 87.94 634 THR A O 1
ATOM 4606 N N . ALA A 1 635 ? 5.124 -10.134 -30.688 1.00 93.81 635 ALA A N 1
ATOM 4607 C CA . ALA A 1 635 ? 5.857 -9.342 -29.723 1.00 93.81 635 ALA A CA 1
ATOM 4608 C C . ALA A 1 635 ? 6.690 -8.278 -30.445 1.00 93.81 635 ALA A C 1
ATOM 4610 O O . ALA A 1 635 ? 7.107 -8.492 -31.588 1.00 93.81 635 ALA A O 1
ATOM 4611 N N . TYR A 1 636 ? 6.973 -7.165 -29.775 1.00 93.31 636 TYR A N 1
ATOM 4612 C CA . TYR A 1 636 ? 7.849 -6.134 -30.318 1.00 93.31 636 TYR A CA 1
ATOM 4613 C C . TYR A 1 636 ? 8.580 -5.336 -29.238 1.00 93.31 636 TYR A C 1
ATOM 4615 O O . TYR A 1 636 ? 8.148 -5.240 -28.086 1.00 93.31 636 TYR A O 1
ATOM 4623 N N . MET A 1 637 ? 9.692 -4.734 -29.646 1.00 93.56 637 MET A N 1
ATOM 4624 C CA . MET A 1 637 ? 10.384 -3.688 -28.904 1.00 93.56 637 MET A CA 1
ATOM 4625 C C . MET A 1 637 ? 10.372 -2.411 -29.742 1.00 93.56 637 MET A C 1
ATOM 4627 O O . MET A 1 637 ? 10.805 -2.428 -30.893 1.00 93.56 637 MET A O 1
ATOM 4631 N N . MET A 1 638 ? 9.846 -1.329 -29.176 1.00 90.38 638 MET A N 1
ATOM 4632 C CA . MET A 1 638 ? 9.690 -0.040 -29.839 1.00 90.38 638 MET A CA 1
ATOM 4633 C C . MET A 1 638 ? 10.843 0.895 -29.493 1.00 90.38 638 MET A C 1
ATOM 4635 O O . MET A 1 638 ? 11.139 1.109 -28.320 1.00 90.38 638 MET A O 1
ATOM 4639 N N . PHE A 1 639 ? 11.412 1.527 -30.511 1.00 88.88 639 PHE A N 1
ATOM 4640 C CA . PHE A 1 639 ? 12.388 2.600 -30.370 1.00 88.88 639 PHE A CA 1
ATOM 4641 C C . PHE A 1 639 ? 11.820 3.907 -30.916 1.00 88.88 639 PHE A C 1
ATOM 4643 O O . PHE A 1 639 ? 11.050 3.916 -31.878 1.00 88.88 639 PHE A O 1
ATOM 4650 N N . TYR A 1 640 ? 12.232 5.022 -30.315 1.00 85.06 640 TYR A N 1
ATOM 4651 C CA . TYR A 1 640 ? 11.755 6.363 -30.654 1.00 85.06 640 TYR A CA 1
ATOM 4652 C C . TYR A 1 640 ? 12.933 7.257 -31.073 1.00 85.06 640 TYR A C 1
ATOM 4654 O O . TYR A 1 640 ? 13.408 8.045 -30.250 1.00 85.06 640 TYR A O 1
ATOM 4662 N N . PRO A 1 641 ? 13.441 7.138 -32.315 1.00 84.44 641 PRO A N 1
ATOM 4663 C CA . PRO A 1 641 ? 14.475 8.034 -32.831 1.00 84.44 641 PRO A CA 1
ATOM 4664 C C . PRO A 1 641 ? 14.053 9.514 -32.740 1.00 84.44 641 PRO A C 1
ATOM 4666 O O . PRO A 1 641 ? 12.913 9.851 -33.056 1.00 84.44 641 PRO A O 1
ATOM 4669 N N . ARG A 1 642 ? 14.965 10.400 -32.308 1.00 77.31 642 ARG A N 1
ATOM 4670 C CA . ARG A 1 642 ? 14.759 11.867 -32.216 1.00 77.31 642 ARG A CA 1
ATOM 4671 C C . ARG A 1 642 ? 15.947 12.634 -32.825 1.00 77.31 642 ARG A C 1
ATOM 4673 O O . ARG A 1 642 ? 16.328 12.339 -33.951 1.00 77.31 642 ARG A O 1
ATOM 4680 N N . GLU A 1 643 ? 16.562 13.583 -32.108 1.00 66.12 643 GLU A N 1
ATOM 4681 C CA . GLU A 1 643 ? 17.889 14.139 -32.449 1.00 66.12 643 GLU A CA 1
ATOM 4682 C C . GLU A 1 643 ? 18.982 13.056 -32.247 1.00 66.12 643 GLU A C 1
ATOM 4684 O O . GLU A 1 643 ? 18.670 12.016 -31.668 1.00 66.12 643 GLU A O 1
ATOM 4689 N N . ASN A 1 644 ? 20.222 13.248 -32.735 1.00 53.78 644 ASN A N 1
ATOM 4690 C CA . ASN A 1 644 ? 21.364 12.296 -32.650 1.00 53.78 644 ASN A CA 1
ATOM 4691 C C . ASN A 1 644 ? 21.783 11.960 -31.194 1.00 53.78 644 ASN A C 1
ATOM 4693 O O . ASN A 1 644 ? 22.889 12.282 -30.757 1.00 53.78 644 ASN A O 1
ATOM 4697 N N . ALA A 1 645 ? 20.887 11.366 -30.414 1.00 50.59 645 ALA A N 1
ATOM 4698 C CA . ALA A 1 645 ? 21.002 11.152 -28.984 1.00 50.59 645 ALA A CA 1
ATOM 4699 C C . ALA A 1 645 ? 20.917 9.662 -28.640 1.00 50.59 645 ALA A C 1
ATOM 4701 O O . ALA A 1 645 ? 20.190 8.885 -29.253 1.00 50.59 645 ALA A O 1
ATOM 4702 N N . THR A 1 646 ? 21.644 9.312 -27.587 1.00 57.12 646 THR A N 1
ATOM 4703 C CA . THR A 1 646 ? 21.806 8.007 -26.934 1.00 57.12 646 THR A CA 1
ATOM 4704 C C . THR A 1 646 ? 20.591 7.578 -26.091 1.00 57.12 646 THR A C 1
ATOM 4706 O O . THR A 1 646 ? 20.732 6.829 -25.126 1.00 57.12 646 THR A O 1
ATOM 4709 N N . ILE A 1 647 ? 19.396 8.086 -26.400 1.00 63.47 647 ILE A N 1
ATOM 4710 C CA . ILE A 1 647 ? 18.179 7.854 -25.609 1.00 63.47 647 ILE A CA 1
ATOM 4711 C C . ILE A 1 647 ? 17.358 6.736 -26.250 1.00 63.47 647 ILE A C 1
ATOM 4713 O O . ILE A 1 647 ? 17.152 6.726 -27.462 1.00 63.47 647 ILE A O 1
ATOM 4717 N N . GLY A 1 648 ? 16.868 5.816 -25.421 1.00 72.69 648 GLY A N 1
ATOM 4718 C CA . GLY A 1 648 ? 16.065 4.678 -25.850 1.00 72.69 648 GLY A CA 1
ATOM 4719 C C . GLY A 1 648 ? 16.884 3.436 -26.184 1.00 72.69 648 GLY A C 1
ATOM 4720 O O . GLY A 1 648 ? 16.306 2.494 -26.700 1.00 72.69 648 GLY A O 1
ATOM 4721 N N . MET A 1 649 ? 18.198 3.418 -25.924 1.00 86.56 649 MET A N 1
ATOM 4722 C CA . MET A 1 649 ? 19.061 2.279 -26.263 1.00 86.56 649 MET A CA 1
ATOM 4723 C C . MET A 1 649 ? 18.891 1.097 -25.297 1.00 86.56 649 MET A C 1
ATOM 4725 O O . MET A 1 649 ? 18.550 1.288 -24.126 1.00 86.56 649 MET A O 1
ATOM 4729 N N . VAL A 1 650 ? 19.237 -0.107 -25.759 1.00 93.44 650 VAL A N 1
ATOM 4730 C CA . VAL A 1 650 ? 19.523 -1.258 -24.887 1.00 93.44 650 VAL A CA 1
ATOM 4731 C C . VAL A 1 650 ? 21.033 -1.388 -24.716 1.00 93.44 650 VAL A C 1
ATOM 4733 O O . VAL A 1 650 ? 21.755 -1.461 -25.707 1.00 93.44 650 VAL A O 1
ATOM 4736 N N . SER A 1 651 ? 21.518 -1.454 -23.482 1.00 92.44 651 SER A N 1
ATOM 4737 C CA . SER A 1 651 ? 22.945 -1.607 -23.188 1.00 92.44 651 SER A CA 1
ATOM 4738 C C . SER A 1 651 ? 23.202 -2.573 -22.036 1.00 92.44 651 SER A C 1
ATOM 4740 O O . SER A 1 651 ? 22.289 -2.971 -21.309 1.00 92.44 651 SER A O 1
ATOM 4742 N N . GLY A 1 652 ? 24.458 -2.980 -21.879 1.00 89.19 652 GLY A N 1
ATOM 4743 C CA . GLY A 1 652 ? 24.921 -3.672 -20.680 1.00 89.19 652 GLY A CA 1
ATOM 4744 C C . GLY A 1 652 ? 25.445 -2.698 -19.629 1.00 89.19 652 GLY A C 1
ATOM 4745 O O . GLY A 1 652 ? 25.742 -1.542 -19.929 1.00 89.19 652 GLY A O 1
ATOM 4746 N N . ASP A 1 653 ? 25.585 -3.158 -18.389 1.00 84.31 653 ASP A N 1
ATOM 4747 C CA . ASP A 1 653 ? 26.226 -2.348 -17.352 1.00 84.31 653 ASP A CA 1
ATOM 4748 C C . ASP A 1 653 ? 27.756 -2.390 -17.494 1.00 84.31 653 ASP A C 1
ATOM 4750 O O . ASP A 1 653 ? 28.373 -3.460 -17.481 1.00 84.31 653 ASP A O 1
ATOM 4754 N N . ALA A 1 654 ? 28.376 -1.211 -17.597 1.00 75.69 654 ALA A N 1
ATOM 4755 C CA . ALA A 1 654 ? 29.818 -1.053 -17.768 1.00 75.69 654 ALA A CA 1
ATOM 4756 C C . ALA A 1 654 ? 30.661 -1.628 -16.614 1.00 75.69 654 ALA A C 1
ATOM 4758 O O . ALA A 1 654 ? 31.841 -1.937 -16.803 1.00 75.69 654 ALA A O 1
ATOM 4759 N N . ALA A 1 655 ? 30.085 -1.771 -15.419 1.00 74.94 655 ALA A N 1
ATOM 4760 C CA . ALA A 1 655 ? 30.756 -2.315 -14.248 1.00 74.94 655 ALA A CA 1
ATOM 4761 C C . ALA A 1 655 ? 30.753 -3.851 -14.211 1.00 74.94 655 ALA A C 1
ATOM 4763 O O . ALA A 1 655 ? 31.725 -4.439 -13.727 1.00 74.94 655 ALA A O 1
ATOM 4764 N N . THR A 1 656 ? 29.690 -4.507 -14.690 1.00 75.44 656 THR A N 1
ATOM 4765 C CA . THR A 1 656 ? 29.533 -5.972 -14.593 1.00 75.44 656 THR A CA 1
ATOM 4766 C C . THR A 1 656 ? 29.806 -6.681 -15.917 1.00 75.44 656 THR A C 1
ATOM 4768 O O . THR A 1 656 ? 30.535 -7.674 -15.930 1.00 75.44 656 THR A O 1
ATOM 4771 N N . GLY A 1 657 ? 29.262 -6.182 -17.029 1.00 73.19 657 GLY A N 1
ATOM 4772 C CA . GLY A 1 657 ? 29.429 -6.754 -18.364 1.00 73.19 657 GLY A CA 1
ATOM 4773 C C . GLY A 1 657 ? 28.849 -8.165 -18.567 1.00 73.19 657 GLY A C 1
ATOM 4774 O O . GLY A 1 657 ? 29.305 -8.875 -19.464 1.00 73.19 657 GLY A O 1
ATOM 4775 N N . THR A 1 658 ? 27.921 -8.633 -17.716 1.00 87.62 658 THR A N 1
ATOM 4776 C CA . THR A 1 658 ? 27.427 -10.032 -17.731 1.00 87.62 658 THR A CA 1
ATOM 4777 C C . THR A 1 658 ? 26.020 -10.217 -18.297 1.00 87.62 658 THR A C 1
ATOM 4779 O O . THR A 1 658 ? 25.637 -11.349 -18.600 1.00 87.62 658 THR A O 1
ATOM 4782 N N . GLY A 1 659 ? 25.260 -9.135 -18.476 1.00 95.00 659 GLY A N 1
ATOM 4783 C CA . GLY A 1 659 ? 23.905 -9.172 -19.021 1.00 95.00 659 GLY A CA 1
ATOM 4784 C C . GLY A 1 659 ? 23.828 -9.689 -20.459 1.00 95.00 659 GLY A C 1
ATOM 4785 O O . GLY A 1 659 ? 24.732 -9.490 -21.272 1.00 95.00 659 GLY A O 1
ATOM 4786 N N . THR A 1 660 ? 22.720 -10.349 -20.789 1.00 97.50 660 THR A N 1
ATOM 4787 C CA . THR A 1 660 ? 22.418 -10.841 -22.140 1.00 97.50 660 THR A CA 1
ATOM 4788 C C . THR A 1 660 ? 21.096 -10.274 -22.641 1.00 97.50 660 THR A C 1
ATOM 4790 O O . THR A 1 660 ? 20.105 -10.243 -21.908 1.00 97.50 660 THR A O 1
ATOM 4793 N N . PHE A 1 661 ? 21.068 -9.861 -23.907 1.00 98.00 661 PHE A N 1
ATOM 4794 C CA . PHE A 1 661 ? 19.861 -9.386 -24.578 1.00 98.00 661 PHE A CA 1
ATOM 4795 C C . PHE A 1 661 ? 19.446 -10.370 -25.675 1.00 98.00 661 PHE A C 1
ATOM 4797 O O . PHE A 1 661 ? 20.273 -10.798 -26.482 1.00 98.00 661 PHE A O 1
ATOM 4804 N N . THR A 1 662 ? 18.171 -10.754 -25.699 1.00 97.88 662 THR A N 1
ATOM 4805 C CA . THR A 1 662 ? 17.611 -11.626 -26.741 1.00 97.88 662 THR A CA 1
ATOM 4806 C C . THR A 1 662 ? 16.375 -10.988 -27.361 1.00 97.88 662 THR A C 1
ATOM 4808 O O . THR A 1 662 ? 15.439 -10.614 -26.657 1.00 97.88 662 THR A O 1
ATOM 4811 N N . LEU A 1 663 ? 16.349 -10.899 -28.688 1.00 96.94 663 LEU A N 1
ATOM 4812 C CA . LEU A 1 663 ? 15.226 -10.377 -29.452 1.00 96.94 663 LEU A CA 1
ATOM 4813 C C . LEU A 1 663 ? 14.784 -11.411 -30.493 1.00 96.94 663 LEU A C 1
ATOM 4815 O O . LEU A 1 663 ? 15.397 -11.584 -31.543 1.00 96.94 663 LEU A O 1
ATOM 4819 N N . ASN A 1 664 ? 13.702 -12.120 -30.194 1.00 96.69 664 ASN A N 1
ATOM 4820 C CA . ASN A 1 664 ? 13.039 -13.069 -31.089 1.00 96.69 664 ASN A CA 1
ATOM 4821 C C . ASN A 1 664 ? 11.611 -12.579 -31.377 1.00 96.69 664 ASN A C 1
ATOM 4823 O O . ASN A 1 664 ? 10.619 -13.246 -31.059 1.00 96.69 664 ASN A O 1
ATOM 4827 N N . ALA A 1 665 ? 11.546 -11.353 -31.882 1.00 94.81 665 ALA A N 1
ATOM 4828 C CA . ALA A 1 665 ? 10.354 -10.532 -32.030 1.00 94.81 665 ALA A CA 1
ATOM 4829 C C . ALA A 1 665 ? 10.648 -9.377 -33.011 1.00 94.81 665 ALA A C 1
ATOM 4831 O O . ALA A 1 665 ? 11.775 -9.250 -33.500 1.00 94.81 665 ALA A O 1
ATOM 4832 N N . GLU A 1 666 ? 9.658 -8.528 -33.284 1.00 93.69 666 GLU A N 1
ATOM 4833 C CA . GLU A 1 666 ? 9.830 -7.361 -34.157 1.00 93.69 666 GLU A CA 1
ATOM 4834 C C . GLU A 1 666 ? 10.585 -6.222 -33.441 1.00 93.69 666 GLU A C 1
ATOM 4836 O O . GLU A 1 666 ? 10.251 -5.830 -32.323 1.00 93.69 666 GLU A O 1
ATOM 4841 N N . LEU A 1 667 ? 11.612 -5.678 -34.094 1.00 93.38 667 LEU A N 1
ATOM 4842 C CA . LEU A 1 667 ? 12.233 -4.403 -33.754 1.00 93.38 667 LEU A CA 1
ATOM 4843 C C . LEU A 1 667 ? 11.473 -3.293 -34.481 1.00 93.38 667 LEU A C 1
ATOM 4845 O O . LEU A 1 667 ? 11.578 -3.166 -35.701 1.00 93.38 667 LEU A O 1
ATOM 4849 N N . ALA A 1 668 ? 10.697 -2.509 -33.743 1.00 91.56 668 ALA A N 1
ATOM 4850 C CA . ALA A 1 668 ? 9.839 -1.478 -34.303 1.00 91.56 668 ALA A CA 1
ATOM 4851 C C . ALA A 1 668 ? 10.407 -0.075 -34.058 1.00 91.56 668 ALA A C 1
ATOM 4853 O O . ALA A 1 668 ? 10.960 0.211 -32.995 1.00 91.56 668 ALA A O 1
ATOM 4854 N N . PHE A 1 669 ? 10.227 0.813 -35.032 1.00 89.75 669 PHE A N 1
ATOM 4855 C CA . PHE A 1 669 ? 10.593 2.221 -34.929 1.00 89.75 669 PHE A CA 1
ATOM 4856 C C . PHE A 1 669 ? 9.356 3.107 -35.021 1.00 89.75 669 PHE A C 1
ATOM 4858 O O . PHE A 1 669 ? 8.578 2.995 -35.963 1.00 89.75 669 PHE A O 1
ATOM 4865 N N . ASN A 1 670 ? 9.205 4.028 -34.073 1.00 87.44 670 ASN A N 1
ATOM 4866 C CA . ASN A 1 670 ? 8.292 5.151 -34.206 1.00 87.44 670 ASN A CA 1
ATOM 4867 C C . ASN A 1 670 ? 9.080 6.367 -34.709 1.00 87.44 670 ASN A C 1
ATOM 4869 O O . ASN A 1 670 ? 9.852 6.970 -33.963 1.00 87.44 670 ASN A O 1
ATOM 4873 N N . LEU A 1 671 ? 8.890 6.703 -35.984 1.00 86.69 671 LEU A N 1
ATOM 4874 C CA . LEU A 1 671 ? 9.670 7.715 -36.699 1.00 86.69 671 LEU A CA 1
ATOM 4875 C C . LEU A 1 671 ? 9.052 9.121 -36.652 1.00 86.69 671 LEU A C 1
ATOM 4877 O O . LEU A 1 671 ? 9.563 10.027 -37.309 1.00 86.69 671 LEU A O 1
ATOM 4881 N N . SER A 1 672 ? 7.968 9.330 -35.893 1.00 83.88 672 SER A N 1
ATOM 4882 C CA . SER A 1 672 ? 7.208 10.588 -35.921 1.00 83.88 672 SER A CA 1
ATOM 4883 C C . SER A 1 672 ? 8.028 11.812 -35.503 1.00 83.88 672 SER A C 1
ATOM 4885 O O . SER A 1 672 ? 7.778 12.912 -35.993 1.00 83.88 672 SER A O 1
ATOM 4887 N N . ASP A 1 673 ? 9.002 11.610 -34.611 1.00 81.75 673 ASP A N 1
ATOM 4888 C CA . ASP A 1 673 ? 9.855 12.658 -34.038 1.00 81.75 673 ASP A CA 1
ATOM 4889 C C . ASP A 1 673 ? 11.317 12.579 -34.542 1.00 81.75 673 ASP A C 1
ATOM 4891 O O . ASP A 1 673 ? 12.182 13.288 -34.023 1.00 81.75 673 ASP A O 1
ATOM 4895 N N . ALA A 1 674 ? 11.614 11.723 -35.529 1.00 84.44 674 ALA A N 1
ATOM 4896 C CA . ALA A 1 674 ? 12.978 11.448 -35.983 1.00 84.44 674 ALA A CA 1
ATOM 4897 C C . ALA A 1 674 ? 13.586 12.608 -36.796 1.00 84.44 674 ALA A C 1
ATOM 4899 O O . ALA A 1 674 ? 12.953 13.146 -37.707 1.00 84.44 674 ALA A O 1
ATOM 4900 N N . ASP A 1 675 ? 14.853 12.960 -36.536 1.00 86.44 675 ASP A N 1
ATOM 4901 C CA . ASP A 1 675 ? 15.606 13.887 -37.394 1.00 86.44 675 ASP A CA 1
ATOM 4902 C C . ASP A 1 675 ? 16.131 13.169 -38.648 1.00 86.44 675 ASP A C 1
ATOM 4904 O O . ASP A 1 675 ? 17.214 12.582 -38.655 1.00 86.44 675 ASP A O 1
ATOM 4908 N N . LEU A 1 676 ? 15.364 13.258 -39.737 1.00 88.94 676 LEU A N 1
ATOM 4909 C CA . LEU A 1 676 ? 15.641 12.624 -41.032 1.00 88.94 676 LEU A CA 1
ATOM 4910 C C . LEU A 1 676 ? 16.722 13.342 -41.871 1.00 88.94 676 LEU A C 1
ATOM 4912 O O . LEU A 1 676 ? 16.723 13.249 -43.102 1.00 88.94 676 LEU A O 1
ATOM 4916 N N . THR A 1 677 ? 17.638 14.084 -41.245 1.00 88.94 677 THR A N 1
ATOM 4917 C CA . THR A 1 677 ? 18.783 14.680 -41.945 1.00 88.94 677 THR A CA 1
ATOM 4918 C C . THR A 1 677 ? 19.779 13.593 -42.371 1.00 88.94 677 THR A C 1
ATOM 4920 O O . THR A 1 677 ? 20.229 12.793 -41.557 1.00 88.94 677 THR A O 1
ATOM 4923 N N . GLU A 1 678 ? 20.144 13.559 -43.659 1.00 87.38 678 GLU A N 1
ATOM 4924 C CA . GLU A 1 678 ? 21.113 12.595 -44.207 1.00 87.38 678 GLU A CA 1
ATOM 4925 C C . GLU A 1 678 ? 22.438 12.621 -43.424 1.00 87.38 678 GLU A C 1
ATOM 4927 O O . GLU A 1 678 ? 23.025 13.686 -43.213 1.00 87.38 678 GLU A O 1
ATOM 4932 N N . GLY A 1 679 ? 22.912 11.440 -43.013 1.00 82.25 679 GLY A N 1
ATOM 4933 C CA . GLY A 1 679 ? 24.100 11.281 -42.167 1.00 82.25 679 GLY A CA 1
ATOM 4934 C C . GLY A 1 679 ? 23.819 11.221 -40.662 1.00 82.25 679 GLY A C 1
ATOM 4935 O O . GLY A 1 679 ? 24.747 10.976 -39.894 1.00 82.25 679 GLY A O 1
ATOM 4936 N N . ASN A 1 680 ? 22.570 11.403 -40.228 1.00 86.81 680 ASN A N 1
ATOM 4937 C CA . ASN A 1 680 ? 22.161 11.088 -38.860 1.00 86.81 680 ASN A CA 1
ATOM 4938 C C . ASN A 1 680 ? 22.080 9.574 -38.631 1.00 86.81 680 ASN A C 1
ATOM 4940 O O . ASN A 1 680 ? 21.900 8.790 -39.571 1.00 86.81 680 ASN A O 1
ATOM 4944 N N . TYR A 1 681 ? 22.212 9.167 -37.369 1.00 87.69 681 TYR A N 1
ATOM 4945 C CA . TYR A 1 681 ? 22.148 7.767 -36.966 1.00 87.69 681 TYR A CA 1
ATOM 4946 C C . TYR A 1 681 ? 21.706 7.611 -35.507 1.00 87.69 681 TYR A C 1
ATOM 4948 O O . TYR A 1 681 ? 21.899 8.508 -34.686 1.00 87.69 681 TYR A O 1
ATOM 4956 N N . TRP A 1 682 ? 21.162 6.438 -35.177 1.00 88.44 682 TRP A N 1
ATOM 4957 C CA . TRP A 1 682 ? 20.755 6.064 -33.822 1.00 88.44 682 TRP A CA 1
ATOM 4958 C C . TRP A 1 682 ? 21.243 4.656 -33.486 1.00 88.44 682 TRP A C 1
ATOM 4960 O O . TRP A 1 682 ? 20.866 3.679 -34.141 1.00 88.44 682 TRP A O 1
ATOM 4970 N N . LYS A 1 683 ? 22.084 4.553 -32.453 1.00 86.69 683 LYS A N 1
ATOM 4971 C CA . LYS A 1 683 ? 22.536 3.281 -31.878 1.00 86.69 683 LYS A CA 1
ATOM 4972 C C . LYS A 1 683 ? 21.382 2.679 -31.069 1.00 86.69 683 LYS A C 1
ATOM 4974 O O . LYS A 1 683 ? 20.967 3.248 -30.064 1.00 86.69 683 LYS A O 1
ATOM 4979 N N . VAL A 1 684 ? 20.851 1.552 -31.532 1.00 90.19 684 VAL A N 1
ATOM 4980 C CA . VAL A 1 684 ? 19.691 0.866 -30.935 1.00 90.19 684 VAL A CA 1
ATOM 4981 C C . VAL A 1 684 ? 20.141 -0.034 -29.787 1.00 90.19 684 VAL A C 1
ATOM 4983 O O . VAL A 1 684 ? 19.524 -0.063 -28.723 1.00 90.19 684 VAL A O 1
ATOM 4986 N N . ILE A 1 685 ? 21.246 -0.752 -30.000 1.00 91.38 685 ILE A N 1
ATOM 4987 C CA . ILE A 1 685 ? 21.861 -1.626 -29.002 1.00 91.38 685 ILE A CA 1
ATOM 4988 C C . ILE A 1 685 ? 23.330 -1.243 -28.877 1.00 91.38 685 ILE A C 1
ATOM 4990 O O . ILE A 1 685 ? 24.056 -1.246 -29.872 1.00 91.38 685 ILE A O 1
ATOM 4994 N N . ASP A 1 686 ? 23.763 -0.934 -27.661 1.00 88.50 686 ASP A N 1
ATOM 4995 C CA . ASP A 1 686 ? 25.172 -0.838 -27.303 1.00 88.50 686 ASP A CA 1
ATOM 4996 C C . ASP A 1 686 ? 25.632 -2.160 -26.679 1.00 88.50 686 ASP A C 1
ATOM 4998 O O . ASP A 1 686 ? 25.322 -2.499 -25.535 1.00 88.50 686 ASP A O 1
ATOM 5002 N N . ASP A 1 687 ? 26.365 -2.933 -27.472 1.00 88.19 687 ASP A N 1
ATOM 5003 C CA . ASP A 1 687 ? 26.871 -4.247 -27.109 1.00 88.19 687 ASP A CA 1
ATOM 5004 C C . ASP A 1 687 ? 28.247 -4.211 -26.433 1.00 88.19 687 ASP A C 1
ATOM 5006 O O . ASP A 1 687 ? 28.739 -5.261 -26.022 1.00 88.19 687 ASP A O 1
ATOM 5010 N N . SER A 1 688 ? 28.853 -3.030 -26.251 1.00 84.31 688 SER A N 1
ATOM 5011 C CA . SER A 1 688 ? 30.184 -2.871 -25.641 1.00 84.31 688 SER A CA 1
ATOM 5012 C C . SER A 1 688 ? 30.297 -3.495 -24.243 1.00 84.31 688 SER A C 1
ATOM 5014 O O . SER A 1 688 ? 31.378 -3.928 -23.827 1.00 84.31 688 SER A O 1
ATOM 5016 N N . HIS A 1 689 ? 29.163 -3.590 -23.543 1.00 86.19 689 HIS A N 1
ATOM 5017 C CA . HIS A 1 689 ? 29.041 -4.128 -22.193 1.00 86.19 689 HIS A CA 1
ATOM 5018 C C . HIS A 1 689 ? 28.015 -5.266 -22.067 1.00 86.19 689 HIS A C 1
ATOM 5020 O O . HIS A 1 689 ? 27.680 -5.670 -20.955 1.00 86.19 689 HIS A O 1
ATOM 5026 N N . LEU A 1 690 ? 27.525 -5.822 -23.178 1.00 90.38 690 LEU A N 1
ATOM 5027 C CA . LEU A 1 690 ? 26.674 -7.015 -23.156 1.00 90.38 690 LEU A CA 1
ATOM 5028 C C . LEU A 1 690 ? 27.520 -8.275 -23.348 1.00 90.38 690 LEU A C 1
ATOM 5030 O O . LEU A 1 690 ? 28.394 -8.341 -24.208 1.00 90.38 690 LEU A O 1
ATOM 5034 N N . ALA A 1 691 ? 27.220 -9.327 -22.588 1.00 92.94 691 ALA A N 1
ATOM 5035 C CA . ALA A 1 691 ? 27.865 -10.624 -22.768 1.00 92.94 691 ALA A CA 1
ATOM 5036 C C . ALA A 1 691 ? 27.448 -11.293 -24.090 1.00 92.94 691 ALA A C 1
ATOM 5038 O O . ALA A 1 691 ? 28.228 -12.045 -24.680 1.00 92.94 691 ALA A O 1
ATOM 5039 N N . ALA A 1 692 ? 26.212 -11.046 -24.536 1.00 94.44 692 ALA A N 1
ATOM 5040 C CA . ALA A 1 692 ? 25.698 -11.483 -25.828 1.00 94.44 692 ALA A CA 1
ATOM 5041 C C . ALA A 1 692 ? 24.451 -10.687 -26.240 1.00 94.44 692 ALA A C 1
ATOM 5043 O O . ALA A 1 692 ? 23.608 -10.356 -25.401 1.00 94.44 692 ALA A O 1
ATOM 5044 N N . VAL A 1 693 ? 24.309 -10.496 -27.552 1.00 96.25 693 VAL A N 1
ATOM 5045 C CA . VAL A 1 693 ? 23.076 -10.080 -28.228 1.00 96.25 693 VAL A CA 1
ATOM 5046 C C . VAL A 1 693 ? 22.642 -11.229 -29.134 1.00 96.25 693 VAL A C 1
ATOM 5048 O O . VAL A 1 693 ? 23.436 -11.707 -29.944 1.00 96.25 693 VAL A O 1
ATOM 5051 N N . ASN A 1 694 ? 21.407 -11.709 -28.981 1.00 96.25 694 ASN A N 1
ATOM 5052 C CA . ASN A 1 694 ? 20.888 -12.839 -29.751 1.00 96.25 694 ASN A CA 1
ATOM 5053 C C . ASN A 1 694 ? 19.612 -12.451 -30.500 1.00 96.25 694 ASN A C 1
ATOM 5055 O O . ASN A 1 694 ? 18.598 -12.149 -29.873 1.00 96.25 694 ASN A O 1
ATOM 5059 N N . PHE A 1 695 ? 19.630 -12.549 -31.828 1.00 95.25 695 PHE A N 1
ATOM 5060 C CA . PHE A 1 695 ? 18.421 -12.456 -32.645 1.00 95.25 695 PHE A CA 1
ATOM 5061 C C . PHE A 1 695 ? 17.845 -13.847 -32.919 1.00 95.25 695 PHE A C 1
ATOM 5063 O O . PHE A 1 695 ? 18.571 -14.786 -33.255 1.00 95.25 695 PHE A O 1
ATOM 5070 N N . GLY A 1 696 ? 16.536 -13.996 -32.720 1.00 92.25 696 GLY A N 1
ATOM 5071 C CA . GLY A 1 696 ? 15.821 -15.251 -32.944 1.00 92.25 696 GLY A CA 1
ATOM 5072 C C . GLY A 1 696 ? 15.245 -15.388 -34.356 1.00 92.25 696 GLY A C 1
ATOM 5073 O O . GLY A 1 696 ? 15.355 -14.497 -35.189 1.00 92.25 696 GLY A O 1
ATOM 5074 N N . GLU A 1 697 ? 14.592 -16.519 -34.631 1.00 90.69 697 GLU A N 1
ATOM 5075 C CA . GLU A 1 697 ? 14.011 -16.816 -35.952 1.00 90.69 697 GLU A CA 1
ATOM 5076 C C . GLU A 1 697 ? 12.836 -15.908 -36.351 1.00 90.69 697 GLU A C 1
ATOM 5078 O O . GLU A 1 697 ? 12.544 -15.777 -37.538 1.00 90.69 697 GLU A O 1
ATOM 5083 N N . ASN A 1 698 ? 12.178 -15.285 -35.372 1.00 89.81 698 ASN A N 1
ATOM 5084 C CA . ASN A 1 698 ? 11.092 -14.329 -35.575 1.00 89.81 698 ASN A CA 1
ATOM 5085 C C . ASN A 1 698 ? 11.588 -12.878 -35.632 1.00 89.81 698 ASN A C 1
ATOM 5087 O O . ASN A 1 698 ? 10.761 -11.969 -35.654 1.00 89.81 698 ASN A O 1
ATOM 5091 N N . PHE A 1 699 ? 12.906 -12.648 -35.620 1.00 93.12 699 PHE A N 1
ATOM 5092 C CA . PHE A 1 699 ? 13.453 -11.303 -35.734 1.00 93.12 699 PHE A CA 1
ATOM 5093 C C . PHE A 1 699 ? 13.063 -10.667 -37.071 1.00 93.12 699 PHE A C 1
ATOM 5095 O O . PHE A 1 699 ? 13.201 -11.263 -38.142 1.00 93.12 699 PHE A O 1
ATOM 5102 N N . GLY A 1 700 ? 12.576 -9.436 -36.993 1.00 91.69 700 GLY A N 1
ATOM 5103 C CA . GLY A 1 700 ? 12.266 -8.598 -38.139 1.00 91.69 700 GLY A CA 1
ATOM 5104 C C . GLY A 1 700 ? 12.302 -7.133 -37.736 1.00 91.69 700 GLY A C 1
ATOM 5105 O O . GLY A 1 700 ? 12.301 -6.821 -36.548 1.00 91.69 700 GLY A O 1
ATOM 5106 N N . VAL A 1 701 ? 12.331 -6.243 -38.723 1.00 92.56 701 VAL A N 1
ATOM 5107 C CA . VAL A 1 701 ? 12.356 -4.793 -38.505 1.00 92.56 701 VAL A CA 1
ATOM 5108 C C . VAL A 1 701 ? 11.102 -4.165 -39.107 1.00 92.56 701 VAL A C 1
ATOM 5110 O O . VAL A 1 701 ? 10.676 -4.561 -40.196 1.00 92.56 701 VAL A O 1
ATOM 5113 N N . GLY A 1 702 ? 10.504 -3.196 -38.415 1.00 86.56 702 GLY A N 1
ATOM 5114 C CA . GLY A 1 702 ? 9.260 -2.555 -38.836 1.00 86.56 702 GLY A CA 1
ATOM 5115 C C . GLY A 1 702 ? 9.124 -1.094 -38.411 1.00 86.56 702 GLY A C 1
ATOM 5116 O O . GLY A 1 702 ? 9.880 -0.588 -37.586 1.00 86.56 702 GLY A O 1
ATOM 5117 N N . ASP A 1 703 ? 8.143 -0.422 -39.008 1.00 79.44 703 ASP A N 1
ATOM 5118 C CA . ASP A 1 703 ? 7.670 0.916 -38.635 1.00 79.44 703 ASP A CA 1
ATOM 5119 C C . ASP A 1 703 ? 6.364 0.772 -37.840 1.00 79.44 703 ASP A C 1
ATOM 5121 O O . ASP A 1 703 ? 5.546 -0.098 -38.146 1.00 79.44 703 ASP A O 1
ATOM 5125 N N . PHE A 1 704 ? 6.170 1.604 -36.818 1.00 72.00 704 PHE A N 1
ATOM 5126 C CA . PHE A 1 704 ? 4.992 1.577 -35.952 1.00 72.00 704 PHE A CA 1
ATOM 5127 C C . PHE A 1 704 ? 3.685 1.847 -36.706 1.00 72.00 704 PHE A C 1
ATOM 5129 O O . PHE A 1 704 ? 2.674 1.200 -36.423 1.00 72.00 704 PHE A O 1
ATOM 5136 N N . ASP A 1 705 ? 3.698 2.777 -37.666 1.00 66.06 705 ASP A N 1
ATOM 5137 C CA . ASP A 1 705 ? 2.482 3.180 -38.384 1.00 66.06 705 ASP A CA 1
ATOM 5138 C C . ASP A 1 705 ? 2.015 2.116 -39.394 1.00 66.06 705 ASP A C 1
ATOM 5140 O O . ASP A 1 705 ? 0.816 1.993 -39.668 1.00 66.06 705 ASP A O 1
ATOM 5144 N N . GLU A 1 706 ? 2.937 1.292 -39.902 1.00 62.59 706 GLU A N 1
ATOM 5145 C CA . GLU A 1 706 ? 2.649 0.130 -40.744 1.00 62.59 706 GLU A CA 1
ATOM 5146 C C . GLU A 1 706 ? 3.612 -1.030 -40.410 1.00 62.59 706 GLU A C 1
ATOM 5148 O O . GLU A 1 706 ? 4.714 -1.089 -40.973 1.00 62.59 706 GLU A O 1
ATOM 5153 N N . PRO A 1 707 ? 3.221 -1.983 -39.534 1.00 52.72 707 PRO A N 1
ATOM 5154 C CA . PRO A 1 707 ? 4.105 -3.078 -39.143 1.00 52.72 707 PRO A CA 1
ATOM 5155 C C . PRO A 1 707 ? 4.593 -3.850 -40.380 1.00 52.72 707 PRO A C 1
ATOM 5157 O O . PRO A 1 707 ? 3.788 -4.286 -41.213 1.00 52.72 707 PRO A O 1
ATOM 5160 N N . ARG A 1 708 ? 5.921 -4.031 -40.475 1.00 57.38 708 ARG A N 1
ATOM 5161 C CA . ARG A 1 708 ? 6.691 -4.632 -41.595 1.00 57.38 708 ARG A CA 1
ATOM 5162 C C . ARG A 1 708 ? 6.874 -3.804 -42.879 1.00 57.38 708 ARG A C 1
ATOM 5164 O O . ARG A 1 708 ? 6.883 -4.365 -43.978 1.00 57.38 708 ARG A O 1
ATOM 5171 N N . SER A 1 709 ? 7.063 -2.493 -42.771 1.00 73.06 709 SER A N 1
ATOM 5172 C CA . SER A 1 709 ? 7.431 -1.647 -43.920 1.00 73.06 709 SER A CA 1
ATOM 5173 C C . SER A 1 709 ? 8.912 -1.764 -44.336 1.00 73.06 709 SER A C 1
ATOM 5175 O O . SER A 1 709 ? 9.230 -1.603 -45.519 1.00 73.06 709 SER A O 1
ATOM 5177 N N . PHE A 1 710 ? 9.823 -2.093 -43.410 1.00 88.44 710 PHE A N 1
ATOM 5178 C CA . PHE A 1 710 ? 11.225 -2.345 -43.747 1.00 88.44 710 PHE A CA 1
ATOM 5179 C C . PHE A 1 710 ? 11.361 -3.641 -44.550 1.00 88.44 710 PHE A C 1
ATOM 5181 O O . PHE A 1 710 ? 10.786 -4.681 -44.232 1.00 88.44 710 PHE A O 1
ATOM 5188 N N . THR A 1 711 ? 12.166 -3.588 -45.606 1.00 90.56 711 THR A N 1
ATOM 5189 C CA . THR A 1 711 ? 12.510 -4.754 -46.421 1.00 90.56 711 THR A CA 1
ATOM 5190 C C . THR A 1 711 ? 13.949 -5.154 -46.146 1.00 90.56 711 THR A C 1
ATOM 5192 O O . THR A 1 711 ? 14.847 -4.324 -46.278 1.00 90.56 711 THR A O 1
ATOM 5195 N N . GLU A 1 712 ? 14.182 -6.426 -45.826 1.00 92.25 712 GLU A N 1
ATOM 5196 C CA . GLU A 1 712 ? 15.534 -6.982 -45.765 1.00 92.25 712 GLU A CA 1
ATOM 5197 C C . GLU A 1 712 ? 16.134 -7.004 -47.183 1.00 92.25 712 GLU A C 1
ATOM 5199 O O . GLU A 1 712 ? 15.804 -7.849 -48.023 1.00 92.25 712 GLU A O 1
ATOM 5204 N N . SER A 1 713 ? 16.968 -6.012 -47.490 1.00 88.44 713 SER A N 1
ATOM 5205 C CA . SER A 1 713 ? 17.570 -5.828 -48.816 1.00 88.44 713 SER A CA 1
ATOM 5206 C C . SER A 1 713 ? 18.755 -6.776 -49.032 1.00 88.44 713 SER A C 1
ATOM 5208 O O . SER A 1 713 ? 19.040 -7.195 -50.159 1.00 88.44 713 SER A O 1
ATOM 5210 N N . SER A 1 714 ? 19.417 -7.156 -47.939 1.00 89.81 714 SER A N 1
ATOM 5211 C CA . SER A 1 714 ? 20.444 -8.193 -47.848 1.00 89.81 714 SER A CA 1
ATOM 5212 C C . SER A 1 714 ? 20.508 -8.725 -46.408 1.00 89.81 714 SER A C 1
ATOM 5214 O O . SER A 1 714 ? 19.987 -8.050 -45.527 1.00 89.81 714 SER A O 1
ATOM 5216 N N . PRO A 1 715 ? 21.102 -9.909 -46.147 1.00 91.00 715 PRO A N 1
ATOM 5217 C CA . PRO A 1 715 ? 21.097 -10.507 -44.810 1.00 91.00 715 PRO A CA 1
ATOM 5218 C C . PRO A 1 715 ? 21.558 -9.532 -43.717 1.00 91.00 715 PRO A C 1
ATOM 5220 O O . PRO A 1 715 ? 22.700 -9.072 -43.768 1.00 91.00 715 PRO A O 1
ATOM 5223 N N . GLY A 1 716 ? 20.673 -9.223 -42.766 1.00 89.31 716 GLY A N 1
ATOM 5224 C CA . GLY A 1 716 ? 20.940 -8.298 -41.656 1.00 89.31 716 GLY A CA 1
ATOM 5225 C C . GLY A 1 716 ? 20.911 -6.803 -42.012 1.00 89.31 716 GLY A C 1
ATOM 5226 O O . GLY A 1 716 ? 21.246 -5.976 -41.168 1.00 89.31 716 GLY A O 1
ATOM 5227 N N . ILE A 1 717 ? 20.514 -6.431 -43.236 1.00 93.00 717 ILE A N 1
ATOM 5228 C CA . ILE A 1 717 ? 20.348 -5.037 -43.678 1.00 93.00 717 ILE A CA 1
ATOM 5229 C C . ILE A 1 717 ? 18.896 -4.796 -44.076 1.00 93.00 717 ILE A C 1
ATOM 5231 O O . ILE A 1 717 ? 18.390 -5.373 -45.044 1.00 93.00 717 ILE A O 1
ATOM 5235 N N . TRP A 1 718 ? 18.247 -3.880 -43.369 1.00 94.31 718 TRP A N 1
ATOM 5236 C CA . TRP A 1 718 ? 16.830 -3.573 -43.512 1.00 94.31 718 TRP A CA 1
ATOM 5237 C C . TRP A 1 718 ? 16.653 -2.139 -43.989 1.00 94.31 718 TRP A C 1
ATOM 5239 O O . TRP A 1 718 ? 17.201 -1.223 -43.392 1.00 94.31 718 TRP A O 1
ATOM 5249 N N . THR A 1 719 ? 15.880 -1.930 -45.052 1.00 93.88 719 THR A N 1
ATOM 5250 C CA . THR A 1 719 ? 15.700 -0.603 -45.663 1.00 93.88 719 THR A CA 1
ATOM 5251 C C . THR A 1 719 ? 14.234 -0.192 -45.723 1.00 93.88 719 THR A C 1
ATOM 5253 O O . THR A 1 719 ? 13.388 -1.019 -46.075 1.00 93.88 719 THR A O 1
ATOM 5256 N N . LEU A 1 720 ? 13.952 1.085 -45.469 1.00 92.62 720 LEU A N 1
ATOM 5257 C CA . LEU A 1 720 ? 12.634 1.716 -45.592 1.00 92.62 720 LEU A CA 1
ATOM 5258 C C . LEU A 1 720 ? 12.779 3.089 -46.254 1.00 92.62 720 LEU A C 1
ATOM 5260 O O . LEU A 1 720 ? 13.653 3.855 -45.875 1.00 92.62 720 LEU A O 1
ATOM 5264 N N . THR A 1 721 ? 11.891 3.439 -47.184 1.00 90.50 721 THR A N 1
ATOM 5265 C CA . THR A 1 721 ? 11.739 4.835 -47.620 1.00 90.50 721 THR A CA 1
ATOM 5266 C C . THR A 1 721 ? 10.594 5.472 -46.835 1.00 90.50 721 THR A C 1
ATOM 5268 O O . THR A 1 721 ? 9.428 5.181 -47.106 1.00 90.50 721 THR A O 1
ATOM 5271 N N . TYR A 1 722 ? 10.920 6.351 -45.890 1.00 88.62 722 TYR A N 1
ATOM 5272 C CA . TYR A 1 722 ? 9.967 7.066 -45.040 1.00 88.62 722 TYR A CA 1
ATOM 5273 C C . TYR A 1 722 ? 9.975 8.556 -45.395 1.00 88.62 722 TYR A C 1
ATOM 5275 O O . TYR A 1 722 ? 11.029 9.177 -45.477 1.00 88.62 722 TYR A O 1
ATOM 5283 N N . GLU A 1 723 ? 8.809 9.123 -45.716 1.00 88.50 723 GLU A N 1
ATOM 5284 C CA . GLU A 1 723 ? 8.661 10.517 -46.187 1.00 88.50 723 GLU A CA 1
ATOM 5285 C C . GLU A 1 723 ? 9.612 10.943 -47.335 1.00 88.50 723 GLU A C 1
ATOM 5287 O O . GLU A 1 723 ? 9.895 12.122 -47.545 1.00 88.50 723 GLU A O 1
ATOM 5292 N N . GLY A 1 724 ? 10.066 9.984 -48.149 1.00 88.00 724 GLY A N 1
ATOM 5293 C CA . GLY A 1 724 ? 10.996 10.227 -49.258 1.00 88.00 724 GLY A CA 1
ATOM 5294 C C . GLY A 1 724 ? 12.477 10.247 -48.864 1.00 88.00 724 GLY A C 1
ATOM 5295 O O . GLY A 1 724 ? 13.304 10.581 -49.712 1.00 88.00 724 GLY A O 1
ATOM 5296 N N . VAL A 1 725 ? 12.797 9.879 -47.623 1.00 90.75 725 VAL A N 1
ATOM 5297 C CA . VAL A 1 725 ? 14.151 9.652 -47.110 1.00 90.75 725 VAL A CA 1
ATOM 5298 C C . VAL A 1 725 ? 14.365 8.152 -46.928 1.00 90.75 725 VAL A C 1
ATOM 5300 O O . VAL A 1 725 ? 13.487 7.451 -46.428 1.00 90.75 725 VAL A O 1
ATOM 5303 N N . ASP A 1 726 ? 15.522 7.652 -47.352 1.00 92.19 726 ASP A N 1
ATOM 5304 C CA . ASP A 1 726 ? 15.882 6.249 -47.164 1.00 92.19 726 ASP A CA 1
ATOM 5305 C C . ASP A 1 726 ? 16.486 6.053 -45.768 1.00 92.19 726 ASP A C 1
ATOM 5307 O O . ASP A 1 726 ? 17.371 6.796 -45.350 1.00 92.19 726 ASP A O 1
ATOM 5311 N N . LEU A 1 727 ? 15.997 5.051 -45.048 1.00 93.12 727 LEU A N 1
ATOM 5312 C CA . LEU A 1 727 ? 16.474 4.616 -43.744 1.00 93.12 727 LEU A CA 1
ATOM 5313 C C . LEU A 1 727 ? 17.053 3.213 -43.876 1.00 93.12 727 LEU A C 1
ATOM 5315 O O . LEU A 1 727 ? 16.436 2.354 -44.513 1.00 93.12 727 LEU A O 1
ATOM 5319 N N . THR A 1 728 ? 18.195 2.971 -43.237 1.00 94.56 728 THR A N 1
ATOM 5320 C CA . THR A 1 728 ? 18.848 1.659 -43.233 1.00 94.56 728 THR A CA 1
ATOM 5321 C C . THR A 1 728 ? 19.151 1.222 -41.810 1.00 94.56 728 THR A C 1
ATOM 5323 O O . THR A 1 728 ? 19.919 1.880 -41.122 1.00 94.56 728 THR A O 1
ATOM 5326 N N . PHE A 1 729 ? 18.591 0.102 -41.363 1.00 93.94 729 PHE A N 1
ATOM 5327 C CA . PHE A 1 729 ? 19.017 -0.565 -40.136 1.00 93.94 729 PHE A CA 1
ATOM 5328 C C . PHE A 1 729 ? 20.022 -1.673 -40.465 1.00 93.94 729 PHE A C 1
ATOM 5330 O O . PHE A 1 729 ? 19.760 -2.525 -41.319 1.00 93.94 729 PHE A O 1
ATOM 5337 N N . GLU A 1 730 ? 21.161 -1.665 -39.776 1.00 93.25 730 GLU A N 1
ATOM 5338 C CA . GLU A 1 730 ? 22.206 -2.681 -39.893 1.00 93.25 730 GLU A CA 1
ATOM 5339 C C . GLU A 1 730 ? 22.314 -3.494 -38.599 1.00 93.25 730 GLU A C 1
ATOM 5341 O O . GLU A 1 730 ? 22.689 -2.981 -37.546 1.00 93.25 730 GLU A O 1
ATOM 5346 N N . GLU A 1 731 ? 22.046 -4.796 -38.701 1.00 91.31 731 GLU A N 1
ATOM 5347 C CA . GLU A 1 731 ? 22.112 -5.747 -37.587 1.00 91.31 731 GLU A CA 1
ATOM 5348 C C . GLU A 1 731 ? 23.532 -5.871 -37.018 1.00 91.31 731 GLU A C 1
ATOM 5350 O O . GLU A 1 731 ? 23.700 -6.002 -35.813 1.00 91.31 731 GLU A O 1
ATOM 5355 N N . ALA A 1 732 ? 24.567 -5.783 -37.862 1.00 88.44 732 ALA A N 1
ATOM 5356 C CA . ALA A 1 732 ? 25.962 -5.949 -37.444 1.00 88.44 732 ALA A CA 1
ATOM 5357 C C . ALA A 1 732 ? 26.486 -4.809 -36.554 1.00 88.44 732 ALA A C 1
ATOM 5359 O O . ALA A 1 732 ? 27.379 -5.035 -35.741 1.00 88.44 732 ALA A O 1
ATOM 5360 N N . SER A 1 733 ? 25.961 -3.594 -36.726 1.00 87.88 733 SER A N 1
ATOM 5361 C CA . SER A 1 733 ? 26.317 -2.417 -35.925 1.00 87.88 733 SER A CA 1
ATOM 5362 C C . SER A 1 733 ? 25.216 -2.013 -34.941 1.00 87.88 733 SER A C 1
ATOM 5364 O O . SER A 1 733 ? 25.428 -1.103 -34.132 1.00 87.88 733 SER A O 1
ATOM 5366 N N . TYR A 1 734 ? 24.057 -2.676 -35.005 1.00 92.00 734 TYR A N 1
ATOM 5367 C CA . TYR A 1 734 ? 22.835 -2.373 -34.256 1.00 92.00 734 TYR A CA 1
ATOM 5368 C C . TYR A 1 734 ? 22.396 -0.909 -34.393 1.00 92.00 734 TYR A C 1
ATOM 5370 O O . TYR A 1 734 ? 21.972 -0.278 -33.423 1.00 92.00 734 TYR A O 1
ATOM 5378 N N . THR A 1 735 ? 22.561 -0.337 -35.585 1.00 90.38 735 THR A N 1
ATOM 5379 C CA . THR A 1 735 ? 22.386 1.101 -35.826 1.00 90.38 735 THR A CA 1
ATOM 5380 C C . THR A 1 735 ? 21.356 1.346 -36.922 1.00 90.38 735 THR A C 1
ATOM 5382 O O . THR A 1 735 ? 21.362 0.676 -37.956 1.00 90.38 735 THR A O 1
ATOM 5385 N N . LEU A 1 736 ? 20.469 2.315 -36.689 1.00 91.81 736 LEU A N 1
ATOM 5386 C CA . LEU A 1 736 ? 19.579 2.879 -37.700 1.00 91.81 736 LEU A CA 1
ATOM 5387 C C . LEU A 1 736 ? 20.241 4.122 -38.302 1.00 91.81 736 LEU A C 1
ATOM 5389 O O . LEU A 1 736 ? 20.578 5.050 -37.574 1.00 91.81 736 LEU A O 1
ATOM 5393 N N . PHE A 1 737 ? 20.397 4.154 -39.618 1.00 91.19 737 PHE A N 1
ATOM 5394 C CA . PHE A 1 737 ? 21.012 5.238 -40.377 1.00 91.19 737 PHE A CA 1
ATOM 5395 C C . PHE A 1 737 ? 19.975 5.984 -41.211 1.00 91.19 737 PHE A C 1
ATOM 5397 O O . PHE A 1 737 ? 19.077 5.370 -41.793 1.00 91.19 737 PHE A O 1
ATOM 5404 N N . VAL A 1 738 ? 20.155 7.298 -41.341 1.00 91.62 738 VAL A N 1
ATOM 5405 C CA . VAL A 1 738 ? 19.502 8.096 -42.381 1.00 91.62 738 VAL A CA 1
ATOM 5406 C C . VAL A 1 738 ? 20.374 8.079 -43.634 1.00 91.62 738 VAL A C 1
ATOM 5408 O O . VAL A 1 738 ? 21.366 8.807 -43.734 1.00 91.62 738 VAL A O 1
ATOM 5411 N N . GLY A 1 739 ? 19.985 7.244 -44.593 1.00 88.00 739 GLY A N 1
ATOM 5412 C CA . GLY A 1 739 ? 20.705 6.968 -45.830 1.00 88.00 739 GLY A CA 1
ATOM 5413 C C . GLY A 1 739 ? 21.448 5.633 -45.804 1.00 88.00 739 GLY A C 1
ATOM 5414 O O . GLY A 1 739 ? 21.053 4.677 -45.133 1.00 88.00 739 GLY A O 1
ATOM 5415 N N . GLU A 1 740 ? 22.518 5.562 -46.592 1.00 83.31 740 GLU A N 1
ATOM 5416 C CA . GLU A 1 740 ? 23.389 4.386 -46.664 1.00 83.31 740 GLU A CA 1
ATOM 5417 C C . GLU A 1 740 ? 24.218 4.243 -45.375 1.00 83.31 740 GLU A C 1
ATOM 5419 O O . GLU A 1 740 ? 24.681 5.260 -44.844 1.00 83.31 740 GLU A O 1
ATOM 5424 N N . PRO A 1 741 ? 24.472 3.008 -44.897 1.00 82.19 741 PRO A N 1
ATOM 5425 C CA . PRO A 1 741 ? 25.359 2.776 -43.765 1.00 82.19 741 PRO A CA 1
ATOM 5426 C C . PRO A 1 741 ? 26.730 3.414 -43.992 1.00 82.19 741 PRO A C 1
ATOM 5428 O O . PRO A 1 741 ? 27.336 3.287 -45.062 1.00 82.19 741 PRO A O 1
ATOM 5431 N N . PHE A 1 742 ? 27.238 4.084 -42.965 1.00 78.00 742 PHE A N 1
ATOM 5432 C CA . PHE A 1 742 ? 28.568 4.678 -42.963 1.00 78.00 742 PHE A CA 1
ATOM 5433 C C . PHE A 1 742 ? 29.329 4.255 -41.709 1.00 78.00 742 PHE A C 1
ATOM 5435 O O . PHE A 1 742 ? 28.744 3.802 -40.728 1.00 78.00 742 PHE A O 1
ATOM 5442 N N . GLU A 1 743 ? 30.656 4.383 -41.750 1.00 71.44 743 GLU A N 1
ATOM 5443 C CA . GLU A 1 743 ? 31.493 4.131 -40.579 1.00 71.44 743 GLU A CA 1
ATOM 5444 C C . GLU A 1 743 ? 31.155 5.173 -39.511 1.00 71.44 743 GLU A C 1
ATOM 5446 O O . GLU A 1 743 ? 31.487 6.353 -39.655 1.00 71.44 743 GLU A O 1
ATOM 5451 N N . VAL A 1 744 ? 30.438 4.736 -38.473 1.00 64.12 744 VAL A N 1
ATOM 5452 C CA . VAL A 1 744 ? 30.171 5.559 -37.296 1.00 64.12 744 VAL A CA 1
ATOM 5453 C C . VAL A 1 744 ? 31.533 5.918 -36.697 1.00 64.12 744 VAL A C 1
ATOM 5455 O O . VAL A 1 744 ? 32.308 5.002 -36.411 1.00 64.12 744 VAL A O 1
ATOM 5458 N N . PRO A 1 745 ? 31.878 7.211 -36.553 1.00 56.84 745 PRO A N 1
ATOM 5459 C CA . PRO A 1 745 ? 33.125 7.598 -35.905 1.00 56.84 745 PRO A CA 1
ATOM 5460 C C . PRO A 1 745 ? 33.190 6.940 -34.522 1.00 56.84 745 PRO A C 1
ATOM 5462 O O . PRO A 1 745 ? 32.211 7.034 -33.782 1.00 56.84 745 PRO A O 1
ATOM 5465 N N . GLU A 1 746 ? 34.299 6.273 -34.169 1.00 56.38 746 GLU A N 1
ATOM 5466 C CA . GLU A 1 746 ? 34.521 5.854 -32.775 1.00 56.38 746 GLU A CA 1
ATOM 5467 C C . GLU A 1 746 ? 34.276 7.071 -31.873 1.00 56.38 746 GLU A C 1
ATOM 5469 O O . GLU A 1 746 ? 34.725 8.170 -32.216 1.00 56.38 746 GLU A O 1
ATOM 5474 N N . GLU A 1 747 ? 33.526 6.904 -30.776 1.00 59.38 747 GLU A N 1
ATOM 5475 C CA . GLU A 1 747 ? 33.217 8.015 -29.875 1.00 59.38 747 GLU A CA 1
ATOM 5476 C C . GLU A 1 747 ? 34.521 8.705 -29.456 1.00 59.38 747 GLU A C 1
ATOM 5478 O O . GLU A 1 747 ? 35.340 8.143 -28.727 1.00 59.38 747 GLU A O 1
ATOM 5483 N N . GLU A 1 748 ? 34.751 9.923 -29.958 1.00 61.16 748 GLU A N 1
ATOM 5484 C CA . GLU A 1 748 ? 35.935 10.684 -29.584 1.00 61.16 748 GLU A CA 1
ATOM 5485 C C . GLU A 1 748 ? 35.888 10.945 -28.074 1.00 61.16 748 GLU A C 1
ATOM 5487 O O . GLU A 1 748 ? 34.841 11.302 -27.528 1.00 61.16 748 GLU A O 1
ATOM 5492 N N . VAL A 1 749 ? 37.035 10.797 -27.401 1.00 70.44 749 VAL A N 1
ATOM 5493 C CA . VAL A 1 749 ? 37.200 11.188 -25.995 1.00 70.44 749 VAL A CA 1
ATOM 5494 C C . VAL A 1 749 ? 36.646 12.600 -25.807 1.00 70.44 749 VAL A C 1
ATOM 5496 O O . VAL A 1 749 ? 37.192 13.566 -26.351 1.00 70.44 749 VAL A O 1
ATOM 5499 N N . ALA A 1 750 ? 35.581 12.727 -25.019 1.00 72.00 750 ALA A N 1
ATOM 5500 C CA . ALA A 1 750 ? 34.861 13.981 -24.853 1.00 72.00 750 ALA A CA 1
ATOM 5501 C C . ALA A 1 750 ? 35.036 14.546 -23.443 1.00 72.00 750 ALA A C 1
ATOM 5503 O O . ALA A 1 750 ? 35.252 13.827 -22.468 1.00 72.00 750 ALA A O 1
ATOM 5504 N N . LEU A 1 751 ? 34.953 15.873 -23.340 1.00 75.88 751 LEU A N 1
ATOM 5505 C CA . LEU A 1 751 ? 34.910 16.579 -22.066 1.00 75.88 751 LEU A CA 1
ATOM 5506 C C . LEU A 1 751 ? 33.455 16.632 -21.586 1.00 75.88 751 LEU A C 1
ATOM 5508 O O . LEU A 1 751 ? 32.644 17.327 -22.193 1.00 75.88 751 LEU A O 1
ATOM 5512 N N . GLU A 1 752 ? 33.142 15.940 -20.494 1.00 81.44 752 GLU A N 1
ATOM 5513 C CA . GLU A 1 752 ? 31.805 15.930 -19.890 1.00 81.44 752 GLU A CA 1
ATOM 5514 C C . GLU A 1 752 ? 31.570 17.177 -19.030 1.00 81.44 752 GLU A C 1
ATOM 5516 O O . GLU A 1 752 ? 30.528 17.824 -19.120 1.00 81.44 752 GLU A O 1
ATOM 5521 N N . SER A 1 753 ? 32.547 17.559 -18.202 1.00 78.19 753 SER A N 1
ATOM 5522 C CA . SER A 1 753 ? 32.439 18.750 -17.353 1.00 78.19 753 SER A CA 1
ATOM 5523 C C . SER A 1 753 ? 33.798 19.324 -16.954 1.00 78.19 753 SER A C 1
ATOM 5525 O O . SER A 1 753 ? 34.818 18.637 -16.965 1.00 78.19 753 SER A O 1
ATOM 5527 N N . CYS A 1 754 ? 33.830 20.610 -16.593 1.00 83.56 754 CYS A N 1
ATOM 5528 C CA . CYS A 1 754 ? 34.971 21.211 -15.903 1.00 83.56 754 CYS A CA 1
ATOM 5529 C C . CYS A 1 754 ? 34.540 22.378 -15.000 1.00 83.56 754 CYS A C 1
ATOM 5531 O O . CYS A 1 754 ? 33.690 23.182 -15.392 1.00 83.56 754 CYS A O 1
ATOM 5533 N N . GLY A 1 755 ? 35.141 22.520 -13.818 1.00 82.25 755 GLY A N 1
ATOM 5534 C CA . GLY A 1 755 ? 34.779 23.565 -12.854 1.00 82.25 755 GLY A CA 1
ATOM 5535 C C . GLY A 1 755 ? 35.640 23.559 -11.592 1.00 82.25 755 GLY A C 1
ATOM 5536 O O . GLY A 1 755 ? 36.464 22.680 -11.403 1.00 82.25 755 GLY A O 1
ATOM 5537 N N . PHE A 1 756 ? 35.482 24.554 -10.718 1.00 84.25 756 PHE A N 1
ATOM 5538 C CA . PHE A 1 756 ? 36.129 24.533 -9.402 1.00 84.25 756 PHE A CA 1
ATOM 5539 C C . PHE A 1 756 ? 35.250 23.787 -8.398 1.00 84.25 756 PHE A C 1
ATOM 5541 O O . PHE A 1 756 ? 34.058 24.075 -8.302 1.00 84.25 756 PHE A O 1
ATOM 5548 N N . ASN A 1 757 ? 35.845 22.884 -7.624 1.00 81.81 757 ASN A N 1
ATOM 5549 C CA . ASN A 1 757 ? 35.169 22.195 -6.531 1.00 81.81 757 ASN A CA 1
ATOM 5550 C C . ASN A 1 757 ? 35.155 23.040 -5.241 1.00 81.81 757 ASN A C 1
ATOM 5552 O O . ASN A 1 757 ? 35.836 24.064 -5.127 1.00 81.81 757 ASN A O 1
ATOM 5556 N N . GLU A 1 758 ? 34.412 22.589 -4.229 1.00 81.56 758 GLU A N 1
ATOM 5557 C CA . GLU A 1 758 ? 34.223 23.307 -2.954 1.00 81.56 758 GLU A CA 1
ATOM 5558 C C . GLU A 1 758 ? 35.519 23.523 -2.153 1.00 81.56 758 GLU A C 1
ATOM 5560 O O . GLU A 1 758 ? 35.594 24.406 -1.297 1.00 81.56 758 GLU A O 1
ATOM 5565 N N . THR A 1 759 ? 36.563 22.742 -2.443 1.00 83.12 759 THR A N 1
ATOM 5566 C CA . THR A 1 759 ? 37.885 22.866 -1.809 1.00 83.12 759 THR A CA 1
ATOM 5567 C C . THR A 1 759 ? 38.833 23.798 -2.570 1.00 83.12 759 THR A C 1
ATOM 5569 O O . THR A 1 759 ? 39.966 24.008 -2.139 1.00 83.12 759 THR A O 1
ATOM 5572 N N . GLY A 1 760 ? 38.375 24.382 -3.684 1.00 81.12 760 GLY A N 1
ATOM 5573 C CA . GLY A 1 760 ? 39.146 25.287 -4.537 1.00 81.12 760 GLY A CA 1
ATOM 5574 C C . GLY A 1 760 ? 40.050 24.595 -5.564 1.00 81.12 760 GLY A C 1
ATOM 5575 O O . GLY A 1 760 ? 40.832 25.276 -6.224 1.00 81.12 760 GLY A O 1
ATOM 5576 N N . GLY A 1 761 ? 39.956 23.270 -5.719 1.00 87.44 761 GLY A N 1
ATOM 5577 C CA . GLY A 1 761 ? 40.621 22.530 -6.797 1.00 87.44 761 GLY A CA 1
ATOM 5578 C C . GLY A 1 761 ? 39.851 22.646 -8.115 1.00 87.44 761 GLY A C 1
ATOM 5579 O O . GLY A 1 761 ? 38.635 22.812 -8.097 1.00 87.44 761 GLY A O 1
ATOM 5580 N N . PHE A 1 762 ? 40.543 22.567 -9.254 1.00 87.81 762 PHE A N 1
ATOM 5581 C CA . PHE A 1 762 ? 39.904 22.574 -10.575 1.00 87.81 762 PHE A CA 1
ATOM 5582 C C . PHE A 1 762 ? 39.670 21.141 -11.057 1.00 87.81 762 PHE A C 1
ATOM 5584 O O . PHE A 1 762 ? 40.616 20.374 -11.232 1.00 87.81 762 PHE A O 1
ATOM 5591 N N . GLU A 1 763 ? 38.406 20.793 -11.233 1.00 89.31 763 GLU A N 1
ATOM 5592 C CA . GLU A 1 763 ? 37.898 19.485 -11.609 1.00 89.31 763 GLU A CA 1
ATOM 5593 C C . GLU A 1 763 ? 37.592 19.426 -13.107 1.00 89.31 763 GLU A C 1
ATOM 5595 O O . GLU A 1 763 ? 37.053 20.377 -13.677 1.00 89.31 763 GLU A O 1
ATOM 5600 N N . VAL A 1 764 ? 37.963 18.323 -13.755 1.00 86.38 764 VAL A N 1
ATOM 5601 C CA . VAL A 1 764 ? 37.744 18.076 -15.185 1.00 86.38 764 VAL A CA 1
ATOM 5602 C C . VAL A 1 764 ? 37.311 16.628 -15.355 1.00 86.38 764 VAL A C 1
ATOM 5604 O O . VAL A 1 764 ? 38.039 15.740 -14.924 1.00 86.38 764 VAL A O 1
ATOM 5607 N N . THR A 1 765 ? 36.176 16.377 -15.995 1.00 84.31 765 THR A N 1
ATOM 5608 C CA . THR A 1 765 ? 35.659 15.026 -16.233 1.00 84.31 765 THR A CA 1
ATOM 5609 C C . THR A 1 765 ? 35.623 14.732 -17.722 1.00 84.31 765 THR A C 1
ATOM 5611 O O . THR A 1 765 ? 35.117 15.535 -18.506 1.00 84.31 765 THR A O 1
ATOM 5614 N N . PHE A 1 766 ? 36.174 13.583 -18.102 1.00 83.25 766 PHE A N 1
ATOM 5615 C CA . PHE A 1 766 ? 36.157 13.071 -19.466 1.00 83.25 766 PHE A CA 1
ATOM 5616 C C . PHE A 1 766 ? 35.341 11.786 -19.534 1.00 83.25 766 PHE A C 1
ATOM 5618 O O . PHE A 1 766 ? 35.368 10.988 -18.594 1.00 83.25 766 PHE A O 1
ATOM 5625 N N . ILE A 1 767 ? 34.688 11.587 -20.673 1.00 76.81 767 ILE A N 1
ATOM 5626 C CA . ILE A 1 767 ? 33.961 10.369 -21.023 1.00 76.81 767 ILE A CA 1
ATOM 5627 C C . ILE A 1 767 ? 34.585 9.719 -22.257 1.00 76.81 767 ILE A C 1
ATOM 5629 O O . ILE A 1 767 ? 35.340 10.359 -22.999 1.00 76.81 767 ILE A O 1
ATOM 5633 N N . ASN A 1 768 ? 34.263 8.443 -22.460 1.00 74.19 768 ASN A N 1
ATOM 5634 C CA . ASN A 1 768 ? 34.651 7.652 -23.631 1.00 74.19 768 ASN A CA 1
ATOM 5635 C C . ASN A 1 768 ? 36.167 7.396 -23.709 1.00 74.19 768 ASN A C 1
ATOM 5637 O O . ASN A 1 768 ? 36.762 7.321 -24.782 1.00 74.19 768 ASN A O 1
ATOM 5641 N N . LEU A 1 769 ? 36.823 7.268 -22.549 1.00 77.25 769 LEU A N 1
ATOM 5642 C CA . LEU A 1 769 ? 38.221 6.840 -22.468 1.00 77.25 769 LEU A CA 1
ATOM 5643 C C . LEU A 1 769 ? 38.313 5.324 -22.628 1.00 77.25 769 LEU A C 1
ATOM 5645 O O . LEU A 1 769 ? 37.600 4.574 -21.964 1.00 77.25 769 LEU A O 1
ATOM 5649 N N . SER A 1 770 ? 39.235 4.860 -23.470 1.00 73.00 770 SER A N 1
ATOM 5650 C CA . SER A 1 770 ? 39.391 3.437 -23.764 1.00 73.00 770 SER A CA 1
ATOM 5651 C C . SER A 1 770 ? 39.815 2.651 -22.510 1.00 73.00 770 SER A C 1
ATOM 5653 O O . SER A 1 770 ? 40.877 2.936 -21.934 1.00 73.00 770 SER A O 1
ATOM 5655 N N . PRO A 1 771 ? 39.044 1.631 -22.084 1.00 68.81 771 PRO A N 1
ATOM 5656 C CA . PRO A 1 771 ? 39.417 0.788 -20.956 1.00 68.81 771 PRO A CA 1
ATOM 5657 C C . PRO A 1 771 ? 40.758 0.079 -21.175 1.00 68.81 771 PRO A C 1
ATOM 5659 O O . PRO A 1 771 ? 41.018 -0.486 -22.234 1.00 68.81 771 PRO A O 1
ATOM 5662 N N . GLY A 1 772 ? 41.629 0.091 -20.163 1.00 68.00 772 GLY A N 1
ATOM 5663 C CA . GLY A 1 772 ? 42.961 -0.531 -20.243 1.00 68.00 772 GLY A CA 1
ATOM 5664 C C . GLY A 1 772 ? 44.055 0.348 -20.865 1.00 68.00 772 GLY A C 1
ATOM 5665 O O . GLY A 1 772 ? 45.238 0.045 -20.692 1.00 68.00 772 GLY A O 1
ATOM 5666 N N . THR A 1 773 ? 43.693 1.462 -21.505 1.00 77.62 773 THR A N 1
ATOM 5667 C CA . THR A 1 773 ? 44.636 2.483 -21.980 1.00 77.62 773 THR A CA 1
ATOM 5668 C C . THR A 1 773 ? 45.060 3.384 -20.821 1.00 77.62 773 THR A C 1
ATOM 5670 O O . THR A 1 773 ? 44.251 3.723 -19.957 1.00 77.62 773 THR A O 1
ATOM 5673 N N . THR A 1 774 ? 46.344 3.746 -20.750 1.00 86.50 774 THR A N 1
ATOM 5674 C CA . THR A 1 774 ? 46.856 4.628 -19.690 1.00 86.50 774 THR A CA 1
ATOM 5675 C C . THR A 1 774 ? 46.841 6.075 -20.160 1.00 86.50 774 THR A C 1
ATOM 5677 O O . THR A 1 774 ? 47.290 6.380 -21.260 1.00 86.50 774 THR A O 1
ATOM 5680 N N . TYR A 1 775 ? 46.366 6.980 -19.314 1.00 89.56 775 TYR A N 1
ATOM 5681 C CA . TYR A 1 775 ? 46.218 8.394 -19.627 1.00 89.56 775 TYR A CA 1
ATOM 5682 C C . TYR A 1 775 ? 46.874 9.279 -18.553 1.00 89.56 775 TYR A C 1
ATOM 5684 O O . TYR A 1 775 ? 47.053 8.871 -17.404 1.00 89.56 775 TYR A O 1
ATOM 5692 N N . GLN A 1 776 ? 47.231 10.513 -18.923 1.00 91.25 776 GLN A N 1
ATOM 5693 C CA . GLN A 1 776 ? 47.783 11.543 -18.034 1.00 91.25 776 GLN A CA 1
ATOM 5694 C C . GLN A 1 776 ? 47.224 12.917 -18.401 1.00 91.25 776 GLN A C 1
ATOM 5696 O O . GLN A 1 776 ? 47.414 13.389 -19.526 1.00 91.25 776 GLN A O 1
ATOM 5701 N N . LEU A 1 777 ? 46.606 13.602 -17.438 1.00 90.62 777 LEU A N 1
ATOM 5702 C CA . LEU A 1 777 ? 46.249 15.007 -17.606 1.00 90.62 777 LEU A CA 1
ATOM 5703 C C . LEU A 1 777 ? 47.473 15.879 -17.343 1.00 90.62 777 LEU A C 1
ATOM 5705 O O . LEU A 1 777 ? 48.190 15.694 -16.355 1.00 90.62 777 LEU A O 1
ATOM 5709 N N . LYS A 1 778 ? 47.708 16.842 -18.230 1.00 90.56 778 LYS A N 1
ATOM 5710 C CA . LYS A 1 778 ? 48.782 17.824 -18.096 1.00 90.56 778 LYS A CA 1
ATOM 5711 C C . LYS A 1 778 ? 48.233 19.229 -18.217 1.00 90.56 778 LYS A C 1
ATOM 5713 O O . LYS A 1 778 ? 47.253 19.459 -18.922 1.00 90.56 778 LYS A O 1
ATOM 5718 N N . LYS A 1 779 ? 48.897 20.180 -17.567 1.00 90.06 779 LYS A N 1
ATOM 5719 C CA . LYS A 1 779 ? 48.570 21.603 -17.624 1.00 90.06 779 LYS A CA 1
ATOM 5720 C C . LYS A 1 779 ? 49.715 22.467 -18.148 1.00 90.06 779 LYS A C 1
ATOM 5722 O O . LYS A 1 779 ? 50.893 22.112 -18.052 1.00 90.06 779 LYS A O 1
ATOM 5727 N N . SER A 1 780 ? 49.346 23.622 -18.691 1.00 88.31 780 SER A N 1
ATOM 5728 C CA . SER A 1 780 ? 50.235 24.709 -19.112 1.00 88.31 780 SER A CA 1
ATOM 5729 C C . SER A 1 780 ? 49.628 26.056 -18.718 1.00 88.31 780 SER A C 1
ATOM 5731 O O . SER A 1 780 ? 48.410 26.205 -18.683 1.00 88.31 780 SER A O 1
ATOM 5733 N N . THR A 1 781 ? 50.455 27.063 -18.449 1.00 85.12 781 THR A N 1
ATOM 5734 C CA . THR A 1 781 ? 49.993 28.444 -18.206 1.00 85.12 781 THR A CA 1
ATOM 5735 C C . THR A 1 781 ? 49.825 29.249 -19.501 1.00 85.12 781 THR A C 1
ATOM 5737 O O . THR A 1 781 ? 49.337 30.376 -19.477 1.00 85.12 781 THR A O 1
ATOM 5740 N N . ASP A 1 782 ? 50.219 28.685 -20.646 1.00 82.00 782 ASP A N 1
ATOM 5741 C CA . ASP A 1 782 ? 50.106 29.304 -21.969 1.00 82.00 782 ASP A CA 1
ATOM 5742 C C . ASP A 1 782 ? 49.907 28.237 -23.059 1.00 82.00 782 ASP A C 1
ATOM 5744 O O . ASP A 1 782 ? 50.640 27.248 -23.105 1.00 82.00 782 ASP A O 1
ATOM 5748 N N . LEU A 1 783 ? 48.954 28.463 -23.970 1.00 79.44 783 LEU A N 1
ATOM 5749 C CA . LEU A 1 783 ? 48.684 27.598 -25.127 1.00 79.44 783 LEU A CA 1
ATOM 5750 C C . LEU A 1 783 ? 49.865 27.492 -26.096 1.00 79.44 783 LEU A C 1
ATOM 5752 O O . LEU A 1 783 ? 49.929 26.541 -26.870 1.00 79.44 783 LEU A O 1
ATOM 5756 N N . SER A 1 784 ? 50.787 28.462 -26.093 1.00 83.00 784 SER A N 1
ATOM 5757 C CA . SER A 1 784 ? 51.973 28.410 -26.957 1.00 83.00 784 SER A CA 1
ATOM 5758 C C . SER A 1 784 ? 53.108 27.542 -26.398 1.00 83.00 784 SER A C 1
ATOM 5760 O O . SER A 1 784 ? 54.056 27.221 -27.120 1.00 83.00 784 SER A O 1
ATOM 5762 N N . SER A 1 785 ? 53.006 27.134 -25.128 1.00 81.50 785 SER A N 1
ATOM 5763 C CA . SER A 1 785 ? 53.983 26.283 -24.449 1.00 81.50 785 SER A CA 1
ATOM 5764 C C . SER A 1 785 ? 53.507 24.826 -24.380 1.00 81.50 785 SER A C 1
ATOM 5766 O O . SER A 1 785 ? 52.312 24.580 -24.228 1.00 81.50 785 SER A O 1
ATOM 5768 N N . PRO A 1 786 ? 54.420 23.840 -24.460 1.00 82.38 786 PRO A N 1
ATOM 5769 C CA . PRO A 1 786 ? 54.061 22.435 -24.286 1.00 82.38 786 PRO A CA 1
ATOM 5770 C C . PRO A 1 786 ? 53.495 22.176 -22.881 1.00 82.38 786 PRO A C 1
ATOM 5772 O O . PRO A 1 786 ? 53.971 22.743 -21.897 1.00 82.38 786 PRO A O 1
ATOM 5775 N N . PHE A 1 787 ? 52.512 21.281 -22.782 1.00 88.88 787 PHE A N 1
ATOM 5776 C CA . PHE A 1 787 ? 51.893 20.881 -21.518 1.00 88.88 787 PHE A CA 1
ATOM 5777 C C . PHE A 1 787 ? 52.826 19.926 -20.767 1.00 88.88 787 PHE A C 1
ATOM 5779 O O . PHE A 1 787 ? 52.850 18.722 -21.016 1.00 88.88 787 PHE A O 1
ATOM 5786 N N . THR A 1 788 ? 53.657 20.478 -19.882 1.00 83.94 788 THR A N 1
ATOM 5787 C CA . THR A 1 788 ? 54.709 19.723 -19.178 1.00 83.94 788 THR A CA 1
ATOM 5788 C C . THR A 1 788 ? 54.447 19.518 -17.690 1.00 83.94 788 THR A C 1
ATOM 5790 O O . THR A 1 788 ? 55.265 18.885 -17.032 1.00 83.94 788 THR A O 1
ATOM 5793 N N . ILE A 1 789 ? 53.378 20.095 -17.136 1.00 84.88 789 ILE A N 1
ATOM 5794 C CA . ILE A 1 789 ? 53.060 19.986 -15.709 1.00 84.88 789 ILE A CA 1
ATOM 5795 C C . ILE A 1 789 ? 52.007 18.895 -15.545 1.00 84.88 789 ILE A C 1
ATOM 5797 O O . ILE A 1 789 ? 50.871 19.090 -15.965 1.00 84.88 789 ILE A O 1
ATOM 5801 N N . ASP A 1 790 ? 52.373 17.765 -14.953 1.00 88.50 790 ASP A N 1
ATOM 5802 C CA . ASP A 1 790 ? 51.434 16.669 -14.718 1.00 88.50 790 ASP A CA 1
ATOM 5803 C C . ASP A 1 790 ? 50.421 17.050 -13.621 1.00 88.50 790 ASP A C 1
ATOM 5805 O O . ASP A 1 790 ? 50.770 17.657 -12.602 1.00 88.50 790 ASP A O 1
ATOM 5809 N N . VAL A 1 791 ? 49.150 16.731 -13.863 1.00 83.88 791 VAL A N 1
ATOM 5810 C CA . VAL A 1 791 ? 48.041 16.913 -12.924 1.00 83.88 791 VAL A CA 1
ATOM 5811 C C . VAL A 1 791 ? 47.673 15.542 -12.374 1.00 83.88 791 VAL A C 1
ATOM 5813 O O . VAL A 1 791 ? 47.010 14.760 -13.051 1.00 83.88 791 VAL A O 1
ATOM 5816 N N . GLY A 1 792 ? 48.135 15.253 -11.156 1.00 81.94 792 GLY A N 1
ATOM 5817 C CA . GLY A 1 792 ? 48.002 13.925 -10.553 1.00 81.94 792 GLY A CA 1
ATOM 5818 C C . GLY A 1 792 ? 48.870 12.859 -11.235 1.00 81.94 792 GLY A C 1
ATOM 5819 O O . GLY A 1 792 ? 49.721 13.174 -12.069 1.00 81.94 792 GLY A O 1
ATOM 5820 N N . ASP A 1 793 ? 48.654 11.601 -10.853 1.00 84.44 793 ASP A N 1
ATOM 5821 C CA . ASP A 1 793 ? 49.331 10.433 -11.430 1.00 84.44 793 ASP A CA 1
ATOM 5822 C C . ASP A 1 793 ? 48.626 9.937 -12.710 1.00 84.44 793 ASP A C 1
ATOM 5824 O O . ASP A 1 793 ? 47.488 10.311 -13.005 1.00 84.44 793 ASP A O 1
ATOM 5828 N N . THR A 1 794 ? 49.292 9.053 -13.458 1.00 84.50 794 THR A N 1
ATOM 5829 C CA . THR A 1 794 ? 48.687 8.326 -14.583 1.00 84.50 794 THR A CA 1
ATOM 5830 C C . THR A 1 794 ? 47.557 7.419 -14.106 1.00 84.50 794 THR A C 1
ATOM 5832 O O . THR A 1 794 ? 47.657 6.826 -13.029 1.00 84.50 794 THR A O 1
ATOM 5835 N N . PHE A 1 795 ? 46.548 7.201 -14.941 1.00 79.00 795 PHE A N 1
ATOM 5836 C CA . PHE A 1 795 ? 45.410 6.340 -14.617 1.00 79.00 795 PHE A CA 1
ATOM 5837 C C . PHE A 1 795 ? 45.008 5.484 -15.820 1.00 79.00 795 PHE A C 1
ATOM 5839 O O . PHE A 1 795 ? 45.306 5.817 -16.966 1.00 79.00 795 PHE A O 1
ATOM 5846 N N . THR A 1 796 ? 44.343 4.365 -15.552 1.00 81.12 796 THR A N 1
ATOM 5847 C CA . THR A 1 796 ? 43.758 3.511 -16.588 1.00 81.12 796 THR A CA 1
ATOM 5848 C C . THR A 1 796 ? 42.365 4.029 -16.934 1.00 81.12 796 THR A C 1
ATOM 5850 O O . THR A 1 796 ? 41.584 4.298 -16.022 1.00 81.12 796 THR A O 1
ATOM 5853 N N . GLY A 1 797 ? 42.071 4.177 -18.226 1.00 75.25 797 GLY A N 1
ATOM 5854 C CA . GLY A 1 797 ? 40.783 4.663 -18.715 1.00 75.25 797 GLY A CA 1
ATOM 5855 C C . GLY A 1 797 ? 39.611 3.827 -18.203 1.00 75.25 797 GLY A C 1
ATOM 5856 O O . GLY A 1 797 ? 39.708 2.602 -18.097 1.00 75.25 797 GLY A O 1
ATOM 5857 N N . ALA A 1 798 ? 38.527 4.514 -17.871 1.00 71.88 798 ALA A N 1
ATOM 5858 C CA . ALA A 1 798 ? 37.200 3.995 -17.577 1.00 71.88 798 ALA A CA 1
ATOM 5859 C C . ALA A 1 798 ? 36.171 4.815 -18.379 1.00 71.88 798 ALA A C 1
ATOM 5861 O O . ALA A 1 798 ? 36.517 5.857 -18.933 1.00 71.88 798 ALA A O 1
ATOM 5862 N N . ALA A 1 799 ? 34.909 4.374 -18.416 1.00 64.88 799 ALA A N 1
ATOM 5863 C CA . ALA A 1 799 ? 33.847 5.068 -19.157 1.00 64.88 799 ALA A CA 1
ATOM 5864 C C . ALA A 1 799 ? 33.740 6.563 -18.787 1.00 64.88 799 ALA A C 1
ATOM 5866 O O . ALA A 1 799 ? 33.559 7.399 -19.669 1.00 64.88 799 ALA A O 1
ATOM 5867 N N . THR A 1 800 ? 33.970 6.891 -17.509 1.00 75.19 800 THR A N 1
ATOM 5868 C CA . THR A 1 800 ? 34.079 8.260 -16.990 1.00 75.19 800 THR A CA 1
ATOM 5869 C C . THR A 1 800 ? 35.296 8.372 -16.071 1.00 75.19 800 THR A C 1
ATOM 5871 O O . THR A 1 800 ? 35.475 7.557 -15.161 1.00 75.19 800 THR A O 1
ATOM 5874 N N . ASN A 1 801 ? 36.125 9.401 -16.254 1.00 81.25 801 ASN A N 1
ATOM 5875 C CA . ASN A 1 801 ? 37.220 9.719 -15.337 1.00 81.25 801 ASN A CA 1
ATOM 5876 C C . ASN A 1 801 ? 37.254 11.204 -14.996 1.00 81.25 801 ASN A C 1
ATOM 5878 O O . ASN A 1 801 ? 37.267 12.064 -15.877 1.00 81.25 801 ASN A O 1
ATOM 5882 N N . THR A 1 802 ? 37.387 11.484 -13.702 1.00 83.81 802 THR A N 1
ATOM 5883 C CA . THR A 1 802 ? 37.483 12.840 -13.174 1.00 83.81 802 THR A CA 1
ATOM 5884 C C . THR A 1 802 ? 38.874 13.131 -12.627 1.00 83.81 802 THR A C 1
ATOM 5886 O O . THR A 1 802 ? 39.461 12.345 -11.884 1.00 83.81 802 THR A O 1
ATOM 5889 N N . PHE A 1 803 ? 39.397 14.296 -12.986 1.00 85.75 803 PHE A N 1
ATOM 5890 C CA . PHE A 1 803 ? 40.691 14.815 -12.580 1.00 85.75 803 PHE A CA 1
ATOM 5891 C C . PHE A 1 803 ? 40.511 16.002 -11.667 1.00 85.75 803 PHE A C 1
ATOM 5893 O O . PHE A 1 803 ? 39.719 16.885 -11.971 1.00 85.75 803 PHE A O 1
ATOM 5900 N N . VAL A 1 804 ? 41.326 16.083 -10.619 1.00 86.06 804 VAL A N 1
ATOM 5901 C CA . VAL A 1 804 ? 41.355 17.250 -9.739 1.00 86.06 804 VAL A CA 1
ATOM 5902 C C . VAL A 1 804 ? 42.756 17.842 -9.728 1.00 86.06 804 VAL A C 1
ATOM 5904 O O . VAL A 1 804 ? 43.700 17.268 -9.182 1.00 86.06 804 VAL A O 1
ATOM 5907 N N . ASP A 1 805 ? 42.893 19.035 -10.295 1.00 88.06 805 ASP A N 1
ATOM 5908 C CA . ASP A 1 805 ? 44.042 19.893 -10.057 1.00 88.06 805 ASP A CA 1
ATOM 5909 C C . ASP A 1 805 ? 43.875 20.575 -8.699 1.00 88.06 805 ASP A C 1
ATOM 5911 O O . ASP A 1 805 ? 43.212 21.603 -8.579 1.00 88.06 805 ASP A O 1
ATOM 5915 N N . ALA A 1 806 ? 44.469 19.986 -7.660 1.00 82.75 806 ALA A N 1
ATOM 5916 C CA . ALA A 1 806 ? 44.400 20.495 -6.288 1.00 82.75 806 ALA A CA 1
ATOM 5917 C C . ALA A 1 806 ? 45.153 21.826 -6.076 1.00 82.75 806 ALA A C 1
ATOM 5919 O O . ALA A 1 806 ? 45.030 22.443 -5.020 1.00 82.75 806 ALA A O 1
ATOM 5920 N N . ALA A 1 807 ? 45.950 22.264 -7.056 1.00 81.00 807 ALA A N 1
ATOM 5921 C CA . ALA A 1 807 ? 46.666 23.537 -7.030 1.00 81.00 807 ALA A CA 1
ATOM 5922 C C . ALA A 1 807 ? 46.537 24.239 -8.394 1.00 81.00 807 ALA A C 1
ATOM 5924 O O . ALA A 1 807 ? 47.536 24.367 -9.124 1.00 81.00 807 ALA A O 1
ATOM 5925 N N . PRO A 1 808 ? 45.316 24.663 -8.770 1.00 79.44 808 PRO A N 1
ATOM 5926 C CA . PRO A 1 808 ? 45.106 25.374 -10.018 1.00 79.44 808 PRO A CA 1
ATOM 5927 C C . PRO A 1 808 ? 45.870 26.703 -9.980 1.00 79.44 808 PRO A C 1
ATOM 5929 O O . PRO A 1 808 ? 46.070 27.296 -8.920 1.00 79.44 808 PRO A O 1
ATOM 5932 N N . SER A 1 809 ? 46.377 27.140 -11.135 1.00 72.50 809 SER A N 1
ATOM 5933 C CA . SER A 1 809 ? 47.115 28.407 -11.235 1.00 72.50 809 SER A CA 1
ATOM 5934 C C . SER A 1 809 ? 46.243 29.576 -10.757 1.00 72.50 809 SER A C 1
ATOM 5936 O O . SER A 1 809 ? 45.054 29.607 -11.060 1.00 72.50 809 SER A O 1
ATOM 5938 N N . GLU A 1 810 ? 46.828 30.568 -10.074 1.00 64.88 810 GLU A N 1
ATOM 5939 C CA . GLU A 1 810 ? 46.136 31.839 -9.778 1.00 64.88 810 GLU A CA 1
ATOM 5940 C C . GLU A 1 810 ? 45.850 32.659 -11.063 1.00 64.88 810 GLU A C 1
ATOM 5942 O O . GLU A 1 810 ? 45.051 33.595 -11.049 1.00 64.88 810 GLU A O 1
ATOM 5947 N N . GLU A 1 811 ? 46.487 32.300 -12.187 1.00 72.69 811 GLU A N 1
ATOM 5948 C CA . GLU A 1 811 ? 46.265 32.854 -13.530 1.00 72.69 811 GLU A CA 1
ATOM 5949 C C . GLU A 1 811 ? 45.528 31.856 -14.459 1.00 72.69 811 GLU A C 1
ATOM 5951 O O . GLU A 1 811 ? 45.027 30.822 -14.029 1.00 72.69 811 GLU A O 1
ATOM 5956 N N . LYS A 1 812 ? 45.473 32.135 -15.773 1.00 74.94 812 LYS A N 1
ATOM 5957 C CA . LYS A 1 812 ? 44.924 31.196 -16.768 1.00 74.94 812 LYS A CA 1
ATOM 5958 C C . LYS A 1 812 ? 45.741 29.897 -16.798 1.00 74.94 812 LYS A C 1
ATOM 5960 O O . LYS A 1 812 ? 46.965 29.937 -16.910 1.00 74.94 812 LYS A O 1
ATOM 5965 N N . ALA A 1 813 ? 45.053 28.760 -16.767 1.00 82.62 813 ALA A N 1
ATOM 5966 C CA . ALA A 1 813 ? 45.622 27.439 -17.004 1.00 82.62 813 ALA A CA 1
ATOM 5967 C C . ALA A 1 813 ? 44.883 26.758 -18.161 1.00 82.62 813 ALA A C 1
ATOM 5969 O O . ALA A 1 813 ? 43.675 26.917 -18.325 1.00 82.62 813 ALA A O 1
ATOM 5970 N N . PHE A 1 814 ? 45.629 26.013 -18.963 1.00 86.12 814 PHE A N 1
ATOM 5971 C CA . PHE A 1 814 ? 45.126 25.163 -20.029 1.00 86.12 814 PHE A CA 1
ATOM 5972 C C . PHE A 1 814 ? 45.414 23.722 -19.645 1.00 86.12 814 PHE A C 1
ATOM 5974 O O . PHE A 1 814 ? 46.496 23.443 -19.124 1.00 86.12 814 PHE A O 1
ATOM 5981 N N . TYR A 1 815 ? 44.495 22.814 -19.962 1.00 88.75 815 TYR A N 1
ATOM 5982 C CA . TYR A 1 815 ? 44.630 21.386 -19.686 1.00 88.75 815 TYR A CA 1
ATOM 5983 C C . TYR A 1 815 ? 44.584 20.582 -20.987 1.00 88.75 815 TYR A C 1
ATOM 5985 O O . TYR A 1 815 ? 43.855 20.940 -21.911 1.00 88.75 815 TYR A O 1
ATOM 5993 N N . GLN A 1 816 ? 45.386 19.524 -21.066 1.00 90.06 816 GLN A N 1
ATOM 5994 C CA . GLN A 1 816 ? 45.413 18.600 -22.193 1.00 90.06 816 GLN A CA 1
ATOM 5995 C C . GLN A 1 816 ? 45.598 17.174 -21.679 1.00 90.06 816 GLN A C 1
ATOM 5997 O O . GLN A 1 816 ? 46.484 16.909 -20.861 1.00 90.06 816 GLN A O 1
ATOM 6002 N N . LEU A 1 817 ? 44.756 16.266 -22.166 1.00 90.38 817 LEU A N 1
ATOM 6003 C CA . LEU A 1 817 ? 44.838 14.847 -21.864 1.00 90.38 817 LEU A CA 1
ATOM 6004 C C . LEU A 1 817 ? 45.775 14.151 -22.854 1.00 90.38 817 LEU A C 1
ATOM 6006 O O . LEU A 1 817 ? 45.708 14.397 -24.058 1.00 90.38 817 LEU A O 1
ATOM 6010 N N . TYR A 1 818 ? 46.649 13.292 -22.338 1.00 88.88 818 TYR A N 1
ATOM 6011 C CA . TYR A 1 818 ? 47.559 12.482 -23.137 1.00 88.88 818 TYR A CA 1
ATOM 6012 C C . TYR A 1 818 ? 47.285 11.007 -22.911 1.00 88.88 818 TYR A C 1
ATOM 6014 O O . TYR A 1 818 ? 47.217 10.567 -21.766 1.00 88.88 818 TYR A O 1
ATOM 6022 N N . GLU A 1 819 ? 47.224 10.248 -23.997 1.00 88.25 819 GLU A N 1
ATOM 6023 C CA . GLU A 1 819 ? 47.454 8.810 -23.958 1.00 88.25 819 GLU A CA 1
ATOM 6024 C C . GLU A 1 819 ? 48.947 8.547 -23.707 1.00 88.25 819 GLU A C 1
ATOM 6026 O O . GLU A 1 819 ? 49.823 9.173 -24.319 1.00 88.25 819 GLU A O 1
ATOM 6031 N N . VAL A 1 820 ? 49.242 7.663 -22.758 1.00 83.88 820 VAL A N 1
ATOM 6032 C CA . VAL A 1 820 ? 50.596 7.314 -22.333 1.00 83.88 820 VAL A CA 1
ATOM 6033 C C . VAL A 1 820 ? 50.892 5.875 -22.776 1.00 83.88 820 VAL A C 1
ATOM 6035 O O . VAL A 1 820 ? 50.146 4.976 -22.388 1.00 83.88 820 VAL A O 1
ATOM 6038 N N . PRO A 1 821 ? 51.957 5.656 -23.574 1.00 70.12 821 PRO A N 1
ATOM 6039 C CA . PRO A 1 821 ? 52.343 4.331 -24.066 1.00 70.12 821 PRO A CA 1
ATOM 6040 C C . PRO A 1 821 ? 52.736 3.317 -22.990 1.00 70.12 821 PRO A C 1
ATOM 6042 O O . PRO A 1 821 ? 53.324 3.740 -21.963 1.00 70.12 821 PRO A O 1
#

pLDDT: mean 78.24, std 17.89, range [21.73, 98.88]

Sequence (821 aa):
MSLVFASLPGQAAEITWQSSMDMSGDSDVSTNGELRLAINASSGTDFTVNGVTFQGVANPPAVSTTLLPFQTTLTGTYGAFARGSLPNTEVDELSDLIVSGFWGSSTTPAVTTFTNLVVGQEYEIQVFSNDARTSRTRNFQTALSNGLPAEDEGYVQLAGVLELNNSPVEPENDPEGPEQGDYIIGTFTADSSVQSFEQLGSNNGGTTFSDNGRIHINAIQLRAIGEILPDPDPEPKYWTGLTDGSLDNLTNNFALNDPAAALEPGNLNNVNANGGLATFADEYFANDTSTAVATTDLTIPADAQPTASILSFVNDSVDYTITSTDSSGIVGAATHLEATGTGALTLLGTHIYEGNTVIGADYFLQLGDDTHQTILSSPSLVASGEVIYDTSAGDTTYDGIISGGGIFEKAGDNLLTLNGNSTFTGQSYISGGTLVLANHFDSSAVDISAGATVEIALEGSARRRGTIVYTGLGTLRKSGTGNLSYTTGNFQLAAGSLIEVLGGRFTGSAGGTGGSEIWTNNASDLFVAEGAVFAGVEGNVRFGALTGAGEFSTGFTGAGYVEAVIGLGDASGSFAGVVTNTPANIDGETGEVLQYHDGNLRKVGTGTQTFTVGVEHRGNTVVEDGTFEVVGETAYMMFYPRENATIGMVSGDAATGTGTFTLNAELAFNLSDADLTEGNYWKVIDDSHLAAVNFGENFGVGDFDEPRSFTESSPGIWTLTYEGVDLTFEEASYTLFVGEPFEVPEEEVALESCGFNETGGFEVTFINLSPGTTYQLKKSTDLSSPFTIDVGDTFTGAATNTFVDAAPSEEKAFYQLYEVP